Protein 1CQX (pdb70)

Radius of gyration: 33.57 Å; Cα contacts (8 Å, |Δi|>4): 1436; chains: 2; bounding box: 77×90×86 Å

Organism: Cupriavidus necator (strain ATCC 17699 / DSM 428 / KCTC 22496 / NCIMB 10442 / H16 / Stanier 337) (NCBI:txid381666)

Solvent-accessible surface area: 36346 Å² total; per-residue (Å²): 132,10,18,93,108,6,42,64,35,0,70,77,19,1,62,50,10,4,112,42,5,39,71,10,31,121,18,9,76,112,87,0,21,145,55,31,76,91,8,68,45,39,57,76,37,45,183,88,109,106,30,80,38,52,107,37,44,20,72,60,28,92,35,22,15,125,11,11,83,60,85,111,15,13,76,19,41,7,92,53,73,0,12,54,34,5,1,35,26,24,82,14,24,28,18,13,20,34,0,32,19,39,11,29,0,9,128,95,40,13,42,157,46,15,68,105,97,28,11,22,3,24,2,12,2,37,11,28,39,7,8,31,15,5,3,42,5,11,105,43,38,21,133,12,42,93,52,110,19,18,27,101,47,80,35,49,0,15,2,100,106,51,108,100,79,62,134,54,28,8,0,1,30,1,55,4,55,107,69,21,95,4,13,89,8,66,6,0,24,9,1,0,2,1,24,102,5,108,92,52,67,40,28,0,11,43,60,34,14,0,8,63,78,46,85,27,167,25,6,46,3,14,1,62,78,80,42,35,75,135,111,107,83,25,72,3,10,25,24,4,20,74,129,7,74,88,47,59,113,8,77,0,5,2,13,12,2,19,2,50,4,66,70,108,26,160,35,17,0,0,1,1,0,14,2,1,6,57,60,7,0,37,7,0,0,101,12,0,37,87,90,93,82,14,95,1,4,1,0,0,11,6,121,17,23,78,77,74,57,0,20,57,60,2,83,114,7,31,179,120,37,145,53,12,73,34,30,1,0,1,42,97,47,54,131,111,11,79,92,69,130,20,15,52,56,66,27,100,7,49,2,144,72,0,65,143,23,0,74,33,115,88,5,20,1,8,0,2,0,19,65,81,13,4,50,91,1,21,58,27,0,65,123,44,54,25,130,15,46,69,15,30,71,21,70,0,16,19,38,26,142,30,14,71,24,17,92,98,6,43,65,49,0,77,75,16,1,62,52,10,2,112,48,6,43,60,10,30,109,22,8,71,123,90,0,30,151,60,32,67,90,6,63,46,39,56,78,43,45,186,102,105,102,27,98,33,52,111,38,42,20,77,60,28,104,35,24,14,111,8,14,77,60,96,118,8,20,77,25,34,6,110,51,68,0,15,54,36,5,1,38,30,21,91,16,38,32,18,13,20,30,0,30,19,40,8,30,0,10,106,101,41,12,39,156,46,15,74,112,83,27,6,21,2,25,2,8,2,40,12,29,38,7,12,34,15,8,3,33,4,12,98,38,44,43,126,2,39,139,50,115,19,18,26,102,50,81,32,51,0,17,2,118,73,50,94,100,88,57,135,53,22,8,0,2,28,2,54,4,52,104,62,25,94,4,11,90,11,66,7,0,21,10,1,0,2,1,25,94,5,108,91,48,68,36,32,0,13,39,60,33,15,2,6,59,75,41,91,23,171,24,6,36,4,11,1,72,72,84,30,29,82,146,111,117,79,25,70,2,9,26,22,5,21,77,124,8,80,89,49,57,116,7,77,0,5,2,14,12,3,38,6,48,4,81,74,118,28,144,36,18,0,0,0,0,1,18,4,2,9,67,72,3,1,26,6,0,4,101,12,0,24,81,92,87,106,18,91,0,3,1,0,3,10,6,107,13,22,78,78,81,55,2,24,56,98,2,88,104,10,31,178,90,90,182,33,4,76,33,37,3,0,1,43,100,53,56,133,110,13,72,102,69,140,13,18,52,58,66,28,102,7,43,1,120,86,5,51,186,39,0,71,28,115,92,4,17,1,6,0,0,0,19,72,93,12,3,52,81,3,18,54,14,0,48,130,46,57,24,129,23,38,62,13,43,70,28,64,1,15,35,46,23,150,42,17

Nearest PDB structures (foldseek):
  1cqx-assembly1_A  TM=1.002E+00  e=5.261E-88  Cupriavidus necator
  3ozu-assembly1_A  TM=9.959E-01  e=7.079E-82  Cupriavidus necator H16
  4g1b-assembly2_B  TM=7.424E-01  e=6.116E-35  Saccharomyces cerevisiae YJM789
  4eh1-assembly1_A  TM=7.480E-01  e=8.726E-23  Vibrio cholerae O1 biovar El Tor str. N16961
  3tm9-assembly1_A-2  TM=8.522E-01  e=3.496E-12  Vitreoscilla stercoraria

Structure (mmCIF, N/CA/C/O backbone):
data_1CQX
#
_entry.id   1CQX
#
_cell.length_a   52.200
_cell.length_b   85.800
_cell.length_c   103.900
_cell.angle_alpha   90.00
_cell.angle_beta   81.80
_cell.angle_gamma   90.00
#
_symmetry.space_group_name_H-M   'P 1 21 1'
#
loop_
_entity.id
_entity.type
_entity.pdbx_description
1 polymer FLAVOHEMOPROTEIN
2 non-polymer 'SODIUM ION'
3 non-polymer 'PROTOPORPHYRIN IX CONTAINING FE'
4 non-polymer 'FLAVIN-ADENINE DINUCLEOTIDE'
5 non-polymer 1-[GLYCEROLYLPHOSPHONYL]-2-[8-(2-HEXYL-CYCLOPROPYL)-OCTANAL-1-YL]-3-[HEXADECANAL-1-YL]-GLYCEROL
6 water water
#
loop_
_atom_site.group_PDB
_atom_site.id
_atom_site.type_symbol
_atom_site.label_atom_id
_atom_site.label_alt_id
_atom_site.label_comp_id
_atom_site.label_asym_id
_atom_site.label_entity_id
_atom_site.label_seq_id
_atom_site.pdbx_PDB_ins_code
_atom_site.Cartn_x
_atom_site.Cartn_y
_atom_site.Cartn_z
_atom_site.occupancy
_atom_site.B_iso_or_equiv
_atom_site.auth_seq_id
_atom_site.auth_comp_id
_atom_site.auth_asym_id
_atom_site.auth_atom_id
_atom_site.pdbx_PDB_model_num
ATOM 1 N N . MET A 1 1 ? 36.006 18.113 85.745 1.00 26.79 1 MET A N 1
ATOM 2 C CA . MET A 1 1 ? 37.003 19.098 86.259 1.00 29.47 1 MET A CA 1
ATOM 3 C C . MET A 1 1 ? 38.277 18.339 86.650 1.00 27.17 1 MET A C 1
ATOM 4 O O . MET A 1 1 ? 38.213 17.296 87.296 1.00 24.98 1 MET A O 1
ATOM 9 N N . LEU A 1 2 ? 39.427 18.865 86.239 1.00 24.63 2 LEU A N 1
ATOM 10 C CA . LEU A 1 2 ? 40.718 18.233 86.502 1.00 24.39 2 LEU A CA 1
ATOM 11 C C . LEU A 1 2 ? 41.291 18.325 87.906 1.00 23.63 2 LEU A C 1
ATOM 12 O O . LEU A 1 2 ? 41.365 19.403 88.495 1.00 24.99 2 LEU A O 1
ATOM 17 N N . THR A 1 3 ? 41.713 17.179 88.429 1.00 22.57 3 THR A N 1
ATOM 18 C CA . THR A 1 3 ? 42.322 17.112 89.751 1.00 20.60 3 THR A CA 1
ATOM 19 C C . THR A 1 3 ? 43.761 17.562 89.546 1.00 21.75 3 THR A C 1
ATOM 20 O O . THR A 1 3 ? 44.243 17.594 88.412 1.00 20.30 3 THR A O 1
ATOM 24 N N . GLN A 1 4 ? 44.455 17.893 90.631 1.00 21.52 4 GLN A N 1
ATOM 25 C CA . GLN A 1 4 ? 45.833 18.343 90.512 1.00 22.61 4 GLN A CA 1
ATOM 26 C C . GLN A 1 4 ? 46.732 17.276 89.892 1.00 22.16 4 GLN A C 1
ATOM 27 O O . GLN A 1 4 ? 47.609 17.585 89.086 1.00 21.50 4 GLN A O 1
ATOM 33 N N . LYS A 1 5 ? 46.520 16.019 90.270 1.00 21.63 5 LYS A N 1
ATOM 34 C CA . LYS A 1 5 ? 47.322 14.936 89.712 1.00 22.59 5 LYS A CA 1
ATOM 35 C C . LYS A 1 5 ? 47.165 14.872 88.202 1.00 21.88 5 LYS A C 1
ATOM 36 O O . LYS A 1 5 ? 48.137 14.659 87.472 1.00 20.77 5 LYS A O 1
ATOM 42 N N . THR A 1 6 ? 45.934 15.048 87.735 1.00 19.35 6 THR A N 1
ATOM 43 C CA . THR A 1 6 ? 45.673 15.014 86.308 1.00 18.20 6 THR A CA 1
ATOM 44 C C . THR A 1 6 ? 46.407 16.171 85.632 1.00 18.49 6 THR A C 1
ATOM 45 O O . THR A 1 6 ? 47.037 15.989 84.586 1.00 17.93 6 THR A O 1
ATOM 49 N N . LYS A 1 7 ? 46.339 17.356 86.233 1.00 17.91 7 LYS A N 1
ATOM 50 C CA . LYS A 1 7 ? 47.025 18.514 85.669 1.00 18.87 7 LYS A CA 1
ATOM 51 C C . LYS A 1 7 ? 48.532 18.281 85.602 1.00 20.16 7 LYS A C 1
ATOM 52 O O . LYS A 1 7 ? 49.178 18.711 84.643 1.00 19.40 7 LYS A O 1
ATOM 58 N N . ASP A 1 8 ? 49.088 17.605 86.613 1.00 19.57 8 ASP A N 1
ATOM 59 C CA . ASP A 1 8 ? 50.524 17.324 86.646 1.00 19.72 8 ASP A CA 1
ATOM 60 C C . ASP A 1 8 ? 50.955 16.397 85.516 1.00 19.07 8 ASP A C 1
ATOM 61 O O . ASP A 1 8 ? 52.058 16.534 84.980 1.00 18.38 8 ASP A O 1
ATOM 66 N N . ILE A 1 9 ? 50.093 15.447 85.162 1.00 18.45 9 ILE A N 1
ATOM 67 C CA . ILE A 1 9 ? 50.393 14.521 84.076 1.00 18.05 9 ILE A CA 1
ATOM 68 C C . ILE A 1 9 ? 50.406 15.286 82.753 1.00 18.60 9 ILE A C 1
ATOM 69 O O . ILE A 1 9 ? 51.284 15.083 81.915 1.00 18.76 9 ILE A O 1
ATOM 74 N N . VAL A 1 10 ? 49.427 16.168 82.568 1.00 19.15 10 VAL A N 1
ATOM 75 C CA . VAL A 1 10 ? 49.356 16.969 81.353 1.00 18.69 10 VAL A CA 1
ATOM 76 C C . VAL A 1 10 ? 50.634 17.806 81.206 1.00 19.65 10 VAL A C 1
ATOM 77 O O . VAL A 1 10 ? 51.271 17.806 80.149 1.00 18.40 10 VAL A O 1
ATOM 81 N N . LYS A 1 11 ? 51.019 18.502 82.270 1.00 19.53 11 LYS A N 1
ATOM 82 C CA . LYS A 1 11 ? 52.224 19.321 82.232 1.00 21.60 11 LYS A CA 1
ATOM 83 C C . LYS A 1 11 ? 53.506 18.525 81.982 1.00 22.56 11 LYS A C 1
ATOM 84 O O . LYS A 1 11 ? 54.381 18.961 81.225 1.00 22.02 11 LYS A O 1
ATOM 90 N N . ALA A 1 12 ? 53.612 17.352 82.600 1.00 21.61 12 ALA A N 1
ATOM 91 C CA . ALA A 1 12 ? 54.795 16.512 82.439 1.00 21.15 12 ALA A CA 1
ATOM 92 C C . ALA A 1 12 ? 54.909 15.875 81.056 1.00 21.76 12 ALA A C 1
ATOM 93 O O . ALA A 1 12 ? 56.017 15.625 80.581 1.00 22.98 12 ALA A O 1
ATOM 95 N N . THR A 1 13 ? 53.776 15.623 80.404 1.00 19.79 13 THR A N 1
ATOM 96 C CA . THR A 1 13 ? 53.783 14.991 79.086 1.00 19.03 13 THR A CA 1
ATOM 97 C C . THR A 1 13 ? 53.568 15.913 77.876 1.00 18.24 13 THR A C 1
ATOM 98 O O . THR A 1 13 ? 53.687 15.470 76.736 1.00 18.29 13 THR A O 1
ATOM 102 N N . ALA A 1 14 ? 53.257 17.183 78.118 1.00 18.25 14 ALA A N 1
ATOM 103 C CA . ALA A 1 14 ? 53.048 18.138 77.031 1.00 18.39 14 ALA A CA 1
ATOM 104 C C . ALA A 1 14 ? 54.228 18.169 76.038 1.00 18.11 14 ALA A C 1
ATOM 105 O O . ALA A 1 14 ? 54.011 18.240 74.829 1.00 17.31 14 ALA A O 1
ATOM 107 N N . PRO A 1 15 ? 55.488 18.135 76.531 1.00 18.86 15 PRO A N 1
ATOM 108 C CA . PRO A 1 15 ? 56.645 18.156 75.625 1.00 18.85 15 PRO A CA 1
ATOM 109 C C . PRO A 1 15 ? 56.649 16.989 74.636 1.00 18.27 15 PRO A C 1
ATOM 110 O O . PRO A 1 15 ? 57.131 17.119 73.512 1.00 17.86 15 PRO A O 1
ATOM 114 N N . VAL A 1 16 ? 56.122 15.844 75.065 1.00 18.17 16 VAL A N 1
ATOM 115 C CA . VAL A 1 16 ? 56.071 14.665 74.208 1.00 17.10 16 VAL A CA 1
ATOM 116 C C . VAL A 1 16 ? 54.950 14.777 73.173 1.00 16.15 16 VAL A C 1
ATOM 117 O O . VAL A 1 16 ? 55.135 14.389 72.021 1.00 16.19 16 VAL A O 1
ATOM 121 N N . LEU A 1 17 ? 53.791 15.298 73.565 1.00 16.87 17 LEU A N 1
ATOM 122 C CA . LEU A 1 17 ? 52.720 15.459 72.586 1.00 18.02 17 LEU A CA 1
ATOM 123 C C . LEU A 1 17 ? 53.150 16.505 71.572 1.00 18.07 17 LEU A C 1
ATOM 124 O O . LEU A 1 17 ? 52.921 16.343 70.373 1.00 19.03 17 LEU A O 1
ATOM 129 N N . ALA A 1 18 ? 53.788 17.571 72.050 1.00 18.21 18 ALA A N 1
ATOM 130 C CA . ALA A 1 18 ? 54.272 18.630 71.166 1.00 17.36 18 ALA A CA 1
ATOM 131 C C . ALA A 1 18 ? 55.235 18.030 70.141 1.00 17.61 18 ALA A C 1
ATOM 132 O O . ALA A 1 18 ? 55.156 18.325 68.950 1.00 18.18 18 ALA A O 1
ATOM 134 N N . GLU A 1 19 ? 56.136 17.178 70.619 1.00 19.03 19 GLU A N 1
ATOM 135 C CA . GLU A 1 19 ? 57.128 16.508 69.780 1.00 18.54 19 GLU A CA 1
ATOM 136 C C . GLU A 1 19 ? 56.465 15.767 68.623 1.00 18.06 19 GLU A C 1
ATOM 137 O O . GLU A 1 19 ? 56.950 15.822 67.495 1.00 19.86 19 GLU A O 1
ATOM 143 N N . HIS A 1 20 ? 55.368 15.064 68.906 1.00 18.42 20 HIS A N 1
ATOM 144 C CA . HIS A 1 20 ? 54.662 14.304 67.875 1.00 18.86 20 HIS A CA 1
ATOM 145 C C . HIS A 1 20 ? 53.415 15.007 67.326 1.00 18.65 20 HIS A C 1
ATOM 146 O O . HIS A 1 20 ? 52.584 14.372 66.681 1.00 19.07 20 HIS A O 1
ATOM 153 N N . GLY A 1 21 ? 53.299 16.308 67.569 1.00 19.42 21 GLY A N 1
ATOM 154 C CA . GLY A 1 21 ? 52.135 17.057 67.114 1.00 19.73 21 GLY A CA 1
ATOM 155 C C . GLY A 1 21 ? 51.704 16.828 65.678 1.00 20.48 21 GLY A C 1
ATOM 156 O O . GLY A 1 21 ? 50.556 16.482 65.408 1.00 20.42 21 GLY A O 1
ATOM 157 N N . TYR A 1 22 ? 52.625 17.018 64.745 1.00 21.07 22 TYR A N 1
ATOM 158 C CA . TYR A 1 22 ? 52.303 16.839 63.341 1.00 21.80 22 TYR A CA 1
ATOM 159 C C . TYR A 1 22 ? 51.904 15.415 62.958 1.00 20.48 22 TYR A C 1
ATOM 160 O O . TYR A 1 22 ? 50.958 15.227 62.191 1.00 20.06 22 TYR A O 1
ATOM 169 N N . ASP A 1 23 ? 52.611 14.415 63.478 1.00 20.88 23 ASP A N 1
ATOM 170 C CA . ASP A 1 23 ? 52.271 13.032 63.152 1.00 21.73 23 ASP A CA 1
ATOM 171 C C . ASP A 1 23 ? 50.915 12.675 63.740 1.00 21.09 23 ASP A C 1
ATOM 172 O O . ASP A 1 23 ? 50.147 11.918 63.144 1.00 20.13 23 ASP A O 1
ATOM 177 N N . ILE A 1 24 ? 50.622 13.231 64.909 1.00 20.20 24 ILE A N 1
ATOM 178 C CA . ILE A 1 24 ? 49.342 12.977 65.551 1.00 19.06 24 ILE A CA 1
ATOM 179 C C . ILE A 1 24 ? 48.189 13.533 64.701 1.00 18.19 24 ILE A C 1
ATOM 180 O O . ILE A 1 24 ? 47.265 12.801 64.361 1.00 17.08 24 ILE A O 1
ATOM 185 N N . ILE A 1 25 ? 48.251 14.813 64.335 1.00 18.09 25 ILE A N 1
ATOM 186 C CA . ILE A 1 25 ? 47.181 15.415 63.540 1.00 19.17 25 ILE A CA 1
ATOM 187 C C . ILE A 1 25 ? 47.044 14.800 62.151 1.00 19.53 25 ILE A C 1
ATOM 188 O O . ILE A 1 25 ? 45.941 14.710 61.601 1.00 19.15 25 ILE A O 1
ATOM 193 N N . LYS A 1 26 ? 48.161 14.361 61.590 1.00 19.36 26 LYS A N 1
ATOM 194 C CA . LYS A 1 26 ? 48.159 13.737 60.281 1.00 21.00 26 LYS A CA 1
ATOM 195 C C . LYS A 1 26 ? 47.349 12.443 60.371 1.00 20.01 26 LYS A C 1
ATOM 196 O O . LYS A 1 26 ? 46.488 12.177 59.533 1.00 19.08 26 LYS A O 1
ATOM 202 N N . CYS A 1 27 ? 47.617 11.646 61.404 1.00 19.05 27 CYS A N 1
ATOM 203 C CA . CYS A 1 27 ? 46.904 10.385 61.591 1.00 19.93 27 CYS A CA 1
ATOM 204 C C . CYS A 1 27 ? 45.435 10.640 61.971 1.00 18.58 27 CYS A C 1
ATOM 205 O O . CYS A 1 27 ? 44.534 9.905 61.555 1.00 18.07 27 CYS A O 1
ATOM 208 N N . PHE A 1 28 ? 45.219 11.686 62.769 1.00 17.47 28 PHE A N 1
ATOM 209 C CA . PHE A 1 28 ? 43.893 12.115 63.208 1.00 16.68 28 PHE A CA 1
ATOM 210 C C . PHE A 1 28 ? 42.996 12.399 61.997 1.00 17.72 28 PHE A C 1
ATOM 211 O O . PHE A 1 28 ? 41.881 11.887 61.904 1.00 18.96 28 PHE A O 1
ATOM 219 N N . TYR A 1 29 ? 43.488 13.218 61.072 1.00 18.22 29 TYR A N 1
ATOM 220 C CA . TYR A 1 29 ? 42.739 13.569 59.867 1.00 18.37 29 TYR A CA 1
ATOM 221 C C . TYR A 1 29 ? 42.376 12.332 59.061 1.00 19.78 29 TYR A C 1
ATOM 222 O O . TYR A 1 29 ? 41.239 12.172 58.628 1.00 18.42 29 TYR A O 1
ATOM 231 N N . GLN A 1 30 ? 43.358 11.463 58.861 1.00 21.55 30 GLN A N 1
ATOM 232 C CA . GLN A 1 30 ? 43.169 10.238 58.103 1.00 24.63 30 GLN A CA 1
ATOM 233 C C . GLN A 1 30 ? 42.047 9.375 58.667 1.00 24.32 30 GLN A C 1
ATOM 234 O O . GLN A 1 30 ? 41.158 8.941 57.934 1.00 24.30 30 GLN A O 1
ATOM 240 N N . ARG A 1 31 ? 42.095 9.133 59.971 1.00 24.22 31 ARG A N 1
ATOM 241 C CA . ARG A 1 31 ? 41.080 8.324 60.640 1.00 26.21 31 ARG A CA 1
ATOM 242 C C . ARG A 1 31 ? 39.702 8.977 60.609 1.00 24.37 31 ARG A C 1
ATOM 243 O O . ARG A 1 31 ? 38.723 8.368 60.180 1.00 23.96 31 ARG A O 1
ATOM 251 N N . MET A 1 32 ? 39.633 10.223 61.063 1.00 22.54 32 MET A N 1
ATOM 252 C CA . MET A 1 32 ? 38.366 10.942 61.122 1.00 21.78 32 MET A CA 1
ATOM 253 C C . MET A 1 32 ? 37.633 11.097 59.788 1.00 21.27 32 MET A C 1
ATOM 254 O O . MET A 1 32 ? 36.408 10.976 59.731 1.00 19.86 32 MET A O 1
ATOM 259 N N . PHE A 1 33 ? 38.373 11.361 58.717 1.00 20.82 33 PHE A N 1
ATOM 260 C CA . PHE A 1 33 ? 37.766 11.549 57.399 1.00 23.01 33 PHE A CA 1
ATOM 261 C C . PHE A 1 33 ? 37.280 10.258 56.731 1.00 24.27 33 PHE A C 1
ATOM 262 O O . PHE A 1 33 ? 36.412 10.302 55.856 1.00 25.06 33 PHE A O 1
ATOM 270 N N . GLU A 1 34 ? 37.831 9.115 57.140 1.00 25.96 34 GLU A N 1
ATOM 271 C CA . GLU A 1 34 ? 37.384 7.827 56.599 1.00 26.92 34 GLU A CA 1
ATOM 272 C C . GLU A 1 34 ? 36.091 7.451 57.315 1.00 25.75 34 GLU A C 1
ATOM 273 O O . GLU A 1 34 ? 35.212 6.812 56.740 1.00 26.50 34 GLU A O 1
ATOM 279 N N . ALA A 1 35 ? 35.984 7.852 58.577 1.00 22.69 35 ALA A N 1
ATOM 280 C CA . ALA A 1 35 ? 34.802 7.558 59.369 1.00 21.87 35 ALA A CA 1
ATOM 281 C C . ALA A 1 35 ? 33.702 8.592 59.137 1.00 21.94 35 ALA A C 1
ATOM 282 O O . ALA A 1 35 ? 32.520 8.249 59.094 1.00 22.08 35 ALA A O 1
ATOM 284 N N . HIS A 1 36 ? 34.102 9.852 58.981 1.00 20.92 36 HIS A N 1
ATOM 285 C CA . HIS A 1 36 ? 33.168 10.958 58.789 1.00 20.07 36 HIS A CA 1
ATOM 286 C C . HIS A 1 36 ? 33.628 11.894 57.686 1.00 20.63 36 HIS A C 1
ATOM 287 O O . HIS A 1 36 ? 34.078 13.015 57.951 1.00 19.97 36 HIS A O 1
ATOM 294 N N . PRO A 1 37 ? 33.504 11.450 56.427 1.00 21.61 37 PRO A N 1
ATOM 295 C CA . PRO A 1 37 ? 33.913 12.246 55.272 1.00 20.57 37 PRO A CA 1
ATOM 296 C C . PRO A 1 37 ? 33.220 13.607 55.167 1.00 19.95 37 PRO A C 1
ATOM 297 O O . PRO A 1 37 ? 33.762 14.535 54.567 1.00 20.88 37 PRO A O 1
ATOM 301 N N . GLU A 1 38 ? 32.035 13.728 55.760 1.00 19.18 38 GLU A N 1
ATOM 302 C CA . GLU A 1 38 ? 31.294 14.987 55.723 1.00 19.93 38 GLU A CA 1
ATOM 303 C C . GLU A 1 38 ? 32.094 16.133 56.343 1.00 19.16 38 GLU A C 1
ATOM 304 O O . GLU A 1 38 ? 31.916 17.288 55.971 1.00 19.45 38 GLU A O 1
ATOM 310 N N . LEU A 1 39 ? 32.975 15.809 57.285 1.00 17.84 39 LEU A N 1
ATOM 311 C CA . LEU A 1 39 ? 33.772 16.830 57.952 1.00 18.02 39 LEU A CA 1
ATOM 312 C C . LEU A 1 39 ? 34.817 17.504 57.072 1.00 18.98 39 LEU A C 1
ATOM 313 O O . LEU A 1 39 ? 35.428 18.492 57.484 1.00 16.77 39 LEU A O 1
ATOM 318 N N . LYS A 1 40 ? 35.034 16.972 55.869 1.00 20.17 40 LYS A N 1
ATOM 319 C CA . LYS A 1 40 ? 35.999 17.573 54.942 1.00 20.75 40 LYS A CA 1
ATOM 320 C C . LYS A 1 40 ? 35.456 18.903 54.424 1.00 20.78 40 LYS A C 1
ATOM 321 O O . LYS A 1 40 ? 36.195 19.690 53.834 1.00 20.97 40 LYS A O 1
ATOM 327 N N . ASN A 1 41 ? 34.165 19.142 54.649 1.00 20.52 41 ASN A N 1
ATOM 328 C CA . ASN A 1 41 ? 33.508 20.375 54.223 1.00 20.96 41 ASN A CA 1
ATOM 329 C C . ASN A 1 41 ? 33.693 21.494 55.240 1.00 21.68 41 ASN A C 1
ATOM 330 O O . ASN A 1 41 ? 33.272 22.625 54.998 1.00 22.85 41 ASN A O 1
ATOM 335 N N . VAL A 1 42 ? 34.312 21.181 56.376 1.00 19.94 42 VAL A N 1
ATOM 336 C CA . VAL A 1 42 ? 34.533 22.177 57.423 1.00 20.79 42 VAL A CA 1
ATOM 337 C C . VAL A 1 42 ? 36.022 22.407 57.665 1.00 19.90 42 VAL A C 1
ATOM 338 O O . VAL A 1 42 ? 36.429 23.500 58.045 1.00 20.40 42 VAL A O 1
ATOM 342 N N . PHE A 1 43 ? 36.828 21.370 57.453 1.00 18.60 43 PHE A N 1
ATOM 343 C CA . PHE A 1 43 ? 38.276 21.457 57.638 1.00 18.44 43 PHE A CA 1
ATOM 344 C C . PHE A 1 43 ? 38.948 21.894 56.352 1.00 19.14 43 PHE A C 1
ATOM 345 O O . PHE A 1 43 ? 38.418 21.671 55.267 1.00 20.08 43 PHE A O 1
ATOM 353 N N . ASN A 1 44 ? 40.115 22.520 56.473 1.00 18.93 44 ASN A N 1
ATOM 354 C CA . ASN A 1 44 ? 40.841 22.967 55.296 1.00 20.69 44 ASN A CA 1
ATOM 355 C C . ASN A 1 44 ? 41.576 21.774 54.690 1.00 22.14 44 ASN A C 1
ATOM 356 O O . ASN A 1 44 ? 42.434 21.167 55.330 1.00 20.85 44 ASN A O 1
ATOM 361 N N . MET A 1 45 ? 41.222 21.450 53.452 1.00 23.12 45 MET A N 1
ATOM 362 C CA . MET A 1 45 ? 41.808 20.328 52.739 1.00 27.16 45 MET A CA 1
ATOM 363 C C . MET A 1 45 ? 43.126 20.644 52.044 1.00 29.12 45 MET A C 1
ATOM 364 O O . MET A 1 45 ? 43.727 19.767 51.423 1.00 30.62 45 MET A O 1
ATOM 369 N N . ALA A 1 46 ? 43.575 21.889 52.129 1.00 29.18 46 ALA A N 1
ATOM 370 C CA . ALA A 1 46 ? 44.833 22.255 51.507 1.00 31.95 46 ALA A CA 1
ATOM 371 C C . ALA A 1 46 ? 45.969 21.799 52.422 1.00 35.16 46 ALA A C 1
ATOM 372 O O . ALA A 1 46 ? 45.935 22.015 53.634 1.00 35.21 46 ALA A O 1
ATOM 374 N N . HIS A 1 47 ? 46.967 21.141 51.842 1.00 39.02 47 HIS A N 1
ATOM 375 C CA . HIS A 1 47 ? 48.104 20.677 52.621 1.00 42.26 47 HIS A CA 1
ATOM 376 C C . HIS A 1 47 ? 49.003 21.867 52.924 1.00 43.00 47 HIS A C 1
ATOM 377 O O . HIS A 1 47 ? 49.103 22.797 52.129 1.00 43.02 47 HIS A O 1
ATOM 384 N N . GLN A 1 48 ? 49.631 21.842 54.093 1.00 44.06 48 GLN A N 1
ATOM 385 C CA . GLN A 1 48 ? 50.538 22.904 54.519 1.00 44.97 48 GLN A CA 1
ATOM 386 C C . GLN A 1 48 ? 51.906 22.283 54.756 1.00 43.70 48 GLN A C 1
ATOM 387 O O . GLN A 1 48 ? 52.007 21.075 54.975 1.00 43.07 48 GLN A O 1
ATOM 393 N N . GLU A 1 49 ? 52.954 23.101 54.725 1.00 42.97 49 GLU A N 1
ATOM 394 C CA . GLU A 1 49 ? 54.302 22.588 54.928 1.00 42.77 49 GLU A CA 1
ATOM 395 C C . GLU A 1 49 ? 54.419 22.003 56.340 1.00 40.18 49 GLU A C 1
ATOM 396 O O . GLU A 1 49 ? 53.997 22.619 57.322 1.00 39.08 49 GLU A O 1
ATOM 402 N N . GLN A 1 50 ? 54.978 20.802 56.420 1.00 37.41 50 GLN A N 1
ATOM 403 C CA . GLN A 1 50 ? 55.150 20.093 57.677 1.00 36.72 50 GLN A CA 1
ATOM 404 C C . GLN A 1 50 ? 55.798 20.915 58.783 1.00 35.14 50 GLN A C 1
ATOM 405 O O . GLN A 1 50 ? 55.336 20.902 59.922 1.00 33.14 50 GLN A O 1
ATOM 411 N N . GLY A 1 51 ? 56.873 21.617 58.440 1.00 34.11 51 GLY A N 1
ATOM 412 C CA . GLY A 1 51 ? 57.589 22.426 59.412 1.00 32.65 51 GLY A CA 1
ATOM 413 C C . GLY A 1 51 ? 56.747 23.468 60.115 1.00 32.68 51 GLY A C 1
ATOM 414 O O . GLY A 1 51 ? 56.861 23.650 61.327 1.00 32.12 51 GLY A O 1
ATOM 415 N N . GLN A 1 52 ? 55.900 24.162 59.367 1.00 33.23 52 GLN A N 1
ATOM 416 C CA . GLN A 1 52 ? 55.057 25.183 59.967 1.00 35.05 52 GLN A CA 1
ATOM 417 C C . GLN A 1 52 ? 53.952 24.614 60.849 1.00 33.00 52 GLN A C 1
ATOM 418 O O . GLN A 1 52 ? 53.675 25.159 61.917 1.00 32.64 52 GLN A O 1
ATOM 424 N N . GLN A 1 53 ? 53.309 23.537 60.407 1.00 30.97 53 GLN A N 1
ATOM 425 C CA . GLN A 1 53 ? 52.260 22.934 61.218 1.00 31.07 53 GLN A CA 1
ATOM 426 C C . GLN A 1 53 ? 52.838 22.468 62.546 1.00 28.31 53 GLN A C 1
ATOM 427 O O . GLN A 1 53 ? 52.283 22.742 63.607 1.00 26.23 53 GLN A O 1
ATOM 433 N N . GLN A 1 54 ? 53.958 21.758 62.472 1.00 27.61 54 GLN A N 1
ATOM 434 C CA . GLN A 1 54 ? 54.640 21.251 63.657 1.00 27.77 54 GLN A CA 1
ATOM 435 C C . GLN A 1 54 ? 54.850 22.388 64.653 1.00 26.87 54 GLN A C 1
ATOM 436 O O . GLN A 1 54 ? 54.548 22.247 65.836 1.00 26.05 54 GLN A O 1
ATOM 442 N N . GLN A 1 55 ? 55.355 23.519 64.166 1.00 26.29 55 GLN A N 1
ATOM 443 C CA . GLN A 1 55 ? 55.591 24.687 65.005 1.00 26.28 55 GLN A CA 1
ATOM 444 C C . GLN A 1 55 ? 54.312 25.164 65.672 1.00 24.89 55 GLN A C 1
ATOM 445 O O . GLN A 1 55 ? 54.273 25.376 66.885 1.00 24.29 55 GLN A O 1
ATOM 451 N N . ALA A 1 56 ? 53.278 25.360 64.855 1.00 22.30 56 ALA A N 1
ATOM 452 C CA . ALA A 1 56 ? 51.981 25.835 65.317 1.00 20.89 56 ALA A CA 1
ATOM 453 C C . ALA A 1 56 ? 51.357 24.905 66.344 1.00 20.25 56 ALA A C 1
ATOM 454 O O . ALA A 1 56 ? 50.874 25.351 67.385 1.00 21.05 56 ALA A O 1
ATOM 456 N N . LEU A 1 57 ? 51.364 23.610 66.040 1.00 19.47 57 LEU A N 1
ATOM 457 C CA . LEU A 1 57 ? 50.804 22.601 66.934 1.00 19.45 57 LEU A CA 1
ATOM 458 C C . LEU A 1 57 ? 51.560 22.551 68.257 1.00 19.01 57 LEU A C 1
ATOM 459 O O . LEU A 1 57 ? 50.947 22.481 69.327 1.00 18.80 57 LEU A O 1
ATOM 464 N N . ALA A 1 58 ? 52.886 22.598 68.183 1.00 17.99 58 ALA A N 1
ATOM 465 C CA . ALA A 1 58 ? 53.711 22.558 69.387 1.00 19.33 58 ALA A CA 1
ATOM 466 C C . ALA A 1 58 ? 53.396 23.749 70.276 1.00 19.70 58 ALA A C 1
ATOM 467 O O . ALA A 1 58 ? 53.304 23.622 71.495 1.00 19.69 58 ALA A O 1
ATOM 469 N N . ARG A 1 59 ? 53.216 24.907 69.654 1.00 20.48 59 ARG A N 1
ATOM 470 C CA . ARG A 1 59 ? 52.906 26.128 70.382 1.00 21.70 59 ARG A CA 1
ATOM 471 C C . ARG A 1 59 ? 51.546 26.010 71.094 1.00 20.36 59 ARG A C 1
ATOM 472 O O . ARG A 1 59 ? 51.385 26.470 72.224 1.00 20.00 59 ARG A O 1
ATOM 480 N N . ALA A 1 60 ? 50.576 25.383 70.433 1.00 18.87 60 ALA A N 1
ATOM 481 C CA . ALA A 1 60 ? 49.249 25.203 71.012 1.00 17.79 60 ALA A CA 1
ATOM 482 C C . ALA A 1 60 ? 49.310 24.329 72.272 1.00 17.66 60 ALA A C 1
ATOM 483 O O . ALA A 1 60 ? 48.691 24.649 73.288 1.00 18.29 60 ALA A O 1
ATOM 485 N N . VAL A 1 61 ? 50.051 23.225 72.199 1.00 17.24 61 VAL A N 1
ATOM 486 C CA . VAL A 1 61 ? 50.198 22.315 73.333 1.00 16.56 61 VAL A CA 1
ATOM 487 C C . VAL A 1 61 ? 50.858 23.020 74.519 1.00 17.72 61 VAL A C 1
ATOM 488 O O . VAL A 1 61 ? 50.390 22.916 75.652 1.00 15.71 61 VAL A O 1
ATOM 492 N N . TYR A 1 62 ? 51.944 23.743 74.262 1.00 17.59 62 TYR A N 1
ATOM 493 C CA . TYR A 1 62 ? 52.636 24.448 75.330 1.00 18.77 62 TYR A CA 1
ATOM 494 C C . TYR A 1 62 ? 51.781 25.543 75.949 1.00 18.50 62 TYR A C 1
ATOM 495 O O . TYR A 1 62 ? 51.866 25.798 77.146 1.00 18.82 62 TYR A O 1
ATOM 504 N N . ALA A 1 63 ? 50.951 26.185 75.133 1.00 17.41 63 ALA A N 1
ATOM 505 C CA . ALA A 1 63 ? 50.074 27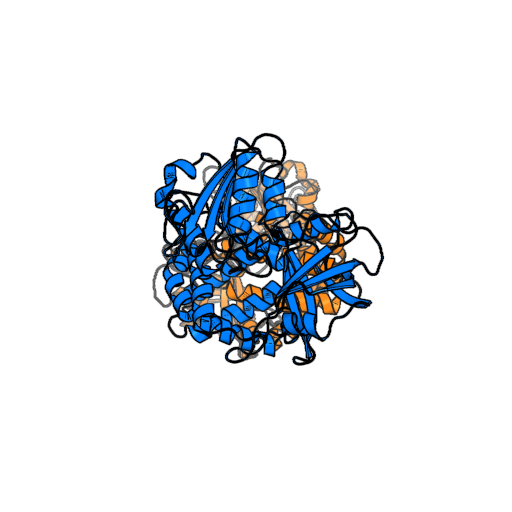.241 75.621 1.00 17.03 63 ALA A CA 1
ATOM 506 C C . ALA A 1 63 ? 49.091 26.661 76.644 1.00 17.61 63 ALA A C 1
ATOM 507 O O . ALA A 1 63 ? 48.791 27.287 77.660 1.00 19.54 63 ALA A O 1
ATOM 509 N N . TYR A 1 64 ? 48.591 25.461 76.371 1.00 16.92 64 TYR A N 1
ATOM 510 C CA . TYR A 1 64 ? 47.652 24.817 77.274 1.00 16.24 64 TYR A CA 1
ATOM 511 C C . TYR A 1 64 ? 48.346 24.471 78.589 1.00 17.32 64 TYR A C 1
ATOM 512 O O . TYR A 1 64 ? 47.863 24.817 79.665 1.00 16.32 64 TYR A O 1
ATOM 521 N N . ALA A 1 65 ? 49.485 23.796 78.502 1.00 18.56 65 ALA A N 1
ATOM 522 C CA . ALA A 1 65 ? 50.232 23.421 79.696 1.00 19.45 65 ALA A CA 1
ATOM 523 C C . ALA A 1 65 ? 50.611 24.642 80.545 1.00 20.59 65 ALA A C 1
ATOM 524 O O . ALA A 1 65 ? 50.559 24.583 81.769 1.00 20.92 65 ALA A O 1
ATOM 526 N N . GLU A 1 66 ? 50.974 25.745 79.893 1.00 21.00 66 GLU A N 1
ATOM 527 C CA . GLU A 1 66 ? 51.365 26.972 80.587 1.00 23.24 66 GLU A CA 1
ATOM 528 C C . GLU A 1 66 ? 50.243 27.670 81.344 1.00 23.19 66 GLU A C 1
ATOM 529 O O . GLU A 1 66 ? 50.490 28.316 82.356 1.00 23.36 66 GLU A O 1
ATOM 535 N N . ASN A 1 67 ? 49.015 27.544 80.853 1.00 22.03 67 ASN A N 1
ATOM 536 C CA . ASN A 1 67 ? 47.873 28.215 81.462 1.00 21.81 67 ASN A CA 1
ATOM 537 C C . ASN A 1 67 ? 46.876 27.295 82.154 1.00 21.49 67 ASN A C 1
ATOM 538 O O . ASN A 1 67 ? 45.804 27.742 82.561 1.00 20.01 67 ASN A O 1
ATOM 543 N N . ILE A 1 68 ? 47.221 26.026 82.307 1.00 21.40 68 ILE A N 1
ATOM 544 C CA . ILE A 1 68 ? 46.283 25.096 82.916 1.00 22.24 68 ILE A CA 1
ATOM 545 C C . ILE A 1 68 ? 45.973 25.409 84.381 1.00 24.73 68 ILE A C 1
ATOM 546 O O . ILE A 1 68 ? 44.902 25.068 84.881 1.00 26.09 68 ILE A O 1
ATOM 551 N N . GLU A 1 69 ? 46.898 26.084 85.057 1.00 26.69 69 GLU A N 1
ATOM 552 C CA . GLU A 1 69 ? 46.721 26.443 86.467 1.00 28.85 69 GLU A CA 1
ATOM 553 C C . GLU A 1 69 ? 46.089 27.822 86.629 1.00 29.80 69 GLU A C 1
ATOM 554 O O . GLU A 1 69 ? 45.706 28.204 87.729 1.00 31.90 69 GLU A O 1
ATOM 560 N N . ASP A 1 70 ? 45.974 28.565 85.534 1.00 29.71 70 ASP A N 1
ATOM 561 C CA . ASP A 1 70 ? 45.414 29.912 85.579 1.00 29.17 70 ASP A CA 1
ATOM 562 C C . ASP A 1 70 ? 44.165 30.041 84.709 1.00 30.01 70 ASP A C 1
ATOM 563 O O . ASP A 1 70 ? 44.235 30.446 83.546 1.00 28.42 70 ASP A O 1
ATOM 568 N N . PRO A 1 71 ? 42.993 29.740 85.288 1.00 31.24 71 PRO A N 1
ATOM 569 C CA . PRO A 1 71 ? 41.700 29.795 84.601 1.00 32.64 71 PRO A CA 1
ATOM 570 C C . PRO A 1 71 ? 41.413 31.119 83.903 1.00 32.27 71 PRO A C 1
ATOM 571 O O . PRO A 1 71 ? 40.810 31.151 82.831 1.00 31.76 71 PRO A O 1
ATOM 575 N N . ASN A 1 72 ? 41.862 32.208 84.509 1.00 32.11 72 ASN A N 1
ATOM 576 C CA . ASN A 1 72 ? 41.639 33.520 83.934 1.00 31.50 72 ASN A CA 1
ATOM 577 C C . ASN A 1 72 ? 42.367 33.648 82.593 1.00 28.87 72 ASN A C 1
ATOM 578 O O . ASN A 1 72 ? 41.806 34.158 81.620 1.00 26.73 72 ASN A O 1
ATOM 583 N N . SER A 1 73 ? 43.617 33.191 82.550 1.00 24.46 73 SER A N 1
ATOM 584 C CA . SER A 1 73 ? 44.404 33.258 81.323 1.00 24.58 73 SER A CA 1
ATOM 585 C C . SER A 1 73 ? 43.983 32.189 80.311 1.00 22.89 73 SER A C 1
ATOM 586 O O . SER A 1 73 ? 44.035 32.418 79.104 1.00 21.11 73 SER A O 1
ATOM 589 N N . LEU A 1 74 ? 43.565 31.026 80.806 1.00 22.58 74 LEU A N 1
ATOM 590 C CA . LEU A 1 74 ? 43.128 29.946 79.925 1.00 22.13 74 LEU A CA 1
ATOM 591 C C . LEU A 1 74 ? 41.871 30.378 79.168 1.00 22.29 74 LEU A C 1
ATOM 592 O O . LEU A 1 74 ? 41.757 30.145 77.962 1.00 19.61 74 LEU A O 1
ATOM 597 N N . MET A 1 75 ? 40.937 31.009 79.881 1.00 21.53 75 MET A N 1
ATOM 598 C CA . MET A 1 75 ? 39.698 31.476 79.271 1.00 24.44 75 MET A CA 1
ATOM 599 C C . MET A 1 75 ? 40.026 32.521 78.217 1.00 23.02 75 MET A C 1
ATOM 600 O O . MET A 1 75 ? 39.388 32.583 77.165 1.00 23.78 75 MET A O 1
ATOM 605 N N . ALA A 1 76 ? 41.028 33.341 78.500 1.00 20.85 76 ALA A N 1
ATOM 606 C CA . ALA A 1 76 ? 41.438 34.369 77.562 1.00 21.69 76 ALA A CA 1
ATOM 607 C C . ALA A 1 76 ? 41.871 33.726 76.247 1.00 22.57 76 ALA A C 1
ATOM 608 O O . ALA A 1 76 ? 41.390 34.113 75.182 1.00 24.17 76 ALA A O 1
ATOM 610 N N . VAL A 1 77 ? 42.760 32.736 76.314 1.00 21.82 77 VAL A N 1
ATOM 611 C CA . VAL A 1 77 ? 43.237 32.081 75.102 1.00 23.28 77 VAL A CA 1
ATOM 612 C C . VAL A 1 77 ? 42.143 31.272 74.409 1.00 24.18 77 VAL A C 1
ATOM 613 O O . VAL A 1 77 ? 42.160 31.112 73.187 1.00 25.79 77 VAL A O 1
ATOM 617 N N . LEU A 1 78 ? 41.183 30.774 75.182 1.00 23.57 78 LEU A N 1
ATOM 618 C CA . LEU A 1 78 ? 40.099 29.983 74.615 1.00 24.21 78 LEU A CA 1
ATOM 619 C C . LEU A 1 78 ? 39.058 30.803 73.876 1.00 27.18 78 LEU A C 1
ATOM 620 O O . LEU A 1 78 ? 38.385 30.289 72.973 1.00 26.19 78 LEU A O 1
ATOM 625 N N . LYS A 1 79 ? 38.918 32.077 74.236 1.00 28.42 79 LYS A N 1
ATOM 626 C CA . LYS A 1 79 ? 37.894 32.885 73.584 1.00 30.38 79 LYS A CA 1
ATOM 627 C C . LYS A 1 79 ? 38.224 33.190 72.120 1.00 27.97 79 LYS A C 1
ATOM 628 O O . LYS A 1 79 ? 37.327 33.409 71.304 1.00 26.56 79 LYS A O 1
ATOM 634 N N . ASN A 1 80 ? 39.505 33.148 71.772 1.00 27.35 80 ASN A N 1
ATOM 635 C CA . ASN A 1 80 ? 39.906 33.392 70.391 1.00 26.66 80 ASN A CA 1
ATOM 636 C C . ASN A 1 80 ? 39.471 32.163 69.574 1.00 24.56 80 ASN A C 1
ATOM 637 O O . ASN A 1 80 ? 39.014 32.277 68.429 1.00 21.82 80 ASN A O 1
ATOM 642 N N . ILE A 1 81 ? 39.630 30.987 70.181 1.00 20.17 81 ILE A N 1
ATOM 643 C CA . ILE A 1 81 ? 39.259 29.729 69.543 1.00 18.55 81 ILE A CA 1
ATOM 644 C C . ILE A 1 81 ? 37.738 29.618 69.391 1.00 16.14 81 ILE A C 1
ATOM 645 O O . ILE A 1 81 ? 37.248 29.181 68.346 1.00 15.22 81 ILE A O 1
ATOM 650 N N . ALA A 1 82 ? 37.001 30.000 70.435 1.00 13.04 82 ALA A N 1
ATOM 651 C CA . ALA A 1 82 ? 35.541 29.946 70.412 1.00 14.07 82 ALA A CA 1
ATOM 652 C C . ALA A 1 82 ? 34.998 30.769 69.243 1.00 14.18 82 ALA A C 1
ATOM 653 O O . ALA A 1 82 ? 34.090 30.333 68.536 1.00 12.20 82 ALA A O 1
ATOM 655 N N . ASN A 1 83 ? 35.552 31.964 69.052 1.00 14.33 83 ASN A N 1
ATOM 656 C CA . ASN A 1 83 ? 35.136 32.833 67.950 1.00 14.74 83 ASN A CA 1
ATOM 657 C C . ASN A 1 83 ? 35.410 32.191 66.588 1.00 14.43 83 ASN A C 1
ATOM 658 O O . ASN A 1 83 ? 34.577 32.265 65.688 1.00 14.36 83 ASN A O 1
ATOM 663 N N . LYS A 1 84 ? 36.570 31.558 66.442 1.00 13.22 84 LYS A N 1
ATOM 664 C CA . LYS A 1 84 ? 36.912 30.901 65.186 1.00 14.46 84 LYS A CA 1
ATOM 665 C C . LYS A 1 84 ? 35.919 29.763 64.927 1.00 13.08 84 LYS A C 1
ATOM 666 O O . LYS A 1 84 ? 35.479 29.557 63.798 1.00 13.59 84 LYS A O 1
ATOM 672 N N . HIS A 1 85 ? 35.567 29.028 65.976 1.00 12.04 85 HIS A N 1
ATOM 673 C CA . HIS A 1 85 ? 34.603 27.934 65.855 1.00 12.05 85 HIS A CA 1
ATOM 674 C C . HIS A 1 85 ? 33.220 28.431 65.441 1.00 11.65 85 HIS A C 1
ATOM 675 O O . HIS A 1 85 ? 32.560 27.803 64.621 1.00 12.59 85 HIS A O 1
ATOM 682 N N . ALA A 1 86 ? 32.771 29.522 66.056 1.00 12.08 86 ALA A N 1
ATOM 683 C CA . ALA A 1 86 ? 31.453 30.087 65.761 1.00 13.00 86 ALA A CA 1
ATOM 684 C C . ALA A 1 86 ? 31.358 30.460 64.291 1.00 14.79 86 ALA A C 1
ATOM 685 O O . ALA A 1 86 ? 30.336 30.232 63.637 1.00 14.70 86 ALA A O 1
ATOM 687 N N . SER A 1 87 ? 32.443 31.039 63.786 1.00 15.40 87 SER A N 1
ATOM 688 C CA . SER A 1 87 ? 32.535 31.467 62.397 1.00 15.17 87 SER A CA 1
ATOM 689 C C . SER A 1 87 ? 32.455 30.252 61.477 1.00 15.56 87 SER A C 1
ATOM 690 O O . SER A 1 87 ? 31.792 30.298 60.441 1.00 16.51 87 SER A O 1
ATOM 693 N N . LEU A 1 88 ? 33.127 29.166 61.863 1.00 13.86 88 LEU A N 1
ATOM 694 C CA . LEU A 1 88 ? 33.132 27.934 61.077 1.00 14.04 88 LEU A CA 1
ATOM 695 C C . LEU A 1 88 ? 31.832 27.151 61.213 1.00 14.75 88 LEU A C 1
ATOM 696 O O . LEU A 1 88 ? 31.532 26.295 60.386 1.00 16.92 88 LEU A O 1
ATOM 701 N N . GLY A 1 89 ? 31.063 27.444 62.255 1.00 14.51 89 GLY A N 1
ATOM 702 C CA . GLY A 1 89 ? 29.809 26.739 62.459 1.00 14.89 89 GLY A CA 1
ATOM 703 C C . GLY A 1 89 ? 29.963 25.422 63.210 1.00 14.70 89 GLY A C 1
ATOM 704 O O . GLY A 1 89 ? 29.163 24.505 63.030 1.00 15.47 89 GLY A O 1
ATOM 705 N N . VAL A 1 90 ? 30.985 25.324 64.057 1.00 13.99 90 VAL A N 1
ATOM 706 C CA . VAL A 1 90 ? 31.225 24.104 64.832 1.00 14.43 90 VAL A CA 1
ATOM 707 C C . VAL A 1 90 ? 30.040 23.842 65.756 1.00 14.51 90 VAL A C 1
ATOM 708 O O . VAL A 1 90 ? 29.570 24.748 66.443 1.00 15.46 90 VAL A O 1
ATOM 712 N N . LYS A 1 91 ? 29.566 22.599 65.764 1.00 15.15 91 LYS A N 1
ATOM 713 C CA . LYS A 1 91 ? 28.421 22.192 66.578 1.00 16.89 91 LYS A CA 1
ATOM 714 C C . LYS A 1 91 ? 28.793 21.286 67.745 1.00 15.82 91 LYS A C 1
ATOM 715 O O . LYS A 1 91 ? 29.754 20.517 67.666 1.00 15.39 91 LYS A O 1
ATOM 721 N N . PRO A 1 92 ? 28.026 21.363 68.848 1.00 14.63 92 PRO A N 1
ATOM 722 C CA . PRO A 1 92 ? 28.241 20.560 70.057 1.00 14.98 92 PRO A CA 1
ATOM 723 C C . PRO A 1 92 ? 28.348 19.055 69.785 1.00 14.64 92 PRO A C 1
ATOM 724 O O . PRO A 1 92 ? 29.154 18.362 70.406 1.00 14.64 92 PRO A O 1
ATOM 728 N N . GLU A 1 93 ? 27.522 18.554 68.867 1.00 14.46 93 GLU A N 1
ATOM 729 C CA . GLU A 1 93 ? 27.521 17.130 68.530 1.00 15.87 93 GLU A CA 1
ATOM 730 C C . GLU A 1 93 ? 28.783 16.655 67.805 1.00 14.26 93 GLU A C 1
ATOM 731 O O . GLU A 1 93 ? 29.003 15.454 67.668 1.00 15.21 93 GLU A O 1
ATOM 737 N N . GLN A 1 94 ? 29.610 17.584 67.336 1.00 12.44 94 GLN A N 1
ATOM 738 C CA . GLN A 1 94 ? 30.834 17.197 66.644 1.00 12.24 94 GLN A CA 1
ATOM 739 C C . GLN A 1 94 ? 31.998 16.947 67.612 1.00 12.41 94 GLN A C 1
ATOM 740 O O . GLN A 1 94 ? 32.972 16.295 67.241 1.00 12.84 94 GLN A O 1
ATOM 746 N N . TYR A 1 95 ? 31.900 17.450 68.843 1.00 11.64 95 TYR A N 1
ATOM 747 C CA . TYR A 1 95 ? 32.985 17.257 69.805 1.00 11.24 95 TYR A CA 1
ATOM 748 C C . TYR A 1 95 ? 33.318 15.808 70.153 1.00 11.51 95 TYR A C 1
ATOM 749 O O . TYR A 1 95 ? 34.495 15.467 70.311 1.00 11.64 95 TYR A O 1
ATOM 758 N N . PRO A 1 96 ? 32.296 14.947 70.334 1.00 11.86 96 PRO A N 1
ATOM 759 C CA . PRO A 1 96 ? 32.574 13.538 70.653 1.00 13.06 96 PRO A CA 1
ATOM 760 C C . PRO A 1 96 ? 33.336 12.845 69.508 1.00 12.78 96 PRO A C 1
ATOM 761 O O . PRO A 1 96 ? 34.251 12.065 69.747 1.00 12.26 96 PRO A O 1
ATOM 765 N N . ILE A 1 97 ? 32.955 13.152 68.269 1.00 13.08 97 ILE A N 1
ATOM 766 C CA . ILE A 1 97 ? 33.592 12.573 67.084 1.00 14.04 97 ILE A CA 1
ATOM 767 C C . ILE A 1 97 ? 35.076 12.940 67.024 1.00 15.00 97 ILE A C 1
ATOM 768 O O . ILE A 1 97 ? 35.941 12.074 66.840 1.00 14.85 97 ILE A O 1
ATOM 773 N N . VAL A 1 98 ? 35.369 14.224 67.187 1.00 14.06 98 VAL A N 1
ATOM 774 C CA . VAL A 1 98 ? 36.749 14.689 67.159 1.00 15.44 98 VAL A CA 1
ATOM 775 C C . VAL A 1 98 ? 37.538 14.065 68.311 1.00 15.32 98 VAL A C 1
ATOM 776 O O . VAL A 1 98 ? 38.681 13.640 68.134 1.00 14.94 98 VAL A O 1
ATOM 780 N N . GLY A 1 99 ? 36.911 13.991 69.483 1.00 15.16 99 GLY A N 1
ATOM 781 C CA . GLY A 1 99 ? 37.569 13.415 70.642 1.00 14.59 99 GLY A CA 1
ATOM 782 C C . GLY A 1 99 ? 37.974 11.970 70.417 1.00 15.46 99 GLY A C 1
ATOM 783 O O . GLY A 1 99 ? 39.101 11.584 70.730 1.00 15.76 99 GLY A O 1
ATOM 784 N N . GLU A 1 100 ? 37.070 11.159 69.878 1.00 15.39 100 GLU A N 1
ATOM 785 C CA . GLU A 1 100 ? 37.406 9.757 69.646 1.00 17.05 100 GLU A CA 1
ATOM 786 C C . GLU A 1 100 ? 38.626 9.583 68.758 1.00 16.76 100 GLU A C 1
ATOM 787 O O . GLU A 1 100 ? 39.581 8.908 69.133 1.00 15.21 100 GLU A O 1
ATOM 793 N N . HIS A 1 101 ? 38.585 10.187 67.577 1.00 15.49 101 HIS A N 1
ATOM 794 C CA . HIS A 1 101 ? 39.677 10.059 66.628 1.00 15.22 101 HIS A CA 1
ATOM 795 C C . HIS A 1 101 ? 40.979 10.696 67.076 1.00 14.29 101 HIS A C 1
ATOM 796 O O . HIS A 1 101 ? 42.051 10.193 66.754 1.00 14.64 101 HIS A O 1
ATOM 803 N N . LEU A 1 102 ? 40.899 11.778 67.844 1.00 14.21 102 LEU A N 1
ATOM 804 C CA . LEU A 1 102 ? 42.108 12.426 68.328 1.00 15.36 102 LEU A CA 1
ATOM 805 C C . LEU A 1 102 ? 42.815 11.545 69.364 1.00 16.58 102 LEU A C 1
ATOM 806 O O . LEU A 1 102 ? 44.038 11.405 69.326 1.00 16.27 102 LEU A O 1
ATOM 811 N N . LEU A 1 103 ? 42.052 10.951 70.282 1.00 14.94 103 LEU A N 1
ATOM 812 C CA . LEU A 1 103 ? 42.641 10.087 71.304 1.00 15.67 103 LEU A CA 1
ATOM 813 C C . LEU A 1 103 ? 43.232 8.810 70.695 1.00 15.76 103 LEU A C 1
ATOM 814 O O . LEU A 1 103 ? 44.249 8.315 71.166 1.00 17.09 103 LEU A O 1
ATOM 819 N N . ALA A 1 104 ? 42.596 8.287 69.650 1.00 16.49 104 ALA A N 1
ATOM 820 C CA . ALA A 1 104 ? 43.082 7.079 68.985 1.00 16.63 104 ALA A CA 1
ATOM 821 C C . ALA A 1 104 ? 44.408 7.384 68.297 1.00 18.12 104 ALA A C 1
ATOM 822 O O . ALA A 1 104 ? 45.316 6.556 68.286 1.00 19.16 104 ALA A O 1
ATOM 824 N N . ALA A 1 105 ? 44.512 8.578 67.719 1.00 17.79 105 ALA A N 1
ATOM 825 C CA . ALA A 1 105 ? 45.731 8.985 67.029 1.00 18.21 105 ALA A CA 1
ATOM 826 C C . ALA A 1 105 ? 46.899 9.157 68.007 1.00 18.64 105 ALA A C 1
ATOM 827 O O . ALA A 1 105 ? 48.022 8.764 67.707 1.00 19.40 105 ALA A O 1
ATOM 829 N N . ILE A 1 106 ? 46.633 9.749 69.169 1.00 18.59 106 ILE A N 1
ATOM 830 C CA . ILE A 1 106 ? 47.666 9.954 70.183 1.00 20.16 106 ILE A CA 1
ATOM 831 C C . ILE A 1 106 ? 48.219 8.604 70.637 1.00 22.73 106 ILE A C 1
ATOM 832 O O . ILE A 1 106 ? 49.436 8.411 70.728 1.00 21.77 106 ILE A O 1
ATOM 837 N N . LYS A 1 107 ? 47.311 7.672 70.911 1.00 24.72 107 LYS A N 1
ATOM 838 C CA . LYS A 1 107 ? 47.689 6.340 71.360 1.00 27.93 107 LYS A CA 1
ATOM 839 C C . LYS A 1 107 ? 48.541 5.634 70.301 1.00 28.36 107 LYS A C 1
ATOM 840 O O . LYS A 1 107 ? 49.559 5.023 70.617 1.00 28.17 107 LYS A O 1
ATOM 846 N N . GLU A 1 108 ? 48.125 5.736 69.043 1.00 28.19 108 GLU A N 1
ATOM 847 C CA . GLU A 1 108 ? 48.843 5.103 67.945 1.00 29.24 108 GLU A CA 1
ATOM 848 C C . GLU A 1 108 ? 50.230 5.695 67.693 1.00 28.14 108 GLU A C 1
ATOM 849 O O . GLU A 1 108 ? 51.209 4.962 67.559 1.00 28.27 108 GLU A O 1
ATOM 855 N N . VAL A 1 109 ? 50.320 7.018 67.633 1.00 25.86 109 VAL A N 1
ATOM 856 C CA . VAL A 1 109 ? 51.599 7.671 67.377 1.00 25.71 109 VAL A CA 1
ATOM 857 C C . VAL A 1 109 ? 52.599 7.580 68.536 1.00 26.97 109 VAL A C 1
ATOM 858 O O . VAL A 1 109 ? 53.792 7.338 68.315 1.00 26.26 109 VAL A O 1
ATOM 862 N N . LEU A 1 110 ? 52.121 7.764 69.765 1.00 26.11 110 LEU A N 1
ATOM 863 C CA . LEU A 1 110 ? 52.990 7.700 70.937 1.00 26.31 110 LEU A CA 1
ATOM 864 C C . LEU A 1 110 ? 53.489 6.295 71.249 1.00 27.53 110 LEU A C 1
ATOM 865 O O . LEU A 1 110 ? 54.522 6.132 71.900 1.00 27.60 110 LEU A O 1
ATOM 870 N N . GLY A 1 111 ? 52.754 5.288 70.790 1.00 29.15 111 GLY A N 1
ATOM 871 C CA . GLY A 1 111 ? 53.144 3.908 71.021 1.00 32.72 111 GLY A CA 1
ATOM 872 C C . GLY A 1 111 ? 53.398 3.562 72.476 1.00 35.52 111 GLY A C 1
ATOM 873 O O . GLY A 1 111 ? 52.497 3.670 73.312 1.00 35.63 111 GLY A O 1
ATOM 874 N N . ASN A 1 112 ? 54.629 3.147 72.776 1.00 37.16 112 ASN A N 1
ATOM 875 C CA . ASN A 1 112 ? 55.014 2.781 74.136 1.00 38.44 112 ASN A CA 1
ATOM 876 C C . ASN A 1 112 ? 54.759 3.905 75.132 1.00 36.32 112 ASN A C 1
ATOM 877 O O . ASN A 1 112 ? 54.262 3.671 76.232 1.00 36.82 112 ASN A O 1
ATOM 882 N N . ALA A 1 113 ? 55.110 5.125 74.744 1.00 33.22 113 ALA A N 1
ATOM 883 C CA . ALA A 1 113 ? 54.947 6.278 75.612 1.00 30.81 113 ALA A CA 1
ATOM 884 C C . ALA A 1 113 ? 53.505 6.547 76.040 1.00 29.13 113 ALA A C 1
ATOM 885 O O . ALA A 1 113 ? 53.272 7.236 77.029 1.00 29.40 113 ALA A O 1
ATOM 887 N N . ALA A 1 114 ? 52.544 5.999 75.304 1.00 27.65 114 ALA A N 1
ATOM 888 C CA . ALA A 1 114 ? 51.134 6.218 75.612 1.00 26.85 114 ALA A CA 1
ATOM 889 C C . ALA A 1 114 ? 50.588 5.271 76.672 1.00 26.81 114 ALA A C 1
ATOM 890 O O . ALA A 1 114 ? 49.848 4.339 76.359 1.00 28.68 114 ALA A O 1
ATOM 892 N N . THR A 1 115 ? 50.946 5.514 77.927 1.00 24.85 115 THR A N 1
ATOM 893 C CA . THR A 1 115 ? 50.469 4.684 79.030 1.00 24.26 115 THR A CA 1
ATOM 894 C C . THR A 1 115 ? 48.982 4.944 79.279 1.00 25.23 115 THR A C 1
ATOM 895 O O . THR A 1 115 ? 48.403 5.881 78.722 1.00 23.91 115 THR A O 1
ATOM 899 N N . ASP A 1 116 ? 48.374 4.115 80.123 1.00 25.02 116 ASP A N 1
ATOM 900 C CA . ASP A 1 116 ? 46.960 4.259 80.457 1.00 26.31 116 ASP A CA 1
ATOM 901 C C . ASP A 1 116 ? 46.690 5.567 81.192 1.00 24.74 116 ASP A C 1
ATOM 902 O O . ASP A 1 116 ? 45.687 6.232 80.938 1.00 24.34 116 ASP A O 1
ATOM 907 N N . ASP A 1 117 ? 47.586 5.946 82.095 1.00 23.98 117 ASP A N 1
ATOM 908 C CA . ASP A 1 117 ? 47.390 7.175 82.843 1.00 23.95 117 ASP A CA 1
ATOM 909 C C . ASP A 1 117 ? 47.542 8.411 81.968 1.00 22.37 117 ASP A C 1
ATOM 910 O O . ASP A 1 117 ? 46.895 9.427 82.214 1.00 20.72 117 ASP A O 1
ATOM 915 N N . ILE A 1 118 ? 48.393 8.329 80.950 1.00 20.00 118 ILE A N 1
ATOM 916 C CA . ILE A 1 118 ? 48.603 9.462 80.052 1.00 18.30 118 ILE A CA 1
ATOM 917 C C . ILE A 1 118 ? 47.398 9.675 79.127 1.00 17.10 118 ILE A C 1
ATOM 918 O O . ILE A 1 118 ? 46.941 10.804 78.939 1.00 18.14 118 ILE A O 1
ATOM 923 N N . ILE A 1 119 ? 46.877 8.595 78.558 1.00 16.26 119 ILE A N 1
ATOM 924 C CA . ILE A 1 119 ? 45.718 8.696 77.678 1.00 17.11 119 ILE A CA 1
ATOM 925 C C . ILE A 1 119 ? 44.494 9.209 78.443 1.00 18.06 119 ILE A C 1
ATOM 926 O O . ILE A 1 119 ? 43.747 10.059 77.949 1.00 17.54 119 ILE A O 1
ATOM 931 N N . SER A 1 120 ? 44.288 8.689 79.648 1.00 17.42 120 SER A N 1
ATOM 932 C CA . SER A 1 120 ? 43.152 9.119 80.451 1.00 17.25 120 SER A CA 1
ATOM 933 C C . SER A 1 120 ? 43.276 10.591 80.848 1.00 15.69 120 SER A C 1
ATOM 934 O O . SER A 1 120 ? 42.287 11.320 80.857 1.00 15.30 120 SER A O 1
ATOM 937 N N . ALA A 1 121 ? 44.489 11.032 81.161 1.00 14.10 121 ALA A N 1
ATOM 938 C CA . ALA A 1 121 ? 44.703 12.419 81.548 1.00 14.32 121 ALA A CA 1
ATOM 939 C C . ALA A 1 121 ? 44.340 13.355 80.396 1.00 13.73 121 ALA A C 1
ATOM 940 O O . ALA A 1 121 ? 43.644 14.352 80.596 1.00 14.01 121 ALA A O 1
ATOM 942 N N . TRP A 1 122 ? 44.811 13.039 79.193 1.00 13.01 122 TRP A N 1
ATOM 943 C CA . TRP A 1 122 ? 44.497 13.881 78.046 1.00 13.25 122 TRP A CA 1
ATOM 944 C C . TRP A 1 122 ? 43.042 13.734 77.596 1.00 12.07 122 TRP A C 1
ATOM 945 O O . TRP A 1 122 ? 42.483 14.641 76.978 1.00 12.52 122 TRP A O 1
ATOM 956 N N . ALA A 1 123 ? 42.428 12.598 77.917 1.00 12.19 123 ALA A N 1
ATOM 957 C CA . ALA A 1 123 ? 41.021 12.374 77.594 1.00 11.90 123 ALA A CA 1
ATOM 958 C C . ALA A 1 123 ? 40.192 13.324 78.470 1.00 11.40 123 ALA A C 1
ATOM 959 O O . ALA A 1 123 ? 39.181 13.870 78.024 1.00 10.87 123 ALA A O 1
ATOM 961 N N . GLN A 1 124 ? 40.619 13.521 79.716 1.00 11.67 124 GLN A N 1
ATOM 962 C CA . GLN A 1 124 ? 39.924 14.437 80.617 1.00 13.39 124 GLN A CA 1
ATOM 963 C C . GLN A 1 124 ? 40.144 15.879 80.156 1.00 13.31 124 GLN A C 1
ATOM 964 O O . GLN A 1 124 ? 39.222 16.694 80.190 1.00 12.47 124 GLN A O 1
ATOM 970 N N . ALA A 1 125 ? 41.373 16.185 79.744 1.00 12.14 125 ALA A N 1
ATOM 971 C CA . ALA A 1 125 ? 41.713 17.520 79.255 1.00 12.72 125 ALA A CA 1
ATOM 972 C C . ALA A 1 125 ? 40.771 17.852 78.111 1.00 11.49 125 ALA A C 1
ATOM 973 O O . ALA A 1 125 ? 40.127 18.900 78.115 1.00 11.90 125 ALA A O 1
ATOM 975 N N . TYR A 1 126 ? 40.683 16.947 77.139 1.00 12.12 126 TYR A N 1
ATOM 976 C CA . TYR A 1 126 ? 39.810 17.147 75.992 1.00 11.87 126 TYR A CA 1
ATOM 977 C C . TYR A 1 126 ? 38.373 17.391 76.447 1.00 12.03 126 TYR A C 1
ATOM 978 O O . TYR A 1 126 ? 37.720 18.323 75.988 1.00 12.18 126 TYR A O 1
ATOM 987 N N . GLY A 1 127 ? 37.876 16.539 77.338 1.00 12.85 127 GLY A N 1
ATOM 988 C CA . GLY A 1 127 ? 36.512 16.687 77.815 1.00 11.82 127 GLY A CA 1
ATOM 989 C C . GLY A 1 127 ? 36.238 18.016 78.493 1.00 12.37 127 GLY A C 1
ATOM 990 O O . GLY A 1 127 ? 35.166 18.601 78.314 1.00 13.58 127 GLY A O 1
ATOM 991 N N . ASN A 1 128 ? 37.202 18.498 79.274 1.00 10.72 128 ASN A N 1
ATOM 992 C CA . ASN A 1 128 ? 37.053 19.762 79.982 1.00 11.44 128 ASN A CA 1
ATOM 993 C C . ASN A 1 128 ? 37.057 20.941 79.009 1.00 12.12 128 ASN A C 1
ATOM 994 O O . ASN A 1 128 ? 36.219 21.848 79.101 1.00 11.89 128 ASN A O 1
ATOM 999 N N . LEU A 1 129 ? 38.011 20.930 78.082 1.00 12.73 129 LEU A N 1
ATOM 1000 C CA . LEU A 1 129 ? 38.105 21.990 77.083 1.00 13.09 129 LEU A CA 1
ATOM 1001 C C . LEU A 1 129 ? 36.859 22.005 76.188 1.00 12.64 129 LEU A C 1
ATOM 1002 O O . LEU A 1 129 ? 36.381 23.074 75.807 1.00 12.71 129 LEU A O 1
ATOM 1007 N N . ALA A 1 130 ? 36.334 20.823 75.862 1.00 12.15 130 ALA A N 1
ATOM 1008 C CA . ALA A 1 130 ? 35.130 20.718 75.032 1.00 12.37 130 ALA A CA 1
ATOM 1009 C C . ALA A 1 130 ? 33.949 21.357 75.762 1.00 13.49 130 ALA A C 1
ATOM 1010 O O . ALA A 1 130 ? 33.183 22.128 75.180 1.00 12.65 130 ALA A O 1
ATOM 1012 N N . ASP A 1 131 ? 33.812 21.029 77.040 1.00 11.87 131 ASP A N 1
ATOM 1013 C CA . ASP A 1 131 ? 32.743 21.562 77.860 1.00 12.33 131 ASP A CA 1
ATOM 1014 C C . ASP A 1 131 ? 32.826 23.089 77.850 1.00 13.64 131 ASP A C 1
ATOM 1015 O O . ASP A 1 131 ? 31.849 23.763 77.537 1.00 13.77 131 ASP A O 1
ATOM 1020 N N . VAL A 1 132 ? 33.995 23.644 78.155 1.00 12.93 132 VAL A N 1
ATOM 1021 C CA . VAL A 1 132 ? 34.137 25.098 78.177 1.00 13.72 132 VAL A CA 1
ATOM 1022 C C . VAL A 1 132 ? 33.875 25.761 76.822 1.00 13.11 132 VAL A C 1
ATOM 1023 O O . VAL A 1 132 ? 33.130 26.740 76.745 1.00 12.33 132 VAL A O 1
ATOM 1027 N N . LEU A 1 133 ? 34.492 25.242 75.762 1.00 13.60 133 LEU A N 1
ATOM 1028 C CA . LEU A 1 133 ? 34.307 25.804 74.418 1.00 13.34 133 LEU A CA 1
ATOM 1029 C C . LEU A 1 133 ? 32.855 25.786 73.952 1.00 14.36 133 LEU A C 1
ATOM 1030 O O . LEU A 1 133 ? 32.350 26.788 73.436 1.00 14.07 133 LEU A O 1
ATOM 1035 N N . MET A 1 134 ? 32.178 24.655 74.130 1.00 13.97 134 MET A N 1
ATOM 1036 C CA . MET A 1 134 ? 30.778 24.558 73.728 1.00 13.88 134 MET A CA 1
ATOM 1037 C C . MET A 1 134 ? 29.921 25.656 74.354 1.00 14.45 134 MET A C 1
ATOM 1038 O O . MET A 1 134 ? 29.061 26.233 73.688 1.00 14.08 134 MET A O 1
ATOM 1043 N N . GLY A 1 135 ? 30.160 25.943 75.629 1.00 14.20 135 GLY A N 1
ATOM 1044 C CA . GLY A 1 135 ? 29.404 26.979 76.309 1.00 14.88 135 GLY A CA 1
ATOM 1045 C C . GLY A 1 135 ? 29.695 28.354 75.740 1.00 14.71 135 GLY A C 1
ATOM 1046 O O . GLY A 1 135 ? 28.776 29.137 75.482 1.00 14.08 135 GLY A O 1
ATOM 1047 N N . MET A 1 136 ? 30.975 28.656 75.552 1.00 15.53 136 MET A N 1
ATOM 1048 C CA . MET A 1 136 ? 31.380 29.947 75.002 1.00 15.90 136 MET A CA 1
ATOM 1049 C C . MET A 1 136 ? 30.791 30.121 73.608 1.00 14.85 136 MET A C 1
ATOM 1050 O O . MET A 1 136 ? 30.289 31.187 73.264 1.00 15.95 136 MET A O 1
ATOM 1055 N N . GLU A 1 137 ? 30.854 29.062 72.812 1.00 13.91 137 GLU A N 1
ATOM 1056 C CA . GLU A 1 137 ? 30.317 29.098 71.464 1.00 14.29 137 GLU A CA 1
ATOM 1057 C C . GLU A 1 137 ? 28.805 29.259 71.487 1.00 16.88 137 GLU A C 1
ATOM 1058 O O . GLU A 1 137 ? 28.239 29.960 70.651 1.00 16.30 137 GLU A O 1
ATOM 1064 N N . SER A 1 138 ? 28.152 28.624 72.456 1.00 17.16 138 SER A N 1
ATOM 1065 C CA . SER A 1 138 ? 26.702 28.718 72.577 1.00 18.76 138 SER A CA 1
ATOM 1066 C C . SER A 1 138 ? 26.318 30.189 72.811 1.00 19.25 138 SER A C 1
ATOM 1067 O O . SER A 1 138 ? 25.382 30.707 72.196 1.00 18.81 138 SER A O 1
ATOM 1070 N N . GLU A 1 139 ? 27.045 30.855 73.701 1.00 19.17 139 GLU A N 1
ATOM 1071 C CA . GLU A 1 139 ? 26.800 32.268 73.982 1.00 23.04 139 GLU A CA 1
ATOM 1072 C C . GLU A 1 139 ? 26.944 33.141 72.737 1.00 21.37 139 GLU A C 1
ATOM 1073 O O . GLU A 1 139 ? 26.111 34.008 72.485 1.00 20.21 139 GLU A O 1
ATOM 1079 N N . LEU A 1 140 ? 28.013 32.918 71.975 1.00 18.72 140 LEU A N 1
ATOM 1080 C CA . LEU A 1 140 ? 28.266 33.679 70.757 1.00 18.44 140 LEU A CA 1
ATOM 1081 C C . LEU A 1 140 ? 27.122 33.518 69.764 1.00 17.78 140 LEU A C 1
ATOM 1082 O O . LEU A 1 140 ? 26.626 34.497 69.213 1.00 18.34 140 LEU A O 1
ATOM 1087 N N . TYR A 1 141 ? 26.712 32.273 69.543 1.00 16.62 141 TYR A N 1
ATOM 1088 C CA . TYR A 1 141 ? 25.618 31.958 68.630 1.00 17.66 141 TYR A CA 1
ATOM 1089 C C . TYR A 1 141 ? 24.342 32.680 69.048 1.00 20.09 141 TYR A C 1
ATOM 1090 O O . TYR A 1 141 ? 23.634 33.255 68.219 1.00 19.81 141 TYR A O 1
ATOM 1099 N N . GLU A 1 142 ? 24.061 32.636 70.346 1.00 21.55 142 GLU A N 1
ATOM 1100 C CA . GLU A 1 142 ? 22.883 33.271 70.919 1.00 23.20 142 GLU A CA 1
ATOM 1101 C C . GLU A 1 142 ? 22.885 34.787 70.763 1.00 23.80 142 GLU A C 1
ATOM 1102 O O . GLU A 1 142 ? 21.869 35.375 70.386 1.00 25.07 142 GLU A O 1
ATOM 1108 N N . ARG A 1 143 ? 24.028 35.409 71.042 1.00 24.52 143 ARG A N 1
ATOM 1109 C CA . ARG A 1 143 ? 24.161 36.856 70.934 1.00 27.11 143 ARG A CA 1
ATOM 1110 C C . ARG A 1 143 ? 23.902 37.316 69.499 1.00 27.20 143 ARG A C 1
ATOM 1111 O O . ARG A 1 143 ? 23.158 38.271 69.271 1.00 27.25 143 ARG A O 1
ATOM 1119 N N . SER A 1 144 ? 24.520 36.630 68.540 1.00 26.25 144 SER A N 1
ATOM 1120 C CA . SER A 1 144 ? 24.368 36.969 67.129 1.00 27.11 144 SER A CA 1
ATOM 1121 C C . SER A 1 144 ? 22.920 36.894 66.670 1.00 28.40 144 SER A C 1
ATOM 1122 O O . SER A 1 144 ? 22.409 37.822 66.042 1.00 28.33 144 SER A O 1
ATOM 1125 N N . ALA A 1 145 ? 22.279 35.772 66.975 1.00 28.00 145 ALA A N 1
ATOM 1126 C CA . ALA A 1 145 ? 20.898 35.535 66.597 1.00 28.65 145 ALA A CA 1
ATOM 1127 C C . ALA A 1 145 ? 19.974 36.653 67.055 1.00 30.37 145 ALA A C 1
ATOM 1128 O O . ALA A 1 145 ? 19.074 37.053 66.324 1.00 31.14 145 ALA A O 1
ATOM 1130 N N . GLU A 1 146 ? 20.194 37.164 68.258 1.00 32.90 146 GLU A N 1
ATOM 1131 C CA . GLU A 1 146 ? 19.324 38.208 68.763 1.00 36.45 146 GLU A CA 1
ATOM 1132 C C . GLU A 1 146 ? 19.747 39.630 68.415 1.00 37.47 146 GLU A C 1
ATOM 1133 O O . GLU A 1 146 ? 19.168 40.594 68.919 1.00 37.38 146 GLU A O 1
ATOM 1139 N N . GLN A 1 147 ? 20.750 39.764 67.551 1.00 36.21 147 GLN A N 1
ATOM 1140 C CA . GLN A 1 147 ? 21.189 41.084 67.119 1.00 35.08 147 GLN A CA 1
ATOM 1141 C C . GLN A 1 147 ? 20.347 41.530 65.939 1.00 33.66 147 GLN A C 1
ATOM 1142 O O . GLN A 1 147 ? 19.845 40.703 65.176 1.00 32.20 147 GLN A O 1
ATOM 1148 N N . PRO A 1 148 ? 20.160 42.849 65.788 1.00 33.65 148 PRO A N 1
ATOM 1149 C CA . PRO A 1 148 ? 19.376 43.392 64.681 1.00 32.72 148 PRO A CA 1
ATOM 1150 C C . PRO A 1 148 ? 20.156 43.089 63.400 1.00 31.58 148 PRO A C 1
ATOM 1151 O O . PRO A 1 148 ? 21.252 43.618 63.196 1.00 31.47 148 PRO A O 1
ATOM 1155 N N . GLY A 1 149 ? 19.603 42.229 62.553 1.00 30.20 149 GLY A N 1
ATOM 1156 C CA . GLY A 1 149 ? 20.273 41.877 61.312 1.00 29.23 149 GLY A CA 1
ATOM 1157 C C . GLY A 1 149 ? 21.219 40.698 61.458 1.00 29.29 149 GLY A C 1
ATOM 1158 O O . GLY A 1 149 ? 21.925 40.344 60.515 1.00 28.17 149 GLY A O 1
ATOM 1159 N N . GLY A 1 150 ? 21.226 40.092 62.645 1.00 28.43 150 GLY A N 1
ATOM 1160 C CA . GLY A 1 150 ? 22.089 38.950 62.896 1.00 27.72 150 GLY A CA 1
ATOM 1161 C C . GLY A 1 150 ? 21.459 37.640 62.465 1.00 28.56 150 GLY A C 1
ATOM 1162 O O . GLY A 1 150 ? 20.302 37.608 62.040 1.00 28.47 150 GLY A O 1
ATOM 1163 N N . TRP A 1 151 ? 22.223 36.555 62.571 1.00 28.04 151 TRP A N 1
ATOM 1164 C CA . TRP A 1 151 ? 21.739 35.234 62.186 1.00 26.62 151 TRP A CA 1
ATOM 1165 C C . TRP A 1 151 ? 22.694 34.140 62.672 1.00 27.81 151 TRP A C 1
ATOM 1166 O O . TRP A 1 151 ? 23.814 34.419 63.114 1.00 26.67 151 TRP A O 1
ATOM 1177 N N . LYS A 1 152 ? 22.224 32.899 62.615 1.00 30.15 152 LYS A N 1
ATOM 1178 C CA . LYS A 1 152 ? 23.030 31.740 62.995 1.00 32.03 152 LYS A CA 1
ATOM 1179 C C . LYS A 1 152 ? 23.221 30.938 61.710 1.00 30.36 152 LYS A C 1
ATOM 1180 O O . LYS A 1 152 ? 22.362 30.956 60.825 1.00 30.03 152 LYS A O 1
ATOM 1186 N N . GLY A 1 153 ? 24.340 30.233 61.603 1.00 29.16 153 GLY A N 1
ATOM 1187 C CA . GLY A 1 153 ? 24.582 29.444 60.408 1.00 26.73 153 GLY A CA 1
ATOM 1188 C C . GLY A 1 153 ? 24.917 30.322 59.223 1.00 26.12 153 GLY A C 1
ATOM 1189 O O . GLY A 1 153 ? 25.360 31.457 59.397 1.00 25.54 153 GLY A O 1
ATOM 1190 N N . TRP A 1 154 ? 24.689 29.809 58.018 1.00 25.37 154 TRP A N 1
ATOM 1191 C CA . TRP A 1 154 ? 24.998 30.563 56.810 1.00 25.62 154 TRP A CA 1
ATOM 1192 C C . TRP A 1 154 ? 23.826 31.379 56.292 1.00 25.94 154 TRP A C 1
ATOM 1193 O O . TRP A 1 154 ? 22.669 30.986 56.426 1.00 26.26 154 TRP A O 1
ATOM 1204 N N . ARG A 1 155 ? 24.150 32.525 55.702 1.00 24.75 155 ARG A N 1
ATOM 1205 C CA . ARG A 1 155 ? 23.163 33.418 55.114 1.00 23.92 155 ARG A CA 1
ATOM 1206 C C . ARG A 1 155 ? 23.714 33.741 53.725 1.00 25.38 155 ARG A C 1
ATOM 1207 O O . ARG A 1 155 ? 24.889 34.098 53.583 1.00 24.59 155 ARG A O 1
ATOM 1215 N N . THR A 1 156 ? 22.869 33.602 52.705 1.00 24.09 156 THR A N 1
ATOM 1216 C CA . THR A 1 156 ? 23.284 33.848 51.330 1.00 23.58 156 THR A CA 1
ATOM 1217 C C . THR A 1 156 ? 23.415 35.319 50.975 1.00 23.02 156 THR A C 1
ATOM 1218 O O . THR A 1 156 ? 22.530 36.122 51.256 1.00 21.58 156 THR A O 1
ATOM 1222 N N . PHE A 1 157 ? 24.547 35.653 50.365 1.00 21.62 157 PHE A N 1
ATOM 1223 C CA . PHE A 1 157 ? 24.834 37.009 49.931 1.00 21.77 157 PHE A CA 1
ATOM 1224 C C . PHE A 1 157 ? 25.101 36.984 48.435 1.00 23.13 157 PHE A C 1
ATOM 1225 O O . PHE A 1 157 ? 25.464 35.944 47.873 1.00 22.98 157 PHE A O 1
ATOM 1233 N N . VAL A 1 158 ? 24.918 38.140 47.804 1.00 23.48 158 VAL A N 1
ATOM 1234 C CA . VAL A 1 158 ? 25.131 38.298 46.375 1.00 23.67 158 VAL A CA 1
ATOM 1235 C C . VAL A 1 158 ? 26.262 39.286 46.157 1.00 23.11 158 VAL A C 1
ATOM 1236 O O . VAL A 1 158 ? 26.344 40.298 46.856 1.00 23.00 158 VAL A O 1
ATOM 1240 N N . ILE A 1 159 ? 27.134 38.985 45.198 1.00 22.77 159 ILE A N 1
ATOM 1241 C CA . ILE A 1 159 ? 28.250 39.864 44.866 1.00 23.31 159 ILE A CA 1
ATOM 1242 C C . ILE A 1 159 ? 27.643 41.012 44.057 1.00 23.94 159 ILE A C 1
ATOM 1243 O O . ILE A 1 159 ? 27.136 40.788 42.954 1.00 23.48 159 ILE A O 1
ATOM 1248 N N . ARG A 1 160 ? 27.675 42.226 44.605 1.00 25.40 160 ARG A N 1
ATOM 1249 C CA . ARG A 1 160 ? 27.145 43.408 43.918 1.00 25.69 160 ARG A CA 1
ATOM 1250 C C . ARG A 1 160 ? 28.210 44.038 43.034 1.00 25.78 160 ARG A C 1
ATOM 1251 O O . ARG A 1 160 ? 27.943 44.404 41.887 1.00 27.24 160 ARG A O 1
ATOM 1259 N N . GLU A 1 161 ? 29.414 44.176 43.578 1.00 23.98 161 GLU A N 1
ATOM 1260 C CA . GLU A 1 161 ? 30.517 44.764 42.841 1.00 22.73 161 GLU A CA 1
ATOM 1261 C C . GLU A 1 161 ? 31.791 43.983 43.118 1.00 20.89 161 GLU A C 1
ATOM 1262 O O . GLU A 1 161 ? 31.976 43.418 44.199 1.00 18.78 161 GLU A O 1
ATOM 1268 N N . LYS A 1 162 ? 32.666 43.957 42.122 1.00 19.29 162 LYS A N 1
ATOM 1269 C CA . LYS A 1 162 ? 33.946 43.275 42.215 1.00 20.82 162 LYS A CA 1
ATOM 1270 C C . LYS A 1 162 ? 34.947 44.289 41.673 1.00 21.66 162 LYS A C 1
ATOM 1271 O O . LYS A 1 162 ? 34.957 44.593 40.480 1.00 22.97 162 LYS A O 1
ATOM 1277 N N . ARG A 1 163 ? 35.782 44.812 42.563 1.00 22.02 163 ARG A N 1
ATOM 1278 C CA . ARG A 1 163 ? 36.749 45.845 42.213 1.00 22.56 163 ARG A CA 1
ATOM 1279 C C . ARG A 1 163 ? 38.220 45.465 42.387 1.00 23.09 163 ARG A C 1
ATOM 1280 O O . ARG A 1 163 ? 38.693 45.300 43.516 1.00 20.47 163 ARG A O 1
ATOM 1288 N N . PRO A 1 164 ? 38.963 45.310 41.271 1.00 23.79 164 PRO A N 1
ATOM 1289 C CA . PRO A 1 164 ? 40.390 44.960 41.355 1.00 23.86 164 PRO A CA 1
ATOM 1290 C C . PRO A 1 164 ? 41.135 46.134 42.013 1.00 24.54 164 PRO A C 1
ATOM 1291 O O . PRO A 1 164 ? 40.906 47.290 41.659 1.00 24.83 164 PRO A O 1
ATOM 1295 N N . GLU A 1 165 ? 42.012 45.841 42.971 1.00 25.44 165 GLU A N 1
ATOM 1296 C CA . GLU A 1 165 ? 42.754 46.880 43.690 1.00 26.30 165 GLU A CA 1
ATOM 1297 C C . GLU A 1 165 ? 44.181 46.987 43.185 1.00 25.88 165 GLU A C 1
ATOM 1298 O O . GLU A 1 165 ? 44.764 48.071 43.142 1.00 26.50 165 GLU A O 1
ATOM 1304 N N . SER A 1 166 ? 44.746 45.839 42.836 1.00 25.34 166 SER A N 1
ATOM 1305 C CA . SER A 1 166 ? 46.109 45.760 42.341 1.00 26.17 166 SER A CA 1
ATOM 1306 C C . SER A 1 166 ? 46.172 44.495 41.511 1.00 27.44 166 SER A C 1
ATOM 1307 O O . SER A 1 166 ? 45.141 43.914 41.184 1.00 27.89 166 SER A O 1
ATOM 1310 N N . ASP A 1 167 ? 47.378 44.050 41.182 1.00 29.29 167 ASP A N 1
ATOM 1311 C CA . ASP A 1 167 ? 47.523 42.845 40.382 1.00 30.37 167 ASP A CA 1
ATOM 1312 C C . ASP A 1 167 ? 47.208 41.577 41.177 1.00 28.20 167 ASP A C 1
ATOM 1313 O O . ASP A 1 167 ? 47.033 40.505 40.600 1.00 30.21 167 ASP A O 1
ATOM 1318 N N . VAL A 1 168 ? 47.106 41.693 42.498 1.00 26.12 168 VAL A N 1
ATOM 1319 C CA . VAL A 1 168 ? 46.813 40.517 43.316 1.00 23.74 168 VAL A CA 1
ATOM 1320 C C . VAL A 1 168 ? 45.655 40.673 44.294 1.00 21.46 168 VAL A C 1
ATOM 1321 O O . VAL A 1 168 ? 45.176 39.688 44.848 1.00 22.07 168 VAL A O 1
ATOM 1325 N N . ILE A 1 169 ? 45.199 41.900 44.505 1.00 19.24 169 ILE A N 1
ATOM 1326 C CA . ILE A 1 169 ? 44.097 42.119 45.429 1.00 18.79 169 ILE A CA 1
ATOM 1327 C C . ILE A 1 169 ? 42.829 42.620 44.730 1.00 18.48 169 ILE A C 1
ATOM 1328 O O . ILE A 1 169 ? 42.889 43.504 43.873 1.00 18.04 169 ILE A O 1
ATOM 1333 N N . THR A 1 170 ? 41.691 42.029 45.097 1.00 17.28 170 THR A N 1
ATOM 1334 C CA . THR A 1 170 ? 40.378 42.398 44.558 1.00 17.39 170 THR A CA 1
ATOM 1335 C C . THR A 1 170 ? 39.367 42.509 45.701 1.00 17.56 170 THR A C 1
ATOM 1336 O O . THR A 1 170 ? 39.369 41.689 46.626 1.00 16.44 170 THR A O 1
ATOM 1340 N N . SER A 1 171 ? 38.507 43.522 45.636 1.00 18.14 171 SER A N 1
ATOM 1341 C CA . SER A 1 171 ? 37.485 43.719 46.657 1.00 18.68 171 SER A CA 1
ATOM 1342 C C . SER A 1 171 ? 36.131 43.223 46.191 1.00 19.22 171 SER A C 1
ATOM 1343 O O . SER A 1 171 ? 35.787 43.340 45.015 1.00 19.13 171 SER A O 1
ATOM 1346 N N . PHE A 1 172 ? 35.370 42.662 47.123 1.00 17.25 172 PHE A N 1
ATOM 1347 C CA . PHE A 1 172 ? 34.043 42.155 46.838 1.00 17.15 172 PHE A CA 1
ATOM 1348 C C . PHE A 1 172 ? 33.021 42.848 47.748 1.00 18.67 172 PHE A C 1
ATOM 1349 O O . PHE A 1 172 ? 33.153 42.840 48.978 1.00 18.05 172 PHE A O 1
ATOM 1357 N N . ILE A 1 173 ? 32.016 43.469 47.137 1.00 18.74 173 ILE A N 1
ATOM 1358 C CA . ILE A 1 173 ? 30.954 44.129 47.891 1.00 21.63 173 ILE A CA 1
ATOM 1359 C C . ILE A 1 173 ? 29.814 43.113 47.917 1.00 22.47 173 ILE A C 1
ATOM 1360 O O . ILE A 1 173 ? 29.356 42.651 46.872 1.00 22.85 173 ILE A O 1
ATOM 1365 N N . LEU A 1 174 ? 29.371 42.764 49.117 1.00 22.60 174 LEU A N 1
ATOM 1366 C CA . LEU A 1 174 ? 28.331 41.758 49.290 1.00 22.38 174 LEU A CA 1
ATOM 1367 C C . LEU A 1 174 ? 27.050 42.311 49.910 1.00 22.87 174 LEU A C 1
ATOM 1368 O O . LEU A 1 174 ? 27.095 43.160 50.805 1.00 21.22 174 LEU A O 1
ATOM 1373 N N . GLU A 1 175 ? 25.915 41.818 49.423 1.00 22.12 175 GLU A N 1
ATOM 1374 C CA . GLU A 1 175 ? 24.609 42.197 49.954 1.00 23.91 175 GLU A CA 1
ATOM 1375 C C . GLU A 1 175 ? 23.784 40.937 50.145 1.00 22.91 175 GLU A C 1
ATOM 1376 O O . GLU A 1 175 ? 23.870 40.003 49.350 1.00 24.17 175 GLU A O 1
ATOM 1382 N N . PRO A 1 176 ? 22.983 40.884 51.214 1.00 23.19 176 PRO A N 1
ATOM 1383 C CA . PRO A 1 176 ? 22.163 39.699 51.455 1.00 24.40 176 PRO A CA 1
ATOM 1384 C C . PRO A 1 176 ? 21.147 39.483 50.329 1.00 25.61 176 PRO A C 1
ATOM 1385 O O . PRO A 1 176 ? 20.579 40.436 49.798 1.00 26.70 176 PRO A O 1
ATOM 1389 N N . ALA A 1 177 ? 20.942 38.225 49.958 1.00 27.24 177 ALA A N 1
ATOM 1390 C CA . ALA A 1 177 ? 20.006 37.878 48.896 1.00 27.91 177 ALA A CA 1
ATOM 1391 C C . ALA A 1 177 ? 18.563 38.195 49.288 1.00 29.43 177 ALA A C 1
ATOM 1392 O O . ALA A 1 177 ? 17.698 38.332 48.424 1.00 31.26 177 ALA A O 1
ATOM 1394 N N . ASP A 1 178 ? 18.308 38.322 50.587 1.00 30.66 178 ASP A N 1
ATOM 1395 C CA . ASP A 1 178 ? 16.965 38.616 51.075 1.00 31.53 178 ASP A CA 1
ATOM 1396 C C . ASP A 1 178 ? 16.745 40.114 51.290 1.00 31.60 178 ASP A C 1
ATOM 1397 O O . ASP A 1 178 ? 15.685 40.529 51.755 1.00 33.43 178 ASP A O 1
ATOM 1402 N N . GLY A 1 179 ? 17.753 40.915 50.952 1.00 30.31 179 GLY A N 1
ATOM 1403 C CA . GLY A 1 179 ? 17.646 42.361 51.085 1.00 29.58 179 GLY A CA 1
ATOM 1404 C C . GLY A 1 179 ? 17.338 42.944 52.455 1.00 28.68 179 GLY A C 1
ATOM 1405 O O . GLY A 1 179 ? 16.914 44.096 52.559 1.00 29.24 179 GLY A O 1
ATOM 1406 N N . GLY A 1 180 ? 17.551 42.169 53.512 1.00 28.34 180 GLY A N 1
ATOM 1407 C CA . GLY A 1 180 ? 17.279 42.680 54.844 1.00 26.64 180 GLY A CA 1
ATOM 1408 C C . GLY A 1 180 ? 18.499 43.312 55.486 1.00 26.75 180 GLY A C 1
ATOM 1409 O O . GLY A 1 180 ? 19.570 43.367 54.879 1.00 26.09 180 GLY A O 1
ATOM 1410 N N . PRO A 1 181 ? 18.371 43.817 56.719 1.00 27.77 181 PRO A N 1
ATOM 1411 C CA . PRO A 1 181 ? 19.505 44.440 57.408 1.00 27.56 181 PRO A CA 1
ATOM 1412 C C . PRO A 1 181 ? 20.613 43.427 57.722 1.00 26.65 181 PRO A C 1
ATOM 1413 O O . PRO A 1 181 ? 20.359 42.225 57.827 1.00 25.20 181 PRO A O 1
ATOM 1417 N N . VAL A 1 182 ? 21.840 43.921 57.859 1.00 25.69 182 VAL A N 1
ATOM 1418 C CA . VAL A 1 182 ? 22.971 43.067 58.205 1.00 25.19 182 VAL A CA 1
ATOM 1419 C C . VAL A 1 182 ? 23.535 43.562 59.535 1.00 24.80 182 VAL A C 1
ATOM 1420 O O . VAL A 1 182 ? 23.674 44.770 59.749 1.00 26.05 182 VAL A O 1
ATOM 1424 N N . VAL A 1 183 ? 23.849 42.627 60.428 1.00 23.65 183 VAL A N 1
ATOM 1425 C CA . VAL A 1 183 ? 24.370 42.963 61.746 1.00 22.28 183 VAL A CA 1
ATOM 1426 C C . VAL A 1 183 ? 25.699 43.711 61.686 1.00 22.90 183 VAL A C 1
ATOM 1427 O O . VAL A 1 183 ? 26.521 43.486 60.796 1.00 21.71 183 VAL A O 1
ATOM 1431 N N . ASN A 1 184 ? 25.884 44.619 62.638 1.00 21.68 184 ASN A N 1
ATOM 1432 C CA . ASN A 1 184 ? 27.099 45.413 62.728 1.00 23.08 184 ASN A CA 1
ATOM 1433 C C . ASN A 1 184 ? 28.292 44.561 63.135 1.00 22.69 184 ASN A C 1
ATOM 1434 O O . ASN A 1 184 ? 28.143 43.417 63.569 1.00 23.20 184 ASN A O 1
ATOM 1439 N N . PHE A 1 185 ? 29.478 45.135 62.987 1.00 20.78 185 PHE A N 1
ATOM 1440 C CA . PHE A 1 185 ? 30.707 44.452 63.344 1.00 20.53 185 PHE A CA 1
ATOM 1441 C C . PHE A 1 185 ? 31.674 45.521 63.844 1.00 21.21 185 PHE A C 1
ATOM 1442 O O . PHE A 1 185 ? 31.414 46.714 63.687 1.00 22.09 185 PHE A O 1
ATOM 1450 N N . GLU A 1 186 ? 32.770 45.092 64.465 1.00 21.90 186 GLU A N 1
ATOM 1451 C CA . GLU A 1 186 ? 33.790 46.009 64.970 1.00 22.52 186 GLU A CA 1
ATOM 1452 C C . GLU A 1 186 ? 35.036 45.783 64.118 1.00 20.43 186 GLU A C 1
ATOM 1453 O O . GLU A 1 186 ? 35.384 44.642 63.815 1.00 19.85 186 GLU A O 1
ATOM 1459 N N . PRO A 1 187 ? 35.728 46.859 63.724 1.00 19.24 187 PRO A N 1
ATOM 1460 C CA . PRO A 1 187 ? 36.931 46.677 62.909 1.00 18.61 187 PRO A CA 1
ATOM 1461 C C . PRO A 1 187 ? 37.887 45.680 63.571 1.00 18.79 187 PRO A C 1
ATOM 1462 O O . PRO A 1 187 ? 38.209 45.801 64.759 1.00 17.31 187 PRO A O 1
ATOM 1466 N N . GLY A 1 188 ? 38.328 44.689 62.801 1.00 17.05 188 GLY A N 1
ATOM 1467 C CA . GLY A 1 188 ? 39.222 43.676 63.324 1.00 14.47 188 GLY A CA 1
ATOM 1468 C C . GLY A 1 188 ? 38.529 42.333 63.224 1.00 14.89 188 GLY A C 1
ATOM 1469 O O . GLY A 1 188 ? 39.172 41.281 63.131 1.00 15.14 188 GLY A O 1
ATOM 1470 N N . GLN A 1 189 ? 37.199 42.368 63.239 1.00 14.14 189 GLN A N 1
ATOM 1471 C CA . GLN A 1 189 ? 36.413 41.150 63.133 1.00 15.30 189 GLN A CA 1
ATOM 1472 C C . GLN A 1 189 ? 36.359 40.645 61.699 1.00 14.79 189 GLN A C 1
ATOM 1473 O O . GLN A 1 189 ? 36.661 41.378 60.749 1.00 14.42 189 GLN A O 1
ATOM 1479 N N . TYR A 1 190 ? 35.965 39.389 61.544 1.00 12.91 190 TYR A N 1
ATOM 1480 C CA . TYR A 1 190 ? 35.921 38.763 60.234 1.00 13.66 190 TYR A CA 1
ATOM 1481 C C . TYR A 1 190 ? 34.656 37.966 59.997 1.00 15.02 190 TYR A C 1
ATOM 1482 O O . TYR A 1 190 ? 33.825 37.789 60.891 1.00 16.61 190 TYR A O 1
ATOM 1491 N N . THR A 1 191 ? 34.513 37.501 58.765 1.00 14.11 191 THR A N 1
ATOM 1492 C CA . THR A 1 191 ? 33.393 36.664 58.386 1.00 13.88 191 THR A CA 1
ATOM 1493 C C . THR A 1 191 ? 34.060 35.450 57.761 1.00 14.65 191 THR A C 1
ATOM 1494 O O . THR A 1 191 ? 35.268 35.459 57.536 1.00 14.61 191 THR A O 1
ATOM 1498 N N . SER A 1 192 ? 33.293 34.393 57.534 1.00 15.19 192 SER A N 1
ATOM 1499 C CA . SER A 1 192 ? 33.816 33.208 56.873 1.00 16.51 192 SER A CA 1
ATOM 1500 C C . SER A 1 192 ? 32.984 33.008 55.624 1.00 18.20 192 SER A C 1
ATOM 1501 O O . SER A 1 192 ? 31.760 33.153 55.655 1.00 18.77 192 SER A O 1
ATOM 1504 N N . VAL A 1 193 ? 33.657 32.689 54.526 1.00 18.34 193 VAL A N 1
ATOM 1505 C CA . VAL A 1 193 ? 32.992 32.440 53.265 1.00 18.64 193 VAL A CA 1
ATOM 1506 C C . VAL A 1 193 ? 33.006 30.934 53.056 1.00 18.26 193 VAL A C 1
ATOM 1507 O O . VAL A 1 193 ? 34.054 30.301 53.142 1.00 17.30 193 VAL A O 1
ATOM 1511 N N . ALA A 1 194 ? 31.825 30.372 52.822 1.00 18.14 194 ALA A N 1
ATOM 1512 C CA . ALA A 1 194 ? 31.663 28.947 52.571 1.00 19.25 194 ALA A CA 1
ATOM 1513 C C . ALA A 1 194 ? 31.336 28.830 51.077 1.00 20.31 194 ALA A C 1
ATOM 1514 O O . ALA A 1 194 ? 30.347 29.390 50.606 1.00 20.12 194 ALA A O 1
ATOM 1516 N N . ILE A 1 195 ? 32.167 28.104 50.337 1.00 21.01 195 ILE A N 1
ATOM 1517 C CA . ILE A 1 195 ? 31.965 27.969 48.902 1.00 21.51 195 ILE A CA 1
ATOM 1518 C C . ILE A 1 195 ? 32.429 26.607 48.391 1.00 21.57 195 ILE A C 1
ATOM 1519 O O . ILE A 1 195 ? 33.400 26.047 48.894 1.00 20.39 195 ILE A O 1
ATOM 1524 N N . ASP A 1 196 ? 31.725 26.068 47.400 1.00 23.34 196 ASP A N 1
ATOM 1525 C CA . ASP A 1 196 ? 32.111 24.780 46.836 1.00 25.63 196 ASP A CA 1
ATOM 1526 C C . ASP A 1 196 ? 33.318 24.940 45.923 1.00 25.91 196 ASP A C 1
ATOM 1527 O O . ASP A 1 196 ? 33.404 25.883 45.134 1.00 26.14 196 ASP A O 1
ATOM 1532 N N . VAL A 1 197 ? 34.268 24.026 46.058 1.00 25.61 197 VAL A N 1
ATOM 1533 C CA . VAL A 1 197 ? 35.474 24.064 45.256 1.00 27.44 197 VAL A CA 1
ATOM 1534 C C . VAL A 1 197 ? 35.423 22.903 44.277 1.00 28.45 197 VAL A C 1
ATOM 1535 O O . VAL A 1 197 ? 35.611 21.746 44.657 1.00 28.53 197 VAL A O 1
ATOM 1539 N N . PRO A 1 198 ? 35.168 23.202 42.996 1.00 29.08 198 PRO A N 1
ATOM 1540 C CA . PRO A 1 198 ? 35.079 22.204 41.929 1.00 29.78 198 PRO A CA 1
ATOM 1541 C C . PRO A 1 198 ? 36.234 21.201 41.902 1.00 30.40 198 PRO A C 1
ATOM 1542 O O . PRO A 1 198 ? 36.014 19.992 41.808 1.00 30.90 198 PRO A O 1
ATOM 1546 N N . ALA A 1 199 ? 37.460 21.705 41.988 1.00 29.98 199 ALA A N 1
ATOM 1547 C CA . ALA A 1 199 ? 38.635 20.848 41.971 1.00 30.77 199 ALA A CA 1
ATOM 1548 C C . ALA A 1 199 ? 38.603 19.790 43.072 1.00 32.39 199 ALA A C 1
ATOM 1549 O O . ALA A 1 199 ? 39.148 18.696 42.907 1.00 33.51 199 ALA A O 1
ATOM 1551 N N . LEU A 1 200 ? 37.971 20.116 44.196 1.00 31.57 200 LEU A N 1
ATOM 1552 C CA . LEU A 1 200 ? 37.895 19.186 45.318 1.00 31.02 200 LEU A CA 1
ATOM 1553 C C . LEU A 1 200 ? 36.554 18.470 45.403 1.00 31.20 200 LEU A C 1
ATOM 1554 O O . LEU A 1 200 ? 36.465 17.380 45.968 1.00 33.01 200 LEU A O 1
ATOM 1559 N N . GLY A 1 201 ? 35.510 19.082 44.848 1.00 30.29 201 GLY A N 1
ATOM 1560 C CA . GLY A 1 201 ? 34.190 18.480 44.912 1.00 28.21 201 GLY A CA 1
ATOM 1561 C C . GLY A 1 201 ? 33.687 18.576 46.343 1.00 27.76 201 GLY A C 1
ATOM 1562 O O . GLY A 1 201 ? 32.817 17.821 46.769 1.00 27.96 201 GLY A O 1
ATOM 1563 N N . LEU A 1 202 ? 34.247 19.530 47.082 1.00 25.90 202 LEU A N 1
ATOM 1564 C CA . LEU A 1 202 ? 33.902 19.755 48.483 1.00 24.07 202 LEU A CA 1
ATOM 1565 C C . LEU A 1 202 ? 33.717 21.236 48.755 1.00 22.36 202 LEU A C 1
ATOM 1566 O O . LEU A 1 202 ? 34.164 22.084 47.984 1.00 22.27 202 LEU A O 1
ATOM 1571 N N . GLN A 1 203 ? 33.064 21.538 49.868 1.00 20.50 203 GLN A N 1
ATOM 1572 C CA . GLN A 1 203 ? 32.888 22.912 50.296 1.00 19.48 203 GLN A CA 1
ATOM 1573 C C . GLN A 1 203 ? 34.131 23.242 51.119 1.00 19.22 203 GLN A C 1
ATOM 1574 O O . GLN A 1 203 ? 34.677 22.375 51.810 1.00 20.77 203 GLN A O 1
ATOM 1580 N N . GLN A 1 204 ? 34.599 24.481 51.015 1.00 18.43 204 GLN A N 1
ATOM 1581 C CA . GLN A 1 204 ? 35.747 24.945 51.789 1.00 17.25 204 GLN A CA 1
ATOM 1582 C C . GLN A 1 204 ? 35.344 26.265 52.432 1.00 17.68 204 GLN A C 1
ATOM 1583 O O . GLN A 1 204 ? 34.517 27.004 51.896 1.00 16.88 204 GLN A O 1
ATOM 1589 N N . ILE A 1 205 ? 35.928 26.543 53.590 1.00 17.05 205 ILE A N 1
ATOM 1590 C CA . ILE A 1 205 ? 35.617 27.752 54.346 1.00 16.56 205 ILE A CA 1
ATOM 1591 C C . ILE A 1 205 ? 36.892 28.540 54.647 1.00 16.13 205 ILE A C 1
ATOM 1592 O O . ILE A 1 205 ? 37.901 27.967 55.054 1.00 16.18 205 ILE A O 1
ATOM 1597 N N . ARG A 1 206 ? 36.843 29.849 54.430 1.00 14.54 206 ARG A N 1
ATOM 1598 C CA . ARG A 1 206 ? 37.994 30.716 54.691 1.00 14.33 206 ARG A CA 1
ATOM 1599 C C . ARG A 1 206 ? 37.515 32.023 55.332 1.00 14.94 206 ARG A C 1
ATOM 1600 O O . ARG A 1 206 ? 36.433 32.518 55.010 1.00 15.35 206 ARG A O 1
ATOM 1608 N N . GLN A 1 207 ? 38.313 32.580 56.240 1.00 14.01 207 GLN A N 1
ATOM 1609 C CA . GLN A 1 207 ? 37.951 33.826 56.905 1.00 13.02 207 GLN A CA 1
ATOM 1610 C C . GLN A 1 207 ? 38.518 35.043 56.184 1.00 13.58 207 GLN A C 1
ATOM 1611 O O . GLN A 1 207 ? 39.615 34.991 55.627 1.00 13.72 207 GLN A O 1
ATOM 1617 N N . TYR A 1 208 ? 37.749 36.129 56.187 1.00 12.18 208 TYR A N 1
ATOM 1618 C CA . TYR A 1 208 ? 38.186 37.388 55.592 1.00 11.69 208 TYR A CA 1
ATOM 1619 C C . TYR A 1 208 ? 37.744 38.534 56.491 1.00 13.50 208 TYR A C 1
ATOM 1620 O O . TYR A 1 208 ? 36.589 38.582 56.928 1.00 12.30 208 TYR A O 1
ATOM 1629 N N . SER A 1 209 ? 38.675 39.442 56.782 1.00 12.80 209 SER A N 1
ATOM 1630 C CA . SER A 1 209 ? 38.383 40.585 57.631 1.00 14.14 209 SER A CA 1
ATOM 1631 C C . SER A 1 209 ? 37.312 41.435 56.967 1.00 15.16 209 SER A C 1
ATOM 1632 O O . SER A 1 209 ? 37.256 41.530 55.747 1.00 14.80 209 SER A O 1
ATOM 1635 N N . LEU A 1 210 ? 36.449 42.035 57.774 1.00 15.63 210 LEU A N 1
ATOM 1636 C CA . LEU A 1 210 ? 35.405 42.889 57.235 1.00 17.57 210 LEU A CA 1
ATOM 1637 C C . LEU A 1 210 ? 36.000 44.281 57.104 1.00 18.25 210 LEU A C 1
ATOM 1638 O O . LEU A 1 210 ? 36.509 44.845 58.076 1.00 18.03 210 LEU A O 1
ATOM 1643 N N . SER A 1 211 ? 35.947 44.822 55.891 1.00 18.66 211 SER A N 1
ATOM 1644 C CA . SER A 1 211 ? 36.516 46.137 55.611 1.00 20.87 211 SER A CA 1
ATOM 1645 C C . SER A 1 211 ? 35.595 47.301 55.957 1.00 20.80 211 SER A C 1
ATOM 1646 O O . SER A 1 211 ? 34.389 47.125 56.124 1.00 21.18 211 SER A O 1
ATOM 1649 N N . ASP A 1 212 ? 36.185 48.489 56.074 1.00 22.09 212 ASP A N 1
ATOM 1650 C CA . ASP A 1 212 ? 35.449 49.717 56.368 1.00 22.85 212 ASP A CA 1
ATOM 1651 C C . ASP A 1 212 ? 34.697 49.672 57.701 1.00 23.56 212 ASP A C 1
ATOM 1652 O O . ASP A 1 212 ? 35.111 48.997 58.642 1.00 23.53 212 ASP A O 1
ATOM 1657 N N . MET A 1 213 ? 33.595 50.413 57.765 1.00 25.27 213 MET A N 1
ATOM 1658 C CA . MET A 1 213 ? 32.754 50.480 58.955 1.00 26.35 213 MET A CA 1
ATOM 1659 C C . MET A 1 213 ? 31.396 49.889 58.597 1.00 26.26 213 MET A C 1
ATOM 1660 O O . MET A 1 213 ? 31.013 49.867 57.426 1.00 25.80 213 MET A O 1
ATOM 1665 N N . PRO A 1 214 ? 30.657 49.380 59.595 1.00 25.45 214 PRO A N 1
ATOM 1666 C CA . PRO A 1 214 ? 29.341 48.806 59.304 1.00 26.00 214 PRO A CA 1
ATOM 1667 C C . PRO A 1 214 ? 28.381 49.884 58.788 1.00 27.59 214 PRO A C 1
ATOM 1668 O O . PRO A 1 214 ? 28.443 51.039 59.216 1.00 27.39 214 PRO A O 1
ATOM 1672 N N . ASN A 1 215 ? 27.516 49.503 57.850 1.00 28.62 215 ASN A N 1
ATOM 1673 C CA . ASN A 1 215 ? 26.558 50.432 57.261 1.00 28.54 215 ASN A CA 1
ATOM 1674 C C . ASN A 1 215 ? 25.134 49.883 57.282 1.00 28.80 215 ASN A C 1
ATOM 1675 O O . ASN A 1 215 ? 24.229 50.473 56.697 1.00 31.04 215 ASN A O 1
ATOM 1680 N N . GLY A 1 216 ? 24.941 48.745 57.941 1.00 28.40 216 GLY A N 1
ATOM 1681 C CA . GLY A 1 216 ? 23.614 48.171 58.049 1.00 25.63 216 GLY A CA 1
ATOM 1682 C C . GLY A 1 216 ? 23.082 47.429 56.844 1.00 26.17 216 GLY A C 1
ATOM 1683 O O . GLY A 1 216 ? 22.058 46.760 56.948 1.00 25.96 216 GLY A O 1
ATOM 1684 N N . ARG A 1 217 ? 23.748 47.520 55.699 1.00 27.54 217 ARG A N 1
ATOM 1685 C CA . ARG A 1 217 ? 23.229 46.808 54.540 1.00 29.40 217 ARG A CA 1
ATOM 1686 C C . ARG A 1 217 ? 24.215 46.064 53.638 1.00 28.05 217 ARG A C 1
ATOM 1687 O O . ARG A 1 217 ? 23.796 45.224 52.842 1.00 27.73 217 ARG A O 1
ATOM 1695 N N . THR A 1 218 ? 25.512 46.349 53.742 1.00 26.11 218 THR A N 1
ATOM 1696 C CA . THR A 1 218 ? 26.484 45.633 52.906 1.00 24.90 218 THR A CA 1
ATOM 1697 C C . THR A 1 218 ? 27.826 45.417 53.604 1.00 22.96 218 THR A C 1
ATOM 1698 O O . THR A 1 218 ? 28.170 46.124 54.555 1.00 22.65 218 THR A O 1
ATOM 1702 N N . TYR A 1 219 ? 28.574 44.430 53.115 1.00 20.70 219 TYR A N 1
ATOM 1703 C CA . TYR A 1 219 ? 29.902 44.128 53.640 1.00 19.24 219 TYR A CA 1
ATOM 1704 C C . TYR A 1 219 ? 30.911 44.147 52.486 1.00 19.49 219 TYR A C 1
ATOM 1705 O O . TYR A 1 219 ? 30.557 43.913 51.326 1.00 19.30 219 TYR A O 1
ATOM 1714 N N . ARG A 1 220 ? 32.169 44.422 52.809 1.00 16.91 220 ARG A N 1
ATOM 1715 C CA . ARG A 1 220 ? 33.213 44.413 51.801 1.00 16.33 220 ARG A CA 1
ATOM 1716 C C . ARG A 1 220 ? 34.373 43.604 52.341 1.00 14.58 220 ARG A C 1
ATOM 1717 O O . ARG A 1 220 ? 34.755 43.753 53.502 1.00 13.46 220 ARG A O 1
ATOM 1725 N N . ILE A 1 221 ? 34.898 42.714 51.506 1.00 14.45 221 ILE A N 1
ATOM 1726 C CA . ILE A 1 221 ? 36.064 41.918 51.875 1.00 15.52 221 ILE A CA 1
ATOM 1727 C C . ILE A 1 221 ? 37.114 42.127 50.783 1.00 16.50 221 ILE A C 1
ATOM 1728 O O . ILE A 1 221 ? 36.781 42.296 49.610 1.00 16.85 221 ILE A O 1
ATOM 1733 N N . SER A 1 222 ? 38.382 42.146 51.173 1.00 16.10 222 SER A N 1
ATOM 1734 C CA . SER A 1 222 ? 39.464 42.346 50.224 1.00 16.83 222 SER A CA 1
ATOM 1735 C C . SER A 1 222 ? 40.276 41.053 50.192 1.00 16.47 222 SER A C 1
ATOM 1736 O O . SER A 1 222 ? 40.854 40.637 51.197 1.00 14.68 222 SER A O 1
ATOM 1739 N N . VAL A 1 223 ? 40.307 40.424 49.023 1.00 16.47 223 VAL A N 1
ATOM 1740 C CA . VAL A 1 223 ? 40.974 39.141 48.837 1.00 17.07 223 VAL A CA 1
ATOM 1741 C C . VAL A 1 223 ? 42.253 39.166 48.002 1.00 19.09 223 VAL A C 1
ATOM 1742 O O . VAL A 1 223 ? 42.250 39.623 46.859 1.00 19.48 223 VAL A O 1
ATOM 1746 N N . LYS A 1 224 ? 43.340 38.658 48.577 1.00 19.02 224 LYS A N 1
ATOM 1747 C CA . LYS A 1 224 ? 44.618 38.591 47.879 1.00 20.25 224 LYS A CA 1
ATOM 1748 C C . LYS A 1 224 ? 44.748 37.224 47.207 1.00 20.88 224 LYS A C 1
ATOM 1749 O O . LYS A 1 224 ? 44.579 36.193 47.851 1.00 19.47 224 LYS A O 1
ATOM 1755 N N . ARG A 1 225 ? 45.032 37.218 45.909 1.00 21.80 225 ARG A N 1
ATOM 1756 C CA . ARG A 1 225 ? 45.198 35.968 45.176 1.00 25.09 225 ARG A CA 1
ATOM 1757 C C . ARG A 1 225 ? 46.422 35.252 45.764 1.00 27.79 225 ARG A C 1
ATOM 1758 O O . ARG A 1 225 ? 47.507 35.826 45.826 1.00 27.07 225 ARG A O 1
ATOM 1766 N N . GLU A 1 226 ? 46.236 34.009 46.203 1.00 32.72 226 GLU A N 1
ATOM 1767 C CA . GLU A 1 226 ? 47.310 33.210 46.810 1.00 37.51 226 GLU A CA 1
ATOM 1768 C C . GLU A 1 226 ? 47.927 32.093 45.969 1.00 40.82 226 GLU A C 1
ATOM 1769 O O . GLU A 1 226 ? 47.300 31.555 45.053 1.00 39.28 226 GLU A O 1
ATOM 1775 N N . GLY A 1 227 ? 49.163 31.738 46.316 1.00 44.53 227 GLY A N 1
ATOM 1776 C CA . GLY A 1 227 ? 49.865 30.668 45.631 1.00 48.10 227 GLY A CA 1
ATOM 1777 C C . GLY A 1 227 ? 50.324 30.949 44.217 1.00 50.36 227 GLY A C 1
ATOM 1778 O O . GLY A 1 227 ? 50.158 32.053 43.694 1.00 50.53 227 GLY A O 1
ATOM 1779 N N . GLY A 1 228 ? 50.900 29.924 43.597 1.00 52.76 228 GLY A N 1
ATOM 1780 C CA . GLY A 1 228 ? 51.394 30.055 42.241 1.00 55.99 228 GLY A CA 1
ATOM 1781 C C . GLY A 1 228 ? 52.857 29.657 42.140 1.00 58.80 228 GLY A C 1
ATOM 1782 O O . GLY A 1 228 ? 53.654 29.961 43.032 1.00 58.76 228 GLY A O 1
ATOM 1783 N N . GLY A 1 229 ? 53.212 28.962 41.062 1.00 60.91 229 GLY A N 1
ATOM 1784 C CA . GLY A 1 229 ? 54.590 28.541 40.858 1.00 62.23 229 GLY A CA 1
ATOM 1785 C C . GLY A 1 229 ? 55.122 27.508 41.835 1.00 62.86 229 GLY A C 1
ATOM 1786 O O . GLY A 1 229 ? 54.641 26.369 41.865 1.00 62.81 229 GLY A O 1
ATOM 1787 N N . PRO A 1 230 ? 56.125 27.880 42.655 1.00 63.15 230 PRO A N 1
ATOM 1788 C CA . PRO A 1 230 ? 56.718 26.967 43.637 1.00 62.80 230 PRO A CA 1
ATOM 1789 C C . PRO A 1 230 ? 55.643 26.461 44.587 1.00 62.69 230 PRO A C 1
ATOM 1790 O O . PRO A 1 230 ? 55.695 25.330 45.077 1.00 64.17 230 PRO A O 1
ATOM 1794 N N . GLN A 1 231 ? 54.661 27.319 44.832 1.00 60.97 231 GLN A N 1
ATOM 1795 C CA . GLN A 1 231 ? 53.555 26.998 45.717 1.00 58.17 231 GLN A CA 1
ATOM 1796 C C . GLN A 1 231 ? 52.289 26.734 44.909 1.00 54.91 231 GLN A C 1
ATOM 1797 O O . GLN A 1 231 ? 51.960 27.480 43.982 1.00 54.45 231 GLN A O 1
ATOM 1803 N N . PRO A 1 232 ? 51.569 25.650 45.242 1.00 51.44 232 PRO A N 1
ATOM 1804 C CA . PRO A 1 232 ? 50.333 25.288 44.547 1.00 48.31 232 PRO A CA 1
ATOM 1805 C C . PRO A 1 232 ? 49.349 26.403 44.862 1.00 44.11 232 PRO A C 1
ATOM 1806 O O . PRO A 1 232 ? 49.142 26.730 46.030 1.00 45.42 232 PRO A O 1
ATOM 1810 N N . PRO A 1 233 ? 48.719 26.991 43.844 1.00 39.85 233 PRO A N 1
ATOM 1811 C CA . PRO A 1 233 ? 47.767 28.072 44.086 1.00 36.60 233 PRO A CA 1
ATOM 1812 C C . PRO A 1 233 ? 46.685 27.729 45.108 1.00 33.60 233 PRO A C 1
ATOM 1813 O O . PRO A 1 233 ? 46.217 26.594 45.172 1.00 32.31 233 PRO A O 1
ATOM 1817 N N . GLY A 1 234 ? 46.316 28.721 45.913 1.00 31.19 234 GLY A N 1
ATOM 1818 C CA . GLY A 1 234 ? 45.295 28.524 46.925 1.00 27.68 234 GLY A CA 1
ATOM 1819 C C . GLY A 1 234 ? 43.949 28.265 46.280 1.00 25.66 234 GLY A C 1
ATOM 1820 O O . GLY A 1 234 ? 43.647 28.818 45.227 1.00 25.20 234 GLY A O 1
ATOM 1821 N N . TYR A 1 235 ? 43.136 27.431 46.915 1.00 23.44 235 TYR A N 1
ATOM 1822 C CA . TYR A 1 235 ? 41.827 27.095 46.382 1.00 23.51 235 TYR A CA 1
ATOM 1823 C C . TYR A 1 235 ? 40.821 28.236 46.314 1.00 22.59 235 TYR A C 1
ATOM 1824 O O . TYR A 1 235 ? 40.384 28.624 45.232 1.00 23.68 235 TYR A O 1
ATOM 1833 N N . VAL A 1 236 ? 40.455 28.770 47.473 1.00 20.66 236 VAL A N 1
ATOM 1834 C CA . VAL A 1 236 ? 39.430 29.808 47.543 1.00 19.00 236 VAL A CA 1
ATOM 1835 C C . VAL A 1 236 ? 39.759 31.204 47.031 1.00 18.86 236 VAL A C 1
ATOM 1836 O O . VAL A 1 236 ? 38.911 31.851 46.410 1.00 19.36 236 VAL A O 1
ATOM 1840 N N . SER A 1 237 ? 40.969 31.686 47.287 1.00 17.90 237 SER A N 1
ATOM 1841 C CA . SER A 1 237 ? 41.329 33.023 46.821 1.00 17.95 237 SER A CA 1
ATOM 1842 C C . SER A 1 237 ? 41.306 33.105 45.285 1.00 18.15 237 SER A C 1
ATOM 1843 O O . SER A 1 237 ? 40.782 34.063 44.724 1.00 16.96 237 SER A O 1
ATOM 1846 N N . ASN A 1 238 ? 41.855 32.098 44.607 1.00 19.77 238 ASN A N 1
ATOM 1847 C CA . ASN A 1 238 ? 41.877 32.082 43.143 1.00 20.77 238 ASN A CA 1
ATOM 1848 C C . ASN A 1 238 ? 40.485 31.834 42.584 1.00 20.75 238 ASN A C 1
ATOM 1849 O O . ASN A 1 238 ? 40.118 32.364 41.536 1.00 20.57 238 ASN A O 1
ATOM 1854 N N . LEU A 1 239 ? 39.707 31.029 43.296 1.00 18.95 239 LEU A N 1
ATOM 1855 C CA . LEU A 1 239 ? 38.348 30.731 42.876 1.00 19.34 239 LEU A CA 1
ATOM 1856 C C . LEU A 1 239 ? 37.524 32.020 42.890 1.00 18.87 239 LEU A C 1
ATOM 1857 O O . LEU A 1 239 ? 36.764 32.281 41.962 1.00 19.26 239 LEU A O 1
ATOM 1862 N N . LEU A 1 240 ? 37.672 32.816 43.949 1.00 17.64 240 LEU A N 1
ATOM 1863 C CA . LEU A 1 240 ? 36.948 34.078 44.065 1.00 16.85 240 LEU A CA 1
ATOM 1864 C C . LEU A 1 240 ? 37.375 35.059 42.979 1.00 17.31 240 LEU A C 1
ATOM 1865 O O . LEU A 1 240 ? 36.534 35.738 42.392 1.00 18.86 240 LEU A O 1
ATOM 1870 N N . HIS A 1 241 ? 38.676 35.137 42.714 1.00 17.47 241 HIS A N 1
ATOM 1871 C CA . HIS A 1 241 ? 39.176 36.028 41.675 1.00 18.63 241 HIS A CA 1
ATOM 1872 C C . HIS A 1 241 ? 38.710 35.640 40.275 1.00 19.93 241 HIS A C 1
ATOM 1873 O O . HIS A 1 241 ? 38.207 36.481 39.529 1.00 19.71 241 HIS A O 1
ATOM 1880 N N . ASP A 1 242 ? 38.860 34.364 39.929 1.00 20.82 242 ASP A N 1
ATOM 1881 C CA . ASP A 1 242 ? 38.525 33.901 38.586 1.00 21.81 242 ASP A CA 1
ATOM 1882 C C . ASP A 1 242 ? 37.144 33.351 38.282 1.00 23.03 242 ASP A C 1
ATOM 1883 O O . ASP A 1 242 ? 36.719 33.401 37.129 1.00 24.13 242 ASP A O 1
ATOM 1888 N N . HIS A 1 243 ? 36.434 32.831 39.278 1.00 23.38 243 HIS A N 1
ATOM 1889 C CA . HIS A 1 243 ? 35.120 32.260 39.000 1.00 24.05 243 HIS A CA 1
ATOM 1890 C C . HIS A 1 243 ? 33.906 32.755 39.788 1.00 24.86 243 HIS A C 1
ATOM 1891 O O . HIS A 1 243 ? 32.803 32.231 39.613 1.00 26.40 243 HIS A O 1
ATOM 1898 N N . VAL A 1 244 ? 34.103 33.742 40.659 1.00 23.74 244 VAL A N 1
ATOM 1899 C CA . VAL A 1 244 ? 32.985 34.318 41.411 1.00 22.81 244 VAL A CA 1
ATOM 1900 C C . VAL A 1 244 ? 32.851 35.746 40.912 1.00 23.14 244 VAL A C 1
ATOM 1901 O O . VAL A 1 244 ? 33.720 36.588 41.155 1.00 24.49 244 VAL A O 1
ATOM 1905 N N . ASN A 1 245 ? 31.756 36.005 40.207 1.00 22.75 245 ASN A N 1
ATOM 1906 C CA . ASN A 1 245 ? 31.512 37.308 39.606 1.00 24.19 245 ASN A CA 1
ATOM 1907 C C . ASN A 1 245 ? 30.229 37.978 40.070 1.00 24.56 245 ASN A C 1
ATOM 1908 O O . ASN A 1 245 ? 29.406 37.363 40.746 1.00 24.36 245 ASN A O 1
ATOM 1913 N N . VAL A 1 246 ? 30.066 39.244 39.695 1.00 24.58 246 VAL A N 1
ATOM 1914 C CA . VAL A 1 246 ? 28.876 40.002 40.067 1.00 24.71 246 VAL A CA 1
ATOM 1915 C C . VAL A 1 246 ? 27.648 39.164 39.731 1.00 23.66 246 VAL A C 1
ATOM 1916 O O . VAL A 1 246 ? 27.536 38.618 38.635 1.00 24.78 246 VAL A O 1
ATOM 1920 N N . GLY A 1 247 ? 26.732 39.055 40.684 1.00 23.88 247 GLY A N 1
ATOM 1921 C CA . GLY A 1 247 ? 25.539 38.265 40.453 1.00 24.62 247 GLY A CA 1
ATOM 1922 C C . GLY A 1 247 ? 25.582 36.899 41.122 1.00 25.36 247 GLY A C 1
ATOM 1923 O O . GLY A 1 247 ? 24.535 36.360 41.490 1.00 25.92 247 GLY A O 1
ATOM 1924 N N . ASP A 1 248 ? 26.774 36.325 41.277 1.00 24.56 248 ASP A N 1
ATOM 1925 C CA . ASP A 1 248 ? 26.884 35.025 41.927 1.00 24.35 248 ASP A CA 1
ATOM 1926 C C . ASP A 1 248 ? 26.573 35.150 43.413 1.00 24.42 248 ASP A C 1
ATOM 1927 O O . ASP A 1 248 ? 26.542 36.250 43.965 1.00 24.12 248 ASP A O 1
ATOM 1932 N N . GLN A 1 249 ? 26.345 34.016 44.062 1.00 25.69 249 GLN A N 1
ATOM 1933 C CA . GLN A 1 249 ? 26.022 34.019 45.485 1.00 28.16 249 GLN A CA 1
ATOM 1934 C C . GLN A 1 249 ? 26.982 33.174 46.314 1.00 27.43 249 GLN A C 1
ATOM 1935 O O . GLN A 1 249 ? 27.490 32.154 45.847 1.00 29.32 249 GLN A O 1
ATOM 1941 N N . VAL A 1 250 ? 27.236 33.611 47.542 1.00 25.54 250 VAL A N 1
ATOM 1942 C CA . VAL A 1 250 ? 28.111 32.883 48.452 1.00 24.28 250 VAL A CA 1
ATOM 1943 C C . VAL A 1 250 ? 27.445 32.885 49.820 1.00 23.49 250 VAL A C 1
ATOM 1944 O O . VAL A 1 250 ? 26.520 33.654 50.065 1.00 24.70 250 VAL A O 1
ATOM 1948 N N . LYS A 1 251 ? 27.903 32.014 50.707 1.00 22.64 251 LYS A N 1
ATOM 1949 C CA . LYS A 1 251 ? 27.340 31.956 52.043 1.00 21.74 251 LYS A CA 1
ATOM 1950 C C . LYS A 1 251 ? 28.328 32.588 53.015 1.00 19.45 251 LYS A C 1
ATOM 1951 O O . LYS A 1 251 ? 29.535 32.355 52.918 1.00 19.48 251 LYS A O 1
ATOM 1957 N N . LEU A 1 252 ? 27.816 33.407 53.929 1.00 17.77 252 LEU A N 1
ATOM 1958 C CA . LEU A 1 252 ? 28.658 34.074 54.917 1.00 17.19 252 LEU A CA 1
ATOM 1959 C C . LEU A 1 252 ? 28.218 33.800 56.336 1.00 17.62 252 LEU A C 1
ATOM 1960 O O . LEU A 1 252 ? 27.037 33.602 56.609 1.00 17.69 252 LEU A O 1
ATOM 1965 N N . ALA A 1 253 ? 29.183 33.802 57.246 1.00 17.15 253 ALA A N 1
ATOM 1966 C CA . ALA A 1 253 ? 28.894 33.599 58.655 1.00 17.56 253 ALA A CA 1
ATOM 1967 C C . ALA A 1 253 ? 28.732 34.996 59.240 1.00 16.60 253 ALA A C 1
ATOM 1968 O O . ALA A 1 253 ? 29.249 35.970 58.685 1.00 16.59 253 ALA A O 1
ATOM 1970 N N . ALA A 1 254 ? 28.004 35.108 60.344 1.00 15.04 254 ALA A N 1
ATOM 1971 C CA . ALA A 1 254 ? 27.834 36.407 60.974 1.00 15.24 254 ALA A CA 1
ATOM 1972 C C . ALA A 1 254 ? 29.221 36.800 61.488 1.00 15.98 254 ALA A C 1
ATOM 1973 O O . ALA A 1 254 ? 30.090 35.944 61.663 1.00 16.56 254 ALA A O 1
ATOM 1975 N N . PRO A 1 255 ? 29.452 38.098 61.726 1.00 15.70 255 PRO A N 1
ATOM 1976 C CA . PRO A 1 255 ? 30.752 38.566 62.217 1.00 15.79 255 PRO A CA 1
ATOM 1977 C C . PRO A 1 255 ? 31.182 37.955 63.557 1.00 17.58 255 PRO A C 1
ATOM 1978 O O . PRO A 1 255 ? 30.364 37.800 64.465 1.00 16.55 255 PRO A O 1
ATOM 1982 N N . TYR A 1 256 ? 32.465 37.609 63.670 1.00 16.82 256 TYR A N 1
ATOM 1983 C CA . TYR A 1 256 ? 33.027 37.070 64.909 1.00 16.08 256 TYR A CA 1
ATOM 1984 C C . TYR A 1 256 ? 34.471 37.536 65.054 1.00 17.70 256 TYR A C 1
ATOM 1985 O O . TYR A 1 256 ? 35.008 38.210 64.167 1.00 16.77 256 TYR A O 1
ATOM 1994 N N . GLY A 1 257 ? 35.094 37.182 66.175 1.00 15.97 257 GLY A N 1
ATOM 1995 C CA . GLY A 1 257 ? 36.473 37.570 66.407 1.00 16.87 257 GLY A CA 1
ATOM 1996 C C . GLY A 1 257 ? 36.611 38.432 67.643 1.00 17.68 257 GLY A C 1
ATOM 1997 O O . GLY A 1 257 ? 35.833 39.357 67.847 1.00 17.75 257 GLY A O 1
ATOM 1998 N N . SER A 1 258 ? 37.605 38.139 68.471 1.00 18.38 258 SER A N 1
ATOM 1999 C CA . SER A 1 258 ? 37.808 38.906 69.693 1.00 20.52 258 SER A CA 1
ATOM 2000 C C . SER A 1 258 ? 38.780 40.058 69.486 1.00 20.90 258 SER A C 1
ATOM 2001 O O . SER A 1 258 ? 38.946 40.901 70.363 1.00 22.99 258 SER A O 1
ATOM 2004 N N . PHE A 1 259 ? 39.407 40.095 68.317 1.00 19.75 259 PHE A N 1
ATOM 2005 C CA . PHE A 1 259 ? 40.367 41.139 67.994 1.00 19.48 259 PHE A CA 1
ATOM 2006 C C . PHE A 1 259 ? 39.670 42.426 67.551 1.00 21.50 259 PHE A C 1
ATOM 2007 O O . PHE A 1 259 ? 39.278 42.563 66.394 1.00 23.10 259 PHE A O 1
ATOM 2015 N N . HIS A 1 260 ? 39.510 43.361 68.482 1.00 21.32 260 HIS A N 1
ATOM 2016 C CA . HIS A 1 260 ? 38.881 44.645 68.191 1.00 23.66 260 HIS A CA 1
ATOM 2017 C C . HIS A 1 260 ? 38.878 45.524 69.435 1.00 26.20 260 HIS A C 1
ATOM 2018 O O . HIS A 1 260 ? 38.745 45.034 70.559 1.00 26.72 260 HIS A O 1
ATOM 2025 N N . ILE A 1 261 ? 39.044 46.825 69.227 1.00 28.74 261 ILE A N 1
ATOM 2026 C CA . ILE A 1 261 ? 39.057 47.772 70.334 1.00 31.90 261 ILE A CA 1
ATOM 2027 C C . ILE A 1 261 ? 37.708 47.735 71.043 1.00 34.66 261 ILE A C 1
ATOM 2028 O O . ILE A 1 261 ? 36.667 47.549 70.407 1.00 33.57 261 ILE A O 1
ATOM 2033 N N . ASP A 1 262 ? 37.733 47.894 72.361 1.00 37.48 262 ASP A N 1
ATOM 2034 C CA . ASP A 1 262 ? 36.504 47.939 73.144 1.00 40.31 262 ASP A CA 1
ATOM 2035 C C . ASP A 1 262 ? 36.200 49.424 73.282 1.00 40.61 262 ASP A C 1
ATOM 2036 O O . ASP A 1 262 ? 36.776 50.110 74.122 1.00 40.98 262 ASP A O 1
ATOM 2041 N N . VAL A 1 263 ? 35.302 49.915 72.435 1.00 41.79 263 VAL A N 1
ATOM 2042 C CA . VAL A 1 263 ? 34.949 51.330 72.413 1.00 43.79 263 VAL A CA 1
ATOM 2043 C C . VAL A 1 263 ? 34.255 51.828 73.682 1.00 44.96 263 VAL A C 1
ATOM 2044 O O . VAL A 1 263 ? 34.016 53.027 73.832 1.00 45.78 263 VAL A O 1
ATOM 2048 N N . ASP A 1 264 ? 33.930 50.913 74.592 1.00 45.67 264 ASP A N 1
ATOM 2049 C CA . ASP A 1 264 ? 33.268 51.285 75.842 1.00 45.78 264 ASP A CA 1
ATOM 2050 C C . ASP A 1 264 ? 34.288 51.680 76.909 1.00 44.08 264 ASP A C 1
ATOM 2051 O O . ASP A 1 264 ? 34.069 52.620 77.674 1.00 44.62 264 ASP A O 1
ATOM 2056 N N . ALA A 1 265 ? 35.404 50.959 76.951 1.00 41.39 265 ALA A N 1
ATOM 2057 C CA . ALA A 1 265 ? 36.452 51.215 77.929 1.00 39.29 265 ALA A CA 1
ATOM 2058 C C . ALA A 1 265 ? 37.125 52.564 77.738 1.00 38.38 265 ALA A C 1
ATOM 2059 O O . ALA A 1 265 ? 37.003 53.188 76.690 1.00 38.00 265 ALA A O 1
ATOM 2061 N N . LYS A 1 266 ? 37.844 53.006 78.763 1.00 38.84 266 LYS A N 1
ATOM 2062 C CA . LYS A 1 266 ? 38.546 54.280 78.697 1.00 38.76 266 LYS A CA 1
ATOM 2063 C C . LYS A 1 266 ? 40.040 54.098 78.946 1.00 36.46 266 LYS A C 1
ATOM 2064 O O . LYS A 1 266 ? 40.801 55.065 78.966 1.00 37.48 266 LYS A O 1
ATOM 2070 N N . THR A 1 267 ? 40.455 52.842 79.092 1.00 33.91 267 THR A N 1
ATOM 2071 C CA . THR A 1 267 ? 41.857 52.501 79.323 1.00 30.96 267 THR A CA 1
ATOM 2072 C C . THR A 1 267 ? 42.741 52.687 78.086 1.00 29.12 267 THR A C 1
ATOM 2073 O O . THR A 1 267 ? 42.245 52.790 76.964 1.00 28.48 267 THR A O 1
ATOM 2077 N N . PRO A 1 268 ? 44.069 52.743 78.284 1.00 27.68 268 PRO A N 1
ATOM 2078 C CA . PRO A 1 268 ? 45.042 52.921 77.203 1.00 26.89 268 PRO A CA 1
ATOM 2079 C C . PRO A 1 268 ? 45.053 51.798 76.162 1.00 26.36 268 PRO A C 1
ATOM 2080 O O . PRO A 1 268 ? 44.803 50.637 76.481 1.00 25.61 268 PRO A O 1
ATOM 2084 N N . ILE A 1 269 ? 45.355 52.171 74.920 1.00 25.60 269 ILE A N 1
ATOM 2085 C CA . ILE A 1 269 ? 45.422 51.242 73.796 1.00 25.28 269 ILE A CA 1
ATOM 2086 C C . ILE A 1 269 ? 46.822 51.274 73.192 1.00 24.07 269 ILE A C 1
ATOM 2087 O O . ILE A 1 269 ? 47.357 52.345 72.909 1.00 24.88 269 ILE A O 1
ATOM 2092 N N . VAL A 1 270 ? 47.417 50.106 72.995 1.00 22.55 270 VAL A N 1
ATOM 2093 C CA . VAL A 1 270 ? 48.736 50.039 72.383 1.00 21.56 270 VAL A CA 1
ATOM 2094 C C . VAL A 1 270 ? 48.613 49.172 71.138 1.00 21.65 270 VAL A C 1
ATOM 2095 O O . VAL A 1 270 ? 48.293 47.984 71.213 1.00 22.50 270 VAL A O 1
ATOM 2099 N N . LEU A 1 271 ? 48.847 49.793 69.988 1.00 21.24 271 LEU A N 1
ATOM 2100 C CA . LEU A 1 271 ? 48.763 49.114 68.709 1.00 22.33 271 LEU A CA 1
ATOM 2101 C C . LEU A 1 271 ? 50.142 48.835 68.150 1.00 22.09 271 LEU A C 1
ATOM 2102 O O . LEU A 1 271 ? 50.947 49.743 67.960 1.00 22.88 271 LEU A O 1
ATOM 2107 N N . ILE A 1 272 ? 50.414 47.561 67.899 1.00 21.01 272 ILE A N 1
ATOM 2108 C CA . ILE A 1 272 ? 51.697 47.144 67.360 1.00 22.16 272 ILE A CA 1
ATOM 2109 C C . ILE A 1 272 ? 51.441 46.471 66.023 1.00 23.02 272 ILE A C 1
ATOM 2110 O O . ILE A 1 272 ? 50.902 45.366 65.961 1.00 22.04 272 ILE A O 1
ATOM 2115 N N . SER A 1 273 ? 51.831 47.154 64.953 1.00 24.25 273 SER A N 1
ATOM 2116 C CA . SER A 1 273 ? 51.616 46.662 63.601 1.00 27.59 273 SER A CA 1
ATOM 2117 C C . SER A 1 273 ? 52.940 46.335 62.922 1.00 28.41 273 SER A C 1
ATOM 2118 O O . SER A 1 273 ? 53.840 47.169 62.887 1.00 30.05 273 SER A O 1
ATOM 2121 N N . GLY A 1 274 ? 53.051 45.124 62.375 1.00 28.16 274 GLY A N 1
ATOM 2122 C CA . GLY A 1 274 ? 54.288 44.712 61.731 1.00 30.08 274 GLY A CA 1
ATOM 2123 C C . GLY A 1 274 ? 54.262 44.484 60.230 1.00 32.97 274 GLY A C 1
ATOM 2124 O O . GLY A 1 274 ? 54.839 43.512 59.737 1.00 33.36 274 GLY A O 1
ATOM 2125 N N . GLY A 1 275 ? 53.607 45.372 59.493 1.00 34.73 275 GLY A N 1
ATOM 2126 C CA . GLY A 1 275 ? 53.560 45.219 58.050 1.00 38.43 275 GLY A CA 1
ATOM 2127 C C . GLY A 1 275 ? 52.224 45.561 57.418 1.00 39.47 275 GLY A C 1
ATOM 2128 O O . GLY A 1 275 ? 52.153 45.851 56.224 1.00 39.31 275 GLY A O 1
ATOM 2129 N N . VAL A 1 276 ? 51.163 45.524 58.218 1.00 40.72 276 VAL A N 1
ATOM 2130 C CA . VAL A 1 276 ? 49.820 45.831 57.736 1.00 43.01 276 VAL A CA 1
ATOM 2131 C C . VAL A 1 276 ? 49.696 47.286 57.273 1.00 44.71 276 VAL A C 1
ATOM 2132 O O . VAL A 1 276 ? 50.024 48.221 58.009 1.00 45.47 276 VAL A O 1
ATOM 2136 N N . GLY A 1 277 ? 49.236 47.462 56.038 1.00 45.53 277 GLY A N 1
ATOM 2137 C CA . GLY A 1 277 ? 49.063 48.793 55.492 1.00 46.73 277 GLY A CA 1
ATOM 2138 C C . GLY A 1 277 ? 47.728 49.397 55.894 1.00 48.22 277 GLY A C 1
ATOM 2139 O O . GLY A 1 277 ? 47.175 49.056 56.936 1.00 47.05 277 GLY A O 1
ATOM 2140 N N . LEU A 1 278 ? 47.197 50.277 55.053 1.00 49.50 278 LEU A N 1
ATOM 2141 C CA . LEU A 1 278 ? 45.933 50.962 55.322 1.00 51.45 278 LEU A CA 1
ATOM 2142 C C . LEU A 1 278 ? 44.689 50.076 55.241 1.00 52.37 278 LEU A C 1
ATOM 2143 O O . LEU A 1 278 ? 43.578 50.590 55.129 1.00 51.52 278 LEU A O 1
ATOM 2148 N N . THR A 1 279 ? 44.851 48.760 55.320 1.00 53.96 279 THR A N 1
ATOM 2149 C CA . THR A 1 279 ? 43.689 47.887 55.182 1.00 53.98 279 THR A CA 1
ATOM 2150 C C . THR A 1 279 ? 43.534 46.673 56.105 1.00 52.79 279 THR A C 1
ATOM 2151 O O . THR A 1 279 ? 44.370 45.765 56.094 1.00 53.54 279 THR A O 1
ATOM 2155 N N . PRO A 1 280 ? 42.510 46.689 56.974 1.00 51.32 280 PRO A N 1
ATOM 2156 C CA . PRO A 1 280 ? 41.512 47.744 57.194 1.00 49.86 280 PRO A CA 1
ATOM 2157 C C . PRO A 1 280 ? 41.989 48.555 58.405 1.00 48.10 280 PRO A C 1
ATOM 2158 O O . PRO A 1 280 ? 41.174 48.992 59.221 1.00 46.69 280 PRO A O 1
ATOM 2162 N N . MET A 1 281 ? 43.303 48.745 58.525 1.00 46.78 281 MET A N 1
ATOM 2163 C CA . MET A 1 281 ? 43.882 49.453 59.671 1.00 45.35 281 MET A CA 1
ATOM 2164 C C . MET A 1 281 ? 43.394 50.871 59.946 1.00 44.25 281 MET A C 1
ATOM 2165 O O . MET A 1 281 ? 43.376 51.304 61.101 1.00 44.16 281 MET A O 1
ATOM 2170 N N . VAL A 1 282 ? 43.005 51.599 58.905 1.00 42.32 282 VAL A N 1
ATOM 2171 C CA . VAL A 1 282 ? 42.528 52.959 59.120 1.00 41.62 282 VAL A CA 1
ATOM 2172 C C . VAL A 1 282 ? 41.177 52.916 59.842 1.00 40.22 282 VAL A C 1
ATOM 2173 O O . VAL A 1 282 ? 40.829 53.833 60.587 1.00 40.59 282 VAL A O 1
ATOM 2177 N N . SER A 1 283 ? 40.423 51.842 59.620 1.00 38.53 283 SER A N 1
ATOM 2178 C CA . SER A 1 283 ? 39.126 51.678 60.269 1.00 37.43 283 SER A CA 1
ATOM 2179 C C . SER A 1 283 ? 39.322 51.485 61.768 1.00 35.53 283 SER A C 1
ATOM 2180 O O . SER A 1 283 ? 38.598 52.062 62.576 1.00 35.86 283 SER A O 1
ATOM 2183 N N . MET A 1 284 ? 40.304 50.668 62.135 1.00 34.90 284 MET A N 1
ATOM 2184 C CA . MET A 1 284 ? 40.584 50.411 63.542 1.00 34.20 284 MET A CA 1
ATOM 2185 C C . MET A 1 284 ? 41.264 51.626 64.173 1.00 33.39 284 MET A C 1
ATOM 2186 O O . MET A 1 284 ? 41.093 51.899 65.362 1.00 32.19 284 MET A O 1
ATOM 2191 N N . LEU A 1 285 ? 42.018 52.362 63.362 1.00 34.08 285 LEU A N 1
ATOM 2192 C CA . LEU A 1 285 ? 42.708 53.558 63.831 1.00 35.42 285 LEU A CA 1
ATOM 2193 C C . LEU A 1 285 ? 41.626 54.568 64.235 1.00 34.71 285 LEU A C 1
ATOM 2194 O O . LEU A 1 285 ? 41.713 55.197 65.286 1.00 33.02 285 LEU A O 1
ATOM 2199 N N . LYS A 1 286 ? 40.610 54.704 63.381 1.00 35.35 286 LYS A N 1
ATOM 2200 C CA . LYS A 1 286 ? 39.481 55.608 63.614 1.00 36.69 286 LYS A CA 1
ATOM 2201 C C . LYS A 1 286 ? 38.842 55.363 64.976 1.00 35.69 286 LYS A C 1
ATOM 2202 O O . LYS A 1 286 ? 38.617 56.294 65.749 1.00 34.66 286 LYS A O 1
ATOM 2208 N N . VAL A 1 287 ? 38.523 54.096 65.236 1.00 34.96 287 VAL A N 1
ATOM 2209 C CA . VAL A 1 287 ? 37.894 53.675 66.483 1.00 34.26 287 VAL A CA 1
ATOM 2210 C C . VAL A 1 287 ? 38.763 54.062 67.671 1.00 34.54 287 VAL A C 1
ATOM 2211 O O . VAL A 1 287 ? 38.271 54.598 68.658 1.00 34.05 287 VAL A O 1
ATOM 2215 N N . ALA A 1 288 ? 40.058 53.789 67.565 1.00 34.99 288 ALA A N 1
ATOM 2216 C CA . ALA A 1 288 ? 40.995 54.096 68.639 1.00 36.77 288 ALA A CA 1
ATOM 2217 C C . ALA A 1 288 ? 41.037 55.589 68.956 1.00 37.96 288 ALA A C 1
ATOM 2218 O O . ALA A 1 288 ? 41.082 55.987 70.123 1.00 37.58 288 ALA A O 1
ATOM 2220 N N . LEU A 1 289 ? 41.016 56.411 67.914 1.00 39.83 289 LEU A N 1
ATOM 2221 C CA . LEU A 1 289 ? 41.066 57.854 68.093 1.00 42.02 289 LEU A CA 1
ATOM 2222 C C . LEU A 1 289 ? 39.699 58.487 68.358 1.00 44.25 289 LEU A C 1
ATOM 2223 O O . LEU A 1 289 ? 39.570 59.711 68.351 1.00 44.60 289 LEU A O 1
ATOM 2228 N N . GLN A 1 290 ? 38.680 57.668 68.596 1.00 46.89 290 GLN A N 1
ATOM 2229 C CA . GLN A 1 290 ? 37.351 58.211 68.868 1.00 50.51 290 GLN A CA 1
ATOM 2230 C C . GLN A 1 290 ? 37.269 58.934 70.208 1.00 52.69 290 GLN A C 1
ATOM 2231 O O . GLN A 1 290 ? 38.243 59.022 70.960 1.00 53.12 290 GLN A O 1
ATOM 2237 N N . ALA A 1 291 ? 36.083 59.447 70.493 1.00 55.35 291 ALA A N 1
ATOM 2238 C CA . ALA A 1 291 ? 35.814 60.205 71.715 1.00 58.18 291 ALA A CA 1
ATOM 2239 C C . ALA A 1 291 ? 35.852 59.360 72.993 1.00 59.96 291 ALA A C 1
ATOM 2240 O O . ALA A 1 291 ? 35.486 58.182 72.962 1.00 61.64 291 ALA A O 1
ATOM 2242 N N . PRO A 1 292 ? 36.365 59.943 74.107 1.00 60.93 292 PRO A N 1
ATOM 2243 C CA . PRO A 1 292 ? 36.928 61.299 74.170 1.00 60.51 292 PRO A CA 1
ATOM 2244 C C . PRO A 1 292 ? 38.459 61.109 74.120 1.00 58.95 292 PRO A C 1
ATOM 2245 O O . PRO A 1 292 ? 39.001 60.735 73.066 1.00 58.84 292 PRO A O 1
ATOM 2249 N N . PRO A 1 293 ? 39.200 61.564 75.165 1.00 56.63 293 PRO A N 1
ATOM 2250 C CA . PRO A 1 293 ? 40.590 61.219 74.902 1.00 54.67 293 PRO A CA 1
ATOM 2251 C C . PRO A 1 293 ? 40.885 59.837 75.547 1.00 52.53 293 PRO A C 1
ATOM 2252 O O . PRO A 1 293 ? 40.385 59.508 76.629 1.00 52.90 293 PRO A O 1
ATOM 2256 N N . ARG A 1 294 ? 41.662 59.023 74.848 1.00 49.58 294 ARG A N 1
ATOM 2257 C CA . ARG A 1 294 ? 42.112 57.727 75.356 1.00 44.54 294 ARG A CA 1
ATOM 2258 C C . ARG A 1 294 ? 43.586 57.768 75.020 1.00 42.26 294 ARG A C 1
ATOM 2259 O O . ARG A 1 294 ? 43.988 58.366 74.020 1.00 40.12 294 ARG A O 1
ATOM 2267 N N . GLN A 1 295 ? 44.399 57.165 75.871 1.00 40.18 295 GLN A N 1
ATOM 2268 C CA . GLN A 1 295 ? 45.823 57.172 75.632 1.00 39.49 295 GLN A CA 1
ATOM 2269 C C . GLN A 1 295 ? 46.103 56.090 74.601 1.00 37.15 295 GLN A C 1
ATOM 2270 O O . GLN A 1 295 ? 45.880 54.909 74.848 1.00 36.60 295 GLN A O 1
ATOM 2276 N N . VAL A 1 296 ? 46.567 56.516 73.431 1.00 34.31 296 VAL A N 1
ATOM 2277 C CA . VAL A 1 296 ? 46.866 55.602 72.336 1.00 30.79 296 VAL A CA 1
ATOM 2278 C C . VAL A 1 296 ? 48.329 55.696 71.913 1.00 29.67 296 VAL A C 1
ATOM 2279 O O . VAL A 1 296 ? 48.882 56.786 71.788 1.00 30.01 296 VAL A O 1
ATOM 2283 N N . VAL A 1 297 ? 48.947 54.542 71.699 1.00 27.51 297 VAL A N 1
ATOM 2284 C CA . VAL A 1 297 ? 50.331 54.475 71.254 1.00 26.78 297 VAL A CA 1
ATOM 2285 C C . VAL A 1 297 ? 50.346 53.565 70.034 1.00 26.90 297 VAL A C 1
ATOM 2286 O O . VAL A 1 297 ? 49.778 52.471 70.066 1.00 26.68 297 VAL A O 1
ATOM 2290 N N . PHE A 1 298 ? 50.981 54.021 68.958 1.00 25.88 298 PHE A N 1
ATOM 2291 C CA . PHE A 1 298 ? 51.058 53.226 67.739 1.00 25.16 298 PHE A CA 1
ATOM 2292 C C . PHE A 1 298 ? 52.515 52.891 67.409 1.00 25.79 298 PHE A C 1
ATOM 2293 O O . PHE A 1 298 ? 53.355 53.781 67.285 1.00 26.90 298 PHE A O 1
ATOM 2301 N N . VAL A 1 299 ? 52.807 51.601 67.272 1.00 24.81 299 VAL A N 1
ATOM 2302 C CA . VAL A 1 299 ? 54.154 51.155 66.934 1.00 25.23 299 VAL A CA 1
ATOM 2303 C C . VAL A 1 299 ? 54.126 50.558 65.531 1.00 26.92 299 VAL A C 1
ATOM 2304 O O . VAL A 1 299 ? 53.626 49.448 65.322 1.00 25.96 299 VAL A O 1
ATOM 2308 N N . HIS A 1 300 ? 54.659 51.309 64.573 1.00 27.30 300 HIS A N 1
ATOM 2309 C CA . HIS A 1 300 ? 54.697 50.891 63.177 1.00 27.90 300 HIS A CA 1
ATOM 2310 C C . HIS A 1 300 ? 56.014 50.225 62.813 1.00 28.61 300 HIS A C 1
ATOM 2311 O O . HIS A 1 300 ? 57.074 50.852 62.859 1.00 29.23 300 HIS A O 1
ATOM 2318 N N . GLY A 1 301 ? 55.935 48.947 62.461 1.00 27.97 301 GLY A N 1
ATOM 2319 C CA . GLY A 1 301 ? 57.116 48.206 62.068 1.00 29.79 301 GLY A CA 1
ATOM 2320 C C . GLY A 1 301 ? 57.123 48.045 60.557 1.00 31.93 301 GLY A C 1
ATOM 2321 O O . GLY A 1 301 ? 56.349 47.259 60.006 1.00 32.21 301 GLY A O 1
ATOM 2322 N N . ALA A 1 302 ? 57.991 48.801 59.891 1.00 33.22 302 ALA A N 1
ATOM 2323 C CA . ALA A 1 302 ? 58.116 48.767 58.438 1.00 34.32 302 ALA A CA 1
ATOM 2324 C C . ALA A 1 302 ? 59.533 48.368 58.037 1.00 37.12 302 ALA A C 1
ATOM 2325 O O . ALA A 1 302 ? 60.402 48.188 58.894 1.00 36.58 302 ALA A O 1
ATOM 2327 N N . ARG A 1 303 ? 59.765 48.232 56.733 1.00 40.19 303 ARG A N 1
ATOM 2328 C CA . ARG A 1 303 ? 61.088 47.860 56.236 1.00 42.37 303 ARG A CA 1
ATOM 2329 C C . ARG A 1 303 ? 61.900 49.128 55.976 1.00 42.22 303 ARG A C 1
ATOM 2330 O O . ARG A 1 303 ? 63.026 49.257 56.461 1.00 41.19 303 ARG A O 1
ATOM 2338 N N . ASN A 1 304 ? 61.318 50.070 55.232 1.00 43.38 304 ASN A N 1
ATOM 2339 C CA . ASN A 1 304 ? 61.976 51.344 54.916 1.00 43.61 304 ASN A CA 1
ATOM 2340 C C . ASN A 1 304 ? 61.056 52.332 54.179 1.00 44.34 304 ASN A C 1
ATOM 2341 O O . ASN A 1 304 ? 59.830 52.223 54.253 1.00 43.85 304 ASN A O 1
ATOM 2346 N N . SER A 1 305 ? 61.656 53.290 53.470 1.00 45.18 305 SER A N 1
ATOM 2347 C CA . SER A 1 305 ? 60.906 54.312 52.725 1.00 46.41 305 SER A CA 1
ATOM 2348 C C . SER A 1 305 ? 60.201 53.905 51.432 1.00 46.31 305 SER A C 1
ATOM 2349 O O . SER A 1 305 ? 59.266 54.588 51.013 1.00 45.65 305 SER A O 1
ATOM 2352 N N . ALA A 1 306 ? 60.650 52.826 50.790 1.00 46.35 306 ALA A N 1
ATOM 2353 C CA . ALA A 1 306 ? 60.035 52.361 49.541 1.00 46.38 306 ALA A CA 1
ATOM 2354 C C . ALA A 1 306 ? 58.532 52.627 49.592 1.00 46.85 306 ALA A C 1
ATOM 2355 O O . ALA A 1 306 ? 58.017 53.496 48.887 1.00 47.02 306 ALA A O 1
ATOM 2357 N N . VAL A 1 307 ? 57.832 51.865 50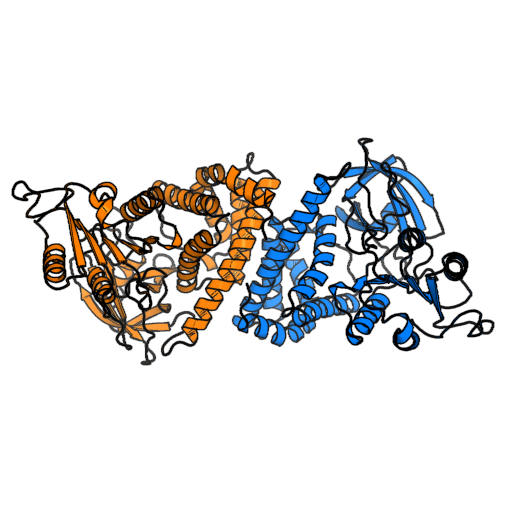.425 1.00 47.32 307 VAL A N 1
ATOM 2358 C CA . VAL A 1 307 ? 56.400 52.044 50.622 1.00 46.35 307 VAL A CA 1
ATOM 2359 C C . VAL A 1 307 ? 56.313 52.747 51.977 1.00 45.74 307 VAL A C 1
ATOM 2360 O O . VAL A 1 307 ? 56.841 52.250 52.972 1.00 46.23 307 VAL A O 1
ATOM 2364 N N . HIS A 1 308 ? 55.653 53.900 52.011 1.00 44.76 308 HIS A N 1
ATOM 2365 C CA . HIS A 1 308 ? 55.537 54.677 53.240 1.00 45.17 308 HIS A CA 1
ATOM 2366 C C . HIS A 1 308 ? 54.185 55.371 53.384 1.00 44.97 308 HIS A C 1
ATOM 2367 O O . HIS A 1 308 ? 54.098 56.445 53.982 1.00 44.68 308 HIS A O 1
ATOM 2374 N N . ALA A 1 309 ? 53.134 54.758 52.845 1.00 45.00 309 ALA A N 1
ATOM 2375 C CA . ALA A 1 309 ? 51.787 55.327 52.918 1.00 44.95 309 ALA A CA 1
ATOM 2376 C C . ALA A 1 309 ? 51.238 55.302 54.341 1.00 44.73 309 ALA A C 1
ATOM 2377 O O . ALA A 1 309 ? 50.668 56.286 54.817 1.00 43.96 309 ALA A O 1
ATOM 2379 N N . MET A 1 310 ? 51.408 54.169 55.011 1.00 44.39 310 MET A N 1
ATOM 2380 C CA . MET A 1 310 ? 50.943 54.003 56.380 1.00 45.42 310 MET A CA 1
ATOM 2381 C C . MET A 1 310 ? 51.722 54.954 57.293 1.00 45.53 310 MET A C 1
ATOM 2382 O O . MET A 1 310 ? 51.148 55.613 58.161 1.00 44.93 310 MET A O 1
ATOM 2387 N N . ARG A 1 311 ? 53.034 55.024 57.081 1.00 45.53 311 ARG A N 1
ATOM 2388 C CA . ARG A 1 311 ? 53.912 55.881 57.874 1.00 47.00 311 ARG A CA 1
ATOM 2389 C C . ARG A 1 311 ? 53.473 57.350 57.857 1.00 46.94 311 ARG A C 1
ATOM 2390 O O . ARG A 1 311 ? 53.544 58.037 58.878 1.00 46.05 311 ARG A O 1
ATOM 2398 N N . ASP A 1 312 ? 53.009 57.824 56.704 1.00 47.84 312 ASP A N 1
ATOM 2399 C CA . ASP A 1 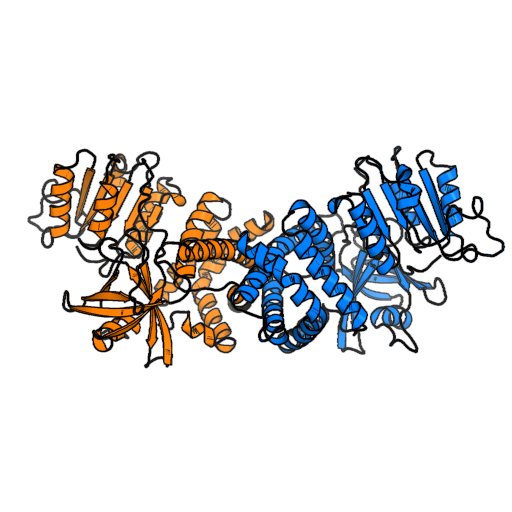312 ? 52.578 59.213 56.566 1.00 48.85 312 ASP A CA 1
ATOM 2400 C C . ASP A 1 312 ? 51.177 59.464 57.130 1.00 48.47 312 ASP A C 1
ATOM 2401 O O . ASP A 1 312 ? 50.942 60.480 57.785 1.00 47.95 312 ASP A O 1
ATOM 2406 N N . ARG A 1 313 ? 50.246 58.549 56.866 1.00 48.36 313 ARG A N 1
ATOM 2407 C CA . ARG A 1 313 ? 48.883 58.674 57.387 1.00 47.99 313 ARG A CA 1
ATOM 2408 C C . ARG A 1 313 ? 48.960 58.761 58.909 1.00 47.01 313 ARG A C 1
ATOM 2409 O O . ARG A 1 313 ? 48.190 59.482 59.538 1.00 46.77 313 ARG A O 1
ATOM 2417 N N . LEU A 1 314 ? 49.892 58.012 59.494 1.00 45.74 314 LEU A N 1
ATOM 2418 C CA . LEU A 1 314 ? 50.067 58.013 60.941 1.00 44.13 314 LEU A CA 1
ATOM 2419 C C . LEU A 1 314 ? 50.569 59.361 61.446 1.00 45.03 314 LEU A C 1
ATOM 2420 O O . LEU A 1 314 ? 49.993 59.927 62.373 1.00 45.06 314 LEU A O 1
ATOM 2425 N N . ARG A 1 315 ? 51.632 59.877 60.838 1.00 46.06 315 ARG A N 1
ATOM 2426 C CA . ARG A 1 315 ? 52.174 61.170 61.242 1.00 47.83 315 ARG A CA 1
ATOM 2427 C C . ARG A 1 315 ? 51.140 62.265 61.038 1.00 48.49 315 ARG A C 1
ATOM 2428 O O . ARG A 1 315 ? 51.221 63.337 61.637 1.00 46.97 315 ARG A O 1
ATOM 2436 N N . GLU A 1 316 ? 50.160 61.973 60.193 1.00 50.73 316 GLU A N 1
ATOM 2437 C CA . GLU A 1 316 ? 49.081 62.902 59.903 1.00 52.08 316 GLU A CA 1
ATOM 2438 C C . GLU A 1 316 ? 48.148 62.864 61.116 1.00 51.38 316 GLU A C 1
ATOM 2439 O O . GLU A 1 316 ? 47.783 63.903 61.665 1.00 50.69 316 GLU A O 1
ATOM 2445 N N . ALA A 1 317 ? 47.788 61.653 61.537 1.00 51.02 317 ALA A N 1
ATOM 2446 C CA . ALA A 1 317 ? 46.909 61.457 62.684 1.00 51.70 317 ALA A CA 1
ATOM 2447 C C . ALA A 1 317 ? 47.577 61.919 63.979 1.00 52.35 317 ALA A C 1
ATOM 2448 O O . ALA A 1 317 ? 46.927 62.512 64.842 1.00 52.96 317 ALA A O 1
ATOM 2450 N N . ALA A 1 318 ? 48.870 61.633 64.111 1.00 53.11 318 ALA A N 1
ATOM 2451 C CA . ALA A 1 318 ? 49.631 62.014 65.300 1.00 53.79 318 ALA A CA 1
ATOM 2452 C C . ALA A 1 318 ? 49.708 63.531 65.426 1.00 55.00 318 ALA A C 1
ATOM 2453 O O . ALA A 1 318 ? 49.796 64.073 66.530 1.00 54.65 318 ALA A O 1
ATOM 2455 N N . LYS A 1 319 ? 49.673 64.208 64.283 1.00 57.00 319 LYS A N 1
ATOM 2456 C CA . LYS A 1 319 ? 49.745 65.661 64.241 1.00 58.14 319 LYS A CA 1
ATOM 2457 C C . LYS A 1 319 ? 48.494 66.246 64.888 1.00 57.96 319 LYS A C 1
ATOM 2458 O O . LYS A 1 319 ? 48.574 67.177 65.688 1.00 58.33 319 LYS A O 1
ATOM 2464 N N . THR A 1 320 ? 47.343 65.676 64.544 1.00 57.39 320 THR A N 1
ATOM 2465 C CA . THR A 1 320 ? 46.054 66.153 65.033 1.00 58.15 320 THR A CA 1
ATOM 2466 C C . THR A 1 320 ? 45.654 65.692 66.438 1.00 58.66 320 THR A C 1
ATOM 2467 O O . THR A 1 320 ? 45.433 66.516 67.326 1.00 59.06 320 THR A O 1
ATOM 2471 N N . TYR A 1 321 ? 45.537 64.382 66.635 1.00 58.66 321 TYR A N 1
ATOM 2472 C CA . TYR A 1 321 ? 45.151 63.846 67.937 1.00 58.56 321 TYR A CA 1
ATOM 2473 C C . TYR A 1 321 ? 46.302 64.064 68.919 1.00 57.79 321 TYR A C 1
ATOM 2474 O O . TYR A 1 321 ? 47.437 63.674 68.651 1.00 57.43 321 TYR A O 1
ATOM 2483 N N . GLU A 1 322 ? 46.000 64.684 70.055 1.00 57.79 322 GLU A N 1
ATOM 2484 C CA . GLU A 1 322 ? 47.004 64.988 71.070 1.00 57.86 322 GLU A CA 1
ATOM 2485 C C . GLU A 1 322 ? 47.497 63.786 71.869 1.00 56.53 322 GLU A C 1
ATOM 2486 O O . GLU A 1 322 ? 48.696 63.633 72.091 1.00 55.58 322 GLU A O 1
ATOM 2492 N N . ASN A 1 323 ? 46.572 62.941 72.308 1.00 56.23 323 ASN A N 1
ATOM 2493 C CA . ASN A 1 323 ? 46.923 61.755 73.087 1.00 56.21 323 ASN A CA 1
ATOM 2494 C C . ASN A 1 323 ? 47.410 60.586 72.239 1.00 53.28 323 ASN A C 1
ATOM 2495 O O . ASN A 1 323 ? 47.081 59.432 72.512 1.00 51.94 323 ASN A O 1
ATOM 2500 N N . LEU A 1 324 ? 48.206 60.885 71.220 1.00 50.27 324 LEU A N 1
ATOM 2501 C CA . LEU A 1 324 ? 48.716 59.845 70.345 1.00 48.37 324 LEU A CA 1
ATOM 2502 C C . LEU A 1 324 ? 50.223 59.881 70.166 1.00 47.67 324 LEU A C 1
ATOM 2503 O O . LEU A 1 324 ? 50.778 60.882 69.725 1.00 48.57 324 LEU A O 1
ATOM 2508 N N . ASP A 1 325 ? 50.876 58.780 70.525 1.00 46.66 325 ASP A N 1
ATOM 2509 C CA . ASP A 1 325 ? 52.319 58.652 70.361 1.00 45.93 325 ASP A CA 1
ATOM 2510 C C . ASP A 1 325 ? 52.585 57.658 69.239 1.00 43.81 325 ASP A C 1
ATOM 2511 O O . ASP A 1 325 ? 51.900 56.642 69.116 1.00 43.61 325 ASP A O 1
ATOM 2516 N N . LEU A 1 326 ? 53.588 57.957 68.426 1.00 41.05 326 LEU A N 1
ATOM 2517 C CA . LEU A 1 326 ? 53.932 57.113 67.297 1.00 38.10 326 LEU A CA 1
ATOM 2518 C C . LEU A 1 326 ? 55.410 56.770 67.278 1.00 37.22 326 LEU A C 1
ATOM 2519 O O . LEU A 1 326 ? 56.255 57.629 67.521 1.00 37.34 326 LEU A O 1
ATOM 2524 N N . PHE A 1 327 ? 55.715 55.508 67.002 1.00 35.48 327 PHE A N 1
ATOM 2525 C CA . PHE A 1 327 ? 57.097 55.065 66.896 1.00 35.37 327 PHE A CA 1
ATOM 2526 C C . PHE A 1 327 ? 57.205 54.265 65.604 1.00 34.40 327 PHE A C 1
ATOM 2527 O O . PHE A 1 327 ? 56.301 53.502 65.263 1.00 35.16 327 PHE A O 1
ATOM 2535 N N . VAL A 1 328 ? 58.307 54.444 64.885 1.00 32.95 328 VAL A N 1
ATOM 2536 C CA . VAL A 1 328 ? 58.510 53.744 63.624 1.00 32.29 328 VAL A CA 1
ATOM 2537 C C . VAL A 1 328 ? 59.818 52.951 63.615 1.00 33.64 328 VAL A C 1
ATOM 2538 O O . VAL A 1 328 ? 60.871 53.467 63.993 1.00 34.42 328 VAL A O 1
ATOM 2542 N N . PHE A 1 329 ? 59.735 51.694 63.191 1.00 33.09 329 PHE A N 1
ATOM 2543 C CA . PHE A 1 329 ? 60.905 50.828 63.101 1.00 33.80 329 PHE A CA 1
ATOM 2544 C C . PHE A 1 329 ? 61.122 50.416 61.650 1.00 35.52 329 PHE A C 1
ATOM 2545 O O . PHE A 1 329 ? 60.167 50.124 60.931 1.00 35.58 329 PHE A O 1
ATOM 2553 N N . TYR A 1 330 ? 62.381 50.396 61.230 1.00 37.01 330 TYR A N 1
ATOM 2554 C CA . TYR A 1 330 ? 62.767 49.999 59.877 1.00 39.78 330 TYR A CA 1
ATOM 2555 C C . TYR A 1 330 ? 63.765 48.849 60.031 1.00 41.45 330 TYR A C 1
ATOM 2556 O O . TYR A 1 330 ? 64.885 49.061 60.494 1.00 41.41 330 TYR A O 1
ATOM 2565 N N . ASP A 1 331 ? 63.373 47.636 59.647 1.00 43.84 331 ASP A N 1
ATOM 2566 C CA . ASP A 1 331 ? 64.258 46.485 59.798 1.00 47.74 331 ASP A CA 1
ATOM 2567 C C . ASP A 1 331 ? 65.415 46.494 58.800 1.00 49.39 331 ASP A C 1
ATOM 2568 O O . ASP A 1 331 ? 66.426 45.825 59.008 1.00 49.36 331 ASP A O 1
ATOM 2573 N N . GLN A 1 332 ? 65.261 47.252 57.717 1.00 50.68 332 GLN A N 1
ATOM 2574 C CA . GLN A 1 332 ? 66.305 47.369 56.699 1.00 52.16 332 GLN A CA 1
ATOM 2575 C C . GLN A 1 332 ? 66.177 48.708 55.977 1.00 52.54 332 GLN A C 1
ATOM 2576 O O . GLN A 1 332 ? 65.892 48.771 54.780 1.00 51.72 332 GLN A O 1
ATOM 2582 N N . PRO A 1 333 ? 66.402 49.806 56.717 1.00 53.49 333 PRO A N 1
ATOM 2583 C CA . PRO A 1 333 ? 66.319 51.171 56.198 1.00 54.59 333 PRO A CA 1
ATOM 2584 C C . PRO A 1 333 ? 67.189 51.392 54.966 1.00 55.52 333 PRO A C 1
ATOM 2585 O O . PRO A 1 333 ? 68.103 50.615 54.688 1.00 55.74 333 PRO A O 1
ATOM 2589 N N . LEU A 1 334 ? 66.890 52.452 54.223 1.00 55.87 334 LEU A N 1
ATOM 2590 C CA . LEU A 1 334 ? 67.637 52.778 53.016 1.00 54.91 334 LEU A CA 1
ATOM 2591 C C . LEU A 1 334 ? 68.816 53.697 53.299 1.00 55.17 334 LEU A C 1
ATOM 2592 O O . LEU A 1 334 ? 68.922 54.284 54.381 1.00 54.79 334 LEU A O 1
ATOM 2597 N N . PRO A 1 335 ? 69.739 53.812 52.332 1.00 56.11 335 PRO A N 1
ATOM 2598 C CA . PRO A 1 335 ? 70.906 54.676 52.490 1.00 56.19 335 PRO A CA 1
ATOM 2599 C C . PRO A 1 335 ? 70.443 56.112 52.715 1.00 56.72 335 PRO A C 1
ATOM 2600 O O . PRO A 1 335 ? 71.078 56.878 53.440 1.00 56.63 335 PRO A O 1
ATOM 2604 N N . GLU A 1 336 ? 69.327 56.468 52.083 1.00 57.73 336 GLU A N 1
ATOM 2605 C CA . GLU A 1 336 ? 68.779 57.811 52.213 1.00 58.64 336 GLU A CA 1
ATOM 2606 C C . GLU A 1 336 ? 67.927 57.985 53.465 1.00 59.31 336 GLU A C 1
ATOM 2607 O O . GLU A 1 336 ? 67.574 59.108 53.821 1.00 60.22 336 GLU A O 1
ATOM 2613 N N . ASP A 1 337 ? 67.581 56.880 54.121 1.00 58.76 337 ASP A N 1
ATOM 2614 C CA . ASP A 1 337 ? 66.793 56.956 55.350 1.00 57.56 337 ASP A CA 1
ATOM 2615 C C . ASP A 1 337 ? 67.737 57.209 56.515 1.00 57.83 337 ASP A C 1
ATOM 2616 O O . ASP A 1 337 ? 68.756 56.530 56.657 1.00 57.81 337 ASP A O 1
ATOM 2621 N N . VAL A 1 338 ? 67.405 58.193 57.342 1.00 58.13 338 VAL A N 1
ATOM 2622 C CA . VAL A 1 338 ? 68.233 58.507 58.498 1.00 59.29 338 VAL A CA 1
ATOM 2623 C C . VAL A 1 338 ? 67.402 58.501 59.777 1.00 58.95 338 VAL A C 1
ATOM 2624 O O . VAL A 1 338 ? 66.320 59.095 59.844 1.00 58.04 338 VAL A O 1
ATOM 2628 N N . GLN A 1 339 ? 67.927 57.822 60.789 1.00 58.78 339 GLN A N 1
ATOM 2629 C CA . GLN A 1 339 ? 67.264 57.702 62.077 1.00 58.80 339 GLN A CA 1
ATOM 2630 C C . GLN A 1 339 ? 66.837 59.082 62.569 1.00 58.41 339 GLN A C 1
ATOM 2631 O O . GLN A 1 339 ? 67.361 60.099 62.115 1.00 59.39 339 GLN A O 1
ATOM 2637 N N . GLY A 1 340 ? 65.872 59.116 63.478 1.00 57.61 340 GLY A N 1
ATOM 2638 C CA . GLY A 1 340 ? 65.405 60.383 64.004 1.00 57.04 340 GLY A CA 1
ATOM 2639 C C . GLY A 1 340 ? 64.510 61.194 63.079 1.00 57.04 340 GLY A C 1
ATOM 2640 O O . GLY A 1 340 ? 63.834 62.116 63.538 1.00 56.76 340 GLY A O 1
ATOM 2641 N N . ARG A 1 341 ? 64.487 60.867 61.788 1.00 56.47 341 ARG A N 1
ATOM 2642 C CA . ARG A 1 341 ? 63.650 61.621 60.855 1.00 56.44 341 ARG A CA 1
ATOM 2643 C C . ARG A 1 341 ? 62.698 60.763 60.016 1.00 55.69 341 ARG A C 1
ATOM 2644 O O . ARG A 1 341 ? 61.493 61.020 59.976 1.00 55.11 341 ARG A O 1
ATOM 2652 N N . ASP A 1 342 ? 63.241 59.751 59.345 1.00 54.71 342 ASP A N 1
ATOM 2653 C CA . ASP A 1 342 ? 62.440 58.854 58.511 1.00 53.75 342 ASP A CA 1
ATOM 2654 C C . ASP A 1 342 ? 61.854 57.747 59.372 1.00 53.00 342 ASP A C 1
ATOM 2655 O O . ASP A 1 342 ? 60.869 57.104 59.000 1.00 52.91 342 ASP A O 1
ATOM 2660 N N . TYR A 1 343 ? 62.471 57.533 60.529 1.00 51.68 343 TYR A N 1
ATOM 2661 C CA . TYR A 1 343 ? 62.037 56.505 61.463 1.00 49.88 343 TYR A CA 1
ATOM 2662 C C . TYR A 1 343 ? 62.683 56.749 62.817 1.00 48.26 343 TYR A C 1
ATOM 2663 O O . TYR A 1 343 ? 63.496 57.655 62.960 1.00 48.48 343 TYR A O 1
ATOM 2672 N N . ASP A 1 344 ? 62.321 55.947 63.810 1.00 46.43 344 ASP A N 1
ATOM 2673 C CA . ASP A 1 344 ? 62.874 56.119 65.145 1.00 44.49 344 ASP A CA 1
ATOM 2674 C C . ASP A 1 344 ? 63.919 55.064 65.499 1.00 43.86 344 ASP A C 1
ATOM 2675 O O . ASP A 1 344 ? 64.967 55.390 66.055 1.00 44.41 344 ASP A O 1
ATOM 2680 N N . TYR A 1 345 ? 63.643 53.802 65.181 1.00 42.84 345 TYR A N 1
ATOM 2681 C CA . TYR A 1 345 ? 64.587 52.736 65.492 1.00 41.70 345 TYR A CA 1
ATOM 2682 C C . TYR A 1 345 ? 64.686 51.716 64.366 1.00 40.81 345 TYR A C 1
ATOM 2683 O O . TYR A 1 345 ? 63.713 51.454 63.659 1.00 40.62 345 TYR A O 1
ATOM 2692 N N . PRO A 1 346 ? 65.887 51.160 64.152 1.00 40.50 346 PRO A N 1
ATOM 2693 C CA . PRO A 1 346 ? 66.179 50.149 63.131 1.00 40.35 346 PRO A CA 1
ATOM 2694 C C . PRO A 1 346 ? 65.781 48.745 63.616 1.00 40.39 346 PRO A C 1
ATOM 2695 O O . PRO A 1 346 ? 65.606 48.513 64.818 1.00 40.85 346 PRO A O 1
ATOM 2699 N N . GLY A 1 347 ? 65.639 47.814 62.674 1.00 40.52 347 GLY A N 1
ATOM 2700 C CA . GLY A 1 347 ? 65.276 46.445 63.003 1.00 39.35 347 GLY A CA 1
ATOM 2701 C C . GLY A 1 347 ? 63.786 46.208 63.181 1.00 38.38 347 GLY A C 1
ATOM 2702 O O . GLY A 1 347 ? 62.959 47.067 62.862 1.00 37.95 347 GLY A O 1
ATOM 2703 N N . LEU A 1 348 ? 63.447 45.021 63.678 1.00 37.88 348 LEU A N 1
ATOM 2704 C CA . LEU A 1 348 ? 62.055 44.662 63.928 1.00 35.81 348 LEU A CA 1
ATOM 2705 C C . LEU A 1 348 ? 61.598 45.321 65.222 1.00 34.02 348 LEU A C 1
ATOM 2706 O O . LEU A 1 348 ? 62.420 45.693 66.063 1.00 33.70 348 LEU A O 1
ATOM 2711 N N . VAL A 1 349 ? 60.286 45.472 65.371 1.00 31.95 349 VAL A N 1
ATOM 2712 C CA . VAL A 1 349 ? 59.725 46.074 66.568 1.00 28.91 349 VAL A CA 1
ATOM 2713 C C . VAL A 1 349 ? 60.313 45.385 67.788 1.00 30.42 349 VAL A C 1
ATOM 2714 O O . VAL A 1 349 ? 60.258 44.160 67.910 1.00 30.92 349 VAL A O 1
ATOM 2718 N N . ASP A 1 350 ? 60.908 46.182 68.669 1.00 30.74 350 ASP A N 1
ATOM 2719 C CA . ASP A 1 350 ? 61.506 45.679 69.899 1.00 30.57 350 ASP A CA 1
ATOM 2720 C C . ASP A 1 350 ? 60.909 46.510 71.033 1.00 30.08 350 ASP A C 1
ATOM 2721 O O . ASP A 1 350 ? 61.346 47.635 71.276 1.00 29.93 350 ASP A O 1
ATOM 2726 N N . VAL A 1 351 ? 59.898 45.960 71.708 1.00 29.52 351 VAL A N 1
ATOM 2727 C CA . VAL A 1 351 ? 59.226 46.669 72.795 1.00 30.49 351 VAL A CA 1
ATOM 2728 C C . VAL A 1 351 ? 60.160 47.046 73.936 1.00 31.56 351 VAL A C 1
ATOM 2729 O O . VAL A 1 351 ? 59.855 47.939 74.720 1.00 30.59 351 VAL A O 1
ATOM 2733 N N . LYS A 1 352 ? 61.293 46.360 74.023 1.00 33.38 352 LYS A N 1
ATOM 2734 C CA . LYS A 1 352 ? 62.275 46.627 75.067 1.00 36.42 352 LYS A CA 1
ATOM 2735 C C . LYS A 1 352 ? 62.969 47.979 74.943 1.00 36.62 352 LYS A C 1
ATOM 2736 O O . LYS A 1 352 ? 63.558 48.459 75.908 1.00 37.09 352 LYS A O 1
ATOM 2742 N N . GLN A 1 353 ? 62.904 48.595 73.768 1.00 37.69 353 GLN A N 1
ATOM 2743 C CA . GLN A 1 353 ? 63.554 49.884 73.572 1.00 38.36 353 GLN A CA 1
ATOM 2744 C C . GLN A 1 353 ? 62.589 51.054 73.790 1.00 37.67 353 GLN A C 1
ATOM 2745 O O . GLN A 1 353 ? 63.006 52.209 73.803 1.00 39.43 353 GLN A O 1
ATOM 2751 N N . ILE A 1 354 ? 61.304 50.750 73.961 1.00 35.30 354 ILE A N 1
ATOM 2752 C CA . ILE A 1 354 ? 60.287 51.777 74.194 1.00 32.86 354 ILE A CA 1
ATOM 2753 C C . ILE A 1 354 ? 59.401 51.402 75.383 1.00 31.88 354 ILE A C 1
ATOM 2754 O O . ILE A 1 354 ? 58.231 51.783 75.438 1.00 29.22 354 ILE A O 1
ATOM 2759 N N . GLU A 1 355 ? 59.970 50.666 76.334 1.00 32.50 355 GLU A N 1
ATOM 2760 C CA . GLU A 1 355 ? 59.246 50.223 77.523 1.00 33.93 355 GLU A CA 1
ATOM 2761 C C . GLU A 1 355 ? 58.517 51.331 78.271 1.00 34.38 355 GLU A C 1
ATOM 2762 O O . GLU A 1 355 ? 57.354 51.173 78.655 1.00 33.11 355 GLU A O 1
ATOM 2768 N N . LYS A 1 356 ? 59.195 52.450 78.481 1.00 34.12 356 LYS A N 1
ATOM 2769 C CA . LYS A 1 356 ? 58.588 53.572 79.178 1.00 35.91 356 LYS A CA 1
ATOM 2770 C C . LYS A 1 356 ? 57.286 54.007 78.511 1.00 35.77 356 LYS A C 1
ATOM 2771 O O . LYS A 1 356 ? 56.338 54.412 79.187 1.00 35.18 356 LYS A O 1
ATOM 2777 N N . SER A 1 357 ? 57.244 53.899 77.186 1.00 35.77 357 SER A N 1
ATOM 2778 C CA . SER A 1 357 ? 56.088 54.318 76.403 1.00 36.06 357 SER A CA 1
ATOM 2779 C C . SER A 1 357 ? 54.932 53.331 76.299 1.00 34.91 357 SER A C 1
ATOM 2780 O O . SER A 1 357 ? 53.785 53.740 76.123 1.00 34.59 357 SER A O 1
ATOM 2783 N N . ILE A 1 358 ? 55.220 52.038 76.402 1.00 33.86 358 ILE A N 1
ATOM 2784 C CA . ILE A 1 358 ? 54.169 51.031 76.289 1.00 34.11 358 ILE A CA 1
ATOM 2785 C C . ILE A 1 358 ? 53.727 50.414 77.614 1.00 33.64 358 ILE A C 1
ATOM 2786 O O . ILE A 1 358 ? 52.644 49.841 77.698 1.00 32.07 358 ILE A O 1
ATOM 2791 N N . LEU A 1 359 ? 54.565 50.518 78.640 1.00 33.29 359 LEU A N 1
ATOM 2792 C CA . LEU A 1 359 ? 54.213 49.978 79.947 1.00 32.94 359 LEU A CA 1
ATOM 2793 C C . LEU A 1 359 ? 53.250 50.911 80.665 1.00 33.11 359 LEU A C 1
ATOM 2794 O O . LEU A 1 359 ? 53.587 51.509 81.689 1.00 33.68 359 LEU A O 1
ATOM 2799 N N . LEU A 1 360 ? 52.053 51.044 80.106 1.00 31.54 360 LEU A N 1
ATOM 2800 C CA . LEU A 1 360 ? 51.015 51.883 80.689 1.00 31.87 360 LEU A CA 1
ATOM 2801 C C . LEU A 1 360 ? 50.082 51.018 81.527 1.00 31.47 360 LEU A C 1
ATOM 2802 O O . LEU A 1 360 ? 49.760 49.890 81.153 1.00 32.83 360 LEU A O 1
ATOM 2807 N N . PRO A 1 361 ? 49.664 51.520 82.695 1.00 31.25 361 PRO A N 1
ATOM 2808 C CA . PRO A 1 361 ? 48.763 50.773 83.575 1.00 29.41 361 PRO A CA 1
ATOM 2809 C C . PRO A 1 361 ? 47.402 50.490 82.943 1.00 28.85 361 PRO A C 1
ATOM 2810 O O . PRO A 1 361 ? 46.763 51.385 82.382 1.00 28.14 361 PRO A O 1
ATOM 2814 N N . ASP A 1 362 ? 46.965 49.238 83.030 1.00 28.81 362 ASP A N 1
ATOM 2815 C CA . ASP A 1 362 ? 45.664 48.842 82.507 1.00 28.99 362 ASP A CA 1
ATOM 2816 C C . ASP A 1 362 ? 45.492 48.940 81.002 1.00 27.16 362 ASP A C 1
ATOM 2817 O O . ASP A 1 362 ? 44.370 49.077 80.517 1.00 25.67 362 ASP A O 1
ATOM 2822 N N . ALA A 1 363 ? 46.592 48.853 80.265 1.00 25.14 363 ALA A N 1
ATOM 2823 C CA . ALA A 1 363 ? 46.529 48.953 78.814 1.00 25.69 363 ALA A CA 1
ATOM 2824 C C . ALA A 1 363 ? 46.181 47.630 78.125 1.00 24.67 363 ALA A C 1
ATOM 2825 O O . ALA A 1 363 ? 46.367 46.552 78.692 1.00 24.37 363 ALA A O 1
ATOM 2827 N N . ASP A 1 364 ? 45.649 47.737 76.908 1.00 22.29 364 ASP A N 1
ATOM 2828 C CA . ASP A 1 364 ? 45.320 46.576 76.085 1.00 20.27 364 ASP A CA 1
ATOM 2829 C C . ASP A 1 364 ? 46.229 46.662 74.870 1.00 20.36 364 ASP A C 1
ATOM 2830 O O . ASP A 1 364 ? 46.445 47.744 74.321 1.00 20.34 364 ASP A O 1
ATOM 2835 N N . TYR A 1 365 ? 46.767 45.524 74.457 1.00 19.35 365 TYR A N 1
ATOM 2836 C CA . TYR A 1 365 ? 47.669 45.500 73.322 1.00 19.58 365 TYR A CA 1
ATOM 2837 C C . TYR A 1 365 ? 47.069 44.763 72.136 1.00 20.44 365 TYR A C 1
ATOM 2838 O O . TYR A 1 365 ? 46.577 43.639 72.267 1.00 19.20 365 TYR A O 1
ATOM 2847 N N . TYR A 1 366 ? 47.099 45.417 70.979 1.00 19.44 366 TYR A N 1
ATOM 2848 C CA . TYR A 1 366 ? 46.584 44.824 69.751 1.00 19.08 366 TYR A CA 1
ATOM 2849 C C . TYR A 1 366 ? 47.754 44.683 68.780 1.00 20.06 366 TYR A C 1
ATOM 2850 O O . TYR A 1 366 ? 48.416 45.665 68.433 1.00 19.57 366 TYR A O 1
ATOM 2859 N N . ILE A 1 367 ? 48.005 43.450 68.359 1.00 18.92 367 ILE A N 1
ATOM 2860 C CA . ILE A 1 367 ? 49.120 43.152 67.473 1.00 20.31 367 ILE A CA 1
ATOM 2861 C C . ILE A 1 367 ? 48.625 42.544 66.170 1.00 20.71 367 ILE A C 1
ATOM 2862 O O . ILE A 1 367 ? 47.774 41.656 66.184 1.00 19.56 367 ILE A O 1
ATOM 2867 N N . CYS A 1 368 ? 49.151 43.030 65.050 1.00 19.47 368 CYS A N 1
ATOM 2868 C CA . CYS A 1 368 ? 48.790 42.486 63.747 1.00 20.95 368 CYS A CA 1
ATOM 2869 C C . CYS A 1 368 ? 50.033 42.472 62.867 1.00 20.25 368 CYS A C 1
ATOM 2870 O O . CYS A 1 368 ? 51.007 43.169 63.149 1.00 21.80 368 CYS A O 1
ATOM 2873 N N . GLY A 1 369 ? 50.004 41.660 61.816 1.00 20.33 369 GLY A N 1
ATOM 2874 C CA . GLY A 1 369 ? 51.149 41.552 60.928 1.00 18.89 369 GLY A CA 1
ATOM 2875 C C . GLY A 1 369 ? 51.362 40.085 60.641 1.00 18.32 369 GLY A C 1
ATOM 2876 O O . GLY A 1 369 ? 50.461 39.296 60.888 1.00 20.63 369 GLY A O 1
ATOM 2877 N N . PRO A 1 370 ? 52.532 39.669 60.136 1.00 19.32 370 PRO A N 1
ATOM 2878 C CA . PRO A 1 370 ? 52.731 38.243 59.859 1.00 19.90 370 PRO A CA 1
ATOM 2879 C C . PRO A 1 370 ? 52.539 37.421 61.130 1.00 21.73 370 PRO A C 1
ATOM 2880 O O . PRO A 1 370 ? 52.719 37.939 62.234 1.00 21.87 370 PRO A O 1
ATOM 2884 N N . ILE A 1 371 ? 52.182 36.148 60.971 1.00 22.11 371 ILE A N 1
ATOM 2885 C CA . ILE A 1 371 ? 51.978 35.258 62.113 1.00 23.09 371 ILE A CA 1
ATOM 2886 C C . ILE A 1 371 ? 53.203 35.150 63.031 1.00 23.12 371 ILE A C 1
ATOM 2887 O O . ILE A 1 371 ? 53.065 35.194 64.254 1.00 22.37 371 ILE A O 1
ATOM 2892 N N . PRO A 1 372 ? 54.411 34.972 62.456 1.00 23.75 372 PRO A N 1
ATOM 2893 C CA . PRO A 1 372 ? 55.648 34.870 63.243 1.00 23.32 372 PRO A CA 1
ATOM 2894 C C . PRO A 1 372 ? 55.872 36.142 64.067 1.00 22.83 372 PRO A C 1
ATOM 2895 O O . PRO A 1 372 ? 56.318 36.083 65.216 1.00 21.67 372 PRO A O 1
ATOM 2899 N N . PHE A 1 373 ? 55.567 37.285 63.452 1.00 21.42 373 PHE A N 1
ATOM 2900 C CA . PHE A 1 373 ? 55.704 38.593 64.092 1.00 20.59 373 PHE A CA 1
ATOM 2901 C C . PHE A 1 373 ? 54.770 38.686 65.295 1.00 20.74 373 PHE A C 1
ATOM 2902 O O . PHE A 1 373 ? 55.188 39.088 66.378 1.00 19.42 373 PHE A O 1
ATOM 2910 N N . MET A 1 374 ? 53.504 38.321 65.099 1.00 20.82 374 MET A N 1
ATOM 2911 C CA . MET A 1 374 ? 52.516 38.382 66.173 1.00 21.25 374 MET A CA 1
ATOM 2912 C C . MET A 1 374 ? 52.877 37.501 67.365 1.00 20.18 374 MET A C 1
ATOM 2913 O O . MET A 1 374 ? 52.670 37.892 68.510 1.00 19.19 374 MET A O 1
ATOM 2918 N N . ARG A 1 375 ? 53.414 36.315 67.091 1.00 20.61 375 ARG A N 1
ATOM 2919 C CA . ARG A 1 375 ? 53.820 35.396 68.155 1.00 21.48 375 ARG A CA 1
ATOM 2920 C C . ARG A 1 375 ? 54.984 35.999 68.939 1.00 21.48 375 ARG A C 1
ATOM 2921 O O . ARG A 1 375 ? 55.027 35.945 70.166 1.00 20.47 375 ARG A O 1
ATOM 2929 N N . MET A 1 376 ? 55.927 36.577 68.207 1.00 23.20 376 MET A N 1
ATOM 2930 C CA . MET A 1 376 ? 57.102 37.202 68.798 1.00 25.30 376 MET A CA 1
ATOM 2931 C C . MET A 1 376 ? 56.735 38.318 69.771 1.00 23.62 376 MET A C 1
ATOM 2932 O O . MET A 1 376 ? 57.229 38.351 70.896 1.00 24.02 376 MET A O 1
ATOM 2937 N N . GLN A 1 377 ? 55.873 39.232 69.331 1.00 21.70 377 GLN A N 1
ATOM 2938 C CA . GLN A 1 377 ? 55.450 40.348 70.168 1.00 20.85 377 GLN A CA 1
ATOM 2939 C C . GLN A 1 377 ? 54.606 39.855 71.336 1.00 20.27 377 GLN A C 1
ATOM 2940 O O . GLN A 1 377 ? 54.713 40.369 72.448 1.00 18.87 377 GLN A O 1
ATOM 2946 N N . HIS A 1 378 ? 53.759 38.861 71.083 1.00 20.08 378 HIS A N 1
ATOM 2947 C CA . HIS A 1 378 ? 52.941 38.303 72.156 1.00 21.27 378 HIS A CA 1
ATOM 2948 C C . HIS A 1 378 ? 53.859 37.824 73.278 1.00 21.76 378 HIS A C 1
ATOM 2949 O O . HIS A 1 378 ? 53.656 38.166 74.446 1.00 21.36 378 HIS A O 1
ATOM 2956 N N . ASP A 1 379 ? 54.869 37.036 72.918 1.00 22.15 379 ASP A N 1
ATOM 2957 C CA . ASP A 1 379 ? 55.808 36.515 73.903 1.00 24.03 379 ASP A CA 1
ATOM 2958 C C . ASP A 1 379 ? 56.632 37.613 74.581 1.00 24.04 379 ASP A C 1
ATOM 2959 O O . ASP A 1 379 ? 56.912 37.526 75.776 1.00 25.87 379 ASP A O 1
ATOM 2964 N N . ALA A 1 380 ? 57.016 38.641 73.826 1.00 23.60 380 ALA A N 1
ATOM 2965 C CA . ALA A 1 380 ? 57.791 39.745 74.390 1.00 23.35 380 ALA A CA 1
ATOM 2966 C C . ALA A 1 380 ? 56.979 40.439 75.483 1.00 23.51 380 ALA A C 1
ATOM 2967 O O . ALA A 1 380 ? 57.508 40.762 76.545 1.00 24.15 380 ALA A O 1
ATOM 2969 N N . LEU A 1 381 ? 55.691 40.659 75.227 1.00 23.68 381 LEU A N 1
ATOM 2970 C CA . LEU A 1 381 ? 54.829 41.323 76.202 1.00 23.57 381 LEU A CA 1
ATOM 2971 C C . LEU A 1 381 ? 54.617 40.483 77.462 1.00 24.05 381 LEU A C 1
ATOM 2972 O O . LEU A 1 381 ? 54.546 41.023 78.568 1.00 24.04 381 LEU A O 1
ATOM 2977 N N . LYS A 1 382 ? 54.514 39.167 77.295 1.00 25.00 382 LYS A N 1
ATOM 2978 C CA . LYS A 1 382 ? 54.329 38.279 78.441 1.00 27.23 382 LYS A CA 1
ATOM 2979 C C . LYS A 1 382 ? 55.548 38.408 79.360 1.00 28.06 382 LYS A C 1
ATOM 2980 O O . LYS A 1 382 ? 55.401 38.457 80.582 1.00 26.82 382 LYS A O 1
ATOM 2986 N N . ASN A 1 383 ? 56.742 38.482 78.769 1.00 29.07 383 ASN A N 1
ATOM 2987 C CA . ASN A 1 383 ? 57.972 38.632 79.544 1.00 30.43 383 ASN A CA 1
ATOM 2988 C C . ASN A 1 383 ? 58.002 39.936 80.329 1.00 30.82 383 ASN A C 1
ATOM 2989 O O . ASN A 1 383 ? 58.732 40.050 81.307 1.00 31.13 383 ASN A O 1
ATOM 2994 N N . LEU A 1 384 ? 57.227 40.922 79.883 1.00 29.96 384 LEU A N 1
ATOM 2995 C CA . LEU A 1 384 ? 57.161 42.206 80.565 1.00 29.43 384 LEU A CA 1
ATOM 2996 C C . LEU A 1 384 ? 56.051 42.191 81.608 1.00 29.81 384 LEU A C 1
ATOM 2997 O O . LEU A 1 384 ? 55.665 43.235 82.135 1.00 30.87 384 LEU A O 1
ATOM 3002 N N . GLY A 1 385 ? 55.535 40.997 81.890 1.00 28.97 385 GLY A N 1
ATOM 3003 C CA . GLY A 1 385 ? 54.490 40.853 82.884 1.00 28.86 385 GLY A CA 1
ATOM 3004 C C . GLY A 1 385 ? 53.075 41.191 82.456 1.00 28.90 385 GLY A C 1
ATOM 3005 O O . GLY A 1 385 ? 52.206 41.366 83.313 1.00 29.39 385 GLY A O 1
ATOM 3006 N N . ILE A 1 386 ? 52.826 41.296 81.152 1.00 27.42 386 ILE A N 1
ATOM 3007 C CA . ILE A 1 386 ? 51.480 41.609 80.673 1.00 24.73 386 ILE A CA 1
ATOM 3008 C C . ILE A 1 386 ? 50.644 40.330 80.687 1.00 24.27 386 ILE A C 1
ATOM 3009 O O . ILE A 1 386 ? 51.127 39.262 80.317 1.00 24.11 386 ILE A O 1
ATOM 3014 N N . HIS A 1 387 ? 49.390 40.441 81.111 1.00 25.29 387 HIS A N 1
ATOM 3015 C CA . HIS A 1 387 ? 48.510 39.278 81.171 1.00 27.82 387 HIS A CA 1
ATOM 3016 C C . HIS A 1 387 ? 47.909 38.893 79.821 1.00 27.00 387 HIS A C 1
ATOM 3017 O O . HIS A 1 387 ? 47.651 39.734 78.955 1.00 25.83 387 HIS A O 1
ATOM 3024 N N . GLU A 1 388 ? 47.695 37.596 79.669 1.00 26.49 388 GLU A N 1
ATOM 3025 C CA . GLU A 1 388 ? 47.148 37.021 78.453 1.00 25.76 388 GLU A CA 1
ATOM 3026 C C . GLU A 1 388 ? 45.890 37.772 78.031 1.00 25.05 388 GLU A C 1
ATOM 3027 O O . GLU A 1 388 ? 45.745 38.159 76.873 1.00 24.24 388 GLU A O 1
ATOM 3033 N N . ALA A 1 389 ? 44.994 37.992 78.987 1.00 23.24 389 ALA A N 1
ATOM 3034 C CA . ALA A 1 389 ? 43.730 38.671 78.725 1.00 22.35 389 ALA A CA 1
ATOM 3035 C C . ALA A 1 389 ? 43.889 40.070 78.147 1.00 21.44 389 ALA A C 1
ATOM 3036 O O . ALA A 1 389 ? 42.960 40.612 77.559 1.00 21.25 389 ALA A O 1
ATOM 3038 N N . ARG A 1 390 ? 45.071 40.649 78.308 1.00 21.71 390 ARG A N 1
ATOM 3039 C CA . ARG A 1 390 ? 45.328 41.993 77.813 1.00 22.39 390 ARG A CA 1
ATOM 3040 C C . ARG A 1 390 ? 46.039 42.040 76.469 1.00 21.57 390 ARG A C 1
ATOM 3041 O O . ARG A 1 390 ? 46.283 43.118 75.935 1.00 21.23 390 ARG A O 1
ATOM 3049 N N . ILE A 1 391 ? 46.372 40.873 75.927 1.00 21.39 391 ILE A N 1
ATOM 3050 C CA . ILE A 1 391 ? 47.052 40.791 74.634 1.00 19.80 391 ILE A CA 1
ATOM 3051 C C . ILE A 1 391 ? 46.049 40.282 73.596 1.00 21.93 391 ILE A C 1
ATOM 3052 O O . ILE A 1 391 ? 45.363 39.279 73.816 1.00 21.90 391 ILE A O 1
ATOM 3057 N N . HIS A 1 392 ? 45.959 40.988 72.472 1.00 20.33 392 HIS A N 1
ATOM 3058 C CA . HIS A 1 392 ? 45.010 40.644 71.420 1.00 20.59 392 HIS A CA 1
ATOM 3059 C C . HIS A 1 392 ? 45.695 40.668 70.065 1.00 21.54 392 HIS A C 1
ATOM 3060 O O . HIS A 1 392 ? 46.312 41.663 69.701 1.00 21.34 392 HIS A O 1
ATOM 3067 N N . TYR A 1 393 ? 45.596 39.574 69.320 1.00 22.43 393 TYR A N 1
ATOM 3068 C CA . TYR A 1 393 ? 46.177 39.554 67.990 1.00 24.34 393 TYR A CA 1
ATOM 3069 C C . TYR A 1 393 ? 45.365 38.652 67.068 1.00 23.79 393 TYR A C 1
ATOM 3070 O O . TYR A 1 393 ? 44.664 37.747 67.528 1.00 22.43 393 TYR A O 1
ATOM 3079 N N . GLU A 1 394 ? 45.443 38.923 65.768 1.00 22.12 394 GLU A N 1
ATOM 3080 C CA . GLU A 1 394 ? 44.689 38.154 64.788 1.00 21.08 394 GLU A CA 1
ATOM 3081 C C . GLU A 1 394 ? 45.147 38.517 63.382 1.00 20.36 394 GLU A C 1
ATOM 3082 O O . GLU A 1 394 ? 45.717 39.590 63.175 1.00 19.22 394 GLU A O 1
ATOM 3088 N N . VAL A 1 395 ? 44.922 37.611 62.431 1.00 19.15 395 VAL A N 1
ATOM 3089 C CA . VAL A 1 395 ? 45.265 37.868 61.031 1.00 18.51 395 VAL A CA 1
ATOM 3090 C C . VAL A 1 395 ? 44.307 38.998 60.673 1.00 18.79 395 VAL A C 1
ATOM 3091 O O . VAL A 1 395 ? 43.103 38.872 60.869 1.00 18.14 395 VAL A O 1
ATOM 3095 N N . PHE A 1 396 ? 44.836 40.104 60.161 1.00 19.84 396 PHE A N 1
ATOM 3096 C CA . PHE A 1 396 ? 44.005 41.268 59.859 1.00 18.99 396 PHE A CA 1
ATOM 3097 C C . PHE A 1 396 ? 44.226 41.808 58.445 1.00 21.03 396 PHE A C 1
ATOM 3098 O O . PHE A 1 396 ? 45.218 42.502 58.201 1.00 20.61 396 PHE A O 1
ATOM 3106 N N . GLY A 1 397 ? 43.331 41.498 57.512 1.00 20.00 397 GLY A N 1
ATOM 3107 C CA . GLY A 1 397 ? 43.508 42.031 56.173 1.00 22.20 397 GLY A CA 1
ATOM 3108 C C . GLY A 1 397 ? 44.189 41.132 55.155 1.00 23.00 397 GLY A C 1
ATOM 3109 O O . GLY A 1 397 ? 44.737 40.088 55.511 1.00 21.35 397 GLY A O 1
ATOM 3110 N N . PRO A 1 398 ? 44.206 41.555 53.876 1.00 25.28 398 PRO A N 1
ATOM 3111 C CA . PRO A 1 398 ? 44.762 40.914 52.680 1.00 26.97 398 PRO A CA 1
ATOM 3112 C C . PRO A 1 398 ? 46.270 40.898 52.442 1.00 29.50 398 PRO A C 1
ATOM 3113 O O . PRO A 1 398 ? 46.741 40.157 51.581 1.00 30.14 398 PRO A O 1
ATOM 3117 N N . ASP A 1 399 ? 47.032 41.705 53.174 1.00 31.90 399 ASP A N 1
ATOM 3118 C CA . ASP A 1 399 ? 48.472 41.725 52.957 1.00 33.60 399 ASP A CA 1
ATOM 3119 C C . ASP A 1 399 ? 49.248 42.146 54.196 1.00 33.99 399 ASP A C 1
ATOM 3120 O O . ASP A 1 399 ? 49.337 43.330 54.529 1.00 33.12 399 ASP A O 1
ATOM 3125 N N . LEU A 1 400 ? 49.817 41.145 54.863 1.00 36.01 400 LEU A N 1
ATOM 3126 C CA . LEU A 1 400 ? 50.579 41.322 56.096 1.00 37.67 400 LEU A CA 1
ATOM 3127 C C . LEU A 1 400 ? 52.024 41.757 55.837 1.00 39.59 400 LEU A C 1
ATOM 3128 O O . LEU A 1 400 ? 52.833 41.852 56.763 1.00 40.14 400 LEU A O 1
ATOM 3133 N N . PHE A 1 401 ? 52.330 42.021 54.570 1.00 40.92 401 PHE A N 1
ATOM 3134 C CA . PHE A 1 401 ? 53.662 42.447 54.144 1.00 41.38 401 PHE A CA 1
ATOM 3135 C C . PHE A 1 401 ? 53.493 43.701 53.290 1.00 41.43 401 PHE A C 1
ATOM 3136 O O . PHE A 1 401 ? 54.283 43.961 52.384 1.00 40.89 401 PHE A O 1
ATOM 3144 N N . ALA A 1 402 ? 52.451 44.467 53.596 1.00 42.95 402 ALA A N 1
ATOM 3145 C CA . ALA A 1 402 ? 52.110 45.691 52.875 1.00 44.15 402 ALA A CA 1
ATOM 3146 C C . ALA A 1 402 ? 53.182 46.776 52.844 1.00 45.66 402 ALA A C 1
ATOM 3147 O O . ALA A 1 402 ? 53.415 47.402 51.808 1.00 45.59 402 ALA A O 1
ATOM 3149 N N . GLU A 1 403 ? 53.826 47.008 53.982 1.00 46.72 403 GLU A N 1
ATOM 3150 C CA . GLU A 1 403 ? 54.843 48.050 54.071 1.00 47.58 403 GLU A CA 1
ATOM 3151 C C . GLU A 1 403 ? 55.991 47.735 55.033 1.00 47.62 403 GLU A C 1
ATOM 3152 O O . GLU A 1 403 ? 55.858 46.792 55.841 1.00 47.55 403 GLU A O 1
ATOM 3159 N N . MET B 1 1 ? 28.449 25.519 82.393 1.00 34.97 1 MET B N 1
ATOM 3160 C CA . MET B 1 1 ? 28.746 25.710 80.952 1.00 32.04 1 MET B CA 1
ATOM 3161 C C . MET B 1 1 ? 27.496 25.887 80.105 1.00 29.25 1 MET B C 1
ATOM 3162 O O . MET B 1 1 ? 27.549 26.534 79.061 1.00 26.89 1 MET B O 1
ATOM 3167 N N . LEU B 1 2 ? 26.381 25.297 80.532 1.00 25.64 2 LEU B N 1
ATOM 3168 C CA . LEU B 1 2 ? 25.128 25.431 79.793 1.00 24.28 2 LEU B CA 1
ATOM 3169 C C . LEU B 1 2 ? 24.488 26.799 80.007 1.00 23.47 2 LEU B C 1
ATOM 3170 O O . LEU B 1 2 ? 24.333 27.247 81.141 1.00 22.84 2 LEU B O 1
ATOM 3175 N N . THR B 1 3 ? 24.128 27.466 78.914 1.00 21.81 3 THR B N 1
ATOM 3176 C CA . THR B 1 3 ? 23.477 28.771 79.004 1.00 20.79 3 THR B CA 1
ATOM 3177 C C . THR B 1 3 ? 22.034 28.521 79.451 1.00 21.19 3 THR B C 1
ATOM 3178 O O . THR B 1 3 ? 21.557 27.382 79.431 1.00 20.13 3 THR B O 1
ATOM 3182 N N . GLN B 1 4 ? 21.336 29.578 79.848 1.00 20.48 4 GLN B N 1
ATOM 3183 C CA . GLN B 1 4 ? 19.962 29.417 80.291 1.00 20.60 4 GLN B CA 1
ATOM 3184 C C . GLN B 1 4 ? 19.077 28.911 79.156 1.00 20.41 4 GLN B C 1
ATOM 3185 O O . GLN B 1 4 ? 18.214 28.059 79.370 1.00 19.81 4 GLN B O 1
ATOM 3191 N N . LYS B 1 5 ? 19.293 29.434 77.951 1.00 21.36 5 LYS B N 1
ATOM 3192 C CA . LYS B 1 5 ? 18.511 29.014 76.790 1.00 23.37 5 LYS B CA 1
ATOM 3193 C C . LYS B 1 5 ? 18.651 27.516 76.574 1.00 22.29 5 LYS B C 1
ATOM 3194 O O . LYS B 1 5 ? 17.666 26.821 76.318 1.00 22.18 5 LYS B O 1
ATOM 3200 N N . THR B 1 6 ? 19.881 27.023 76.684 1.00 20.64 6 THR B N 1
ATOM 3201 C CA . THR B 1 6 ? 20.132 25.603 76.511 1.00 18.80 6 THR B CA 1
ATOM 3202 C C . THR B 1 6 ? 19.420 24.821 77.610 1.00 17.54 6 THR B C 1
ATOM 3203 O O . THR B 1 6 ? 18.779 23.814 77.335 1.00 15.22 6 THR B O 1
ATOM 3207 N N . LYS B 1 7 ? 19.525 25.287 78.854 1.00 17.84 7 LYS B N 1
ATOM 3208 C CA . LYS B 1 7 ? 18.864 24.597 79.953 1.00 18.51 7 LYS B CA 1
ATOM 3209 C C . LYS B 1 7 ? 17.353 24.548 79.745 1.00 18.12 7 LYS B C 1
ATOM 3210 O O . LYS B 1 7 ? 16.721 23.546 80.075 1.00 17.75 7 LYS B O 1
ATOM 3216 N N . ASP B 1 8 ? 16.781 25.605 79.164 1.00 19.03 8 ASP B N 1
ATOM 3217 C CA . ASP B 1 8 ? 15.335 25.643 78.917 1.00 20.30 8 ASP B CA 1
ATOM 3218 C C . ASP B 1 8 ? 14.884 24.633 77.861 1.00 18.68 8 ASP B C 1
ATOM 3219 O O . ASP B 1 8 ? 13.789 24.077 77.952 1.00 18.45 8 ASP B O 1
ATOM 3224 N N . ILE B 1 9 ? 15.725 24.404 76.857 1.00 17.37 9 ILE B N 1
ATOM 3225 C CA . ILE B 1 9 ? 15.413 23.441 75.810 1.00 17.00 9 ILE B CA 1
ATOM 3226 C C . ILE B 1 9 ? 15.432 22.043 76.426 1.00 17.28 9 ILE B C 1
ATOM 3227 O O . ILE B 1 9 ? 14.572 21.214 76.127 1.00 17.63 9 ILE B O 1
ATOM 3232 N N . VAL B 1 10 ? 16.419 21.790 77.288 1.00 17.93 10 VAL B N 1
ATOM 3233 C CA . VAL B 1 10 ? 16.549 20.502 77.964 1.00 17.01 10 VAL B CA 1
ATOM 3234 C C . VAL B 1 10 ? 15.296 20.211 78.796 1.00 18.77 10 VAL B C 1
ATOM 3235 O O . VAL B 1 10 ? 14.718 19.125 78.705 1.00 18.95 10 VAL B O 1
ATOM 3239 N N . LYS B 1 11 ? 14.867 21.186 79.591 1.00 19.86 11 LYS B N 1
ATOM 3240 C CA . LYS B 1 11 ? 13.678 21.013 80.417 1.00 21.11 11 LYS B CA 1
ATOM 3241 C C . LYS B 1 11 ? 12.400 20.861 79.593 1.00 21.53 11 LYS B C 1
ATOM 3242 O O . LYS B 1 11 ? 11.528 20.069 79.939 1.00 22.28 11 LYS B O 1
ATOM 3248 N N . ALA B 1 12 ? 12.301 21.609 78.500 1.00 20.47 12 ALA B N 1
ATOM 3249 C CA . ALA B 1 12 ? 11.121 21.558 77.641 1.00 19.07 12 ALA B CA 1
ATOM 3250 C C . ALA B 1 12 ? 11.007 20.260 76.843 1.00 19.48 12 ALA B C 1
ATOM 3251 O O . ALA B 1 12 ? 9.903 19.774 76.602 1.00 20.14 12 ALA B O 1
ATOM 3253 N N . THR B 1 13 ? 12.146 19.696 76.443 1.00 18.49 13 THR B N 1
ATOM 3254 C CA . THR B 1 13 ? 12.162 18.473 75.642 1.00 16.59 13 THR B CA 1
ATOM 3255 C C . THR B 1 13 ? 12.364 17.165 76.416 1.00 16.24 13 THR B C 1
ATOM 3256 O O . THR B 1 13 ? 12.266 16.083 75.842 1.00 15.00 13 THR B O 1
ATOM 3260 N N . ALA B 1 14 ? 12.639 17.265 77.714 1.00 16.46 14 ALA B N 1
ATOM 3261 C CA . ALA B 1 14 ? 12.842 16.085 78.546 1.00 17.70 14 ALA B CA 1
ATOM 3262 C C . ALA B 1 14 ? 11.691 15.082 78.419 1.00 17.64 14 ALA B C 1
ATOM 3263 O O . ALA B 1 14 ? 11.924 13.876 78.322 1.00 18.20 14 ALA B O 1
ATOM 3265 N N . PRO B 1 15 ? 10.432 15.559 78.422 1.00 18.21 15 PRO B N 1
ATOM 3266 C CA . PRO B 1 15 ? 9.292 14.639 78.297 1.00 17.01 15 PRO B CA 1
ATOM 3267 C C . PRO B 1 15 ? 9.349 13.783 77.035 1.00 16.62 15 PRO B C 1
ATOM 3268 O O . PRO B 1 15 ? 8.935 12.623 77.044 1.00 16.78 15 PRO B O 1
ATOM 3272 N N . VAL B 1 16 ? 9.864 14.366 75.953 1.00 15.08 16 VAL B N 1
ATOM 3273 C CA . VAL B 1 16 ? 9.970 13.672 74.673 1.00 16.74 16 VAL B CA 1
ATOM 3274 C C . VAL B 1 16 ? 11.095 12.639 74.667 1.00 17.06 16 VAL B C 1
ATOM 3275 O O . VAL B 1 16 ? 10.952 11.565 74.082 1.00 16.97 16 VAL B O 1
ATOM 3279 N N . LEU B 1 17 ? 12.221 12.951 75.299 1.00 18.23 17 LEU B N 1
ATOM 3280 C CA . LEU B 1 17 ? 13.288 11.963 75.341 1.00 18.79 17 LEU B CA 1
ATOM 3281 C C . LEU B 1 17 ? 12.873 10.815 76.250 1.00 18.17 17 LEU B C 1
ATOM 3282 O O . LEU B 1 17 ? 13.152 9.657 75.945 1.00 18.03 17 LEU B O 1
ATOM 3287 N N . ALA B 1 18 ? 12.184 11.131 77.348 1.00 17.38 18 ALA B N 1
ATOM 3288 C CA . ALA B 1 18 ? 11.737 10.103 78.297 1.00 16.98 18 ALA B CA 1
ATOM 3289 C C . ALA B 1 18 ? 10.776 9.139 77.612 1.00 16.71 18 ALA B C 1
ATOM 3290 O O . ALA B 1 18 ? 10.870 7.918 77.764 1.00 17.66 18 ALA B O 1
ATOM 3292 N N . GLU B 1 19 ? 9.850 9.701 76.849 1.00 17.03 19 GLU B N 1
ATOM 3293 C CA . GLU B 1 19 ? 8.867 8.921 76.115 1.00 16.39 19 GLU B CA 1
ATOM 3294 C C . GLU B 1 19 ? 9.527 7.867 75.221 1.00 16.70 19 GLU B C 1
ATOM 3295 O O . GLU B 1 19 ? 9.075 6.719 75.150 1.00 16.36 19 GLU B O 1
ATOM 3301 N N . HIS B 1 20 ? 10.590 8.273 74.532 1.00 17.48 20 HIS B N 1
ATOM 3302 C CA . HIS B 1 20 ? 11.331 7.417 73.603 1.00 17.54 20 HIS B CA 1
ATOM 3303 C C . HIS B 1 20 ? 12.563 6.759 74.218 1.00 17.15 20 HIS B C 1
ATOM 3304 O O . HIS B 1 20 ? 13.368 6.167 73.499 1.00 17.25 20 HIS B O 1
ATOM 3311 N N . GLY B 1 21 ? 12.693 6.855 75.540 1.00 17.08 21 GLY B N 1
ATOM 3312 C CA . GLY B 1 21 ? 13.845 6.309 76.243 1.00 17.53 21 GLY B CA 1
ATOM 3313 C C . GLY B 1 21 ? 14.323 4.918 75.876 1.00 17.43 21 GLY B C 1
ATOM 3314 O O . GLY B 1 21 ? 15.489 4.719 75.540 1.00 15.67 21 GLY B O 1
ATOM 3315 N N . TYR B 1 22 ? 13.427 3.944 75.942 1.00 17.45 22 TYR B N 1
ATOM 3316 C CA . TYR B 1 22 ? 13.806 2.578 75.625 1.00 18.64 22 TYR B CA 1
ATOM 3317 C C . TYR B 1 22 ? 14.257 2.369 74.177 1.00 18.93 22 TYR B C 1
ATOM 3318 O O . TYR B 1 22 ? 15.231 1.657 73.930 1.00 17.26 22 TYR B O 1
ATOM 3327 N N . ASP B 1 23 ? 13.556 2.977 73.221 1.00 18.57 23 ASP B N 1
ATOM 3328 C CA . ASP B 1 23 ? 13.943 2.825 71.823 1.00 19.29 23 ASP B CA 1
ATOM 3329 C C . ASP B 1 23 ? 15.300 3.466 71.550 1.00 17.64 23 ASP B C 1
ATOM 3330 O O . ASP B 1 23 ? 16.102 2.935 70.783 1.00 17.47 23 ASP B O 1
ATOM 3335 N N . ILE B 1 24 ? 15.556 4.602 72.187 1.00 16.87 24 ILE B N 1
ATOM 3336 C CA . ILE B 1 24 ? 16.827 5.298 72.026 1.00 16.31 24 ILE B CA 1
ATOM 3337 C C . ILE B 1 24 ? 17.987 4.429 72.531 1.00 16.15 24 ILE B C 1
ATOM 3338 O O . ILE B 1 24 ? 18.991 4.265 71.833 1.00 14.78 24 ILE B O 1
ATOM 3343 N N . ILE B 1 25 ? 17.845 3.863 73.729 1.00 14.52 25 ILE B N 1
ATOM 3344 C CA . ILE B 1 25 ? 18.895 3.017 74.290 1.00 16.60 25 ILE B CA 1
ATOM 3345 C C . ILE B 1 25 ? 19.114 1.745 73.477 1.00 16.25 25 ILE B C 1
ATOM 3346 O O . ILE B 1 25 ? 20.250 1.297 73.315 1.00 15.71 25 ILE B O 1
ATOM 3351 N N . LYS B 1 26 ? 18.032 1.167 72.962 1.00 15.91 26 LYS B N 1
ATOM 3352 C CA . LYS B 1 26 ? 18.138 -0.052 72.160 1.00 17.67 26 LYS B CA 1
ATOM 3353 C C . LYS B 1 26 ? 18.981 0.228 70.909 1.00 16.91 26 LYS B C 1
ATOM 3354 O O . LYS B 1 26 ? 19.890 -0.532 70.570 1.00 16.15 26 LYS B O 1
ATOM 3360 N N . CYS B 1 27 ? 18.670 1.327 70.231 1.00 16.61 27 CYS B N 1
ATOM 3361 C CA . CYS B 1 27 ? 19.391 1.722 69.024 1.00 18.04 27 CYS B CA 1
ATOM 3362 C C . CYS B 1 27 ? 20.835 2.084 69.381 1.00 15.81 27 CYS B C 1
ATOM 3363 O O . CYS B 1 27 ? 21.758 1.815 68.617 1.00 15.02 27 CYS B O 1
ATOM 3366 N N . PHE B 1 28 ? 21.009 2.698 70.548 1.00 13.92 28 PHE B N 1
ATOM 3367 C CA . PHE B 1 28 ? 22.324 3.089 71.058 1.00 13.87 28 PHE B CA 1
ATOM 3368 C C . PHE B 1 28 ? 23.244 1.870 71.202 1.00 14.16 28 PHE B C 1
ATOM 3369 O O . PHE B 1 28 ? 24.370 1.865 70.703 1.00 13.36 28 PHE B O 1
ATOM 3377 N N . TYR B 1 29 ? 22.763 0.844 71.897 1.00 13.87 29 TYR B N 1
ATOM 3378 C CA . TYR B 1 29 ? 23.531 -0.379 72.095 1.00 15.14 29 TYR B CA 1
ATOM 3379 C C . TYR B 1 29 ? 23.963 -1.040 70.788 1.00 17.01 29 TYR B C 1
ATOM 3380 O O . TYR B 1 29 ? 25.129 -1.377 70.623 1.00 16.96 29 TYR B O 1
ATOM 3389 N N . GLN B 1 30 ? 23.019 -1.235 69.870 1.00 18.92 30 GLN B N 1
ATOM 3390 C CA . GLN B 1 30 ? 23.302 -1.855 68.568 1.00 21.12 30 GLN B CA 1
ATOM 3391 C C . GLN B 1 30 ? 24.417 -1.138 67.817 1.00 19.30 30 GLN B C 1
ATOM 3392 O O . GLN B 1 30 ? 25.347 -1.764 67.314 1.00 17.46 30 GLN B O 1
ATOM 3398 N N . ARG B 1 31 ? 24.296 0.182 67.728 1.00 17.83 31 ARG B N 1
ATOM 3399 C CA . ARG B 1 31 ? 25.283 1.011 67.046 1.00 17.65 31 ARG B CA 1
ATOM 3400 C C . ARG B 1 31 ? 26.660 0.930 67.693 1.00 16.71 31 ARG B C 1
ATOM 3401 O O . ARG B 1 31 ? 27.655 0.618 67.039 1.00 14.98 31 ARG B O 1
ATOM 3409 N N . MET B 1 32 ? 26.717 1.218 68.985 1.00 16.36 32 MET B N 1
ATOM 3410 C CA . MET B 1 32 ? 27.985 1.211 69.691 1.00 16.02 32 MET B CA 1
ATOM 3411 C C . MET B 1 32 ? 28.707 -0.138 69.659 1.00 16.31 32 MET B C 1
ATOM 3412 O O . MET B 1 32 ? 29.912 -0.194 69.404 1.00 16.39 32 MET B O 1
ATOM 3417 N N . PHE B 1 33 ? 27.978 -1.226 69.889 1.00 15.04 33 PHE B N 1
ATOM 3418 C CA . PHE B 1 33 ? 28.591 -2.553 69.902 1.00 16.47 33 PHE B CA 1
ATOM 3419 C C . PHE B 1 33 ? 29.106 -3.031 68.548 1.00 17.22 33 PHE B C 1
ATOM 3420 O O . PHE B 1 33 ? 29.991 -3.883 68.487 1.00 17.92 33 PHE B O 1
ATOM 3428 N N . GLU B 1 34 ? 28.562 -2.495 67.460 1.00 17.02 34 GLU B N 1
ATOM 3429 C CA . GLU B 1 34 ? 29.057 -2.879 66.149 1.00 17.35 34 GLU B CA 1
ATOM 3430 C C . GLU B 1 34 ? 30.389 -2.179 65.897 1.00 17.39 34 GLU B C 1
ATOM 3431 O O . GLU B 1 34 ? 31.295 -2.754 65.298 1.00 19.29 34 GLU B O 1
ATOM 3437 N N . ALA B 1 35 ? 30.515 -0.948 66.379 1.00 16.15 35 ALA B N 1
ATOM 3438 C CA . ALA B 1 35 ? 31.748 -0.190 66.203 1.00 16.35 35 ALA B CA 1
ATOM 3439 C C . ALA B 1 35 ? 32.789 -0.523 67.274 1.00 16.94 35 ALA B C 1
ATOM 3440 O O . ALA B 1 35 ? 33.976 -0.639 66.979 1.00 16.36 35 ALA B O 1
ATOM 3442 N N . HIS B 1 36 ? 32.337 -0.682 68.515 1.00 16.97 36 HIS B N 1
ATOM 3443 C CA . HIS B 1 36 ? 33.229 -0.964 69.638 1.00 15.83 36 HIS B CA 1
ATOM 3444 C C . HIS B 1 36 ? 32.765 -2.153 70.457 1.00 16.49 36 HIS B C 1
ATOM 3445 O O . HIS B 1 36 ? 32.254 -2.004 71.568 1.00 15.41 36 HIS B O 1
ATOM 3452 N N . PRO B 1 37 ? 32.953 -3.362 69.914 1.00 17.18 37 PRO B N 1
ATOM 3453 C CA . PRO B 1 37 ? 32.563 -4.615 70.562 1.00 17.37 37 PRO B CA 1
ATOM 3454 C C . PRO B 1 37 ? 33.257 -4.874 71.897 1.00 17.97 37 PRO B C 1
ATOM 3455 O O . PRO B 1 37 ? 32.760 -5.642 72.722 1.00 17.74 37 PRO B O 1
ATOM 3459 N N . GLU B 1 38 ? 34.407 -4.242 72.113 1.00 17.65 38 GLU B N 1
ATOM 3460 C CA . GLU B 1 38 ? 35.128 -4.455 73.359 1.00 17.52 38 GLU B CA 1
ATOM 3461 C C . GLU B 1 38 ? 34.324 -3.945 74.555 1.00 18.32 38 GLU B C 1
ATOM 3462 O O . GLU B 1 38 ? 34.546 -4.372 75.688 1.00 16.81 38 GLU B O 1
ATOM 3468 N N . LEU B 1 39 ? 33.370 -3.051 74.299 1.00 16.94 39 LEU B N 1
ATOM 3469 C CA . LEU B 1 39 ? 32.559 -2.509 75.381 1.00 17.75 39 LEU B CA 1
ATOM 3470 C C . LEU B 1 39 ? 31.521 -3.492 75.911 1.00 17.65 39 LEU B C 1
ATOM 3471 O O . LEU B 1 39 ? 30.906 -3.246 76.951 1.00 17.88 39 LEU B O 1
ATOM 3476 N N . LYS B 1 40 ? 31.325 -4.606 75.207 1.00 17.22 40 LYS B N 1
ATOM 3477 C CA . LYS B 1 40 ? 30.377 -5.622 75.672 1.00 17.67 40 LYS B CA 1
ATOM 3478 C C . LYS B 1 40 ? 30.893 -6.298 76.944 1.00 18.02 40 LYS B C 1
ATOM 3479 O O . LYS B 1 40 ? 30.158 -7.006 77.632 1.00 17.82 40 LYS B O 1
ATOM 3485 N N . ASN B 1 41 ? 32.167 -6.066 77.250 1.00 17.04 41 ASN B N 1
ATOM 3486 C CA . ASN B 1 41 ? 32.790 -6.615 78.445 1.00 17.06 41 ASN B CA 1
ATOM 3487 C C . ASN B 1 41 ? 32.546 -5.717 79.660 1.00 17.22 41 ASN B C 1
ATOM 3488 O O . ASN B 1 41 ? 32.917 -6.074 80.778 1.00 15.41 41 ASN B O 1
ATOM 3493 N N . VAL B 1 42 ? 31.922 -4.561 79.428 1.00 17.75 42 VAL B N 1
ATOM 3494 C CA . VAL B 1 42 ? 31.640 -3.586 80.484 1.00 18.48 42 VAL B CA 1
ATOM 3495 C C . VAL B 1 42 ? 30.143 -3.436 80.763 1.00 18.38 42 VAL B C 1
ATOM 3496 O O . VAL B 1 42 ? 29.728 -3.279 81.911 1.00 17.37 42 VAL B O 1
ATOM 3500 N N . PHE B 1 43 ? 29.339 -3.482 79.707 1.00 17.23 43 PHE B N 1
ATOM 3501 C CA . PHE B 1 43 ? 27.896 -3.351 79.842 1.00 18.82 43 PHE B CA 1
ATOM 3502 C C . PHE B 1 43 ? 27.260 -4.699 80.131 1.00 19.52 43 PHE B C 1
ATOM 3503 O O . PHE B 1 43 ? 27.859 -5.746 79.872 1.00 19.55 43 PHE B O 1
ATOM 3511 N N . ASN B 1 44 ? 26.046 -4.673 80.672 1.00 18.18 44 ASN B N 1
ATOM 3512 C CA . ASN B 1 44 ? 25.332 -5.899 80.990 1.00 19.49 44 ASN B CA 1
ATOM 3513 C C . ASN B 1 44 ? 24.684 -6.411 79.699 1.00 21.72 44 ASN B C 1
ATOM 3514 O O . ASN B 1 44 ? 23.853 -5.724 79.105 1.00 22.65 44 ASN B O 1
ATOM 3519 N N . MET B 1 45 ? 25.068 -7.606 79.264 1.00 22.07 45 MET B N 1
ATOM 3520 C CA . MET B 1 45 ? 24.530 -8.185 78.038 1.00 27.20 45 MET B CA 1
ATOM 3521 C C . MET B 1 45 ? 23.212 -8.918 78.234 1.00 30.13 45 MET B C 1
ATOM 3522 O O . MET B 1 45 ? 22.609 -9.389 77.269 1.00 29.80 45 MET B O 1
ATOM 3527 N N . ALA B 1 46 ? 22.773 -9.027 79.481 1.00 32.30 46 ALA B N 1
ATOM 3528 C CA . ALA B 1 46 ? 21.519 -9.705 79.762 1.00 36.69 46 ALA B CA 1
ATOM 3529 C C . ALA B 1 46 ? 20.350 -8.848 79.298 1.00 40.71 46 ALA B C 1
ATOM 3530 O O . ALA B 1 46 ? 20.402 -7.617 79.325 1.00 40.35 46 ALA B O 1
ATOM 3532 N N . HIS B 1 47 ? 19.299 -9.517 78.851 1.00 46.34 47 HIS B N 1
ATOM 3533 C CA . HIS B 1 47 ? 18.099 -8.843 78.391 1.00 50.73 47 HIS B CA 1
ATOM 3534 C C . HIS B 1 47 ? 17.267 -8.512 79.617 1.00 50.34 47 HIS B C 1
ATOM 3535 O O . HIS B 1 47 ? 17.302 -9.238 80.609 1.00 50.97 47 HIS B O 1
ATOM 3542 N N . GLN B 1 48 ? 16.552 -7.396 79.562 1.00 49.95 48 GLN B N 1
ATOM 3543 C CA . GLN B 1 48 ? 15.689 -6.996 80.664 1.00 49.84 48 GLN B CA 1
ATOM 3544 C C . GLN B 1 48 ? 14.322 -6.729 80.051 1.00 48.33 48 GLN B C 1
ATOM 3545 O O . GLN B 1 48 ? 14.210 -6.524 78.842 1.00 48.31 48 GLN B O 1
ATOM 3551 N N . GLU B 1 49 ? 13.289 -6.737 80.883 1.00 46.23 49 GLU B N 1
ATOM 3552 C CA . GLU B 1 49 ? 11.928 -6.506 80.419 1.00 44.37 49 GLU B CA 1
ATOM 3553 C C . GLU B 1 49 ? 11.809 -5.052 79.948 1.00 41.96 49 GLU B C 1
ATOM 3554 O O . GLU B 1 49 ? 12.105 -4.117 80.694 1.00 41.12 49 GLU B O 1
ATOM 3560 N N . GLN B 1 50 ? 11.400 -4.874 78.694 1.00 39.03 50 GLN B N 1
ATOM 3561 C CA . GLN B 1 50 ? 11.236 -3.548 78.104 1.00 38.36 50 GLN B CA 1
ATOM 3562 C C . GLN B 1 50 ? 10.434 -2.563 78.961 1.00 37.19 50 GLN B C 1
ATOM 3563 O O . GLN B 1 50 ? 10.735 -1.367 78.992 1.00 35.31 50 GLN B O 1
ATOM 3569 N N . GLY B 1 51 ? 9.415 -3.066 79.652 1.00 36.29 51 GLY B N 1
ATOM 3570 C CA . GLY B 1 51 ? 8.592 -2.215 80.492 1.00 33.68 51 GLY B CA 1
ATOM 3571 C C . GLY B 1 51 ? 9.360 -1.595 81.642 1.00 32.33 51 GLY B C 1
ATOM 3572 O O . GLY B 1 51 ? 9.232 -0.400 81.909 1.00 31.44 51 GLY B O 1
ATOM 3573 N N . GLN B 1 52 ? 10.166 -2.403 82.321 1.00 31.50 52 GLN B N 1
ATOM 3574 C CA . GLN B 1 52 ? 10.945 -1.919 83.450 1.00 32.53 52 GLN B CA 1
ATOM 3575 C C . GLN B 1 52 ? 12.075 -0.999 82.994 1.00 30.25 52 GLN B C 1
ATOM 3576 O O . GLN B 1 52 ? 12.435 -0.049 83.693 1.00 29.09 52 GLN B O 1
ATOM 3582 N N . GLN B 1 53 ? 12.638 -1.276 81.823 1.00 27.26 53 GLN B N 1
ATOM 3583 C CA . GLN B 1 53 ? 13.723 -0.445 81.336 1.00 25.24 53 GLN B CA 1
ATOM 3584 C C . GLN B 1 53 ? 13.186 0.929 80.947 1.00 22.77 53 GLN B C 1
ATOM 3585 O O . GLN B 1 53 ? 13.802 1.950 81.248 1.00 22.31 53 GLN B O 1
ATOM 3591 N N . GLN B 1 54 ? 12.028 0.951 80.294 1.00 20.04 54 GLN B N 1
ATOM 3592 C CA . GLN B 1 54 ? 11.397 2.203 79.887 1.00 19.98 54 GLN B CA 1
ATOM 3593 C C . GLN B 1 54 ? 11.179 3.089 81.109 1.00 20.45 54 GLN B C 1
ATOM 3594 O O . GLN B 1 54 ? 11.483 4.282 81.081 1.00 19.57 54 GLN B O 1
ATOM 3600 N N . GLN B 1 55 ? 10.656 2.499 82.181 1.00 20.73 55 GLN B N 1
ATOM 3601 C CA . GLN B 1 55 ? 10.399 3.237 83.418 1.00 22.05 55 GLN B CA 1
ATOM 3602 C C . GLN B 1 55 ? 11.665 3.794 84.045 1.00 20.14 55 GLN B C 1
ATOM 3603 O O . GLN B 1 55 ? 11.693 4.939 84.483 1.00 19.74 55 GLN B O 1
ATOM 3609 N N . ALA B 1 56 ? 12.705 2.971 84.106 1.00 18.33 56 ALA B N 1
ATOM 3610 C CA . ALA B 1 56 ? 13.969 3.384 84.692 1.00 17.59 56 ALA B CA 1
ATOM 3611 C C . ALA B 1 56 ? 14.568 4.560 83.922 1.00 17.35 56 ALA B C 1
ATOM 3612 O O . ALA B 1 56 ? 14.995 5.551 84.518 1.00 16.77 56 ALA B O 1
ATOM 3614 N N . LEU B 1 57 ? 14.591 4.440 82.597 1.00 16.64 57 LEU B N 1
ATOM 3615 C CA . LEU B 1 57 ? 15.143 5.485 81.738 1.00 17.17 57 LEU B CA 1
ATOM 3616 C C . LEU B 1 57 ? 14.354 6.787 81.831 1.00 16.06 57 LEU B C 1
ATOM 3617 O O . LEU B 1 57 ? 14.941 7.866 81.872 1.00 15.29 57 LEU B O 1
ATOM 3622 N N . ALA B 1 58 ? 13.029 6.692 81.873 1.00 16.10 58 ALA B N 1
ATOM 3623 C CA . ALA B 1 58 ? 12.203 7.892 81.978 1.00 16.13 58 ALA B CA 1
ATOM 3624 C C . ALA B 1 58 ? 12.535 8.632 83.274 1.00 15.61 58 ALA B C 1
ATOM 3625 O O . ALA B 1 58 ? 12.690 9.851 83.270 1.00 15.21 58 ALA B O 1
ATOM 3627 N N . ARG B 1 59 ? 12.646 7.896 84.379 1.00 15.74 59 ARG B N 1
ATOM 3628 C CA . ARG B 1 59 ? 12.970 8.506 85.672 1.00 17.05 59 ARG B CA 1
ATOM 3629 C C . ARG B 1 59 ? 14.311 9.224 85.643 1.00 15.86 59 ARG B C 1
ATOM 3630 O O . ARG B 1 59 ? 14.475 10.274 86.263 1.00 14.78 59 ARG B O 1
ATOM 3638 N N . ALA B 1 60 ? 15.272 8.649 84.930 1.00 15.56 60 ALA B N 1
ATOM 3639 C CA . ALA B 1 60 ? 16.596 9.248 84.834 1.00 15.75 60 ALA B CA 1
ATOM 3640 C C . ALA B 1 60 ? 16.540 10.591 84.114 1.00 14.92 60 ALA B C 1
ATOM 3641 O O . ALA B 1 60 ? 17.114 11.572 84.579 1.00 16.74 60 ALA B O 1
ATOM 3643 N N . VAL B 1 61 ? 15.850 10.636 82.979 1.00 15.20 61 VAL B N 1
ATOM 3644 C CA . VAL B 1 61 ? 15.726 11.875 82.214 1.00 16.53 61 VAL B CA 1
ATOM 3645 C C . VAL B 1 61 ? 15.035 12.945 83.055 1.00 16.69 61 VAL B C 1
ATOM 3646 O O . VAL B 1 61 ? 15.491 14.088 83.124 1.00 16.68 61 VAL B O 1
ATOM 3650 N N . TYR B 1 62 ? 13.933 12.577 83.697 1.00 16.22 62 TYR B N 1
ATOM 3651 C CA . TYR B 1 62 ? 13.217 13.530 84.530 1.00 16.82 62 TYR B CA 1
ATOM 3652 C C . TYR B 1 62 ? 14.037 13.971 85.727 1.00 16.96 62 TYR B C 1
ATOM 3653 O O . TYR B 1 62 ? 13.968 15.126 86.133 1.00 19.02 62 TYR B O 1
ATOM 3662 N N . ALA B 1 63 ? 14.822 13.062 86.293 1.00 16.28 63 ALA B N 1
ATOM 3663 C CA . ALA B 1 63 ? 15.640 13.420 87.442 1.00 16.70 63 ALA B CA 1
ATOM 3664 C C . ALA B 1 63 ? 16.603 14.532 87.052 1.00 17.97 63 ALA B C 1
ATOM 3665 O O . ALA B 1 63 ? 16.863 15.445 87.837 1.00 19.05 63 ALA B O 1
ATOM 3667 N N . TYR B 1 64 ? 17.132 14.453 85.834 1.00 17.17 64 TYR B N 1
ATOM 3668 C CA . TYR B 1 64 ? 18.071 15.457 85.353 1.00 15.72 64 TYR B CA 1
ATOM 3669 C C . TYR B 1 64 ? 17.366 16.791 85.128 1.00 15.27 64 TYR B C 1
ATOM 3670 O O . TYR B 1 64 ? 17.781 17.812 85.668 1.00 14.30 64 TYR B O 1
ATOM 3679 N N . ALA B 1 65 ? 16.291 16.779 84.346 1.00 15.90 65 ALA B N 1
ATOM 3680 C CA . ALA B 1 65 ? 15.550 18.002 84.050 1.00 16.98 65 ALA B CA 1
ATOM 3681 C C . ALA B 1 65 ? 15.060 18.686 85.319 1.00 17.80 65 ALA B C 1
ATOM 3682 O O . ALA B 1 65 ? 15.078 19.911 85.427 1.00 16.87 65 ALA B O 1
ATOM 3684 N N . GLU B 1 66 ? 14.632 17.876 86.278 1.00 18.21 66 GLU B N 1
ATOM 3685 C CA . GLU B 1 66 ? 14.121 18.364 87.544 1.00 21.61 66 GLU B CA 1
ATOM 3686 C C . GLU B 1 66 ? 15.186 19.044 88.403 1.00 21.55 66 GLU B C 1
ATOM 3687 O O . GLU B 1 66 ? 14.872 19.938 89.196 1.00 21.56 66 GLU B O 1
ATOM 3693 N N . ASN B 1 67 ? 16.442 18.639 88.234 1.00 19.03 67 ASN B N 1
ATOM 3694 C CA . ASN B 1 67 ? 17.534 19.181 89.041 1.00 19.04 67 ASN B CA 1
ATOM 3695 C C . ASN B 1 67 ? 18.603 19.985 88.313 1.00 19.33 67 ASN B C 1
ATOM 3696 O O . ASN B 1 67 ? 19.607 20.368 88.913 1.00 20.68 67 ASN B O 1
ATOM 3701 N N . ILE B 1 68 ? 18.384 20.257 87.034 1.00 19.62 68 ILE B N 1
ATOM 3702 C CA . ILE B 1 68 ? 19.368 20.977 86.237 1.00 21.83 68 ILE B CA 1
ATOM 3703 C C . ILE B 1 68 ? 19.657 22.393 86.740 1.00 24.24 68 ILE B C 1
ATOM 3704 O O . ILE B 1 68 ? 20.703 22.963 86.426 1.00 25.70 68 ILE B O 1
ATOM 3709 N N . GLU B 1 69 ? 18.741 22.950 87.530 1.00 24.83 69 GLU B N 1
ATOM 3710 C CA . GLU B 1 69 ? 18.901 24.306 88.067 1.00 26.82 69 GLU B CA 1
ATOM 3711 C C . GLU B 1 69 ? 19.313 24.308 89.538 1.00 26.67 69 GLU B C 1
ATOM 3712 O O . GLU B 1 69 ? 19.549 25.367 90.114 1.00 28.10 69 GLU B O 1
ATOM 3718 N N . ASP B 1 70 ? 19.408 23.122 90.135 1.00 25.50 70 ASP B N 1
ATOM 3719 C CA . ASP B 1 70 ? 19.752 22.975 91.549 1.00 24.91 70 ASP B CA 1
ATOM 3720 C C . ASP B 1 70 ? 21.102 22.265 91.679 1.00 26.15 70 ASP B C 1
ATOM 3721 O O . ASP B 1 70 ? 21.164 21.034 91.731 1.00 24.74 70 ASP B O 1
ATOM 3726 N N . PRO B 1 71 ? 22.195 23.034 91.772 1.00 26.24 71 PRO B N 1
ATOM 3727 C CA . PRO B 1 71 ? 23.544 22.481 91.890 1.00 25.92 71 PRO B CA 1
ATOM 3728 C C . PRO B 1 71 ? 23.738 21.410 92.963 1.00 26.58 71 PRO B C 1
ATOM 3729 O O . PRO B 1 71 ? 24.330 20.357 92.701 1.00 25.54 71 PRO B O 1
ATOM 3733 N N . ASN B 1 72 ? 23.242 21.669 94.167 1.00 25.75 72 ASN B N 1
ATOM 3734 C CA . ASN B 1 72 ? 23.400 20.704 95.248 1.00 26.94 72 ASN B CA 1
ATOM 3735 C C . ASN B 1 72 ? 22.603 19.417 95.031 1.00 24.40 72 ASN B C 1
ATOM 3736 O O . ASN B 1 72 ? 23.018 18.342 95.474 1.00 23.53 72 ASN B O 1
ATOM 3741 N N . SER B 1 73 ? 21.462 19.523 94.354 1.00 21.26 73 SER B N 1
ATOM 3742 C CA . SER B 1 73 ? 20.645 18.347 94.077 1.00 19.98 73 SER B CA 1
ATOM 3743 C C . SER B 1 73 ? 21.247 17.552 92.921 1.00 19.68 73 SER B C 1
ATOM 3744 O O . SER B 1 73 ? 21.280 16.323 92.956 1.00 18.64 73 SER B O 1
ATOM 3747 N N . LEU B 1 74 ? 21.735 18.259 91.905 1.00 19.18 74 LEU B N 1
ATOM 3748 C CA . LEU B 1 74 ? 22.335 17.606 90.744 1.00 18.71 74 LEU B CA 1
ATOM 3749 C C . LEU B 1 74 ? 23.603 16.861 91.141 1.00 17.93 74 LEU B C 1
ATOM 3750 O O . LEU B 1 74 ? 23.840 15.741 90.680 1.00 16.77 74 LEU B O 1
ATOM 3755 N N . MET B 1 75 ? 24.415 17.479 91.995 1.00 17.60 75 MET B N 1
ATOM 3756 C CA . MET B 1 75 ? 25.650 16.849 92.449 1.00 20.19 75 MET B CA 1
ATOM 3757 C C . MET B 1 75 ? 25.357 15.598 93.259 1.00 19.45 75 MET B C 1
ATOM 3758 O O . MET B 1 75 ? 26.085 14.611 93.165 1.00 18.20 75 MET B O 1
ATOM 3763 N N . ALA B 1 76 ? 24.289 15.648 94.049 1.00 17.27 76 ALA B N 1
ATOM 3764 C CA . ALA B 1 76 ? 23.890 14.519 94.873 1.00 16.77 76 ALA B CA 1
ATOM 3765 C C . ALA B 1 76 ? 23.595 13.303 93.998 1.00 16.86 76 ALA B C 1
ATOM 3766 O O . ALA B 1 76 ? 24.061 12.203 94.290 1.00 18.13 76 ALA B O 1
ATOM 3768 N N . VAL B 1 77 ? 22.831 13.495 92.924 1.00 16.71 77 VAL B N 1
ATOM 3769 C CA . VAL B 1 77 ? 22.499 12.384 92.043 1.00 17.25 77 VAL B CA 1
ATOM 3770 C C . VAL B 1 77 ? 23.719 11.930 91.234 1.00 16.23 77 VAL B C 1
ATOM 3771 O O . VAL B 1 77 ? 23.890 10.744 90.991 1.00 16.29 77 VAL B O 1
ATOM 3775 N N . LEU B 1 78 ? 24.581 12.859 90.836 1.00 16.10 78 LEU B N 1
ATOM 3776 C CA . LEU B 1 78 ? 25.761 12.475 90.072 1.00 16.47 78 LEU B CA 1
ATOM 3777 C C . LEU B 1 78 ? 26.786 11.686 90.891 1.00 18.14 78 LEU B C 1
ATOM 3778 O O . LEU B 1 78 ? 27.541 10.886 90.333 1.00 17.34 78 LEU B O 1
ATOM 3783 N N . LYS B 1 79 ? 26.823 11.897 92.206 1.00 18.46 79 LYS B N 1
ATOM 3784 C CA . LYS B 1 79 ? 27.775 11.158 93.042 1.00 20.84 79 LYS B CA 1
ATOM 3785 C C . LYS B 1 79 ? 27.437 9.671 93.034 1.00 19.17 79 LYS B C 1
ATOM 3786 O O . LYS B 1 79 ? 28.328 8.821 93.064 1.00 17.64 79 LYS B O 1
ATOM 3792 N N . ASN B 1 80 ? 26.145 9.362 92.987 1.00 18.97 80 ASN B N 1
ATOM 3793 C CA . ASN B 1 80 ? 25.693 7.978 92.944 1.00 19.38 80 ASN B CA 1
ATOM 3794 C C . ASN B 1 80 ? 26.234 7.342 91.656 1.00 17.85 80 ASN B C 1
ATOM 3795 O O . ASN B 1 80 ? 26.792 6.244 91.676 1.00 17.76 80 ASN B O 1
ATOM 3800 N N . ILE B 1 81 ? 26.074 8.046 90.539 1.00 13.79 81 ILE B N 1
ATOM 3801 C CA . ILE B 1 81 ? 26.551 7.551 89.251 1.00 13.68 81 ILE B CA 1
ATOM 3802 C C . ILE B 1 81 ? 28.076 7.415 89.210 1.00 12.14 81 ILE B C 1
ATOM 3803 O O . ILE B 1 81 ? 28.593 6.422 88.698 1.00 12.09 81 ILE B O 1
ATOM 3808 N N . ALA B 1 82 ? 28.794 8.404 89.737 1.00 10.90 82 ALA B N 1
ATOM 3809 C CA . ALA B 1 82 ? 30.254 8.358 89.740 1.00 10.52 82 ALA B CA 1
ATOM 3810 C C . ALA B 1 82 ? 30.753 7.111 90.466 1.00 12.67 82 ALA B C 1
ATOM 3811 O O . ALA B 1 82 ? 31.714 6.464 90.027 1.00 11.02 82 ALA B O 1
ATOM 3813 N N . ASN B 1 83 ? 30.103 6.773 91.578 1.00 12.08 83 ASN B N 1
ATOM 3814 C CA . ASN B 1 83 ? 30.484 5.595 92.354 1.00 12.23 83 ASN B CA 1
ATOM 3815 C C . ASN B 1 83 ? 30.249 4.307 91.583 1.00 12.37 83 ASN B C 1
ATOM 3816 O O . ASN B 1 83 ? 31.073 3.394 91.629 1.00 11.53 83 ASN B O 1
ATOM 3821 N N . LYS B 1 84 ? 29.135 4.240 90.862 1.00 11.24 84 LYS B N 1
ATOM 3822 C CA . LYS B 1 84 ? 28.828 3.049 90.078 1.00 13.16 84 LYS B CA 1
ATOM 3823 C C . LYS B 1 84 ? 29.859 2.910 88.943 1.00 12.75 84 LYS B C 1
ATOM 3824 O O . LYS B 1 84 ? 30.317 1.807 88.621 1.00 11.92 84 LYS B O 1
ATOM 3830 N N . HIS B 1 85 ? 30.217 4.037 88.334 1.00 10.64 85 HIS B N 1
ATOM 3831 C CA . HIS B 1 85 ? 31.224 4.047 87.271 1.00 11.01 85 HIS B CA 1
ATOM 3832 C C . HIS B 1 85 ? 32.581 3.588 87.769 1.00 10.99 85 HIS B C 1
ATOM 3833 O O . HIS B 1 85 ? 33.239 2.766 87.126 1.00 12.59 85 HIS B O 1
ATOM 3840 N N . ALA B 1 86 ? 33.011 4.149 88.898 1.00 10.31 86 ALA B N 1
ATOM 3841 C CA . ALA B 1 86 ? 34.304 3.807 89.471 1.00 10.94 86 ALA B CA 1
ATOM 3842 C C . ALA B 1 86 ? 34.359 2.314 89.749 1.00 11.94 86 ALA B C 1
ATOM 3843 O O . ALA B 1 86 ? 35.388 1.678 89.561 1.00 12.82 86 ALA B O 1
ATOM 3845 N N . SER B 1 87 ? 33.235 1.761 90.189 1.00 11.80 87 SER B N 1
ATOM 3846 C CA . SER B 1 87 ? 33.158 0.340 90.492 1.00 11.54 87 SER B CA 1
ATOM 3847 C C . SER B 1 87 ? 33.305 -0.490 89.210 1.00 12.88 87 SER B C 1
ATOM 3848 O O . SER B 1 87 ? 33.937 -1.548 89.221 1.00 13.89 87 SER B O 1
ATOM 3851 N N . LEU B 1 88 ? 32.732 0.001 88.110 1.00 12.90 88 LEU B N 1
ATOM 3852 C CA . LEU B 1 88 ? 32.798 -0.681 86.814 1.00 12.79 88 LEU B CA 1
ATOM 3853 C C . LEU B 1 88 ? 34.122 -0.450 86.089 1.00 13.91 88 LEU B C 1
ATOM 3854 O O . LEU B 1 88 ? 34.462 -1.176 85.152 1.00 14.57 88 LEU B O 1
ATOM 3859 N N . GLY B 1 89 ? 34.853 0.575 86.511 1.00 12.21 89 GLY B N 1
ATOM 3860 C CA . GLY B 1 89 ? 36.132 0.871 85.889 1.00 12.09 89 GLY B CA 1
ATOM 3861 C C . GLY B 1 89 ? 36.034 1.765 84.664 1.00 12.71 89 GLY B C 1
ATOM 3862 O O . GLY B 1 89 ? 36.922 1.752 83.808 1.00 13.67 89 GLY B O 1
ATOM 3863 N N . VAL B 1 90 ? 34.955 2.536 84.574 1.00 10.83 90 VAL B N 1
ATOM 3864 C CA . VAL B 1 90 ? 34.749 3.445 83.454 1.00 11.59 90 VAL B CA 1
ATOM 3865 C C . VAL B 1 90 ? 35.937 4.391 83.296 1.00 11.52 90 VAL B C 1
ATOM 3866 O O . VAL B 1 90 ? 36.433 4.958 84.271 1.00 11.95 90 VAL B O 1
ATOM 3870 N N . LYS B 1 91 ? 36.384 4.562 82.055 1.00 11.53 91 LYS B N 1
ATOM 3871 C CA . LYS B 1 91 ? 37.535 5.415 81.769 1.00 13.52 91 LYS B CA 1
ATOM 3872 C C . LYS B 1 91 ? 37.183 6.676 80.995 1.00 13.09 91 LYS B C 1
ATOM 3873 O O . LYS B 1 91 ? 36.228 6.696 80.225 1.00 13.01 91 LYS B O 1
ATOM 3879 N N . PRO B 1 92 ? 37.966 7.748 81.187 1.00 13.16 92 PRO B N 1
ATOM 3880 C CA . PRO B 1 92 ? 37.751 9.028 80.509 1.00 13.65 92 PRO B CA 1
ATOM 3881 C C . PRO B 1 92 ? 37.640 8.912 78.991 1.00 13.27 92 PRO B C 1
ATOM 3882 O O . PRO B 1 92 ? 36.787 9.554 78.377 1.00 13.64 92 PRO B O 1
ATOM 3886 N N . GLU B 1 93 ? 38.496 8.088 78.391 1.00 12.94 93 GLU B N 1
ATOM 3887 C CA . GLU B 1 93 ? 38.504 7.922 76.941 1.00 14.45 93 GLU B CA 1
ATOM 3888 C C . GLU B 1 93 ? 37.274 7.221 76.366 1.00 13.62 93 GLU B C 1
ATOM 3889 O O . GLU B 1 93 ? 37.118 7.157 75.146 1.00 14.98 93 GLU B O 1
ATOM 3895 N N . GLN B 1 94 ? 36.408 6.686 77.224 1.00 10.88 94 GLN B N 1
ATOM 3896 C CA . GLN B 1 94 ? 35.208 6.019 76.732 1.00 10.94 94 GLN B CA 1
ATOM 3897 C C . GLN B 1 94 ? 34.043 6.995 76.570 1.00 10.90 94 GLN B C 1
ATOM 3898 O O . GLN B 1 94 ? 33.105 6.713 75.837 1.00 10.84 94 GLN B O 1
ATOM 3904 N N . TYR B 1 95 ? 34.101 8.142 77.246 1.00 10.86 95 TYR B N 1
ATOM 3905 C CA . TYR B 1 95 ? 33.015 9.111 77.134 1.00 11.22 95 TYR B CA 1
ATOM 3906 C C . TYR B 1 95 ? 32.719 9.599 75.712 1.00 11.90 95 TYR B C 1
ATOM 3907 O O . TYR B 1 95 ? 31.557 9.717 75.334 1.00 10.91 95 TYR B O 1
ATOM 3916 N N . PRO B 1 96 ? 33.754 9.920 74.914 1.00 11.65 96 PRO B N 1
ATOM 3917 C CA . PRO B 1 96 ? 33.517 10.382 73.540 1.00 12.01 96 PRO B CA 1
ATOM 3918 C C . PRO B 1 96 ? 32.794 9.324 72.676 1.00 13.23 96 PRO B C 1
ATOM 3919 O O . PRO B 1 96 ? 31.917 9.652 71.868 1.00 12.88 96 PRO B O 1
ATOM 3923 N N . ILE B 1 97 ? 33.174 8.058 72.853 1.00 12.73 97 ILE B N 1
ATOM 3924 C CA . ILE B 1 97 ? 32.576 6.947 72.105 1.00 13.92 97 ILE B CA 1
ATOM 3925 C C . ILE B 1 97 ? 31.089 6.801 72.424 1.00 13.49 97 ILE B C 1
ATOM 3926 O O . ILE B 1 97 ? 30.261 6.658 71.520 1.00 13.30 97 ILE B O 1
ATOM 3931 N N . VAL B 1 98 ? 30.759 6.828 73.712 1.00 12.76 98 VAL B N 1
ATOM 3932 C CA . VAL B 1 98 ? 29.374 6.727 74.142 1.00 13.01 98 VAL B CA 1
ATOM 3933 C C . VAL B 1 98 ? 28.599 7.932 73.610 1.00 14.02 98 VAL B C 1
ATOM 3934 O O . VAL B 1 98 ? 27.477 7.798 73.114 1.00 14.40 98 VAL B O 1
ATOM 3938 N N . GLY B 1 99 ? 29.216 9.107 73.698 1.00 12.69 99 GLY B N 1
ATOM 3939 C CA . GLY B 1 99 ? 28.571 10.311 73.213 1.00 13.68 99 GLY B CA 1
ATOM 3940 C C . GLY B 1 99 ? 28.153 10.259 71.749 1.00 13.96 99 GLY B C 1
ATOM 3941 O O . GLY B 1 99 ? 27.020 10.613 71.419 1.00 13.40 99 GLY B O 1
ATOM 3942 N N . GLU B 1 100 ? 29.045 9.824 70.864 1.00 13.57 100 GLU B N 1
ATOM 3943 C CA . GLU B 1 100 ? 28.698 9.773 69.448 1.00 14.86 100 GLU B CA 1
ATOM 3944 C C . GLU B 1 100 ? 27.510 8.875 69.144 1.00 13.83 100 GLU B C 1
ATOM 3945 O O . GLU B 1 100 ? 26.588 9.264 68.427 1.00 14.07 100 GLU B O 1
ATOM 3951 N N . HIS B 1 101 ? 27.533 7.669 69.686 1.00 12.72 101 HIS B N 1
ATOM 3952 C CA . HIS B 1 101 ? 26.466 6.721 69.427 1.00 13.32 101 HIS B CA 1
ATOM 3953 C C . HIS B 1 101 ? 25.154 7.049 70.115 1.00 14.83 101 HIS B C 1
ATOM 3954 O O . HIS B 1 101 ? 24.078 6.710 69.609 1.00 13.94 101 HIS B O 1
ATOM 3961 N N . LEU B 1 102 ? 25.234 7.714 71.262 1.00 14.29 102 LEU B N 1
ATOM 3962 C CA . LEU B 1 102 ? 24.025 8.093 71.978 1.00 15.53 102 LEU B CA 1
ATOM 3963 C C . LEU B 1 102 ? 23.323 9.208 71.201 1.00 15.12 102 LEU B C 1
ATOM 3964 O O . LEU B 1 102 ? 22.104 9.179 71.011 1.00 16.12 102 LEU B O 1
ATOM 3969 N N . LEU B 1 103 ? 24.095 10.189 70.742 1.00 14.92 103 LEU B N 1
ATOM 3970 C CA . LEU B 1 103 ? 23.520 11.295 69.976 1.00 16.05 103 LEU B CA 1
ATOM 3971 C C . LEU B 1 103 ? 22.983 10.812 68.631 1.00 15.26 103 LEU B C 1
ATOM 3972 O O . LEU B 1 103 ? 21.941 11.276 68.179 1.00 16.74 103 LEU B O 1
ATOM 3977 N N . ALA B 1 104 ? 23.691 9.879 67.999 1.00 15.08 104 ALA B N 1
ATOM 3978 C CA . ALA B 1 104 ? 23.257 9.337 66.716 1.00 16.69 104 ALA B CA 1
ATOM 3979 C C . ALA B 1 104 ? 21.932 8.608 66.895 1.00 16.35 104 ALA B C 1
ATOM 3980 O O . ALA B 1 104 ? 21.049 8.698 66.041 1.00 16.96 104 ALA B O 1
ATOM 3982 N N . ALA B 1 105 ? 21.794 7.889 68.009 1.00 15.96 105 ALA B N 1
ATOM 3983 C CA . ALA B 1 105 ? 20.575 7.141 68.296 1.00 16.34 105 ALA B CA 1
ATOM 3984 C C . ALA B 1 105 ? 19.395 8.075 68.573 1.00 16.73 105 ALA B C 1
ATOM 3985 O O . ALA B 1 105 ? 18.283 7.833 68.092 1.00 18.41 105 ALA B O 1
ATOM 3987 N N . ILE B 1 106 ? 19.621 9.133 69.347 1.00 16.38 106 ILE B N 1
ATOM 3988 C CA . ILE B 1 106 ? 18.551 10.086 69.629 1.00 17.78 106 ILE B CA 1
ATOM 3989 C C . ILE B 1 106 ? 18.021 10.659 68.306 1.00 20.90 106 ILE B C 1
ATOM 3990 O O . ILE B 1 106 ? 16.810 10.723 68.086 1.00 20.65 106 ILE B O 1
ATOM 3995 N N . LYS B 1 107 ? 18.933 11.054 67.422 1.00 22.38 107 LYS B N 1
ATOM 3996 C CA . LYS B 1 107 ? 18.558 11.623 66.135 1.00 23.80 107 LYS B CA 1
ATOM 3997 C C . LYS B 1 107 ? 17.753 10.647 65.276 1.00 24.91 107 LYS B C 1
ATOM 3998 O O . LYS B 1 107 ? 16.740 11.028 64.691 1.00 26.37 107 LYS B O 1
ATOM 4004 N N . GLU B 1 108 ? 18.198 9.394 65.200 1.00 24.93 108 GLU B N 1
ATOM 4005 C CA . GLU B 1 108 ? 17.497 8.384 64.409 1.00 25.71 108 GLU B CA 1
ATOM 4006 C C . GLU B 1 108 ? 16.109 8.049 64.954 1.00 24.87 108 GLU B C 1
ATOM 4007 O O . GLU B 1 108 ? 15.156 7.916 64.187 1.00 24.78 108 GLU B O 1
ATOM 4013 N N . VAL B 1 109 ? 15.985 7.922 66.271 1.00 23.11 109 VAL B N 1
ATOM 4014 C CA . VAL B 1 109 ? 14.698 7.591 66.881 1.00 23.23 109 VAL B CA 1
ATOM 4015 C C . VAL B 1 109 ? 13.703 8.750 66.893 1.00 25.61 109 VAL B C 1
ATOM 4016 O O . VAL B 1 109 ? 12.531 8.559 66.579 1.00 26.35 109 VAL B O 1
ATOM 4020 N N . LEU B 1 110 ? 14.158 9.944 67.264 1.00 26.51 110 LEU B N 1
ATOM 4021 C CA . LEU B 1 110 ? 13.277 11.110 67.304 1.00 28.12 110 LEU B CA 1
ATOM 4022 C C . LEU B 1 110 ? 12.952 11.586 65.902 1.00 30.37 110 LEU B C 1
ATOM 4023 O O . LEU B 1 110 ? 11.915 12.205 65.675 1.00 30.69 110 LEU B O 1
ATOM 4028 N N . GLY B 1 111 ? 13.854 11.297 64.969 1.00 31.98 111 GLY B N 1
ATOM 4029 C CA . GLY B 1 111 ? 13.659 11.702 63.592 1.00 35.50 111 GLY B CA 1
ATOM 4030 C C . GLY B 1 111 ? 13.136 13.117 63.428 1.00 37.30 111 GLY B C 1
ATOM 4031 O O . GLY B 1 111 ? 13.854 14.090 63.659 1.00 37.74 111 GLY B O 1
ATOM 4032 N N . ASN B 1 112 ? 11.869 13.221 63.039 1.00 38.71 112 ASN B N 1
ATOM 4033 C CA . ASN B 1 112 ? 11.211 14.499 62.815 1.00 40.26 112 ASN B CA 1
ATOM 4034 C C . ASN B 1 112 ? 11.250 15.472 63.992 1.00 38.60 112 ASN B C 1
ATOM 4035 O O . ASN B 1 112 ? 11.460 16.668 63.798 1.00 38.64 112 ASN B O 1
ATOM 4040 N N . ALA B 1 113 ? 11.065 14.968 65.207 1.00 36.71 113 ALA B N 1
ATOM 4041 C CA . ALA B 1 113 ? 11.068 15.814 66.400 1.00 35.65 113 ALA B CA 1
ATOM 4042 C C . ALA B 1 113 ? 12.444 16.360 66.817 1.00 34.84 113 ALA B C 1
ATOM 4043 O O . ALA B 1 113 ? 12.526 17.350 67.544 1.00 35.00 113 ALA B O 1
ATOM 4045 N N . ALA B 1 114 ? 13.518 15.730 66.347 1.00 33.86 114 ALA B N 1
ATOM 4046 C CA . ALA B 1 114 ? 14.871 16.146 66.711 1.00 34.00 114 ALA B CA 1
ATOM 4047 C C . ALA B 1 114 ? 15.464 17.283 65.883 1.00 33.95 114 ALA B C 1
ATOM 4048 O O . ALA B 1 114 ? 16.248 17.048 64.961 1.00 33.99 114 ALA B O 1
ATOM 4050 N N . THR B 1 115 ? 15.106 18.515 66.230 1.00 32.93 115 THR B N 1
ATOM 4051 C CA . THR B 1 115 ? 15.610 19.685 65.522 1.00 31.23 115 THR B CA 1
ATOM 4052 C C . THR B 1 115 ? 17.074 19.902 65.874 1.00 31.37 115 THR B C 1
ATOM 4053 O O . THR B 1 115 ? 17.569 19.350 66.859 1.00 28.47 115 THR B O 1
ATOM 4057 N N . ASP B 1 116 ? 17.759 20.713 65.065 1.00 31.20 116 ASP B N 1
ATOM 4058 C CA . ASP B 1 116 ? 19.165 21.035 65.288 1.00 30.91 116 ASP B CA 1
ATOM 4059 C C . ASP B 1 116 ? 19.379 21.585 66.692 1.00 29.31 116 ASP B C 1
ATOM 4060 O O . ASP B 1 116 ? 20.336 21.223 67.374 1.00 28.01 116 ASP B O 1
ATOM 4065 N N . ASP B 1 117 ? 18.485 22.472 67.111 1.00 27.69 117 ASP B N 1
ATOM 4066 C CA . ASP B 1 117 ? 18.573 23.084 68.427 1.00 28.69 117 ASP B CA 1
ATOM 4067 C C . ASP B 1 117 ? 18.466 22.052 69.547 1.00 25.83 117 ASP B C 1
ATOM 4068 O O . ASP B 1 117 ? 19.159 22.148 70.561 1.00 23.88 117 ASP B O 1
ATOM 4073 N N . ILE B 1 118 ? 17.588 21.072 69.352 1.00 23.94 118 ILE B N 1
ATOM 4074 C CA . ILE B 1 118 ? 17.382 20.011 70.331 1.00 22.18 118 ILE B CA 1
ATOM 4075 C C . ILE B 1 118 ? 18.599 19.085 70.429 1.00 19.95 118 ILE B C 1
ATOM 4076 O O . ILE B 1 118 ? 19.054 18.768 71.524 1.00 19.95 118 ILE B O 1
ATOM 4081 N N . ILE B 1 119 ? 19.127 18.653 69.288 1.00 19.36 119 ILE B N 1
ATOM 4082 C CA . ILE B 1 119 ? 20.294 17.780 69.293 1.00 18.79 119 ILE B CA 1
ATOM 4083 C C . ILE B 1 119 ? 21.464 18.518 69.925 1.00 18.79 119 ILE B C 1
ATOM 4084 O O . ILE B 1 119 ? 22.195 17.959 70.746 1.00 18.47 119 ILE B O 1
ATOM 4089 N N . SER B 1 120 ? 21.635 19.782 69.554 1.00 16.10 120 SER B N 1
ATOM 4090 C CA . SER B 1 120 ? 22.729 20.565 70.098 1.00 17.42 120 SER B CA 1
ATOM 4091 C C . SER B 1 120 ? 22.599 20.791 71.598 1.00 16.49 120 SER B C 1
ATOM 4092 O O . SER B 1 120 ? 23.595 20.765 72.325 1.00 15.90 120 SER B O 1
ATOM 4095 N N . ALA B 1 121 ? 21.371 20.995 72.061 1.00 15.21 121 ALA B N 1
ATOM 4096 C CA . ALA B 1 121 ? 21.119 21.210 73.480 1.00 14.80 121 ALA B CA 1
ATOM 4097 C C . ALA B 1 121 ? 21.523 19.977 74.286 1.00 14.78 121 ALA B C 1
ATOM 4098 O O . ALA B 1 121 ? 22.207 20.084 75.306 1.00 14.54 121 ALA B O 1
ATOM 4100 N N . TRP B 1 122 ? 21.103 18.801 73.832 1.00 13.70 122 TRP B N 1
ATOM 4101 C CA . TRP B 1 122 ? 21.449 17.585 74.549 1.00 13.15 122 TRP B CA 1
ATOM 4102 C C . TRP B 1 122 ? 22.911 17.178 74.376 1.00 12.35 122 TRP B C 1
ATOM 4103 O O . TRP B 1 122 ? 23.476 16.521 75.251 1.00 12.62 122 TRP B O 1
ATOM 4114 N N . ALA B 1 123 ? 23.530 17.571 73.266 1.00 12.08 123 ALA B N 1
ATOM 4115 C CA . ALA B 1 123 ? 24.942 17.253 73.047 1.00 13.07 123 ALA B CA 1
ATOM 4116 C C . ALA B 1 123 ? 25.772 18.029 74.075 1.00 13.80 123 ALA B C 1
ATOM 4117 O O . ALA B 1 123 ? 26.777 17.532 74.579 1.00 14.38 123 ALA B O 1
ATOM 4119 N N . GLN B 1 124 ? 25.356 19.252 74.386 1.00 13.74 124 GLN B N 1
ATOM 4120 C CA . GLN B 1 124 ? 26.076 20.036 75.372 1.00 14.21 124 GLN B CA 1
ATOM 4121 C C . GLN B 1 124 ? 25.805 19.468 76.749 1.00 13.15 124 GLN B C 1
ATOM 4122 O O . GLN B 1 124 ? 26.691 19.450 77.603 1.00 12.57 124 GLN B O 1
ATOM 4128 N N . ALA B 1 125 ? 24.573 19.024 76.974 1.00 11.61 125 ALA B N 1
ATOM 4129 C CA . ALA B 1 125 ? 24.217 18.445 78.259 1.00 12.34 125 ALA B CA 1
ATOM 4130 C C . ALA B 1 125 ? 25.144 17.248 78.478 1.00 13.65 125 ALA B C 1
ATOM 4131 O O . ALA B 1 125 ? 25.731 17.095 79.553 1.00 15.01 125 ALA B O 1
ATOM 4133 N N . TYR B 1 126 ? 25.280 16.407 77.454 1.00 12.28 126 TYR B N 1
ATOM 4134 C CA . TYR B 1 126 ? 26.149 15.239 77.547 1.00 13.19 126 TYR B CA 1
ATOM 4135 C C . TYR B 1 126 ? 27.588 15.652 77.878 1.00 13.21 126 TYR B C 1
ATOM 4136 O O . TYR B 1 126 ? 28.222 15.086 78.773 1.00 12.35 126 TYR B O 1
ATOM 4145 N N . GLY B 1 127 ? 28.099 16.635 77.139 1.00 13.55 127 GLY B N 1
ATOM 4146 C CA . GLY B 1 127 ? 29.462 17.099 77.348 1.00 12.75 127 GLY B CA 1
ATOM 4147 C C . GLY B 1 127 ? 29.719 17.670 78.728 1.00 13.22 127 GLY B C 1
ATOM 4148 O O . GLY B 1 127 ? 30.817 17.521 79.275 1.00 13.70 127 GLY B O 1
ATOM 4149 N N . ASN B 1 128 ? 28.709 18.323 79.296 1.00 12.35 128 ASN B N 1
ATOM 4150 C CA . ASN B 1 128 ? 28.834 18.922 80.618 1.00 11.84 128 ASN B CA 1
ATOM 4151 C C . ASN B 1 128 ? 28.838 17.833 81.684 1.00 11.71 128 ASN B C 1
ATOM 4152 O O . ASN B 1 128 ? 29.685 17.831 82.578 1.00 10.95 128 ASN B O 1
ATOM 4157 N N . LEU B 1 129 ? 27.891 16.907 81.586 1.00 11.29 129 LEU B N 1
ATOM 4158 C CA . LEU B 1 129 ? 27.806 15.818 82.548 1.00 12.63 129 LEU B CA 1
ATOM 4159 C C . LEU B 1 129 ? 29.036 14.915 82.479 1.00 12.84 129 LEU B C 1
ATOM 4160 O O . LEU B 1 129 ? 29.503 14.416 83.500 1.00 12.91 129 LEU B O 1
ATOM 4165 N N . ALA B 1 130 ? 29.554 14.697 81.275 1.00 12.36 130 ALA B N 1
ATOM 4166 C CA . ALA B 1 130 ? 30.743 13.867 81.096 1.00 11.84 130 ALA B CA 1
ATOM 4167 C C . ALA B 1 130 ? 31.925 14.502 81.826 1.00 12.18 130 ALA B C 1
ATOM 4168 O O . ALA B 1 130 ? 32.697 13.820 82.495 1.00 12.51 130 ALA B O 1
ATOM 4170 N N . ASP B 1 131 ? 32.061 15.817 81.682 1.00 11.56 131 ASP B N 1
ATOM 4171 C CA . ASP B 1 131 ? 33.137 16.573 82.308 1.00 12.55 131 ASP B CA 1
ATOM 4172 C C . ASP B 1 131 ? 33.050 16.445 83.833 1.00 13.15 131 ASP B C 1
ATOM 4173 O O . ASP B 1 131 ? 34.035 16.097 84.489 1.00 12.19 131 ASP B O 1
ATOM 4178 N N . VAL B 1 132 ? 31.867 16.697 84.392 1.00 11.91 132 VAL B N 1
ATOM 4179 C CA . VAL B 1 132 ? 31.667 16.582 85.838 1.00 11.86 132 VAL B CA 1
ATOM 4180 C C . VAL B 1 132 ? 31.948 15.153 86.345 1.00 12.65 132 VAL B C 1
ATOM 4181 O O . VAL B 1 132 ? 32.671 14.966 87.322 1.00 12.02 132 VAL B O 1
ATOM 4185 N N . LEU B 1 133 ? 31.383 14.151 85.680 1.00 11.37 133 LEU B N 1
ATOM 4186 C CA . LEU B 1 133 ? 31.582 12.767 86.089 1.00 10.97 133 LEU B CA 1
ATOM 4187 C C . LEU B 1 133 ? 33.038 12.296 86.016 1.00 12.92 133 LEU B C 1
ATOM 4188 O O . LEU B 1 133 ? 33.512 11.602 86.919 1.00 11.85 133 LEU B O 1
ATOM 4193 N N . MET B 1 134 ? 33.745 12.659 84.948 1.00 11.92 134 MET B N 1
ATOM 4194 C CA . MET B 1 134 ? 35.139 12.260 84.814 1.00 12.78 134 MET B CA 1
ATOM 4195 C C . MET B 1 134 ? 35.970 12.752 85.984 1.00 13.28 134 MET B C 1
ATOM 4196 O O . MET B 1 134 ? 36.827 12.028 86.496 1.00 13.69 134 MET B O 1
ATOM 4201 N N . GLY B 1 135 ? 35.717 13.989 86.401 1.00 14.00 135 GLY B N 1
ATOM 4202 C CA . GLY B 1 135 ? 36.441 14.558 87.526 1.00 15.00 135 GLY B CA 1
ATOM 4203 C C . GLY B 1 135 ? 36.128 13.852 88.838 1.00 15.52 135 GLY B C 1
ATOM 4204 O O . GLY B 1 135 ? 37.032 13.541 89.619 1.00 15.14 135 GLY B O 1
ATOM 4205 N N . MET B 1 136 ? 34.842 13.607 89.085 1.00 15.49 136 MET B N 1
ATOM 4206 C CA . MET B 1 136 ? 34.401 12.923 90.299 1.00 14.79 136 MET B CA 1
ATOM 4207 C C . MET B 1 136 ? 34.967 11.510 90.351 1.00 13.97 136 MET B C 1
ATOM 4208 O O . MET B 1 136 ? 35.430 11.052 91.394 1.00 13.41 136 MET B O 1
ATOM 4213 N N . GLU B 1 137 ? 34.921 10.821 89.219 1.00 12.88 137 GLU B N 1
ATOM 4214 C CA . GLU B 1 137 ? 35.437 9.463 89.136 1.00 13.38 137 GLU B CA 1
ATOM 4215 C C . GLU B 1 137 ? 36.951 9.447 89.354 1.00 13.57 137 GLU B C 1
ATOM 4216 O O . GLU B 1 137 ? 37.491 8.537 89.979 1.00 12.81 137 GLU B O 1
ATOM 4222 N N . SER B 1 138 ? 37.624 10.473 88.848 1.00 13.72 138 SER B N 1
ATOM 4223 C CA . SER B 1 138 ? 39.068 10.597 88.985 1.00 14.88 138 SER B CA 1
ATOM 4224 C C . SER B 1 138 ? 39.439 10.707 90.473 1.00 15.79 138 SER B C 1
ATOM 4225 O O . SER B 1 138 ? 40.400 10.083 90.929 1.00 16.34 138 SER B O 1
ATOM 4228 N N . GLU B 1 139 ? 38.673 11.499 91.225 1.00 15.92 139 GLU B N 1
ATOM 4229 C CA . GLU B 1 139 ? 38.904 11.670 92.659 1.00 18.10 139 GLU B CA 1
ATOM 4230 C C . GLU B 1 139 ? 38.671 10.370 93.413 1.00 18.18 139 GLU B C 1
ATOM 4231 O O . GLU B 1 139 ? 39.393 10.063 94.363 1.00 18.35 139 GLU B O 1
ATOM 4237 N N . LEU B 1 140 ? 37.643 9.624 93.009 1.00 16.20 140 LEU B N 1
ATOM 4238 C CA . LEU B 1 140 ? 37.333 8.351 93.647 1.00 15.46 140 LEU B CA 1
ATOM 4239 C C . LEU B 1 140 ? 38.489 7.385 93.446 1.00 15.77 140 LEU B C 1
ATOM 4240 O O . LEU B 1 140 ? 38.938 6.740 94.396 1.00 16.52 140 LEU B O 1
ATOM 4245 N N . TYR B 1 141 ? 38.974 7.300 92.211 1.00 13.84 141 TYR B N 1
ATOM 4246 C CA . TYR B 1 141 ? 40.092 6.417 91.877 1.00 14.44 141 TYR B CA 1
ATOM 4247 C C . TYR B 1 141 ? 41.328 6.778 92.683 1.00 15.69 141 TYR B C 1
ATOM 4248 O O . TYR B 1 141 ? 41.973 5.912 93.271 1.00 16.41 141 TYR B O 1
ATOM 4257 N N . GLU B 1 142 ? 41.663 8.063 92.696 1.00 16.37 142 GLU B N 1
ATOM 4258 C CA . GLU B 1 142 ? 42.827 8.543 93.430 1.00 19.14 142 GLU B CA 1
ATOM 4259 C C . GLU B 1 142 ? 42.758 8.239 94.924 1.00 20.51 142 GLU B C 1
ATOM 4260 O O . GLU B 1 142 ? 43.725 7.752 95.509 1.00 20.18 142 GLU B O 1
ATOM 4266 N N . ARG B 1 143 ? 41.620 8.537 95.540 1.00 21.53 143 ARG B N 1
ATOM 4267 C CA . ARG B 1 143 ? 41.456 8.289 96.962 1.00 24.25 143 ARG B CA 1
ATOM 4268 C C . ARG B 1 143 ? 41.581 6.808 97.294 1.00 24.21 143 ARG B C 1
ATOM 4269 O O . ARG B 1 143 ? 42.264 6.444 98.244 1.00 24.37 143 ARG B O 1
ATOM 4277 N N . SER B 1 144 ? 40.915 5.956 96.521 1.00 22.99 144 SER B N 1
ATOM 4278 C CA . SER B 1 144 ? 40.982 4.520 96.765 1.00 23.46 144 SER B CA 1
ATOM 4279 C C . SER B 1 144 ? 42.417 4.023 96.714 1.00 24.21 144 SER B C 1
ATOM 4280 O O . SER B 1 144 ? 42.850 3.280 97.592 1.00 25.23 144 SER B O 1
ATOM 4283 N N . ALA B 1 145 ? 43.152 4.445 95.690 1.00 24.24 145 ALA B N 1
ATOM 4284 C CA . ALA B 1 145 ? 44.533 4.024 95.496 1.00 26.82 145 ALA B CA 1
ATOM 4285 C C . ALA B 1 145 ? 45.456 4.312 96.668 1.00 28.61 145 ALA B C 1
ATOM 4286 O O . ALA B 1 145 ? 46.356 3.525 96.950 1.00 30.72 145 ALA B O 1
ATOM 4288 N N . GLU B 1 146 ? 45.236 5.423 97.360 1.00 30.41 146 GLU B N 1
ATOM 4289 C CA . GLU B 1 146 ? 46.097 5.777 98.483 1.00 32.84 146 GLU B CA 1
ATOM 4290 C C . GLU B 1 146 ? 45.608 5.329 99.858 1.00 33.92 146 GLU B C 1
ATOM 4291 O O . GLU B 1 146 ? 46.247 5.623 100.867 1.00 34.88 146 GLU B O 1
ATOM 4297 N N . GLN B 1 147 ? 44.476 4.631 99.907 1.00 32.84 147 GLN B N 1
ATOM 4298 C CA . GLN B 1 147 ? 43.965 4.132 101.182 1.00 32.23 147 GLN B CA 1
ATOM 4299 C C . GLN B 1 147 ? 44.773 2.891 101.523 1.00 30.72 147 GLN B C 1
ATOM 4300 O O . GLN B 1 147 ? 45.182 2.148 100.629 1.00 29.17 147 GLN B O 1
ATOM 4306 N N . PRO B 1 148 ? 45.046 2.657 102.818 1.00 30.63 148 PRO B N 1
ATOM 4307 C CA . PRO B 1 148 ? 45.812 1.456 103.156 1.00 28.77 148 PRO B CA 1
ATOM 4308 C C . PRO B 1 148 ? 44.986 0.238 102.712 1.00 25.85 148 PRO B C 1
ATOM 4309 O O . PRO B 1 148 ? 43.817 0.094 103.088 1.00 25.47 148 PRO B O 1
ATOM 4313 N N . GLY B 1 149 ? 45.584 -0.614 101.889 1.00 21.68 149 GLY B N 1
ATOM 4314 C CA . GLY B 1 149 ? 44.882 -1.784 101.403 1.00 20.98 149 GLY B CA 1
ATOM 4315 C C . GLY B 1 149 ? 44.001 -1.481 100.199 1.00 21.92 149 GLY B C 1
ATOM 4316 O O . GLY B 1 149 ? 43.278 -2.359 99.722 1.00 19.98 149 GLY B O 1
ATOM 4317 N N . GLY B 1 150 ? 44.064 -0.240 99.711 1.00 22.35 150 GLY B N 1
ATOM 4318 C CA . GLY B 1 150 ? 43.263 0.157 98.558 1.00 22.10 150 GLY B CA 1
ATOM 4319 C C . GLY B 1 150 ? 43.951 -0.099 97.223 1.00 22.67 150 GLY B C 1
ATOM 4320 O O . GLY B 1 150 ? 45.135 -0.429 97.181 1.00 23.59 150 GLY B O 1
ATOM 4321 N N . TRP B 1 151 ? 43.221 0.057 96.123 1.00 20.80 151 TRP B N 1
ATOM 4322 C CA . TRP B 1 151 ? 43.802 -0.180 94.807 1.00 20.51 151 TRP B CA 1
ATOM 4323 C C . TRP B 1 151 ? 42.924 0.407 93.711 1.00 21.23 151 TRP B C 1
ATOM 4324 O O . TRP B 1 151 ? 41.787 0.809 93.961 1.00 21.31 151 TRP B O 1
ATOM 4335 N N . LYS B 1 152 ? 43.472 0.470 92.502 1.00 23.73 152 LYS B N 1
ATOM 4336 C CA . LYS B 1 152 ? 42.744 0.961 91.334 1.00 25.93 152 LYS B CA 1
ATOM 4337 C C . LYS B 1 152 ? 42.609 -0.249 90.421 1.00 24.92 152 LYS B C 1
ATOM 4338 O O . LYS B 1 152 ? 43.449 -1.153 90.450 1.00 26.66 152 LYS B O 1
ATOM 4344 N N . GLY B 1 153 ? 41.559 -0.276 89.613 1.00 22.60 153 GLY B N 1
ATOM 4345 C CA . GLY B 1 153 ? 41.369 -1.396 88.715 1.00 20.61 153 GLY B CA 1
ATOM 4346 C C . GLY B 1 153 ? 40.928 -2.644 89.447 1.00 20.35 153 GLY B C 1
ATOM 4347 O O . GLY B 1 153 ? 40.360 -2.564 90.538 1.00 19.08 153 GLY B O 1
ATOM 4348 N N . TRP B 1 154 ? 41.193 -3.801 88.850 1.00 19.72 154 TRP B N 1
ATOM 4349 C CA . TRP B 1 154 ? 40.804 -5.072 89.445 1.00 20.80 154 TRP B CA 1
ATOM 4350 C C . TRP B 1 154 ? 41.931 -5.655 90.280 1.00 20.66 154 TRP B C 1
ATOM 4351 O O . TRP B 1 154 ? 43.105 -5.487 89.955 1.00 22.92 154 TRP B O 1
ATOM 4362 N N . ARG B 1 155 ? 41.560 -6.321 91.367 1.00 19.69 155 ARG B N 1
ATOM 4363 C CA . ARG B 1 155 ? 42.517 -6.972 92.250 1.00 19.10 155 ARG B CA 1
ATOM 4364 C C . ARG B 1 155 ? 42.035 -8.408 92.371 1.00 20.03 155 ARG B C 1
ATOM 4365 O O . ARG B 1 155 ? 40.839 -8.651 92.556 1.00 18.41 155 ARG B O 1
ATOM 4373 N N . THR B 1 156 ? 42.957 -9.358 92.249 1.00 21.00 156 THR B N 1
ATOM 4374 C CA . THR B 1 156 ? 42.611 -10.774 92.323 1.00 22.63 156 THR B CA 1
ATOM 4375 C C . THR B 1 156 ? 42.401 -11.269 93.743 1.00 21.68 156 THR B C 1
ATOM 4376 O O . THR B 1 156 ? 43.226 -11.030 94.626 1.00 22.51 156 THR B O 1
ATOM 4380 N N . PHE B 1 157 ? 41.277 -11.954 93.943 1.00 21.34 157 PHE B N 1
ATOM 4381 C CA . PHE B 1 157 ? 40.910 -12.530 95.232 1.00 20.82 157 PHE B CA 1
ATOM 4382 C C . PHE B 1 157 ? 40.705 -14.029 95.070 1.00 23.09 157 PHE B C 1
ATOM 4383 O O . PHE B 1 157 ? 40.454 -14.516 93.964 1.00 23.93 157 PHE B O 1
ATOM 4391 N N . VAL B 1 158 ? 40.813 -14.747 96.185 1.00 23.60 158 VAL B N 1
ATOM 4392 C CA . VAL B 1 158 ? 40.632 -16.191 96.203 1.00 24.59 158 VAL B CA 1
ATOM 4393 C C . VAL B 1 158 ? 39.460 -16.541 97.125 1.00 24.90 158 VAL B C 1
ATOM 4394 O O . VAL B 1 158 ? 39.302 -15.945 98.192 1.00 25.10 158 VAL B O 1
ATOM 4398 N N . ILE B 1 159 ? 38.633 -17.490 96.697 1.00 25.11 159 ILE B N 1
ATOM 4399 C CA . ILE B 1 159 ? 37.489 -17.933 97.483 1.00 25.53 159 ILE B CA 1
ATOM 4400 C C . ILE B 1 159 ? 38.007 -18.810 98.629 1.00 26.90 159 ILE B C 1
ATOM 4401 O O . ILE B 1 159 ? 38.511 -19.907 98.388 1.00 26.61 159 ILE B O 1
ATOM 4406 N N . ARG B 1 160 ? 37.902 -18.327 99.864 1.00 27.42 160 ARG B N 1
ATOM 4407 C CA . ARG B 1 160 ? 38.357 -19.107 101.016 1.00 30.25 160 ARG B CA 1
ATOM 4408 C C . ARG B 1 160 ? 37.265 -20.033 101.530 1.00 31.25 160 ARG B C 1
ATOM 4409 O O . ARG B 1 160 ? 37.541 -21.141 101.985 1.00 32.23 160 ARG B O 1
ATOM 4417 N N . GLU B 1 161 ? 36.025 -19.563 101.477 1.00 30.90 161 GLU B N 1
ATOM 4418 C CA . GLU B 1 161 ? 34.891 -20.340 101.958 1.00 30.86 161 GLU B CA 1
ATOM 4419 C C . GLU B 1 161 ? 33.674 -20.125 101.060 1.00 29.22 161 GLU B C 1
ATOM 4420 O O . GLU B 1 161 ? 33.434 -19.017 100.590 1.00 28.34 161 GLU B O 1
ATOM 4426 N N . LYS B 1 162 ? 32.929 -21.199 100.813 1.00 26.98 162 LYS B N 1
ATOM 4427 C CA . LYS B 1 162 ? 31.718 -21.141 100.001 1.00 26.60 162 LYS B CA 1
ATOM 4428 C C . LYS B 1 162 ? 30.657 -21.908 100.786 1.00 28.57 162 LYS B C 1
ATOM 4429 O O . LYS B 1 162 ? 30.690 -23.137 100.867 1.00 29.09 162 LYS B O 1
ATOM 4435 N N . ARG B 1 163 ? 29.714 -21.167 101.356 1.00 28.98 163 ARG B N 1
ATOM 4436 C CA . ARG B 1 163 ? 28.663 -21.728 102.201 1.00 30.42 163 ARG B CA 1
ATOM 4437 C C . ARG B 1 163 ? 27.211 -21.387 101.850 1.00 28.66 163 ARG B C 1
ATOM 4438 O O . ARG B 1 163 ? 26.819 -20.220 101.875 1.00 28.63 163 ARG B O 1
ATOM 4446 N N . PRO B 1 164 ? 26.396 -22.403 101.497 1.00 26.22 164 PRO B N 1
ATOM 4447 C CA . PRO B 1 164 ? 24.987 -22.157 101.163 1.00 25.23 164 PRO B CA 1
ATOM 4448 C C . PRO B 1 164 ? 24.266 -21.670 102.422 1.00 24.27 164 PRO B C 1
ATOM 4449 O O . PRO B 1 164 ? 24.540 -22.158 103.521 1.00 24.26 164 PRO B O 1
ATOM 4453 N N . GLU B 1 165 ? 23.362 -20.708 102.275 1.00 23.07 165 GLU B N 1
ATOM 4454 C CA . GLU B 1 165 ? 22.625 -20.188 103.422 1.00 24.11 165 GLU B CA 1
ATOM 4455 C C . GLU B 1 165 ? 21.151 -20.542 103.325 1.00 22.63 165 GLU B C 1
ATOM 4456 O O . GLU B 1 165 ? 20.404 -20.425 104.295 1.00 23.26 165 GLU B O 1
ATOM 4462 N N . SER B 1 166 ? 20.742 -20.964 102.136 1.00 20.69 166 SER B N 1
ATOM 4463 C CA . SER B 1 166 ? 19.370 -21.374 101.879 1.00 20.71 166 SER B CA 1
ATOM 4464 C C . SER B 1 166 ? 19.412 -22.090 100.539 1.00 21.21 166 SER B C 1
ATOM 4465 O O . SER B 1 166 ? 20.492 -22.311 99.985 1.00 20.69 166 SER B O 1
ATOM 4468 N N . ASP B 1 167 ? 18.249 -22.454 100.010 1.00 22.72 167 ASP B N 1
ATOM 4469 C CA . ASP B 1 167 ? 18.193 -23.150 98.728 1.00 24.55 167 ASP B CA 1
ATOM 4470 C C . ASP B 1 167 ? 18.652 -22.286 97.539 1.00 25.37 167 ASP B C 1
ATOM 4471 O O . ASP B 1 167 ? 19.075 -22.818 96.510 1.00 25.10 167 ASP B O 1
ATOM 4476 N N . VAL B 1 168 ? 18.596 -20.962 97.687 1.00 23.33 168 VAL B N 1
ATOM 4477 C CA . VAL B 1 168 ? 19.004 -20.059 96.609 1.00 22.44 168 VAL B CA 1
ATOM 4478 C C . VAL B 1 168 ? 20.116 -19.055 96.937 1.00 21.89 168 VAL B C 1
ATOM 4479 O O . VAL B 1 168 ? 20.637 -18.402 96.034 1.00 22.09 168 VAL B O 1
ATOM 4483 N N . ILE B 1 169 ? 20.485 -18.927 98.207 1.00 20.36 169 ILE B N 1
ATOM 4484 C CA . ILE B 1 169 ? 21.536 -17.981 98.584 1.00 20.02 169 ILE B CA 1
ATOM 4485 C C . ILE B 1 169 ? 22.792 -18.674 99.101 1.00 20.47 169 ILE B C 1
ATOM 4486 O O . ILE B 1 169 ? 22.724 -19.537 99.973 1.00 20.29 169 ILE B O 1
ATOM 4491 N N . THR B 1 170 ? 23.937 -18.294 98.540 1.00 18.51 170 THR B N 1
ATOM 4492 C CA . THR B 1 170 ? 25.227 -18.849 98.945 1.00 18.75 170 THR B CA 1
ATOM 4493 C C . THR B 1 170 ? 26.174 -17.718 99.329 1.00 19.38 170 THR B C 1
ATOM 4494 O O . THR B 1 170 ? 26.238 -16.688 98.655 1.00 19.27 170 THR B O 1
ATOM 4498 N N . SER B 1 171 ? 26.917 -17.933 100.407 1.00 18.81 171 SER B N 1
ATOM 4499 C CA . SER B 1 171 ? 27.866 -16.956 100.919 1.00 20.67 171 SER B CA 1
ATOM 4500 C C . SER B 1 171 ? 29.308 -17.275 100.495 1.00 20.91 171 SER B C 1
ATOM 4501 O O . SER B 1 171 ? 29.717 -18.436 100.486 1.00 20.23 171 SER B O 1
ATOM 4504 N N . PHE B 1 172 ? 30.067 -16.242 100.133 1.00 20.05 172 PHE B N 1
ATOM 4505 C CA . PHE B 1 172 ? 31.464 -16.407 99.724 1.00 19.74 172 PHE B CA 1
ATOM 4506 C C . PHE B 1 172 ? 32.376 -15.503 100.555 1.00 20.18 172 PHE B C 1
ATOM 4507 O O . PHE B 1 172 ? 32.108 -14.309 100.696 1.00 21.72 172 PHE B O 1
ATOM 4515 N N . ILE B 1 173 ? 33.444 -16.062 101.114 1.00 19.70 173 ILE B N 1
ATOM 4516 C CA . ILE B 1 173 ? 34.406 -15.249 101.854 1.00 20.84 173 ILE B CA 1
ATOM 4517 C C . ILE B 1 173 ? 35.604 -15.116 100.915 1.00 22.13 173 ILE B C 1
ATOM 4518 O O . ILE B 1 173 ? 36.122 -16.122 100.419 1.00 21.85 173 ILE B O 1
ATOM 4523 N N . LEU B 1 174 ? 36.036 -13.883 100.657 1.00 21.51 174 LEU B N 1
ATOM 4524 C CA . LEU B 1 174 ? 37.153 -13.669 99.750 1.00 20.73 174 LEU B CA 1
ATOM 4525 C C . LEU B 1 174 ? 38.355 -13.008 100.394 1.00 21.83 174 LEU B C 1
ATOM 4526 O O . LEU B 1 174 ? 38.222 -12.069 101.177 1.00 20.66 174 LEU B O 1
ATOM 4531 N N . GLU B 1 175 ? 39.533 -13.522 100.058 1.00 22.34 175 GLU B N 1
ATOM 4532 C CA . GLU B 1 175 ? 40.788 -12.981 100.549 1.00 23.74 175 GLU B CA 1
ATOM 4533 C C . GLU B 1 175 ? 41.644 -12.695 99.326 1.00 22.73 175 GLU B C 1
ATOM 4534 O O . GLU B 1 175 ? 41.574 -13.411 98.323 1.00 21.84 175 GLU B O 1
ATOM 4540 N N . PRO B 1 176 ? 42.450 -11.629 99.384 1.00 22.19 176 PRO B N 1
ATOM 4541 C CA . PRO B 1 176 ? 43.326 -11.234 98.280 1.00 23.47 176 PRO B CA 1
ATOM 4542 C C . PRO B 1 176 ? 44.401 -12.276 97.987 1.00 24.42 176 PRO B C 1
ATOM 4543 O O . PRO B 1 176 ? 44.968 -12.864 98.900 1.00 24.97 176 PRO B O 1
ATOM 4547 N N . ALA B 1 177 ? 44.675 -12.511 96.712 1.00 26.03 177 ALA B N 1
ATOM 4548 C CA . ALA B 1 177 ? 45.687 -13.485 96.342 1.00 27.69 177 ALA B CA 1
ATOM 4549 C C . ALA B 1 177 ? 47.054 -13.042 96.849 1.00 29.18 177 ALA B C 1
ATOM 4550 O O . ALA B 1 177 ? 47.868 -13.874 97.245 1.00 31.66 177 ALA B O 1
ATOM 4552 N N . ASP B 1 178 ? 47.297 -11.734 96.866 1.00 29.79 178 ASP B N 1
ATOM 4553 C CA . ASP B 1 178 ? 48.590 -11.216 97.312 1.00 30.91 178 ASP B CA 1
ATOM 4554 C C . ASP B 1 178 ? 48.793 -11.247 98.826 1.00 31.79 178 ASP B C 1
ATOM 4555 O O . ASP B 1 178 ? 49.864 -10.892 99.318 1.00 33.50 178 ASP B O 1
ATOM 4560 N N . GLY B 1 179 ? 47.771 -11.681 99.560 1.00 30.61 179 GLY B N 1
ATOM 4561 C CA . GLY B 1 179 ? 47.870 -11.763 101.009 1.00 28.62 179 GLY B CA 1
ATOM 4562 C C . GLY B 1 179 ? 48.014 -10.445 101.751 1.00 28.04 179 GLY B C 1
ATOM 4563 O O . GLY B 1 179 ? 48.221 -10.436 102.965 1.00 29.60 179 GLY B O 1
ATOM 4564 N N . GLY B 1 180 ? 47.906 -9.328 101.046 1.00 26.19 180 GLY B N 1
ATOM 4565 C CA . GLY B 1 180 ? 48.031 -8.047 101.710 1.00 24.54 180 GLY B CA 1
ATOM 4566 C C . GLY B 1 180 ? 46.728 -7.599 102.346 1.00 24.08 180 GLY B C 1
ATOM 4567 O O . GLY B 1 180 ? 45.724 -8.308 102.269 1.00 24.66 180 GLY B O 1
ATOM 4568 N N . PRO B 1 181 ? 46.723 -6.445 103.028 1.00 22.96 181 PRO B N 1
ATOM 4569 C CA . PRO B 1 181 ? 45.518 -5.916 103.671 1.00 23.15 181 PRO B CA 1
ATOM 4570 C C . PRO B 1 181 ? 44.500 -5.451 102.630 1.00 22.79 181 PRO B C 1
ATOM 4571 O O . PRO B 1 181 ? 44.849 -5.222 101.468 1.00 22.26 181 PRO B O 1
ATOM 4575 N N . VAL B 1 182 ? 43.243 -5.324 103.052 1.00 20.46 182 VAL B N 1
ATOM 4576 C CA . VAL B 1 182 ? 42.192 -4.848 102.157 1.00 20.34 182 VAL B CA 1
ATOM 4577 C C . VAL B 1 182 ? 41.569 -3.603 102.779 1.00 19.10 182 VAL B C 1
ATOM 4578 O O . VAL B 1 182 ? 41.389 -3.529 103.995 1.00 20.84 182 VAL B O 1
ATOM 4582 N N . VAL B 1 183 ? 41.255 -2.626 101.935 1.00 18.04 183 VAL B N 1
ATOM 4583 C CA . VAL B 1 183 ? 40.686 -1.370 102.400 1.00 16.61 183 VAL B CA 1
ATOM 4584 C C . VAL B 1 183 ? 39.318 -1.544 103.049 1.00 16.32 183 VAL B C 1
ATOM 4585 O O . VAL B 1 183 ? 38.552 -2.446 102.699 1.00 15.46 183 VAL B O 1
ATOM 4589 N N . ASN B 1 184 ? 39.037 -0.684 104.021 1.00 18.08 184 ASN B N 1
ATOM 4590 C CA . ASN B 1 184 ? 37.765 -0.698 104.736 1.00 20.14 184 ASN B CA 1
ATOM 4591 C C . ASN B 1 184 ? 36.616 -0.208 103.860 1.00 19.80 184 ASN B C 1
ATOM 4592 O O . ASN B 1 184 ? 36.834 0.377 102.794 1.00 18.03 184 ASN B O 1
ATOM 4597 N N . PHE B 1 185 ? 35.394 -0.463 104.317 1.00 18.78 185 PHE B N 1
ATOM 4598 C CA . PHE B 1 185 ? 34.188 -0.046 103.613 1.00 17.62 185 PHE B CA 1
ATOM 4599 C C . PHE B 1 185 ? 33.144 0.354 104.651 1.00 18.69 185 PHE B C 1
ATOM 4600 O O . PHE B 1 185 ? 33.293 0.039 105.832 1.00 20.43 185 PHE B O 1
ATOM 4608 N N . GLU B 1 186 ? 32.096 1.046 104.207 1.00 19.07 186 GLU B N 1
ATOM 4609 C CA . GLU B 1 186 ? 31.007 1.489 105.081 1.00 18.96 186 GLU B CA 1
ATOM 4610 C C . GLU B 1 186 ? 29.812 0.594 104.757 1.00 17.82 186 GLU B C 1
ATOM 4611 O O . GLU B 1 186 ? 29.516 0.373 103.586 1.00 15.87 186 GLU B O 1
ATOM 4617 N N . PRO B 1 187 ? 29.105 0.070 105.774 1.00 18.12 187 PRO B N 1
ATOM 4618 C CA . PRO B 1 187 ? 27.946 -0.780 105.468 1.00 16.73 187 PRO B CA 1
ATOM 4619 C C . PRO B 1 187 ? 27.003 -0.074 104.488 1.00 15.42 187 PRO B C 1
ATOM 4620 O O . PRO B 1 187 ? 26.587 1.066 104.715 1.00 15.76 187 PRO B O 1
ATOM 4624 N N . GLY B 1 188 ? 26.665 -0.758 103.403 1.00 13.23 188 GLY B N 1
ATOM 4625 C CA . GLY B 1 188 ? 25.799 -0.168 102.397 1.00 13.82 188 GLY B CA 1
ATOM 4626 C C . GLY B 1 188 ? 26.546 -0.108 101.077 1.00 12.81 188 GLY B C 1
ATOM 4627 O O . GLY B 1 188 ? 25.940 -0.057 100.001 1.00 13.39 188 GLY B O 1
ATOM 4628 N N . GLN B 1 189 ? 27.873 -0.119 101.164 1.00 12.42 189 GLN B N 1
ATOM 4629 C CA . GLN B 1 189 ? 28.717 -0.082 99.983 1.00 12.48 189 GLN B CA 1
ATOM 4630 C C . GLN B 1 189 ? 28.830 -1.459 99.343 1.00 13.61 189 GLN B C 1
ATOM 4631 O O . GLN B 1 189 ? 28.499 -2.480 99.946 1.00 12.54 189 GLN B O 1
ATOM 4637 N N . TYR B 1 190 ? 29.314 -1.479 98.112 1.00 12.85 190 TYR B N 1
ATOM 4638 C CA . TYR B 1 190 ? 29.413 -2.717 97.365 1.00 12.65 190 TYR B CA 1
ATOM 4639 C C . TYR B 1 190 ? 30.716 -2.848 96.602 1.00 13.96 190 TYR B C 1
ATOM 4640 O O . TYR B 1 190 ? 31.487 -1.896 96.493 1.00 16.11 190 TYR B O 1
ATOM 4649 N N . THR B 1 191 ? 30.955 -4.046 96.084 1.00 14.17 191 THR B N 1
ATOM 4650 C CA . THR B 1 191 ? 32.127 -4.298 95.268 1.00 13.60 191 THR B CA 1
ATOM 4651 C C . THR B 1 191 ? 31.552 -4.815 93.955 1.00 14.60 191 THR B C 1
ATOM 4652 O O . THR B 1 191 ? 30.361 -5.108 93.875 1.00 15.20 191 THR B O 1
ATOM 4656 N N . SER B 1 192 ? 32.373 -4.874 92.917 1.00 14.80 192 SER B N 1
ATOM 4657 C CA . SER B 1 192 ? 31.932 -5.430 91.648 1.00 14.38 192 SER B CA 1
ATOM 4658 C C . SER B 1 192 ? 32.800 -6.652 91.403 1.00 15.32 192 SER B C 1
ATOM 4659 O O . SER B 1 192 ? 34.005 -6.635 91.672 1.00 15.53 192 SER B O 1
ATOM 4662 N N . VAL B 1 193 ? 32.177 -7.718 90.915 1.00 16.69 193 VAL B N 1
ATOM 4663 C CA . VAL B 1 193 ? 32.886 -8.947 90.585 1.00 17.12 193 VAL B CA 1
ATOM 4664 C C . VAL B 1 193 ? 32.955 -8.976 89.066 1.00 17.94 193 VAL B C 1
ATOM 4665 O O . VAL B 1 193 ? 31.931 -8.827 88.397 1.00 18.27 193 VAL B O 1
ATOM 4669 N N . ALA B 1 194 ? 34.161 -9.132 88.524 1.00 19.08 194 ALA B N 1
ATOM 4670 C CA . ALA B 1 194 ? 34.348 -9.204 87.072 1.00 19.41 194 ALA B CA 1
ATOM 4671 C C . ALA B 1 194 ? 34.738 -10.647 86.789 1.00 20.31 194 ALA B C 1
ATOM 4672 O O . ALA B 1 194 ? 35.695 -11.162 87.368 1.00 20.58 194 ALA B O 1
ATOM 4674 N N . ILE B 1 195 ? 34.008 -11.295 85.894 1.00 20.36 195 ILE B N 1
ATOM 4675 C CA . ILE B 1 195 ? 34.278 -12.687 85.605 1.00 21.50 195 ILE B CA 1
ATOM 4676 C C . ILE B 1 195 ? 33.900 -13.033 84.177 1.00 22.50 195 ILE B C 1
ATOM 4677 O O . ILE B 1 195 ? 32.984 -12.447 83.602 1.00 21.83 195 ILE B O 1
ATOM 4682 N N . ASP B 1 196 ? 34.620 -13.987 83.602 1.00 23.75 196 ASP B N 1
ATOM 4683 C CA . ASP B 1 196 ? 34.347 -14.423 82.239 1.00 26.41 196 ASP B CA 1
ATOM 4684 C C . ASP B 1 196 ? 33.162 -15.382 82.210 1.00 25.91 196 ASP B C 1
ATOM 4685 O O . ASP B 1 196 ? 33.091 -16.325 82.997 1.00 26.29 196 ASP B O 1
ATOM 4690 N N . VAL B 1 197 ? 32.224 -15.117 81.309 1.00 25.34 197 VAL B N 1
ATOM 4691 C CA . VAL B 1 197 ? 31.030 -15.936 81.163 1.00 26.96 197 VAL B CA 1
ATOM 4692 C C . VAL B 1 197 ? 31.142 -16.767 79.891 1.00 28.41 197 VAL B C 1
ATOM 4693 O O . VAL B 1 197 ? 30.959 -16.251 78.793 1.00 29.39 197 VAL B O 1
ATOM 4697 N N . PRO B 1 198 ? 31.433 -18.071 80.023 1.00 31.17 198 PRO B N 1
ATOM 4698 C CA . PRO B 1 198 ? 31.574 -18.976 78.877 1.00 32.34 198 PRO B CA 1
ATOM 4699 C C . PRO B 1 198 ? 30.416 -18.950 77.877 1.00 32.47 198 PRO B C 1
ATOM 4700 O O . PRO B 1 198 ? 30.634 -18.938 76.668 1.00 34.67 198 PRO B O 1
ATOM 4704 N N . ALA B 1 199 ? 29.185 -18.932 78.371 1.00 33.34 199 ALA B N 1
ATOM 4705 C CA . ALA B 1 199 ? 28.031 -18.918 77.478 1.00 34.48 199 ALA B CA 1
ATOM 4706 C C . ALA B 1 199 ? 28.025 -17.675 76.595 1.00 34.97 199 ALA B C 1
ATOM 4707 O O . ALA B 1 199 ? 27.457 -17.672 75.503 1.00 36.21 199 ALA B O 1
ATOM 4709 N N . LEU B 1 200 ? 28.670 -16.621 77.077 1.00 34.81 200 LEU B N 1
ATOM 4710 C CA . LEU B 1 200 ? 28.736 -15.350 76.370 1.00 33.34 200 LEU B CA 1
ATOM 4711 C C . LEU B 1 200 ? 30.062 -15.155 75.648 1.00 32.86 200 LEU B C 1
ATOM 4712 O O . LEU B 1 200 ? 30.121 -14.489 74.611 1.00 34.68 200 LEU B O 1
ATOM 4717 N N . GLY B 1 201 ? 31.122 -15.744 76.192 1.00 30.46 201 GLY B N 1
ATOM 4718 C CA . GLY B 1 201 ? 32.435 -15.591 75.595 1.00 28.21 201 GLY B CA 1
ATOM 4719 C C . GLY B 1 201 ? 32.932 -14.185 75.885 1.00 27.49 201 GLY B C 1
ATOM 4720 O O . GLY B 1 201 ? 33.856 -13.682 75.238 1.00 26.83 201 GLY B O 1
ATOM 4721 N N . LEU B 1 202 ? 32.304 -13.561 76.882 1.00 25.25 202 LEU B N 1
ATOM 4722 C CA . LEU B 1 202 ? 32.614 -12.189 77.301 1.00 22.59 202 LEU B CA 1
ATOM 4723 C C . LEU B 1 202 ? 32.734 -12.085 78.816 1.00 21.54 202 LEU B C 1
ATOM 4724 O O . LEU B 1 202 ? 32.258 -12.943 79.558 1.00 21.55 202 LEU B O 1
ATOM 4729 N N . GLN B 1 203 ? 33.361 -11.014 79.270 1.00 19.36 203 GLN B N 1
ATOM 4730 C CA . GLN B 1 203 ? 33.463 -10.768 80.694 1.00 18.36 203 GLN B CA 1
ATOM 4731 C C . GLN B 1 203 ? 32.179 -10.027 81.056 1.00 17.96 203 GLN B C 1
ATOM 4732 O O . GLN B 1 203 ? 31.641 -9.280 80.233 1.00 16.97 203 GLN B O 1
ATOM 4738 N N . GLN B 1 204 ? 31.664 -10.263 82.256 1.00 16.29 204 GLN B N 1
ATOM 4739 C CA . GLN B 1 204 ? 30.482 -9.552 82.735 1.00 16.21 204 GLN B CA 1
ATOM 4740 C C . GLN B 1 204 ? 30.814 -9.049 84.138 1.00 16.33 204 GLN B C 1
ATOM 4741 O O . GLN B 1 204 ? 31.640 -9.641 84.845 1.00 16.11 204 GLN B O 1
ATOM 4747 N N . ILE B 1 205 ? 30.184 -7.946 84.531 1.00 15.66 205 ILE B N 1
ATOM 4748 C CA . ILE B 1 205 ? 30.433 -7.348 85.834 1.00 15.40 205 ILE B CA 1
ATOM 4749 C C . ILE B 1 205 ? 29.120 -7.164 86.589 1.00 14.84 205 ILE B C 1
ATOM 4750 O O . ILE B 1 205 ? 28.118 -6.738 86.007 1.00 15.23 205 ILE B O 1
ATOM 4755 N N . ARG B 1 206 ? 29.126 -7.496 87.879 1.00 14.27 206 ARG B N 1
ATOM 4756 C CA . ARG B 1 206 ? 27.933 -7.361 88.723 1.00 13.50 206 ARG B CA 1
ATOM 4757 C C . ARG B 1 206 ? 28.350 -6.862 90.105 1.00 13.78 206 ARG B C 1
ATOM 4758 O O . ARG B 1 206 ? 29.436 -7.195 90.596 1.00 13.70 206 ARG B O 1
ATOM 4766 N N . GLN B 1 207 ? 27.484 -6.065 90.730 1.00 14.00 207 GLN B N 1
ATOM 4767 C CA . GLN B 1 207 ? 27.764 -5.529 92.056 1.00 13.37 207 GLN B CA 1
ATOM 4768 C C . GLN B 1 207 ? 27.137 -6.384 93.158 1.00 13.51 207 GLN B C 1
ATOM 4769 O O . GLN B 1 207 ? 26.045 -6.937 92.990 1.00 13.42 207 GLN B O 1
ATOM 4775 N N . TYR B 1 208 ? 27.843 -6.487 94.279 1.00 13.18 208 TYR B N 1
ATOM 4776 C CA . TYR B 1 208 ? 27.359 -7.229 95.437 1.00 13.07 208 TYR B CA 1
ATOM 4777 C C . TYR B 1 208 ? 27.705 -6.447 96.692 1.00 12.66 208 TYR B C 1
ATOM 4778 O O . TYR B 1 208 ? 28.831 -5.971 96.844 1.00 12.17 208 TYR B O 1
ATOM 4787 N N . SER B 1 209 ? 26.729 -6.285 97.582 1.00 12.56 209 SER B N 1
ATOM 4788 C CA . SER B 1 209 ? 26.960 -5.548 98.823 1.00 12.70 209 SER B CA 1
ATOM 4789 C C . SER B 1 209 ? 27.975 -6.297 99.683 1.00 14.11 209 SER B C 1
ATOM 4790 O O . SER B 1 209 ? 28.005 -7.528 99.692 1.00 14.75 209 SER B O 1
ATOM 4793 N N . LEU B 1 210 ? 28.810 -5.545 100.393 1.00 14.36 210 LEU B N 1
ATOM 4794 C CA . LEU B 1 210 ? 29.805 -6.135 101.275 1.00 14.44 210 LEU B CA 1
ATOM 4795 C C . LEU B 1 210 ? 29.116 -6.400 102.614 1.00 17.01 210 LEU B C 1
ATOM 4796 O O . LEU B 1 210 ? 28.574 -5.483 103.237 1.00 15.53 210 LEU B O 1
ATOM 4801 N N . SER B 1 211 ? 29.129 -7.663 103.036 1.00 18.69 211 SER B N 1
ATOM 4802 C CA . SER B 1 211 ? 28.490 -8.083 104.282 1.00 21.45 211 SER B CA 1
ATOM 4803 C C . SER B 1 211 ? 29.335 -7.849 105.530 1.00 22.82 211 SER B C 1
ATOM 4804 O O . SER B 1 211 ? 30.547 -7.667 105.450 1.00 23.11 211 SER B O 1
ATOM 4807 N N . ASP B 1 212 ? 28.665 -7.848 106.682 1.00 25.10 212 ASP B N 1
ATOM 4808 C CA . ASP B 1 212 ? 29.310 -7.673 107.981 1.00 25.58 212 ASP B CA 1
ATOM 4809 C C . ASP B 1 212 ? 30.028 -6.342 108.141 1.00 25.76 212 ASP B C 1
ATOM 4810 O O . ASP B 1 212 ? 29.585 -5.319 107.618 1.00 26.09 212 ASP B O 1
ATOM 4815 N N . MET B 1 213 ? 31.126 -6.362 108.889 1.00 26.63 213 MET B N 1
ATOM 4816 C CA . MET B 1 213 ? 31.921 -5.161 109.128 1.00 26.73 213 MET B CA 1
ATOM 4817 C C . MET B 1 213 ? 33.341 -5.386 108.606 1.00 25.14 213 MET B C 1
ATOM 4818 O O . MET B 1 213 ? 33.797 -6.524 108.494 1.00 24.87 213 MET B O 1
ATOM 4823 N N . PRO B 1 214 ? 34.046 -4.302 108.245 1.00 23.28 214 PRO B N 1
ATOM 4824 C CA . PRO B 1 214 ? 35.411 -4.455 107.743 1.00 24.18 214 PRO B CA 1
ATOM 4825 C C . PRO B 1 214 ? 36.329 -5.047 108.811 1.00 25.58 214 PRO B C 1
ATOM 4826 O O . PRO B 1 214 ? 36.210 -4.722 109.991 1.00 25.29 214 PRO B O 1
ATOM 4830 N N . ASN B 1 215 ? 37.225 -5.934 108.392 1.00 26.03 215 ASN B N 1
ATOM 4831 C CA . ASN B 1 215 ? 38.154 -6.555 109.324 1.00 27.13 215 ASN B CA 1
ATOM 4832 C C . ASN B 1 215 ? 39.594 -6.417 108.836 1.00 27.09 215 ASN B C 1
ATOM 4833 O O . ASN B 1 215 ? 40.517 -6.951 109.448 1.00 28.71 215 ASN B O 1
ATOM 4838 N N . GLY B 1 216 ? 39.773 -5.704 107.726 1.00 26.02 216 GLY B N 1
ATOM 4839 C CA . GLY B 1 216 ? 41.098 -5.481 107.171 1.00 23.30 216 GLY B CA 1
ATOM 4840 C C . GLY B 1 216 ? 41.779 -6.652 106.483 1.00 23.30 216 GLY B C 1
ATOM 4841 O O . GLY B 1 216 ? 42.934 -6.532 106.078 1.00 23.99 216 GLY B O 1
ATOM 4842 N N . ARG B 1 217 ? 41.075 -7.770 106.320 1.00 23.53 217 ARG B N 1
ATOM 4843 C CA . ARG B 1 217 ? 41.675 -8.947 105.696 1.00 23.63 217 ARG B CA 1
ATOM 4844 C C . ARG B 1 217 ? 40.826 -9.673 104.655 1.00 22.93 217 ARG B C 1
ATOM 4845 O O . ARG B 1 217 ? 41.363 -10.243 103.703 1.00 21.90 217 ARG B O 1
ATOM 4853 N N . THR B 1 218 ? 39.509 -9.673 104.839 1.00 21.54 218 THR B N 1
ATOM 4854 C CA . THR B 1 218 ? 38.622 -10.389 103.930 1.00 20.58 218 THR B CA 1
ATOM 4855 C C . THR B 1 218 ? 37.318 -9.651 103.704 1.00 17.64 218 THR B C 1
ATOM 4856 O O . THR B 1 218 ? 36.982 -8.739 104.451 1.00 18.74 218 THR B O 1
ATOM 4860 N N . TYR B 1 219 ? 36.590 -10.070 102.672 1.00 18.57 219 TYR B N 1
ATOM 4861 C CA . TYR B 1 219 ? 35.277 -9.511 102.349 1.00 17.80 219 TYR B CA 1
ATOM 4862 C C . TYR B 1 219 ? 34.332 -10.698 102.202 1.00 18.04 219 TYR B C 1
ATOM 4863 O O . TYR B 1 219 ? 34.757 -11.796 101.825 1.00 17.33 219 TYR B O 1
ATOM 4872 N N . ARG B 1 220 ? 33.057 -10.486 102.501 1.00 17.54 220 ARG B N 1
ATOM 4873 C CA . ARG B 1 220 ? 32.069 -11.543 102.355 1.00 17.64 220 ARG B CA 1
ATOM 4874 C C . ARG B 1 220 ? 30.880 -11.013 101.566 1.00 15.20 220 ARG B C 1
ATOM 4875 O O . ARG B 1 220 ? 30.427 -9.892 101.799 1.00 15.48 220 ARG B O 1
ATOM 4883 N N . ILE B 1 221 ? 30.399 -11.806 100.614 1.00 15.35 221 ILE B N 1
ATOM 4884 C CA . ILE B 1 221 ? 29.225 -11.422 99.838 1.00 15.80 221 ILE B CA 1
ATOM 4885 C C . ILE B 1 221 ? 28.230 -12.577 99.849 1.00 16.77 221 ILE B C 1
ATOM 4886 O O . ILE B 1 221 ? 28.617 -13.734 99.986 1.00 16.57 221 ILE B O 1
ATOM 4891 N N . SER B 1 222 ? 26.946 -12.253 99.737 1.00 16.82 222 SER B N 1
ATOM 4892 C CA . SER B 1 222 ? 25.899 -13.268 99.716 1.00 17.15 222 SER B CA 1
ATOM 4893 C C . SER B 1 222 ? 25.221 -13.122 98.373 1.00 17.36 222 SER B C 1
ATOM 4894 O O . SER B 1 222 ? 24.663 -12.069 98.065 1.00 17.75 222 SER B O 1
ATOM 4897 N N . VAL B 1 223 ? 25.273 -14.185 97.581 1.00 17.66 223 VAL B N 1
ATOM 4898 C CA . VAL B 1 223 ? 24.723 -14.192 96.238 1.00 16.94 223 VAL B CA 1
ATOM 4899 C C . VAL B 1 223 ? 23.490 -15.080 96.082 1.00 19.11 223 VAL B C 1
ATOM 4900 O O . VAL B 1 223 ? 23.524 -16.266 96.399 1.00 19.69 223 VAL B O 1
ATOM 4904 N N . LYS B 1 224 ? 22.400 -14.495 95.598 1.00 19.97 224 LYS B N 1
ATOM 4905 C CA . LYS B 1 224 ? 21.176 -15.252 95.365 1.00 21.30 224 LYS B CA 1
ATOM 4906 C C . LYS B 1 224 ? 21.160 -15.764 93.921 1.00 22.40 224 LYS B C 1
ATOM 4907 O O . LYS B 1 224 ? 21.480 -15.022 92.984 1.00 20.22 224 LYS B O 1
ATOM 4913 N N . ARG B 1 225 ? 20.798 -17.034 93.748 1.00 23.71 225 ARG B N 1
ATOM 4914 C CA . ARG B 1 225 ? 20.720 -17.647 92.424 1.00 26.42 225 ARG B CA 1
ATOM 4915 C C . ARG B 1 225 ? 19.554 -17.007 91.677 1.00 28.72 225 ARG B C 1
ATOM 4916 O O . ARG B 1 225 ? 18.409 -17.058 92.133 1.00 27.64 225 ARG B O 1
ATOM 4924 N N . GLU B 1 226 ? 19.854 -16.394 90.537 1.00 32.02 226 GLU B N 1
ATOM 4925 C CA . GLU B 1 226 ? 18.838 -15.727 89.744 1.00 38.04 226 GLU B CA 1
ATOM 4926 C C . GLU B 1 226 ? 18.406 -16.485 88.524 1.00 41.93 226 GLU B C 1
ATOM 4927 O O . GLU B 1 226 ? 19.111 -17.357 88.002 1.00 41.54 226 GLU B O 1
ATOM 4933 N N . GLY B 1 227 ? 17.233 -16.100 88.046 1.00 46.72 227 GLY B N 1
ATOM 4934 C CA . GLY B 1 227 ? 16.678 -16.760 86.885 1.00 51.63 227 GLY B CA 1
ATOM 4935 C C . GLY B 1 227 ? 16.363 -18.178 87.314 1.00 54.62 227 GLY B C 1
ATOM 4936 O O . GLY B 1 227 ? 16.433 -18.479 88.505 1.00 54.61 227 GLY B O 1
ATOM 4937 N N . GLY B 1 228 ? 16.043 -19.048 86.357 1.00 57.82 228 GLY B N 1
ATOM 4938 C CA . GLY B 1 228 ? 15.726 -20.433 86.661 1.00 61.85 228 GLY B CA 1
ATOM 4939 C C . GLY B 1 228 ? 14.259 -20.700 86.426 1.00 64.85 228 GLY B C 1
ATOM 4940 O O . GLY B 1 228 ? 13.550 -19.813 85.949 1.00 65.67 228 GLY B O 1
ATOM 4941 N N . GLY B 1 229 ? 13.769 -21.882 86.842 1.00 66.63 229 GLY B N 1
ATOM 4942 C CA . GLY B 1 229 ? 12.362 -22.276 86.606 1.00 68.19 229 GLY B CA 1
ATOM 4943 C C . GLY B 1 229 ? 12.221 -21.947 85.125 1.00 69.95 229 GLY B C 1
ATOM 4944 O O . GLY B 1 229 ? 13.120 -22.365 84.388 1.00 71.16 229 GLY B O 1
ATOM 4945 N N . PRO B 1 230 ? 11.093 -21.392 84.610 1.00 70.01 230 PRO B N 1
ATOM 4946 C CA . PRO B 1 230 ? 11.030 -21.034 83.175 1.00 69.04 230 PRO B CA 1
ATOM 4947 C C . PRO B 1 230 ? 11.286 -19.525 83.007 1.00 67.58 230 PRO B C 1
ATOM 4948 O O . PRO B 1 230 ? 10.354 -18.768 82.878 1.00 67.24 230 PRO B O 1
ATOM 4952 N N . GLN B 1 231 ? 12.547 -19.123 83.044 1.00 65.79 231 GLN B N 1
ATOM 4953 C CA . GLN B 1 231 ? 12.940 -17.713 82.964 1.00 62.89 231 GLN B CA 1
ATOM 4954 C C . GLN B 1 231 ? 14.453 -17.779 82.720 1.00 59.89 231 GLN B C 1
ATOM 4955 O O . GLN B 1 231 ? 15.180 -18.362 83.536 1.00 60.35 231 GLN B O 1
ATOM 4961 N N . PRO B 1 232 ? 14.951 -17.166 81.624 1.00 56.76 232 PRO B N 1
ATOM 4962 C CA . PRO B 1 232 ? 16.385 -17.193 81.315 1.00 53.56 232 PRO B CA 1
ATOM 4963 C C . PRO B 1 232 ? 17.268 -16.846 82.513 1.00 50.07 232 PRO B C 1
ATOM 4964 O O . PRO B 1 232 ? 17.440 -15.678 82.848 1.00 51.60 232 PRO B O 1
ATOM 4968 N N . PRO B 1 233 ? 17.864 -17.872 83.149 1.00 46.14 233 PRO B N 1
ATOM 4969 C CA . PRO B 1 233 ? 18.721 -17.693 84.323 1.00 42.28 233 PRO B CA 1
ATOM 4970 C C . PRO B 1 233 ? 19.799 -16.629 84.206 1.00 39.07 233 PRO B C 1
ATOM 4971 O O . PRO B 1 233 ? 20.291 -16.345 83.117 1.00 38.67 233 PRO B O 1
ATOM 4975 N N . GLY B 1 234 ? 20.130 -16.020 85.341 1.00 34.86 234 GLY B N 1
ATOM 4976 C CA . GLY B 1 234 ? 21.142 -14.980 85.349 1.00 30.81 234 GLY B CA 1
ATOM 4977 C C . GLY B 1 234 ? 22.496 -15.569 85.033 1.00 28.83 234 GLY B C 1
ATOM 4978 O O . GLY B 1 234 ? 22.795 -16.689 85.446 1.00 28.07 234 GLY B O 1
ATOM 4979 N N . TYR B 1 235 ? 23.317 -14.821 84.304 1.00 26.87 235 TYR B N 1
ATOM 4980 C CA . TYR B 1 235 ? 24.645 -15.287 83.939 1.00 26.17 235 TYR B CA 1
ATOM 4981 C C . TYR B 1 235 ? 25.600 -15.461 85.122 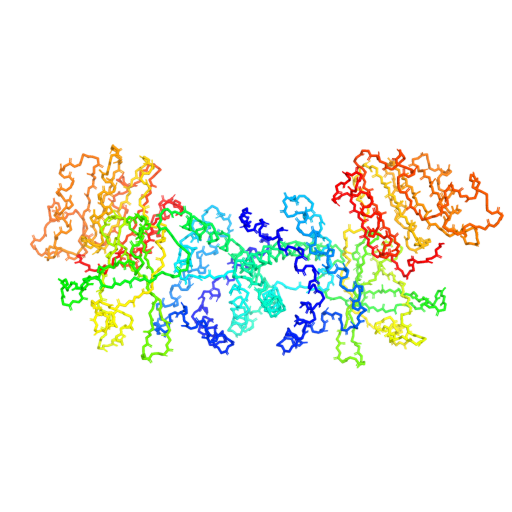1.00 24.76 235 TYR B C 1
ATOM 4982 O O . TYR B 1 235 ? 26.030 -16.574 85.432 1.00 24.44 235 TYR B O 1
ATOM 4991 N N . VAL B 1 236 ? 25.914 -14.359 85.793 1.00 22.06 236 VAL B N 1
ATOM 4992 C CA . VAL B 1 236 ? 26.857 -14.386 86.897 1.00 20.68 236 VAL B CA 1
ATOM 4993 C C . VAL B 1 236 ? 26.432 -15.080 88.192 1.00 20.39 236 VAL B C 1
ATOM 4994 O O . VAL B 1 236 ? 27.239 -15.794 88.790 1.00 20.58 236 VAL B O 1
ATOM 4998 N N . SER B 1 237 ? 25.190 -14.889 88.638 1.00 19.78 237 SER B N 1
ATOM 4999 C CA . SER B 1 237 ? 24.755 -15.533 89.888 1.00 20.10 237 SER B CA 1
ATOM 5000 C C . SER B 1 237 ? 24.836 -17.065 89.813 1.00 22.23 237 SER B C 1
ATOM 5001 O O . SER B 1 237 ? 25.308 -17.715 90.745 1.00 22.25 237 SER B O 1
ATOM 5004 N N . ASN B 1 238 ? 24.376 -17.643 88.706 1.00 23.41 238 ASN B N 1
ATOM 5005 C CA . ASN B 1 238 ? 24.431 -19.094 88.539 1.00 24.93 238 ASN B CA 1
ATOM 5006 C C . ASN B 1 238 ? 25.867 -19.557 88.357 1.00 24.84 238 ASN B C 1
ATOM 5007 O O . ASN B 1 238 ? 26.258 -20.612 88.854 1.00 25.60 238 ASN B O 1
ATOM 5012 N N . LEU B 1 239 ? 26.659 -18.758 87.651 1.00 24.76 239 LEU B N 1
ATOM 5013 C CA . LEU B 1 239 ? 28.054 -19.096 87.427 1.00 25.87 239 LEU B CA 1
ATOM 5014 C C . LEU B 1 239 ? 28.796 -19.187 88.771 1.00 26.43 239 LEU B C 1
ATOM 5015 O O . LEU B 1 239 ? 29.592 -20.100 88.986 1.00 27.62 239 LEU B O 1
ATOM 5020 N N . LEU B 1 240 ? 28.535 -18.248 89.678 1.00 26.10 240 LEU B N 1
ATOM 5021 C CA . LEU B 1 240 ? 29.183 -18.272 90.986 1.00 25.64 240 LEU B CA 1
ATOM 5022 C C . LEU B 1 240 ? 28.709 -19.469 91.799 1.00 27.01 240 LEU B C 1
ATOM 5023 O O . LEU B 1 240 ? 29.496 -20.090 92.512 1.00 28.26 240 LEU B O 1
ATOM 5028 N N . HIS B 1 241 ? 27.423 -19.786 91.691 1.00 27.72 241 HIS B N 1
ATOM 5029 C CA . HIS B 1 241 ? 26.858 -20.923 92.410 1.00 28.41 241 HIS B CA 1
ATOM 5030 C C . HIS B 1 241 ? 27.374 -22.283 91.950 1.00 29.27 241 HIS B C 1
ATOM 5031 O O . HIS B 1 241 ? 27.797 -23.094 92.771 1.00 29.11 241 HIS B O 1
ATOM 5038 N N . ASP B 1 242 ? 27.359 -22.517 90.641 1.00 30.17 242 ASP B N 1
ATOM 5039 C CA . ASP B 1 242 ? 27.756 -23.813 90.106 1.00 31.70 242 ASP B CA 1
ATOM 5040 C C . ASP B 1 242 ? 29.144 -24.007 89.523 1.00 33.30 242 ASP B C 1
ATOM 5041 O O . ASP B 1 242 ? 29.480 -25.127 89.149 1.00 34.45 242 ASP B O 1
ATOM 5046 N N . HIS B 1 243 ? 29.957 -22.959 89.433 1.00 34.49 243 HIS B N 1
ATOM 5047 C CA . HIS B 1 243 ? 31.277 -23.131 88.833 1.00 33.72 243 HIS B CA 1
ATOM 5048 C C . HIS B 1 243 ? 32.445 -22.470 89.539 1.00 32.94 243 HIS B C 1
ATOM 5049 O O . HIS B 1 243 ? 33.599 -22.708 89.183 1.00 33.82 243 HIS B O 1
ATOM 5056 N N . VAL B 1 244 ? 32.156 -21.632 90.527 1.00 31.75 244 VAL B N 1
ATOM 5057 C CA . VAL B 1 244 ? 33.211 -20.975 91.290 1.00 31.72 244 VAL B CA 1
ATOM 5058 C C . VAL B 1 244 ? 33.295 -21.687 92.634 1.00 32.92 244 VAL B C 1
ATOM 5059 O O . VAL B 1 244 ? 32.333 -21.687 93.401 1.00 33.60 244 VAL B O 1
ATOM 5063 N N . ASN B 1 245 ? 34.446 -22.299 92.902 1.00 34.47 245 ASN B N 1
ATOM 5064 C CA . ASN B 1 245 ? 34.676 -23.048 94.135 1.00 34.94 245 ASN B CA 1
ATOM 5065 C C . ASN B 1 245 ? 35.863 -22.553 94.945 1.00 33.20 245 ASN B C 1
ATOM 5066 O O . ASN B 1 245 ? 36.667 -21.753 94.469 1.00 32.47 245 ASN B O 1
ATOM 5071 N N . VAL B 1 246 ? 35.960 -23.040 96.179 1.00 32.93 246 VAL B N 1
ATOM 5072 C CA . VAL B 1 246 ? 37.053 -22.670 97.067 1.00 33.63 246 VAL B CA 1
ATOM 5073 C C . VAL B 1 246 ? 38.358 -22.894 96.314 1.00 34.30 246 VAL B C 1
ATOM 5074 O O . VAL B 1 246 ? 38.554 -23.937 95.691 1.00 35.84 246 VAL B O 1
ATOM 5078 N N . GLY B 1 247 ? 39.242 -21.906 96.361 1.00 34.19 247 GLY B N 1
ATOM 5079 C CA . GLY B 1 247 ? 40.503 -22.021 95.659 1.00 33.51 247 GLY B CA 1
ATOM 5080 C C . GLY B 1 247 ? 40.465 -21.267 94.342 1.00 33.59 247 GLY B C 1
ATOM 5081 O O . GLY B 1 247 ? 41.508 -20.863 93.824 1.00 34.72 247 GLY B O 1
ATOM 5082 N N . ASP B 1 248 ? 39.270 -21.073 93.786 1.00 32.12 248 ASP B N 1
ATOM 5083 C CA . ASP B 1 248 ? 39.164 -20.349 92.529 1.00 30.36 248 ASP B CA 1
ATOM 5084 C C . ASP B 1 248 ? 39.388 -18.856 92.734 1.00 29.18 248 ASP B C 1
ATOM 5085 O O . ASP B 1 248 ? 39.250 -18.342 93.844 1.00 28.32 248 ASP B O 1
ATOM 5090 N N . GLN B 1 249 ? 39.743 -18.169 91.654 1.00 27.82 249 GLN B N 1
ATOM 5091 C CA . GLN B 1 249 ? 40.023 -16.741 91.696 1.00 27.31 249 GLN B CA 1
ATOM 5092 C C . GLN B 1 249 ? 39.003 -15.882 90.972 1.00 25.60 249 GLN B C 1
ATOM 5093 O O . GLN B 1 249 ? 38.430 -16.293 89.960 1.00 27.36 249 GLN B O 1
ATOM 5099 N N . VAL B 1 250 ? 38.789 -14.679 91.495 1.00 23.41 250 VAL B N 1
ATOM 5100 C CA . VAL B 1 250 ? 37.868 -13.723 90.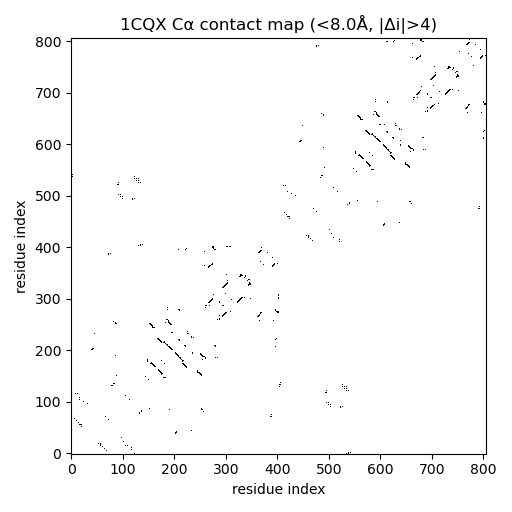892 1.00 22.94 250 VAL B CA 1
ATOM 5101 C C . VAL B 1 250 ? 38.446 -12.316 91.022 1.00 22.23 250 VAL B C 1
ATOM 5102 O O . VAL B 1 250 ? 39.233 -12.041 91.925 1.00 22.61 250 VAL B O 1
ATOM 5106 N N . LYS B 1 251 ? 38.056 -11.434 90.110 1.00 21.30 251 LYS B N 1
ATOM 5107 C CA . LYS B 1 251 ? 38.525 -10.057 90.131 1.00 20.37 251 LYS B CA 1
ATOM 5108 C C . LYS B 1 251 ? 37.509 -9.162 90.836 1.00 18.31 251 LYS B C 1
ATOM 5109 O O . LYS B 1 251 ? 36.309 -9.215 90.536 1.00 17.93 251 LYS B O 1
ATOM 5115 N N . LEU B 1 252 ? 37.999 -8.364 91.785 1.00 15.75 252 LEU B N 1
ATOM 5116 C CA . LEU B 1 252 ? 37.165 -7.443 92.557 1.00 15.43 252 LEU B CA 1
ATOM 5117 C C . LEU B 1 252 ? 37.576 -5.986 92.455 1.00 15.95 252 LEU B C 1
ATOM 5118 O O . LEU B 1 252 ? 38.758 -5.667 92.368 1.00 16.24 252 LEU B O 1
ATOM 5123 N N . ALA B 1 253 ? 36.586 -5.099 92.490 1.00 15.87 253 ALA B N 1
ATOM 5124 C CA . ALA B 1 253 ? 36.850 -3.668 92.457 1.00 14.47 253 ALA B CA 1
ATOM 5125 C C . ALA B 1 253 ? 36.867 -3.219 93.907 1.00 14.74 253 ALA B C 1
ATOM 5126 O O . ALA B 1 253 ? 36.275 -3.870 94.771 1.00 15.45 253 ALA B O 1
ATOM 5128 N N . ALA B 1 254 ? 37.553 -2.119 94.181 1.00 13.15 254 ALA B N 1
ATOM 5129 C CA . ALA B 1 254 ? 37.610 -1.584 95.530 1.00 14.38 254 ALA B CA 1
ATOM 5130 C C . ALA B 1 254 ? 36.182 -1.187 95.929 1.00 14.03 254 ALA B C 1
ATOM 5131 O O . ALA B 1 254 ? 35.318 -1.016 95.064 1.00 14.65 254 ALA B O 1
ATOM 5133 N N . PRO B 1 255 ? 35.914 -1.040 97.240 1.00 12.85 255 PRO B N 1
ATOM 5134 C CA . PRO B 1 255 ? 34.572 -0.668 97.697 1.00 13.15 255 PRO B CA 1
ATOM 5135 C C . PRO B 1 255 ? 34.149 0.724 97.230 1.00 13.96 255 PRO B C 1
ATOM 5136 O O . PRO B 1 255 ? 34.947 1.661 97.276 1.00 13.56 255 PRO B O 1
ATOM 5140 N N . TYR B 1 256 ? 32.904 0.845 96.768 1.00 12.88 256 TYR B N 1
ATOM 5141 C CA . TYR B 1 256 ? 32.343 2.128 96.344 1.00 13.29 256 TYR B CA 1
ATOM 5142 C C . TYR B 1 256 ? 30.855 2.158 96.671 1.00 13.41 256 TYR B C 1
ATOM 5143 O O . TYR B 1 256 ? 30.272 1.144 97.046 1.00 12.94 256 TYR B O 1
ATOM 5152 N N . GLY B 1 257 ? 30.249 3.330 96.518 1.00 14.14 257 GLY B N 1
ATOM 5153 C CA . GLY B 1 257 ? 28.836 3.487 96.791 1.00 12.54 257 GLY B CA 1
ATOM 5154 C C . GLY B 1 257 ? 28.595 4.641 97.737 1.00 13.60 257 GLY B C 1
ATOM 5155 O O . GLY B 1 257 ? 29.252 4.762 98.771 1.00 13.88 257 GLY B O 1
ATOM 5156 N N . SER B 1 258 ? 27.645 5.493 97.381 1.00 15.64 258 SER B N 1
ATOM 5157 C CA . SER B 1 258 ? 27.303 6.645 98.199 1.00 16.18 258 SER B CA 1
ATOM 5158 C C . SER B 1 258 ? 26.220 6.328 99.243 1.00 17.53 258 SER B C 1
ATOM 5159 O O . SER B 1 258 ? 25.838 7.195 100.030 1.00 19.60 258 SER B O 1
ATOM 5162 N N . PHE B 1 259 ? 25.730 5.092 99.252 1.00 14.88 259 PHE B N 1
ATOM 5163 C CA . PHE B 1 259 ? 24.700 4.695 100.205 1.00 14.54 259 PHE B CA 1
ATOM 5164 C C . PHE B 1 259 ? 25.315 4.154 101.502 1.00 16.17 259 PHE B C 1
ATOM 5165 O O . PHE B 1 259 ? 25.721 2.992 101.579 1.00 17.34 259 PHE B O 1
ATOM 5173 N N . HIS B 1 260 ? 25.398 5.015 102.511 1.00 15.47 260 HIS B N 1
ATOM 5174 C CA . HIS B 1 260 ? 25.926 4.648 103.821 1.00 16.44 260 HIS B CA 1
ATOM 5175 C C . HIS B 1 260 ? 25.821 5.835 104.764 1.00 17.12 260 HIS B C 1
ATOM 5176 O O . HIS B 1 260 ? 25.772 6.985 104.329 1.00 17.46 260 HIS B O 1
ATOM 5183 N N . ILE B 1 261 ? 25.771 5.564 106.056 1.00 17.92 261 ILE B N 1
ATOM 5184 C CA . ILE B 1 261 ? 25.658 6.634 107.028 1.00 19.70 261 ILE B CA 1
ATOM 5185 C C . ILE B 1 261 ? 26.960 7.410 107.081 1.00 21.82 261 ILE B C 1
ATOM 5186 O O . ILE B 1 261 ? 28.023 6.866 106.785 1.00 21.40 261 ILE B O 1
ATOM 5191 N N . ASP B 1 262 ? 26.867 8.694 107.411 1.00 22.70 262 ASP B N 1
ATOM 5192 C CA . ASP B 1 262 ? 28.054 9.532 107.537 1.00 26.07 262 ASP B CA 1
ATOM 5193 C C . ASP B 1 262 ? 28.375 9.498 109.030 1.00 27.11 262 ASP B C 1
ATOM 5194 O O . ASP B 1 262 ? 27.703 10.150 109.831 1.00 25.17 262 ASP B O 1
ATOM 5199 N N . VAL B 1 263 ? 29.401 8.742 109.402 1.00 28.07 263 VAL B N 1
ATOM 5200 C CA . VAL B 1 263 ? 29.769 8.601 110.804 1.00 30.90 263 VAL B CA 1
ATOM 5201 C C . VAL B 1 263 ? 30.117 9.892 111.548 1.00 31.40 263 VAL B C 1
ATOM 5202 O O . VAL B 1 263 ? 29.922 9.976 112.762 1.00 31.43 263 VAL B O 1
ATOM 5206 N N . ASP B 1 264 ? 30.605 10.901 110.834 1.00 32.30 264 ASP B N 1
ATOM 5207 C CA . ASP B 1 264 ? 30.964 12.162 111.480 1.00 34.26 264 ASP B CA 1
ATOM 5208 C C . ASP B 1 264 ? 29.805 13.151 111.645 1.00 33.90 264 ASP B C 1
ATOM 5209 O O . ASP B 1 264 ? 29.972 14.209 112.254 1.00 34.80 264 ASP B O 1
ATOM 5214 N N . ALA B 1 265 ? 28.635 12.817 111.109 1.00 31.23 265 ALA B N 1
ATOM 5215 C CA . ALA B 1 265 ? 27.475 13.700 111.218 1.00 29.61 265 ALA B CA 1
ATOM 5216 C C . ALA B 1 265 ? 26.790 13.530 112.577 1.00 29.78 265 ALA B C 1
ATOM 5217 O O . ALA B 1 265 ? 26.879 12.467 113.197 1.00 29.28 265 ALA B O 1
ATOM 5219 N N . LYS B 1 266 ? 26.100 14.576 113.031 1.00 28.41 266 LYS B N 1
ATOM 5220 C CA . LYS B 1 266 ? 25.419 14.552 114.324 1.00 27.79 266 LYS B CA 1
ATOM 5221 C C . LYS B 1 266 ? 23.907 14.610 114.145 1.00 25.40 266 LYS B C 1
ATOM 5222 O O . LYS B 1 266 ? 23.158 14.438 115.100 1.00 23.69 266 LYS B O 1
ATOM 5228 N N . THR B 1 267 ? 23.476 14.852 112.910 1.00 24.41 267 THR B N 1
ATOM 5229 C CA . THR B 1 267 ? 22.061 14.969 112.574 1.00 21.63 267 THR B CA 1
ATOM 5230 C C . THR B 1 267 ? 21.270 13.660 112.604 1.00 20.57 267 THR B C 1
ATOM 5231 O O . THR B 1 267 ? 21.839 12.569 112.570 1.00 21.01 267 THR B O 1
ATOM 5235 N N . PRO B 1 268 ? 19.933 13.758 112.654 1.00 19.95 268 PRO B N 1
ATOM 5236 C CA . PRO B 1 268 ? 19.050 12.588 112.698 1.00 19.94 268 PRO B CA 1
ATOM 5237 C C . PRO B 1 268 ? 19.176 11.617 111.531 1.00 19.80 268 PRO B C 1
ATOM 5238 O O . PRO B 1 268 ? 19.584 11.987 110.432 1.00 19.71 268 PRO B O 1
ATOM 5242 N N . ILE B 1 269 ? 18.802 10.372 111.794 1.00 19.23 269 ILE B N 1
ATOM 5243 C CA . ILE B 1 269 ? 18.841 9.316 110.799 1.00 17.30 269 ILE B CA 1
ATOM 5244 C C . ILE B 1 269 ? 17.489 8.619 110.758 1.00 16.54 269 ILE B C 1
ATOM 5245 O O . ILE B 1 269 ? 16.987 8.168 111.789 1.00 16.37 269 ILE B O 1
ATOM 5250 N N . VAL B 1 270 ? 16.891 8.544 109.576 1.00 15.44 270 VAL B N 1
ATOM 5251 C CA . VAL B 1 270 ? 15.622 7.844 109.421 1.00 15.60 270 VAL B CA 1
ATOM 5252 C C . VAL B 1 270 ? 15.883 6.671 108.472 1.00 15.63 270 VAL B C 1
ATOM 5253 O O . VAL B 1 270 ? 16.243 6.864 107.310 1.00 16.22 270 VAL B O 1
ATOM 5257 N N . LEU B 1 271 ? 15.729 5.458 108.992 1.00 15.25 271 LEU B N 1
ATOM 5258 C CA . LEU B 1 271 ? 15.934 4.246 108.215 1.00 16.52 271 LEU B CA 1
ATOM 5259 C C . LEU B 1 271 ? 14.572 3.670 107.829 1.00 16.58 271 LEU B C 1
ATOM 5260 O O . LEU B 1 271 ? 13.718 3.454 108.689 1.00 17.81 271 LEU B O 1
ATOM 5265 N N . ILE B 1 272 ? 14.369 3.445 106.535 1.00 14.95 272 ILE B N 1
ATOM 5266 C CA . ILE B 1 272 ? 13.116 2.892 106.026 1.00 16.27 272 ILE B CA 1
ATOM 5267 C C . ILE B 1 272 ? 13.444 1.611 105.266 1.00 18.13 272 ILE B C 1
ATOM 5268 O O . ILE B 1 272 ? 14.115 1.652 104.233 1.00 18.56 272 ILE B O 1
ATOM 5273 N N . SER B 1 273 ? 12.970 0.478 105.778 1.00 19.03 273 SER B N 1
ATOM 5274 C CA . SER B 1 273 ? 13.227 -0.829 105.167 1.00 21.78 273 SER B CA 1
ATOM 5275 C C . SER B 1 273 ? 11.930 -1.522 104.777 1.00 22.66 273 SER B C 1
ATOM 5276 O O . SER B 1 273 ? 11.025 -1.647 105.593 1.00 23.07 273 SER B O 1
ATOM 5279 N N . GLY B 1 274 ? 11.845 -1.987 103.536 1.00 25.62 274 GLY B N 1
ATOM 5280 C CA . GLY B 1 274 ? 10.630 -2.642 103.088 1.00 29.32 274 GLY B CA 1
ATOM 5281 C C . GLY B 1 274 ? 10.775 -4.089 102.669 1.00 32.76 274 GLY B C 1
ATOM 5282 O O . GLY B 1 274 ? 10.086 -4.543 101.761 1.00 34.63 274 GLY B O 1
ATOM 5283 N N . GLY B 1 275 ? 11.667 -4.822 103.320 1.00 36.42 275 GLY B N 1
ATOM 5284 C CA . GLY B 1 275 ? 11.838 -6.218 102.969 1.00 41.45 275 GLY B CA 1
ATOM 5285 C C . GLY B 1 275 ? 13.186 -6.790 103.357 1.00 44.60 275 GLY B C 1
ATOM 5286 O O . GLY B 1 275 ? 13.294 -7.990 103.605 1.00 45.41 275 GLY B O 1
ATOM 5287 N N . VAL B 1 276 ? 14.210 -5.936 103.402 1.00 47.60 276 VAL B N 1
ATOM 5288 C CA . VAL B 1 276 ? 15.575 -6.346 103.762 1.00 49.70 276 VAL B CA 1
ATOM 5289 C C . VAL B 1 276 ? 15.663 -6.856 105.209 1.00 51.00 276 VAL B C 1
ATOM 5290 O O . VAL B 1 276 ? 15.521 -6.090 106.167 1.00 51.29 276 VAL B O 1
ATOM 5294 N N . GLY B 1 277 ? 15.903 -8.158 105.346 1.00 51.62 277 GLY B N 1
ATOM 5295 C CA . GLY B 1 277 ? 16.000 -8.781 106.654 1.00 52.68 277 GLY B CA 1
ATOM 5296 C C . GLY B 1 277 ? 17.238 -8.412 107.446 1.00 53.78 277 GLY B C 1
ATOM 5297 O O . GLY B 1 277 ? 17.955 -7.468 107.091 1.00 52.24 277 GLY B O 1
ATOM 5298 N N . LEU B 1 278 ? 17.487 -9.166 108.519 1.00 55.75 278 LEU B N 1
ATOM 5299 C CA . LEU B 1 278 ? 18.632 -8.935 109.407 1.00 58.08 278 LEU B CA 1
ATOM 5300 C C . LEU B 1 278 ? 19.928 -8.540 108.706 1.00 59.24 278 LEU B C 1
ATOM 5301 O O . LEU B 1 278 ? 20.440 -7.437 108.912 1.00 59.20 278 LEU B O 1
ATOM 5306 N N . THR B 1 279 ? 20.477 -9.441 107.901 1.00 59.98 279 THR B N 1
ATOM 5307 C CA . THR B 1 279 ? 21.696 -9.133 107.166 1.00 60.80 279 THR B CA 1
ATOM 5308 C C . THR B 1 279 ? 21.242 -8.610 105.802 1.00 60.56 279 THR B C 1
ATOM 5309 O O . THR B 1 279 ? 20.387 -9.217 105.152 1.00 61.86 279 THR B O 1
ATOM 5313 N N . PRO B 1 280 ? 21.822 -7.487 105.342 1.00 59.13 280 PRO B N 1
ATOM 5314 C CA . PRO B 1 280 ? 22.855 -6.689 106.009 1.00 57.25 280 PRO B CA 1
ATOM 5315 C C . PRO B 1 280 ? 22.340 -5.463 106.782 1.00 55.37 280 PRO B C 1
ATOM 5316 O O . PRO B 1 280 ? 23.136 -4.682 107.309 1.00 55.04 280 PRO B O 1
ATOM 5320 N N . MET B 1 281 ? 21.021 -5.291 106.847 1.00 52.95 281 MET B N 1
ATOM 5321 C CA . MET B 1 281 ? 20.441 -4.135 107.531 1.00 51.10 281 MET B CA 1
ATOM 5322 C C . MET B 1 281 ? 20.812 -3.950 109.002 1.00 49.68 281 MET B C 1
ATOM 5323 O O . MET B 1 281 ? 20.583 -2.882 109.575 1.00 49.78 281 MET B O 1
ATOM 5328 N N . VAL B 1 282 ? 21.377 -4.984 109.615 1.00 47.00 282 VAL B N 1
ATOM 5329 C CA . VAL B 1 282 ? 21.769 -4.907 111.020 1.00 44.49 282 VAL B CA 1
ATOM 5330 C C . VAL B 1 282 ? 23.109 -4.175 111.175 1.00 42.21 282 VAL B C 1
ATOM 5331 O O . VAL B 1 282 ? 23.346 -3.492 112.172 1.00 40.18 282 VAL B O 1
ATOM 5335 N N . SER B 1 283 ? 23.974 -4.315 110.174 1.00 39.27 283 SER B N 1
ATOM 5336 C CA . SER B 1 283 ? 25.282 -3.677 110.193 1.00 36.82 283 SER B CA 1
ATOM 5337 C C . SER B 1 283 ? 25.134 -2.167 110.109 1.00 33.70 283 SER B C 1
ATOM 5338 O O . SER B 1 283 ? 25.928 -1.421 110.683 1.00 32.67 283 SER B O 1
ATOM 5341 N N . MET B 1 284 ? 24.106 -1.721 109.398 1.00 30.18 284 MET B N 1
ATOM 5342 C CA . MET B 1 284 ? 23.870 -0.296 109.226 1.00 27.57 284 MET B CA 1
ATOM 5343 C C . MET B 1 284 ? 23.223 0.295 110.475 1.00 26.51 284 MET B C 1
ATOM 5344 O O . MET B 1 284 ? 23.477 1.445 110.834 1.00 23.15 284 MET B O 1
ATOM 5349 N N . LEU B 1 285 ? 22.391 -0.505 111.134 1.00 26.72 285 LEU B N 1
ATOM 5350 C CA . LEU B 1 285 ? 21.707 -0.066 112.340 1.00 27.02 285 LEU B CA 1
ATOM 5351 C C . LEU B 1 285 ? 22.761 0.114 113.447 1.00 26.44 285 LEU B C 1
ATOM 5352 O O . LEU B 1 285 ? 22.668 1.036 114.262 1.00 25.92 285 LEU B O 1
ATOM 5357 N N . LYS B 1 286 ? 23.761 -0.770 113.459 1.00 26.20 286 LYS B N 1
ATOM 5358 C CA . LYS B 1 286 ? 24.849 -0.712 114.440 1.00 26.33 286 LYS B CA 1
ATOM 5359 C C . LYS B 1 286 ? 25.633 0.594 114.309 1.00 25.10 286 LYS B C 1
ATOM 5360 O O . LYS B 1 286 ? 26.001 1.211 115.308 1.00 23.74 286 LYS B O 1
ATOM 5366 N N . VAL B 1 287 ? 25.883 1.010 113.070 1.00 22.99 287 VAL B N 1
ATOM 5367 C CA . VAL B 1 287 ? 26.619 2.241 112.802 1.00 22.88 287 VAL B CA 1
ATOM 5368 C C . VAL B 1 287 ? 25.820 3.471 113.228 1.00 22.26 287 VAL B C 1
ATOM 5369 O O . VAL B 1 287 ? 26.386 4.443 113.732 1.00 22.61 287 VAL B O 1
ATOM 5373 N N . ALA B 1 288 ? 24.508 3.419 113.024 1.00 20.22 288 ALA B N 1
ATOM 5374 C CA . ALA B 1 288 ? 23.626 4.526 113.381 1.00 21.59 288 ALA B CA 1
ATOM 5375 C C . ALA B 1 288 ? 23.554 4.721 114.895 1.00 22.83 288 ALA B C 1
ATOM 5376 O O . ALA B 1 288 ? 23.414 5.845 115.380 1.00 23.68 288 ALA B O 1
ATOM 5378 N N . LEU B 1 289 ? 23.651 3.619 115.634 1.00 22.95 289 LEU B N 1
ATOM 5379 C CA . LEU B 1 289 ? 23.581 3.661 117.090 1.00 24.40 289 LEU B CA 1
ATOM 5380 C C . LEU B 1 289 ? 24.923 3.901 117.774 1.00 25.35 289 LEU B C 1
ATOM 5381 O O . LEU B 1 289 ? 25.025 3.819 118.995 1.00 25.65 289 LEU B O 1
ATOM 5386 N N . GLN B 1 290 ? 25.952 4.190 116.988 1.00 26.60 290 GLN B N 1
ATOM 5387 C CA . GLN B 1 290 ? 27.272 4.466 117.542 1.00 29.38 290 GLN B CA 1
ATOM 5388 C C . GLN B 1 290 ? 27.259 5.741 118.374 1.00 29.42 290 GLN B C 1
ATOM 5389 O O . GLN B 1 290 ? 26.507 6.673 118.081 1.00 29.85 290 GLN B O 1
ATOM 5395 N N . ALA B 1 291 ? 28.100 5.784 119.404 1.00 27.30 291 ALA B N 1
ATOM 5396 C CA . ALA B 1 291 ? 28.188 6.959 120.266 1.00 27.15 291 ALA B CA 1
ATOM 5397 C C . ALA B 1 291 ? 28.938 8.055 119.505 1.00 27.22 291 ALA B C 1
ATOM 5398 O O . ALA B 1 291 ? 29.796 7.752 118.677 1.00 26.98 291 ALA B O 1
ATOM 5400 N N . PRO B 1 292 ? 28.603 9.339 119.739 1.00 27.10 292 PRO B N 1
ATOM 5401 C CA . PRO B 1 292 ? 27.569 9.851 120.638 1.00 27.89 292 PRO B CA 1
ATOM 5402 C C . PRO B 1 292 ? 26.194 9.616 120.033 1.00 28.80 292 PRO B C 1
ATOM 5403 O O . PRO B 1 292 ? 26.048 9.564 118.812 1.00 28.75 292 PRO B O 1
ATOM 5407 N N . PRO B 1 293 ? 25.162 9.487 120.878 1.00 29.48 293 PRO B N 1
ATOM 5408 C CA . PRO B 1 293 ? 23.793 9.252 120.417 1.00 28.84 293 PRO B CA 1
ATOM 5409 C C . PRO B 1 293 ? 23.254 10.256 119.396 1.00 27.24 293 PRO B C 1
ATOM 5410 O O . PRO B 1 293 ? 23.403 11.464 119.556 1.00 27.63 293 PRO B O 1
ATOM 5414 N N . ARG B 1 294 ? 22.645 9.729 118.339 1.00 25.19 294 ARG B N 1
ATOM 5415 C CA . ARG B 1 294 ? 22.018 10.540 117.301 1.00 23.34 294 ARG B CA 1
ATOM 5416 C C . ARG B 1 294 ? 20.566 10.117 117.354 1.00 22.07 294 ARG B C 1
ATOM 5417 O O . ARG B 1 294 ? 20.262 9.013 117.799 1.00 20.45 294 ARG B O 1
ATOM 5425 N N . GLN B 1 295 ? 19.668 10.988 116.918 1.00 21.23 295 GLN B N 1
ATOM 5426 C CA . GLN B 1 295 ? 18.256 10.657 116.906 1.00 22.48 295 GLN B CA 1
ATOM 5427 C C . GLN B 1 295 ? 18.038 9.709 115.731 1.00 22.08 295 GLN B C 1
ATOM 5428 O O . GLN B 1 295 ? 18.364 10.040 114.590 1.00 22.16 295 GLN B O 1
ATOM 5434 N N . VAL B 1 296 ? 17.511 8.523 116.019 1.00 20.48 296 VAL B N 1
ATOM 5435 C CA . VAL B 1 296 ? 17.278 7.529 114.979 1.00 20.15 296 VAL B CA 1
ATOM 5436 C C . VAL B 1 296 ? 15.843 7.005 114.968 1.00 20.83 296 VAL B C 1
ATOM 5437 O O . VAL B 1 296 ? 15.270 6.705 116.018 1.00 21.48 296 VAL B O 1
ATOM 5441 N N . VAL B 1 297 ? 15.262 6.916 113.774 1.00 19.50 297 VAL B N 1
ATOM 5442 C CA . VAL B 1 297 ? 13.912 6.391 113.612 1.00 20.16 297 VAL B CA 1
ATOM 5443 C C . VAL B 1 297 ? 14.015 5.254 112.610 1.00 20.30 297 VAL B C 1
ATOM 5444 O O . VAL B 1 297 ? 14.579 5.427 111.529 1.00 19.47 297 VAL B O 1
ATOM 5448 N N . PHE B 1 298 ? 13.496 4.086 112.974 1.00 19.19 298 PHE B N 1
ATOM 5449 C CA . PHE B 1 298 ? 13.534 2.947 112.074 1.00 18.48 298 PHE B CA 1
ATOM 5450 C C . PHE B 1 298 ? 12.092 2.603 111.704 1.00 18.42 298 PHE B C 1
ATOM 5451 O O . PHE B 1 298 ? 11.260 2.348 112.579 1.00 19.84 298 PHE B O 1
ATOM 5459 N N . VAL B 1 299 ? 11.798 2.620 110.408 1.00 18.29 299 VAL B N 1
ATOM 5460 C CA . VAL B 1 299 ? 10.469 2.286 109.919 1.00 18.00 299 VAL B CA 1
ATOM 5461 C C . VAL B 1 299 ? 10.617 0.940 109.239 1.00 19.44 299 VAL B C 1
ATOM 5462 O O . VAL B 1 299 ? 11.281 0.821 108.206 1.00 18.88 299 VAL B O 1
ATOM 5466 N N . HIS B 1 300 ? 9.986 -0.066 109.835 1.00 18.80 300 HIS B N 1
ATOM 5467 C CA . HIS B 1 300 ? 10.050 -1.443 109.372 1.00 19.59 300 HIS B CA 1
ATOM 5468 C C . HIS B 1 300 ? 8.796 -1.894 108.622 1.00 20.74 300 HIS B C 1
ATOM 5469 O O . HIS B 1 300 ? 7.726 -2.044 109.207 1.00 22.50 300 HIS B O 1
ATOM 5476 N N . GLY B 1 301 ? 8.931 -2.085 107.316 1.00 19.69 301 GLY B N 1
ATOM 5477 C CA . GLY B 1 301 ? 7.804 -2.530 106.519 1.00 22.10 301 GLY B CA 1
ATOM 5478 C C . GLY B 1 301 ? 7.872 -4.034 106.332 1.00 24.35 301 GLY B C 1
ATOM 5479 O O . GLY B 1 301 ? 8.691 -4.539 105.561 1.00 24.88 301 GLY B O 1
ATOM 5480 N N . ALA B 1 302 ? 7.003 -4.754 107.034 1.00 25.43 302 ALA B N 1
ATOM 5481 C CA . ALA B 1 302 ? 6.974 -6.210 106.968 1.00 27.01 302 ALA B CA 1
ATOM 5482 C C . ALA B 1 302 ? 5.625 -6.726 106.486 1.00 29.99 302 ALA B C 1
ATOM 5483 O O . ALA B 1 302 ? 4.749 -5.941 106.131 1.00 29.77 302 ALA B O 1
ATOM 5485 N N . ARG B 1 303 ? 5.462 -8.046 106.468 1.00 32.68 303 ARG B N 1
ATOM 5486 C CA . ARG B 1 303 ? 4.206 -8.642 106.025 1.00 35.66 303 ARG B CA 1
ATOM 5487 C C . ARG B 1 303 ? 3.305 -8.950 107.208 1.00 35.83 303 ARG B C 1
ATOM 5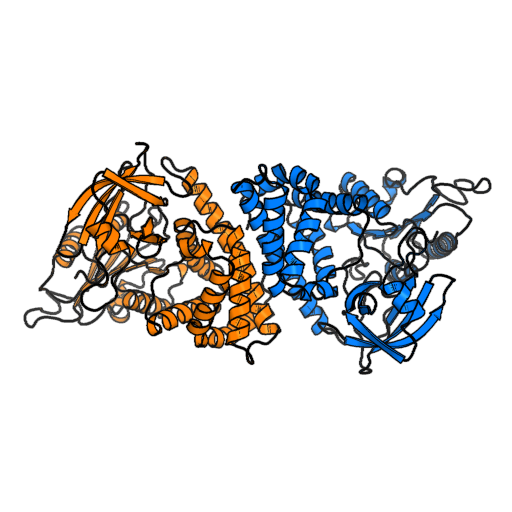488 O O . ARG B 1 303 ? 2.178 -8.464 107.284 1.00 36.61 303 ARG B O 1
ATOM 5496 N N . ASN B 1 304 ? 3.808 -9.760 108.132 1.00 36.54 304 ASN B N 1
ATOM 5497 C CA . ASN B 1 304 ? 3.056 -10.137 109.323 1.00 38.49 304 ASN B CA 1
ATOM 5498 C C . ASN B 1 304 ? 3.942 -10.892 110.308 1.00 40.05 304 ASN B C 1
ATOM 5499 O O . ASN B 1 304 ? 5.131 -11.098 110.054 1.00 38.94 304 ASN B O 1
ATOM 5504 N N . SER B 1 305 ? 3.349 -11.308 111.423 1.00 42.47 305 SER B N 1
ATOM 5505 C CA . SER B 1 305 ? 4.071 -12.014 112.481 1.00 44.46 305 SER B CA 1
ATOM 5506 C C . SER B 1 305 ? 4.668 -13.375 112.144 1.00 45.39 305 SER B C 1
ATOM 5507 O O . SER B 1 305 ? 5.539 -13.860 112.867 1.00 45.61 305 SER B O 1
ATOM 5510 N N . ALA B 1 306 ? 4.204 -13.990 111.060 1.00 45.57 306 ALA B N 1
ATOM 5511 C CA . ALA B 1 306 ? 4.715 -15.296 110.652 1.00 45.61 306 ALA B CA 1
ATOM 5512 C C . ALA B 1 306 ? 6.237 -15.288 110.715 1.00 45.85 306 ALA B C 1
ATOM 5513 O O . ALA B 1 306 ? 6.856 -16.211 111.247 1.00 46.95 306 ALA B O 1
ATOM 5515 N N . VAL B 1 307 ? 6.825 -14.230 110.163 1.00 45.29 307 VAL B N 1
ATOM 5516 C CA . VAL B 1 307 ? 8.274 -14.039 110.147 1.00 44.52 307 VAL B CA 1
ATOM 5517 C C . VAL B 1 307 ? 8.525 -12.775 110.963 1.00 44.54 307 VAL B C 1
ATOM 5518 O O . VAL B 1 307 ? 8.202 -11.676 110.511 1.00 44.49 307 VAL B O 1
ATOM 5522 N N . HIS B 1 308 ? 9.111 -12.922 112.150 1.00 44.08 308 HIS B N 1
ATOM 5523 C CA . HIS B 1 308 ? 9.329 -11.771 113.019 1.00 44.46 308 HIS B CA 1
ATOM 5524 C C . HIS B 1 308 ? 10.713 -11.601 113.637 1.00 44.49 308 HIS B C 1
ATOM 5525 O O . HIS B 1 308 ? 10.843 -10.981 114.695 1.00 44.43 308 HIS B O 1
ATOM 5532 N N . ALA B 1 309 ? 11.742 -12.126 112.979 1.00 44.35 309 ALA B N 1
ATOM 5533 C CA . ALA B 1 309 ? 13.113 -12.015 113.482 1.00 44.05 309 ALA B CA 1
ATOM 5534 C C . ALA B 1 309 ? 13.571 -10.555 113.551 1.00 44.01 309 ALA B C 1
ATOM 5535 O O . ALA B 1 309 ? 14.000 -10.069 114.602 1.00 43.64 309 ALA B O 1
ATOM 5537 N N . MET B 1 310 ? 13.483 -9.870 112.414 1.00 43.15 310 MET B N 1
ATOM 5538 C CA . MET B 1 310 ? 13.869 -8.465 112.289 1.00 43.10 310 MET B CA 1
ATOM 5539 C C . MET B 1 310 ? 13.080 -7.598 113.280 1.00 41.43 310 MET B C 1
ATOM 5540 O O . MET B 1 310 ? 13.641 -6.727 113.942 1.00 40.39 310 MET B O 1
ATOM 5545 N N . ARG B 1 311 ? 11.778 -7.848 113.377 1.00 39.82 311 ARG B N 1
ATOM 5546 C CA . ARG B 1 311 ? 10.919 -7.082 114.270 1.00 37.87 311 ARG B CA 1
ATOM 5547 C C . ARG B 1 311 ? 11.375 -7.168 115.719 1.00 36.81 311 ARG B C 1
ATOM 5548 O O . ARG B 1 311 ? 11.546 -6.147 116.386 1.00 35.36 311 ARG B O 1
ATOM 5556 N N . ASP B 1 312 ? 11.565 -8.389 116.207 1.00 36.09 312 ASP B N 1
ATOM 5557 C CA . ASP B 1 312 ? 11.974 -8.582 117.588 1.00 35.93 312 ASP B CA 1
ATOM 5558 C C . ASP B 1 312 ? 13.371 -8.041 117.862 1.00 35.36 312 ASP B C 1
ATOM 5559 O O . ASP B 1 312 ? 13.635 -7.524 118.950 1.00 35.49 312 ASP B O 1
ATOM 5564 N N . ARG B 1 313 ? 14.264 -8.157 116.885 1.00 34.76 313 ARG B N 1
ATOM 5565 C CA . ARG B 1 313 ? 15.610 -7.625 117.056 1.00 34.53 313 ARG B CA 1
ATOM 5566 C C . ARG B 1 313 ? 15.505 -6.107 117.216 1.00 32.63 313 ARG B C 1
ATOM 5567 O O . ARG B 1 313 ? 16.143 -5.518 118.092 1.00 31.61 313 ARG B O 1
ATOM 5575 N N . LEU B 1 314 ? 14.685 -5.484 116.369 1.00 30.21 314 LEU B N 1
ATOM 5576 C CA . LEU B 1 314 ? 14.479 -4.040 116.413 1.00 28.92 314 LEU B CA 1
ATOM 5577 C C . LEU B 1 314 ? 13.789 -3.598 117.697 1.00 28.33 314 LEU B C 1
ATOM 5578 O O . LEU B 1 314 ? 14.092 -2.532 118.232 1.00 26.55 314 LEU B O 1
ATOM 5583 N N . ARG B 1 315 ? 12.858 -4.407 118.190 1.00 29.13 315 ARG B N 1
ATOM 5584 C CA . ARG B 1 315 ? 12.161 -4.069 119.424 1.00 32.93 315 ARG B CA 1
ATOM 5585 C C . ARG B 1 315 ? 13.090 -4.071 120.633 1.00 33.57 315 ARG B C 1
ATOM 5586 O O . ARG B 1 315 ? 12.940 -3.256 121.544 1.00 34.38 315 ARG B O 1
ATOM 5594 N N . GLU B 1 316 ? 14.050 -4.988 120.633 1.00 35.15 316 GLU B N 1
ATOM 5595 C CA . GLU B 1 316 ? 15.006 -5.100 121.728 1.00 36.71 316 GLU B CA 1
ATOM 5596 C C . GLU B 1 316 ? 15.883 -3.839 121.728 1.00 33.94 316 GLU B C 1
ATOM 5597 O O . GLU B 1 316 ? 16.185 -3.271 122.781 1.00 31.91 316 GLU B O 1
ATOM 5603 N N . ALA B 1 317 ? 16.269 -3.399 120.534 1.00 32.15 317 ALA B N 1
ATOM 5604 C CA . ALA B 1 317 ? 17.105 -2.217 120.378 1.00 30.10 317 ALA B CA 1
ATOM 5605 C C . ALA B 1 317 ? 16.383 -0.952 120.826 1.00 29.95 317 ALA B C 1
ATOM 5606 O O . ALA B 1 317 ? 16.942 -0.140 121.560 1.00 30.06 317 ALA B O 1
ATOM 5608 N N . ALA B 1 318 ? 15.143 -0.781 120.383 1.00 30.48 318 ALA B N 1
ATOM 5609 C CA . ALA B 1 318 ? 14.363 0.399 120.742 1.00 32.56 318 ALA B CA 1
ATOM 5610 C C . ALA B 1 318 ? 14.106 0.459 122.245 1.00 34.23 318 ALA B C 1
ATOM 5611 O O . ALA B 1 318 ? 13.943 1.534 122.821 1.00 34.10 318 ALA B O 1
ATOM 5613 N N . LYS B 1 319 ? 14.059 -0.711 122.869 1.00 36.00 319 LYS B N 1
ATOM 5614 C CA . LYS B 1 319 ? 13.833 -0.820 124.306 1.00 37.77 319 LYS B CA 1
ATOM 5615 C C . LYS B 1 319 ? 15.100 -0.357 125.047 1.00 36.21 319 LYS B C 1
ATOM 5616 O O . LYS B 1 319 ? 15.029 0.312 126.074 1.00 36.47 319 LYS B O 1
ATOM 5622 N N . THR B 1 320 ? 16.256 -0.708 124.493 1.00 35.38 320 THR B N 1
ATOM 5623 C CA . THR B 1 320 ? 17.551 -0.372 125.075 1.00 34.28 320 THR B CA 1
ATOM 5624 C C . THR B 1 320 ? 17.980 1.070 124.831 1.00 33.95 320 THR B C 1
ATOM 5625 O O . THR B 1 320 ? 18.407 1.767 125.757 1.00 32.94 320 THR B O 1
ATOM 5629 N N . TYR B 1 321 ? 17.876 1.513 123.582 1.00 32.24 321 TYR B N 1
ATOM 5630 C CA . TYR B 1 321 ? 18.280 2.866 123.231 1.00 31.06 321 TYR B CA 1
ATOM 5631 C C . TYR B 1 321 ? 17.156 3.889 123.253 1.00 30.96 321 TYR B C 1
ATOM 5632 O O . TYR B 1 321 ? 16.149 3.768 122.554 1.00 30.75 321 TYR B O 1
ATOM 5641 N N . GLU B 1 322 ? 17.377 4.911 124.066 1.00 31.79 322 GLU B N 1
ATOM 5642 C CA . GLU B 1 322 ? 16.458 6.012 124.283 1.00 33.65 322 GLU B CA 1
ATOM 5643 C C . GLU B 1 322 ? 16.323 6.877 123.030 1.00 32.49 322 GLU B C 1
ATOM 5644 O O . GLU B 1 322 ? 15.288 7.511 122.808 1.00 31.89 322 GLU B O 1
ATOM 5650 N N . ASN B 1 323 ? 17.372 6.877 122.209 1.00 30.24 323 ASN B N 1
ATOM 5651 C CA . ASN B 1 323 ? 17.421 7.662 120.980 1.00 27.69 323 ASN B CA 1
ATOM 5652 C C . ASN B 1 323 ? 16.896 6.925 119.749 1.00 27.68 323 ASN B C 1
ATOM 5653 O O . ASN B 1 323 ? 17.009 7.428 118.630 1.00 27.13 323 ASN B O 1
ATOM 5658 N N . LEU B 1 324 ? 16.316 5.744 119.957 1.00 26.12 324 LEU B N 1
ATOM 5659 C CA . LEU B 1 324 ? 15.781 4.950 118.853 1.00 26.02 324 LEU B CA 1
ATOM 5660 C C . LEU B 1 324 ? 14.289 4.634 118.959 1.00 27.01 324 LEU B C 1
ATOM 5661 O O . LEU B 1 324 ? 13.839 4.020 119.927 1.00 28.11 324 LEU B O 1
ATOM 5666 N N . ASP B 1 325 ? 13.527 5.051 117.952 1.00 27.09 325 ASP B N 1
ATOM 5667 C CA . ASP B 1 325 ? 12.093 4.785 117.908 1.00 26.02 325 ASP B CA 1
ATOM 5668 C C . ASP B 1 325 ? 11.815 3.872 116.725 1.00 24.89 325 ASP B C 1
ATOM 5669 O O . ASP B 1 325 ? 12.444 4.000 115.671 1.00 24.02 325 ASP B O 1
ATOM 5674 N N . LEU B 1 326 ? 10.868 2.957 116.904 1.00 23.33 326 LEU B N 1
ATOM 5675 C CA . LEU B 1 326 ? 10.514 1.986 115.873 1.00 23.34 326 LEU B CA 1
ATOM 5676 C C . LEU B 1 326 ? 9.048 2.026 115.455 1.00 22.75 326 LEU B C 1
ATOM 5677 O O . LEU B 1 326 ? 8.170 2.225 116.290 1.00 23.43 326 LEU B O 1
ATOM 5682 N N . PHE B 1 327 ? 8.793 1.841 114.162 1.00 21.74 327 PHE B N 1
ATOM 5683 C CA . PHE B 1 327 ? 7.430 1.781 113.634 1.00 21.87 327 PHE B CA 1
ATOM 5684 C C . PHE B 1 327 ? 7.342 0.565 112.736 1.00 22.09 327 PHE B C 1
ATOM 5685 O O . PHE B 1 327 ? 8.224 0.328 111.912 1.00 22.99 327 PHE B O 1
ATOM 5693 N N . VAL B 1 328 ? 6.280 -0.213 112.896 1.00 22.02 328 VAL B N 1
ATOM 5694 C CA . VAL B 1 328 ? 6.126 -1.420 112.107 1.00 21.87 328 VAL B CA 1
ATOM 5695 C C . VAL B 1 328 ? 4.848 -1.448 111.289 1.00 23.01 328 VAL B C 1
ATOM 5696 O O . VAL B 1 328 ? 3.756 -1.273 111.826 1.00 25.73 328 VAL B O 1
ATOM 5700 N N . PHE B 1 329 ? 4.994 -1.651 109.984 1.00 21.73 329 PHE B N 1
ATOM 5701 C CA . PHE B 1 329 ? 3.844 -1.748 109.094 1.00 23.12 329 PHE B CA 1
ATOM 5702 C C . PHE B 1 329 ? 3.751 -3.197 108.628 1.00 24.47 329 PHE B C 1
ATOM 5703 O O . PHE B 1 329 ? 4.768 -3.819 108.328 1.00 25.13 329 PHE B O 1
ATOM 5711 N N . TYR B 1 330 ? 2.531 -3.727 108.595 1.00 25.06 330 TYR B N 1
ATOM 5712 C CA . TYR B 1 330 ? 2.271 -5.082 108.111 1.00 25.91 330 TYR B CA 1
ATOM 5713 C C . TYR B 1 330 ? 1.331 -4.893 106.934 1.00 27.13 330 TYR B C 1
ATOM 5714 O O . TYR B 1 330 ? 0.219 -4.393 107.105 1.00 27.57 330 TYR B O 1
ATOM 5723 N N . ASP B 1 331 ? 1.767 -5.277 105.741 1.00 28.29 331 ASP B N 1
ATOM 5724 C CA . ASP B 1 331 ? 0.925 -5.105 104.566 1.00 31.93 331 ASP B CA 1
ATOM 5725 C C . ASP B 1 331 ? -0.019 -6.279 104.344 1.00 33.09 331 ASP B C 1
ATOM 5726 O O . ASP B 1 331 ? -0.878 -6.229 103.466 1.00 33.07 331 ASP B O 1
ATOM 5731 N N . GLN B 1 332 ? 0.134 -7.329 105.142 1.00 34.04 332 GLN B N 1
ATOM 5732 C CA . GLN B 1 332 ? -0.711 -8.506 105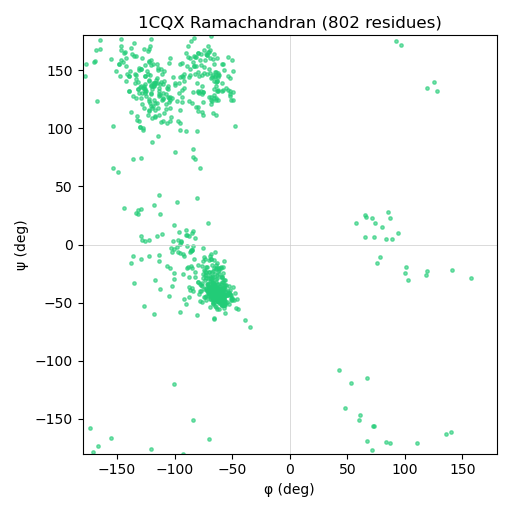.003 1.00 36.53 332 GLN B CA 1
ATOM 5733 C C . GLN B 1 332 ? -0.895 -9.165 106.373 1.00 36.27 332 GLN B C 1
ATOM 5734 O O . GLN B 1 332 ? -0.541 -10.332 106.567 1.00 36.77 332 GLN B O 1
ATOM 5740 N N . PRO B 1 333 ? -1.507 -8.436 107.326 1.00 35.63 333 PRO B N 1
ATOM 5741 C CA . PRO B 1 333 ? -1.764 -8.881 108.698 1.00 36.91 333 PRO B CA 1
ATOM 5742 C C . PRO B 1 333 ? -2.515 -10.200 108.835 1.00 38.86 333 PRO B C 1
ATOM 5743 O O . PRO B 1 333 ? -3.391 -10.512 108.034 1.00 39.00 333 PRO B O 1
ATOM 5747 N N . LEU B 1 334 ? -2.164 -10.962 109.866 1.00 40.58 334 LEU B N 1
ATOM 5748 C CA . LEU B 1 334 ? -2.809 -12.237 110.148 1.00 42.10 334 LEU B CA 1
ATOM 5749 C C . LEU B 1 334 ? -4.003 -11.940 111.045 1.00 43.55 334 LEU B C 1
ATOM 5750 O O . LEU B 1 334 ? -4.066 -10.873 111.667 1.00 44.54 334 LEU B O 1
ATOM 5755 N N . PRO B 1 335 ? -4.970 -12.873 111.127 1.00 44.21 335 PRO B N 1
ATOM 5756 C CA . PRO B 1 335 ? -6.155 -12.677 111.968 1.00 44.37 335 PRO B CA 1
ATOM 5757 C C . PRO B 1 335 ? -5.794 -12.488 113.445 1.00 45.15 335 PRO B C 1
ATOM 5758 O O . PRO B 1 335 ? -6.520 -11.828 114.188 1.00 45.29 335 PRO B O 1
ATOM 5762 N N . GLU B 1 336 ? -4.667 -13.060 113.866 1.00 46.75 336 GLU B N 1
ATOM 5763 C CA . GLU B 1 336 ? -4.244 -12.946 115.259 1.00 48.60 336 GLU B CA 1
ATOM 5764 C C . GLU B 1 336 ? -3.397 -11.698 115.502 1.00 48.87 336 GLU B C 1
ATOM 5765 O O . GLU B 1 336 ? -3.231 -11.274 116.649 1.00 49.58 336 GLU B O 1
ATOM 5771 N N . ASP B 1 337 ? -2.835 -11.126 114.437 1.00 48.04 337 ASP B N 1
ATOM 5772 C CA . ASP B 1 337 ? -2.022 -9.919 114.588 1.00 46.81 337 ASP B CA 1
ATOM 5773 C C . ASP B 1 337 ? -2.911 -8.753 115.000 1.00 46.03 337 ASP B C 1
ATOM 5774 O O . ASP B 1 337 ? -3.894 -8.437 114.329 1.00 45.92 337 ASP B O 1
ATOM 5779 N N . VAL B 1 338 ? -2.555 -8.122 116.114 1.00 45.47 338 VAL B N 1
ATOM 5780 C CA . VAL B 1 338 ? -3.326 -7.010 116.653 1.00 46.01 338 VAL B CA 1
ATOM 5781 C C . VAL B 1 338 ? -2.660 -5.658 116.483 1.00 45.49 338 VAL B C 1
ATOM 5782 O O . VAL B 1 338 ? -1.587 -5.415 117.036 1.00 45.12 338 VAL B O 1
ATOM 5786 N N . GLN B 1 339 ? -3.301 -4.776 115.725 1.00 45.00 339 GLN B N 1
ATOM 5787 C CA . GLN B 1 339 ? -2.754 -3.444 115.529 1.00 45.21 339 GLN B CA 1
ATOM 5788 C C . GLN B 1 339 ? -2.621 -2.804 116.907 1.00 45.39 339 GLN B C 1
ATOM 5789 O O . GLN B 1 339 ? -3.549 -2.851 117.714 1.00 46.24 339 GLN B O 1
ATOM 5795 N N . GLY B 1 340 ? -1.462 -2.213 117.172 1.00 45.36 340 GLY B N 1
ATOM 5796 C CA . GLY B 1 340 ? -1.228 -1.597 118.463 1.00 44.60 340 GLY B CA 1
ATOM 5797 C C . GLY B 1 340 ? -0.386 -2.506 119.343 1.00 44.61 340 GLY B C 1
ATOM 5798 O O . GLY B 1 340 ? 0.216 -2.046 120.311 1.00 44.95 340 GLY B O 1
ATOM 5799 N N . ARG B 1 341 ? -0.340 -3.795 119.003 1.00 45.08 341 ARG B N 1
ATOM 5800 C CA . ARG B 1 341 ? 0.434 -4.781 119.760 1.00 45.17 341 ARG B CA 1
ATOM 5801 C C . ARG B 1 341 ? 1.537 -5.431 118.920 1.00 43.30 341 ARG B C 1
ATOM 5802 O O . ARG B 1 341 ? 2.719 -5.336 119.248 1.00 42.67 341 ARG B O 1
ATOM 5810 N N . ASP B 1 342 ? 1.134 -6.089 117.837 1.00 42.01 342 ASP B N 1
ATOM 5811 C CA . ASP B 1 342 ? 2.061 -6.780 116.942 1.00 41.23 342 ASP B CA 1
ATOM 5812 C C . ASP B 1 342 ? 2.629 -5.874 115.851 1.00 39.69 342 ASP B C 1
ATOM 5813 O O . ASP B 1 342 ? 3.732 -6.106 115.352 1.00 38.77 342 ASP B O 1
ATOM 5818 N N . TYR B 1 343 ? 1.864 -4.852 115.477 1.00 37.50 343 TYR B N 1
ATOM 5819 C CA . TYR B 1 343 ? 2.289 -3.906 114.453 1.00 34.95 343 TYR B CA 1
ATOM 5820 C C . TYR B 1 343 ? 1.550 -2.592 114.673 1.00 33.86 343 TYR B C 1
ATOM 5821 O O . TYR B 1 343 ? 0.510 -2.560 115.329 1.00 33.06 343 TYR B O 1
ATOM 5830 N N . ASP B 1 344 ? 2.087 -1.511 114.124 1.00 32.44 344 ASP B N 1
ATOM 5831 C CA . ASP B 1 344 ? 1.487 -0.200 114.293 1.00 32.16 344 ASP B CA 1
ATOM 5832 C C . ASP B 1 344 ? 0.493 0.178 113.202 1.00 31.67 344 ASP B C 1
ATOM 5833 O O . ASP B 1 344 ? -0.598 0.658 113.501 1.00 31.92 344 ASP B O 1
ATOM 5838 N N . TYR B 1 345 ? 0.862 -0.032 111.941 1.00 31.18 345 TYR B N 1
ATOM 5839 C CA . TYR B 1 345 ? -0.030 0.307 110.840 1.00 30.72 345 TYR B CA 1
ATOM 5840 C C . TYR B 1 345 ? -0.125 -0.772 109.779 1.00 29.90 345 TYR B C 1
ATOM 5841 O O . TYR B 1 345 ? 0.830 -1.517 109.539 1.00 29.98 345 TYR B O 1
ATOM 5850 N N . PRO B 1 346 ? -1.308 -0.902 109.161 1.00 27.56 346 PRO B N 1
ATOM 5851 C CA . PRO B 1 346 ? -1.570 -1.877 108.104 1.00 27.11 346 PRO B CA 1
ATOM 5852 C C . PRO B 1 346 ? -1.089 -1.325 106.756 1.00 26.02 346 PRO B C 1
ATOM 5853 O O . PRO B 1 346 ? -1.018 -0.107 106.564 1.00 25.97 346 PRO B O 1
ATOM 5857 N N . GLY B 1 347 ? -0.754 -2.222 105.834 1.00 24.31 347 GLY B N 1
ATOM 5858 C CA . GLY B 1 347 ? -0.311 -1.811 104.513 1.00 23.95 347 GLY B CA 1
ATOM 5859 C C . GLY B 1 347 ? 1.170 -1.531 104.368 1.00 23.97 347 GLY B C 1
ATOM 5860 O O . GLY B 1 347 ? 1.961 -1.819 105.262 1.00 23.67 347 GLY B O 1
ATOM 5861 N N . LEU B 1 348 ? 1.539 -0.969 103.222 1.00 24.45 348 LEU B N 1
ATOM 5862 C CA . LEU B 1 348 ? 2.926 -0.629 102.935 1.00 24.96 348 LEU B CA 1
ATOM 5863 C C . LEU B 1 348 ? 3.330 0.644 103.676 1.00 24.39 348 LEU B C 1
ATOM 5864 O O . LEU B 1 348 ? 2.480 1.470 104.015 1.00 23.86 348 LEU B O 1
ATOM 5869 N N . VAL B 1 349 ? 4.625 0.797 103.943 1.00 22.90 349 VAL B N 1
ATOM 5870 C CA . VAL B 1 349 ? 5.121 1.979 104.634 1.00 22.14 349 VAL B CA 1
ATOM 5871 C C . VAL B 1 349 ? 4.576 3.245 103.981 1.00 22.97 349 VAL B C 1
ATOM 5872 O O . VAL B 1 349 ? 4.723 3.454 102.778 1.00 22.34 349 VAL B O 1
ATOM 5876 N N . ASP B 1 350 ? 3.930 4.078 104.787 1.00 24.29 350 ASP B N 1
ATOM 5877 C CA . ASP B 1 350 ? 3.371 5.338 104.310 1.00 25.96 350 ASP B CA 1
ATOM 5878 C C . ASP B 1 350 ? 3.816 6.442 105.251 1.00 25.62 350 ASP B C 1
ATOM 5879 O O . ASP B 1 350 ? 3.324 6.546 106.374 1.00 25.55 350 ASP B O 1
ATOM 5884 N N . VAL B 1 351 ? 4.753 7.267 104.795 1.00 25.61 351 VAL B N 1
ATOM 5885 C CA . VAL B 1 351 ? 5.279 8.335 105.632 1.00 27.84 351 VAL B CA 1
ATOM 5886 C C . VAL B 1 351 ? 4.268 9.404 106.023 1.00 28.39 351 VAL B C 1
ATOM 5887 O O . VAL B 1 351 ? 4.485 10.118 106.998 1.00 28.87 351 VAL B O 1
ATOM 5891 N N . LYS B 1 352 ? 3.172 9.534 105.278 1.00 30.37 352 LYS B N 1
ATOM 5892 C CA . LYS B 1 352 ? 2.163 10.528 105.642 1.00 33.68 352 LYS B CA 1
ATOM 5893 C C . LYS B 1 352 ? 1.560 10.190 107.001 1.00 33.95 352 LYS B C 1
ATOM 5894 O O . LYS B 1 352 ? 1.089 11.069 107.719 1.00 34.35 352 LYS B O 1
ATOM 5900 N N . GLN B 1 353 ? 1.585 8.910 107.355 1.00 34.78 353 GLN B N 1
ATOM 5901 C CA . GLN B 1 353 ? 1.019 8.463 108.618 1.00 35.41 353 GLN B CA 1
ATOM 5902 C C . GLN B 1 353 ? 1.868 8.735 109.848 1.00 35.08 353 GLN B C 1
ATOM 5903 O O . GLN B 1 353 ? 1.338 9.004 110.925 1.00 36.02 353 GLN B O 1
ATOM 5909 N N . ILE B 1 354 ? 3.181 8.650 109.691 1.00 33.67 354 ILE B N 1
ATOM 5910 C CA . ILE B 1 354 ? 4.102 8.875 110.798 1.00 32.14 354 ILE B CA 1
ATOM 5911 C C . ILE B 1 354 ? 4.894 10.144 110.538 1.00 32.21 354 ILE B C 1
ATOM 5912 O O . ILE B 1 354 ? 6.001 10.325 111.043 1.00 31.87 354 ILE B O 1
ATOM 5917 N N . GLU B 1 355 ? 4.286 11.024 109.757 1.00 31.47 355 GLU B N 1
ATOM 5918 C CA . GLU B 1 355 ? 4.879 12.287 109.354 1.00 32.79 355 GLU B CA 1
ATOM 5919 C C . GLU B 1 355 ? 5.499 13.072 110.502 1.00 32.84 355 GLU B C 1
ATOM 5920 O O . GLU B 1 355 ? 6.581 13.637 110.367 1.00 30.73 355 GLU B O 1
ATOM 5926 N N . LYS B 1 356 ? 4.814 13.096 111.638 1.00 35.02 356 LYS B N 1
ATOM 5927 C CA . LYS B 1 356 ? 5.295 13.831 112.805 1.00 36.77 356 LYS B CA 1
ATOM 5928 C C . LYS B 1 356 ? 6.620 13.269 113.318 1.00 35.95 356 LYS B C 1
ATOM 5929 O O . LYS B 1 356 ? 7.504 14.013 113.754 1.00 36.04 356 LYS B O 1
ATOM 5935 N N . SER B 1 357 ? 6.748 11.948 113.251 1.00 34.48 357 SER B N 1
ATOM 5936 C CA . SER B 1 357 ? 7.937 11.257 113.736 1.00 32.70 357 SER B CA 1
ATOM 5937 C C . SER B 1 357 ? 9.124 11.208 112.785 1.00 30.47 357 SER B C 1
ATOM 5938 O O . SER B 1 357 ? 10.260 11.044 113.230 1.00 30.40 357 SER B O 1
ATOM 5941 N N . ILE B 1 358 ? 8.876 11.345 111.485 1.00 27.96 358 ILE B N 1
ATOM 5942 C CA . ILE B 1 358 ? 9.976 11.277 110.534 1.00 26.38 358 ILE B CA 1
ATOM 5943 C C . ILE B 1 358 ? 10.390 12.607 109.915 1.00 26.65 358 ILE B C 1
ATOM 5944 O O . ILE B 1 358 ? 11.496 12.722 109.392 1.00 26.68 358 ILE B O 1
ATOM 5949 N N . LEU B 1 359 ? 9.526 13.618 109.978 1.00 26.18 359 LEU B N 1
ATOM 5950 C CA . LEU B 1 359 ? 9.889 14.927 109.443 1.00 26.41 359 LEU B CA 1
ATOM 5951 C C . LEU B 1 359 ? 10.705 15.658 110.494 1.00 27.59 359 LEU B C 1
ATOM 5952 O O . LEU B 1 359 ? 10.219 16.573 111.157 1.00 27.57 359 LEU B O 1
ATOM 5957 N N . LEU B 1 360 ? 11.949 15.229 110.656 1.00 27.66 360 LEU B N 1
ATOM 5958 C CA . LEU B 1 360 ? 12.848 15.836 111.620 1.00 28.72 360 LEU B CA 1
ATOM 5959 C C . LEU B 1 360 ? 13.767 16.801 110.889 1.00 29.33 360 LEU B C 1
ATOM 5960 O O . LEU B 1 360 ? 14.230 16.515 109.782 1.00 29.62 360 LEU B O 1
ATOM 5965 N N . PRO B 1 361 ? 14.001 17.986 111.469 1.00 29.69 361 PRO B N 1
ATOM 5966 C CA . PRO B 1 361 ? 14.889 18.953 110.823 1.00 29.08 361 PRO B CA 1
ATOM 5967 C C . PRO B 1 361 ? 16.304 18.400 110.586 1.00 28.27 361 PRO B C 1
ATOM 5968 O O . PRO B 1 361 ? 16.909 17.784 111.474 1.00 27.21 361 PRO B O 1
ATOM 5972 N N . ASP B 1 362 ? 16.812 18.603 109.374 1.00 27.16 362 ASP B N 1
ATOM 5973 C CA . ASP B 1 362 ? 18.154 18.158 109.033 1.00 27.94 362 ASP B CA 1
ATOM 5974 C C . ASP B 1 362 ? 18.377 16.650 109.007 1.00 25.63 362 ASP B C 1
ATOM 5975 O O . ASP B 1 362 ? 19.509 16.196 109.152 1.00 27.02 362 ASP B O 1
ATOM 5980 N N . ALA B 1 363 ? 17.319 15.875 108.816 1.00 21.43 363 ALA B N 1
ATOM 5981 C CA . ALA B 1 363 ? 17.461 14.426 108.792 1.00 19.57 363 ALA B CA 1
ATOM 5982 C C . ALA B 1 363 ? 17.891 13.891 107.428 1.00 19.11 363 ALA B C 1
ATOM 5983 O O . ALA B 1 363 ? 17.662 14.522 106.389 1.00 16.84 363 ALA B O 1
ATOM 5985 N N . ASP B 1 364 ? 18.550 12.733 107.457 1.00 17.74 364 ASP B N 1
ATOM 5986 C CA . ASP B 1 364 ? 18.969 12.030 106.247 1.00 16.30 364 ASP B CA 1
ATOM 5987 C C . ASP B 1 364 ? 18.113 10.776 106.223 1.00 15.45 364 ASP B C 1
ATOM 5988 O O . ASP B 1 364 ? 17.858 10.177 107.270 1.00 15.80 364 ASP B O 1
ATOM 5993 N N . TYR B 1 365 ? 17.650 10.396 105.038 1.00 15.05 365 TYR B N 1
ATOM 5994 C CA . TYR B 1 365 ? 16.812 9.214 104.898 1.00 14.75 365 TYR B CA 1
ATOM 5995 C C . TYR B 1 365 ? 17.523 8.118 104.112 1.00 14.27 365 TYR B C 1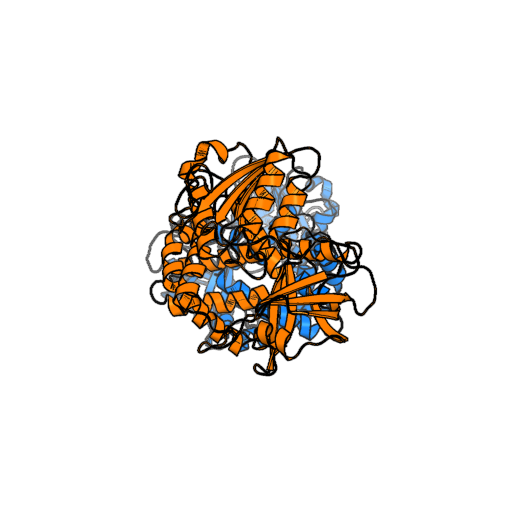
ATOM 5996 O O . TYR B 1 365 ? 18.102 8.373 103.058 1.00 14.40 365 TYR B O 1
ATOM 6005 N N . TYR B 1 366 ? 17.490 6.901 104.646 1.00 13.74 366 TYR B N 1
ATOM 6006 C CA . TYR B 1 366 ? 18.114 5.754 103.995 1.00 13.61 366 TYR B CA 1
ATOM 6007 C C . TYR B 1 366 ? 17.025 4.733 103.733 1.00 14.36 366 TYR B C 1
ATOM 6008 O O . TYR B 1 366 ? 16.386 4.238 104.660 1.00 15.42 366 TYR B O 1
ATOM 6017 N N . ILE B 1 367 ? 16.820 4.426 102.459 1.00 15.00 367 ILE B N 1
ATOM 6018 C CA . ILE B 1 367 ? 15.763 3.517 102.055 1.00 15.42 367 ILE B CA 1
ATOM 6019 C C . ILE B 1 367 ? 16.310 2.285 101.364 1.00 17.07 367 ILE B C 1
ATOM 6020 O O . ILE B 1 367 ? 17.207 2.381 100.535 1.00 17.30 367 ILE B O 1
ATOM 6025 N N . CYS B 1 368 ? 15.781 1.122 101.722 1.00 17.06 368 CYS B N 1
ATOM 6026 C CA . CYS B 1 368 ? 16.199 -0.105 101.076 1.00 19.44 368 CYS B CA 1
ATOM 6027 C C . CYS B 1 368 ? 14.991 -1.026 100.977 1.00 19.66 368 CYS B C 1
ATOM 6028 O O . CYS B 1 368 ? 14.020 -0.875 101.721 1.00 20.57 368 CYS B O 1
ATOM 6031 N N . GLY B 1 369 ? 15.057 -1.960 100.033 1.00 19.01 369 GLY B N 1
ATOM 6032 C CA . GLY B 1 369 ? 13.976 -2.900 99.803 1.00 18.09 369 GLY B CA 1
ATOM 6033 C C . GLY B 1 369 ? 13.850 -3.052 98.301 1.00 18.47 369 GLY B C 1
ATOM 6034 O O . GLY B 1 369 ? 14.805 -2.741 97.586 1.00 19.21 369 GLY B O 1
ATOM 6035 N N . PRO B 1 370 ? 12.710 -3.551 97.788 1.00 17.60 370 PRO B N 1
ATOM 6036 C CA . PRO B 1 370 ? 12.508 -3.720 96.345 1.00 17.06 370 PRO B CA 1
ATOM 6037 C C . PRO B 1 370 ? 12.690 -2.363 95.654 1.00 16.27 370 PRO B C 1
ATOM 6038 O O . PRO B 1 370 ? 12.417 -1.328 96.259 1.00 17.75 370 PRO B O 1
ATOM 6042 N N . ILE B 1 371 ? 13.145 -2.356 94.404 1.00 15.90 371 ILE B N 1
ATOM 6043 C CA . ILE B 1 371 ? 13.350 -1.100 93.689 1.00 17.36 371 ILE B CA 1
ATOM 6044 C C . ILE B 1 371 ? 12.085 -0.243 93.582 1.00 17.28 371 ILE B C 1
ATOM 6045 O O . ILE B 1 371 ? 12.139 0.970 93.774 1.00 17.52 371 ILE B O 1
ATOM 6050 N N . PRO B 1 372 ? 10.934 -0.855 93.263 1.00 17.30 372 PRO B N 1
ATOM 6051 C CA . PRO B 1 372 ? 9.696 -0.075 93.163 1.00 18.07 372 PRO B CA 1
ATOM 6052 C C . PRO B 1 372 ? 9.404 0.611 94.502 1.00 18.19 372 PRO B C 1
ATOM 6053 O O . PRO B 1 372 ? 8.954 1.761 94.550 1.00 19.03 372 PRO B O 1
ATOM 6057 N N . PHE B 1 373 ? 9.673 -0.112 95.586 1.00 18.39 373 PHE B N 1
ATOM 6058 C CA . PHE B 1 373 ? 9.465 0.387 96.945 1.00 17.99 373 PHE B CA 1
ATOM 6059 C C . PHE B 1 373 ? 10.352 1.603 97.223 1.00 18.65 373 PHE B C 1
ATOM 6060 O O . PHE B 1 373 ? 9.879 2.626 97.730 1.00 18.00 373 PHE B O 1
ATOM 6068 N N . MET B 1 374 ? 11.636 1.481 96.892 1.00 16.10 374 MET B N 1
ATOM 6069 C CA . MET B 1 374 ? 12.588 2.561 97.122 1.00 15.99 374 MET B CA 1
ATOM 6070 C C . MET B 1 374 ? 12.229 3.832 96.370 1.00 16.14 374 MET B C 1
ATOM 6071 O O . MET B 1 374 ? 12.366 4.938 96.909 1.00 16.20 374 MET B O 1
ATOM 6076 N N . ARG B 1 375 ? 11.766 3.669 95.131 1.00 16.80 375 ARG B N 1
ATOM 6077 C CA . ARG B 1 375 ? 11.358 4.796 94.294 1.00 17.38 375 ARG B CA 1
ATOM 6078 C C . ARG B 1 375 ? 10.115 5.461 94.874 1.00 17.72 375 ARG B C 1
ATOM 6079 O O . ARG B 1 375 ? 10.004 6.681 94.885 1.00 17.79 375 ARG B O 1
ATOM 6087 N N . MET B 1 376 ? 9.183 4.640 95.348 1.00 18.14 376 MET B N 1
ATOM 6088 C CA . MET B 1 376 ? 7.944 5.132 95.942 1.00 19.88 376 MET B CA 1
ATOM 6089 C C . MET B 1 376 ? 8.197 5.980 97.187 1.00 18.94 376 MET B C 1
ATOM 6090 O O . MET B 1 376 ? 7.606 7.052 97.349 1.00 17.70 376 MET B O 1
ATOM 6095 N N . GLN B 1 377 ? 9.085 5.506 98.059 1.00 16.34 377 GLN B N 1
ATOM 6096 C CA . GLN B 1 377 ? 9.415 6.231 99.278 1.00 15.45 377 GLN B CA 1
ATOM 6097 C C . GLN B 1 377 ? 10.215 7.482 98.933 1.00 14.31 377 GLN B C 1
ATOM 6098 O O . GLN B 1 377 ? 10.005 8.537 99.521 1.00 15.30 377 GLN B O 1
ATOM 6104 N N . HIS B 1 378 ? 11.133 7.369 97.984 1.00 13.15 378 HIS B N 1
ATOM 6105 C CA . HIS B 1 378 ? 11.901 8.533 97.567 1.00 13.78 378 HIS B CA 1
ATOM 6106 C C . HIS B 1 378 ? 10.956 9.646 97.100 1.00 16.17 378 HIS B C 1
ATOM 6107 O O . HIS B 1 378 ? 11.087 10.797 97.517 1.00 16.65 378 HIS B O 1
ATOM 6114 N N . ASP B 1 379 ? 10.002 9.302 96.238 1.00 16.06 379 ASP B N 1
ATOM 6115 C CA . ASP B 1 379 ? 9.065 10.298 95.734 1.00 17.29 379 ASP B CA 1
ATOM 6116 C C . ASP B 1 379 ? 8.156 10.857 96.829 1.00 17.51 379 ASP B C 1
ATOM 6117 O O . ASP B 1 379 ? 7.851 12.051 96.833 1.00 16.41 379 ASP B O 1
ATOM 6122 N N . ALA B 1 380 ? 7.728 9.996 97.750 1.00 16.70 380 ALA B N 1
ATOM 6123 C CA . ALA B 1 380 ? 6.863 10.432 98.841 1.00 17.61 380 ALA B CA 1
ATOM 6124 C C . ALA B 1 380 ? 7.589 11.460 99.708 1.00 18.92 380 ALA B C 1
ATOM 6125 O O . ALA B 1 380 ? 6.994 12.443 100.152 1.00 20.52 380 ALA B O 1
ATOM 6127 N N . LEU B 1 381 ? 8.881 11.236 99.939 1.00 17.64 381 LEU B N 1
ATOM 6128 C CA . LEU B 1 381 ? 9.678 12.155 100.743 1.00 17.09 381 LEU B CA 1
ATOM 6129 C C . LEU B 1 381 ? 9.877 13.480 100.027 1.00 16.20 381 LEU B C 1
ATOM 6130 O O . LEU B 1 381 ? 9.812 14.535 100.651 1.00 15.87 381 LEU B O 1
ATOM 6135 N N . LYS B 1 382 ? 10.121 13.425 98.719 1.00 16.86 382 LYS B N 1
ATOM 6136 C CA . LYS B 1 382 ? 10.297 14.639 97.929 1.00 17.72 382 LYS B CA 1
ATOM 6137 C C . LYS B 1 382 ? 9.023 15.481 97.991 1.00 18.36 382 LYS B C 1
ATOM 6138 O O . LYS B 1 382 ? 9.096 16.709 98.061 1.00 18.78 382 LYS B O 1
ATOM 6144 N N . ASN B 1 383 ? 7.859 14.832 97.969 1.00 19.97 383 ASN B N 1
ATOM 6145 C CA . ASN B 1 383 ? 6.595 15.564 98.040 1.00 23.32 383 ASN B CA 1
ATOM 6146 C C . ASN B 1 383 ? 6.394 16.269 99.381 1.00 24.32 383 ASN B C 1
ATOM 6147 O O . ASN B 1 383 ? 5.508 17.112 99.510 1.00 24.64 383 ASN B O 1
ATOM 6152 N N . LEU B 1 384 ? 7.203 15.920 100.377 1.00 23.29 384 LEU B N 1
ATOM 6153 C CA . LEU B 1 384 ? 7.104 16.556 101.685 1.00 22.33 384 LEU B CA 1
ATOM 6154 C C . LEU B 1 384 ? 8.108 17.704 101.784 1.00 22.02 384 LEU B C 1
ATOM 6155 O O . LEU B 1 384 ? 8.199 18.375 102.809 1.00 23.74 384 LEU B O 1
ATOM 6160 N N . GLY B 1 385 ? 8.859 17.928 100.710 1.00 19.92 385 GLY B N 1
ATOM 6161 C CA . GLY B 1 385 ? 9.819 19.015 100.711 1.00 19.42 385 GLY B CA 1
ATOM 6162 C C . GLY B 1 385 ? 11.233 18.644 101.110 1.00 18.67 385 GLY B C 1
ATOM 6163 O O . GLY B 1 385 ? 12.072 19.521 101.323 1.00 19.17 385 GLY B O 1
ATOM 6164 N N . ILE B 1 386 ? 11.500 17.347 101.221 1.00 18.27 386 ILE B N 1
ATOM 6165 C CA . ILE B 1 386 ? 12.834 16.878 101.584 1.00 17.71 386 ILE B CA 1
ATOM 6166 C C . ILE B 1 386 ? 13.733 16.996 100.355 1.00 18.38 386 ILE B C 1
ATOM 6167 O O . ILE B 1 386 ? 13.342 16.587 99.261 1.00 18.53 386 ILE B O 1
ATOM 6172 N N . HIS B 1 387 ? 14.926 17.565 100.538 1.00 18.70 387 HIS B N 1
ATOM 6173 C CA . HIS B 1 387 ? 15.870 17.748 99.438 1.00 19.76 387 HIS B CA 1
ATOM 6174 C C . HIS B 1 387 ? 16.462 16.441 98.933 1.00 18.45 387 HIS B C 1
ATOM 6175 O O . HIS B 1 387 ? 16.681 15.506 99.701 1.00 17.83 387 HIS B O 1
ATOM 6182 N N . GLU B 1 388 ? 16.740 16.400 97.636 1.00 17.09 388 GLU B N 1
ATOM 6183 C CA . GLU B 1 388 ? 17.319 15.222 97.005 1.00 17.25 388 GLU B CA 1
ATOM 6184 C C . GLU B 1 388 ? 18.583 14.722 97.721 1.00 17.35 388 GLU B C 1
ATOM 6185 O O . GLU B 1 388 ? 18.758 13.521 97.918 1.00 17.30 388 GLU B O 1
ATOM 6191 N N . ALA B 1 389 ? 19.451 15.649 98.114 1.00 15.82 389 ALA B N 1
ATOM 6192 C CA . ALA B 1 389 ? 20.705 15.315 98.781 1.00 16.87 389 ALA B CA 1
ATOM 6193 C C . ALA B 1 389 ? 20.561 14.621 100.129 1.00 17.18 389 ALA B C 1
ATOM 6194 O O . ALA B 1 389 ? 21.531 14.049 100.634 1.00 17.06 389 ALA B O 1
ATOM 6196 N N . ARG B 1 390 ? 19.367 14.674 100.720 1.00 16.69 390 ARG B N 1
ATOM 6197 C CA . ARG B 1 390 ? 19.141 14.055 102.023 1.00 16.99 390 ARG B CA 1
ATOM 6198 C C . ARG B 1 390 ? 18.425 12.713 101.912 1.00 16.73 390 ARG B C 1
ATOM 6199 O O . ARG B 1 390 ? 18.110 12.079 102.922 1.00 16.00 390 ARG B O 1
ATOM 6207 N N . ILE B 1 391 ? 18.177 12.282 100.680 1.00 16.39 391 ILE B N 1
ATOM 6208 C CA . ILE B 1 391 ? 17.502 11.004 100.434 1.00 16.46 391 ILE B CA 1
ATOM 6209 C C . ILE B 1 391 ? 18.543 10.054 99.846 1.00 15.90 391 ILE B C 1
ATOM 6210 O O . ILE B 1 391 ? 19.256 10.407 98.904 1.00 16.00 391 ILE B O 1
ATOM 6215 N N . HIS B 1 392 ? 18.627 8.853 100.407 1.00 14.17 392 HIS B N 1
ATOM 6216 C CA . HIS B 1 392 ? 19.613 7.874 99.970 1.00 14.41 392 HIS B CA 1
ATOM 6217 C C . HIS B 1 392 ? 18.999 6.490 99.840 1.00 13.44 392 HIS B C 1
ATOM 6218 O O . HIS B 1 392 ? 18.355 5.996 100.765 1.00 14.44 392 HIS B O 1
ATOM 6225 N N . TYR B 1 393 ? 19.178 5.862 98.686 1.00 14.34 393 TYR B N 1
ATOM 6226 C CA . TYR B 1 393 ? 18.677 4.505 98.534 1.00 15.08 393 TYR B CA 1
ATOM 6227 C C . TYR B 1 393 ? 19.573 3.719 97.595 1.00 16.21 393 TYR B C 1
ATOM 6228 O O . TYR B 1 393 ? 20.267 4.296 96.760 1.00 15.53 393 TYR B O 1
ATOM 6237 N N . GLU B 1 394 ? 19.563 2.400 97.757 1.00 16.56 394 GLU B N 1
ATOM 6238 C CA . GLU B 1 394 ? 20.400 1.520 96.952 1.00 16.82 394 GLU B CA 1
ATOM 6239 C C . GLU B 1 394 ? 19.990 0.068 97.171 1.00 17.13 394 GLU B C 1
ATOM 6240 O O . GLU B 1 394 ? 19.364 -0.265 98.183 1.00 17.40 394 GLU B O 1
ATOM 6246 N N . VAL B 1 395 ? 20.324 -0.791 96.211 1.00 16.98 395 VAL B N 1
ATOM 6247 C CA . VAL B 1 395 ? 20.037 -2.216 96.359 1.00 17.64 395 VAL B CA 1
ATOM 6248 C C . VAL B 1 395 ? 20.982 -2.613 97.487 1.00 18.23 395 VAL B C 1
ATOM 6249 O O . VAL B 1 395 ? 22.181 -2.332 97.428 1.00 16.15 395 VAL B O 1
ATOM 6253 N N . PHE B 1 396 ? 20.443 -3.243 98.524 1.00 19.21 396 PHE B N 1
ATOM 6254 C CA . PHE B 1 396 ? 21.250 -3.609 99.681 1.00 19.95 396 PHE B CA 1
ATOM 6255 C C . PHE B 1 396 ? 21.059 -5.077 100.057 1.00 21.16 396 PHE B C 1
ATOM 6256 O O . PHE B 1 396 ? 20.057 -5.442 100.680 1.00 20.64 396 PHE B O 1
ATOM 6264 N N . GLY B 1 397 ? 22.012 -5.919 99.671 1.00 20.76 397 GLY B N 1
ATOM 6265 C CA . GLY B 1 397 ? 21.922 -7.327 100.005 1.00 21.20 397 GLY B CA 1
ATOM 6266 C C . GLY B 1 397 ? 21.254 -8.206 98.970 1.00 23.95 397 GLY B C 1
ATOM 6267 O O . GLY B 1 397 ? 20.758 -7.726 97.946 1.00 21.61 397 GLY B O 1
ATOM 6268 N N . PRO B 1 398 ? 21.248 -9.523 99.214 1.00 26.72 398 PRO B N 1
ATOM 6269 C CA . PRO B 1 398 ? 20.665 -10.551 98.352 1.00 30.71 398 PRO B CA 1
ATOM 6270 C C . PRO B 1 398 ? 19.142 -10.682 98.340 1.00 34.70 398 PRO B C 1
ATOM 6271 O O . PRO B 1 398 ? 18.571 -11.089 97.331 1.00 38.34 398 PRO B O 1
ATOM 6275 N N . ASP B 1 399 ? 18.474 -10.332 99.434 1.00 37.33 399 ASP B N 1
ATOM 6276 C CA . ASP B 1 399 ? 17.024 -10.510 99.479 1.00 41.87 399 ASP B CA 1
ATOM 6277 C C . ASP B 1 399 ? 16.237 -9.261 99.882 1.00 43.60 399 ASP B C 1
ATOM 6278 O O . ASP B 1 399 ? 16.116 -8.945 101.069 1.00 44.02 399 ASP B O 1
ATOM 6283 N N . LEU B 1 400 ? 15.685 -8.570 98.887 1.00 45.08 400 LEU B N 1
ATOM 6284 C CA . LEU B 1 400 ? 14.906 -7.357 99.123 1.00 45.02 400 LEU B CA 1
ATOM 6285 C C . LEU B 1 400 ? 13.457 -7.720 99.469 1.00 46.36 400 LEU B C 1
ATOM 6286 O O . LEU B 1 400 ? 12.578 -6.856 99.509 1.00 46.08 400 LEU B O 1
ATOM 6291 N N . PHE B 1 401 ? 13.224 -9.004 99.727 1.00 47.67 401 PHE B N 1
ATOM 6292 C CA . PHE B 1 401 ? 11.894 -9.515 100.055 1.00 49.68 401 PHE B CA 1
ATOM 6293 C C . PHE B 1 401 ? 12.009 -10.437 101.263 1.00 50.38 401 PHE B C 1
ATOM 6294 O O . PHE B 1 401 ? 11.193 -11.341 101.436 1.00 50.77 401 PHE B O 1
ATOM 6302 N N . ALA B 1 402 ? 13.018 -10.205 102.095 1.00 51.54 402 ALA B N 1
ATOM 6303 C CA . ALA B 1 402 ? 13.265 -11.044 103.268 1.00 52.54 402 ALA B CA 1
ATOM 6304 C C . ALA B 1 402 ? 12.116 -11.211 104.269 1.00 53.47 402 ALA B C 1
ATOM 6305 O O . ALA B 1 402 ? 11.680 -12.334 104.532 1.00 54.14 402 ALA B O 1
ATOM 6307 N N . GLU B 1 403 ? 11.641 -10.105 104.835 1.00 53.34 403 GLU B N 1
ATOM 6308 C CA . GLU B 1 403 ? 10.560 -10.134 105.824 1.00 52.37 403 GLU B CA 1
ATOM 6309 C C . GLU B 1 403 ? 9.351 -9.289 105.428 1.00 52.23 403 GLU B C 1
ATOM 6310 O O . GLU B 1 403 ? 8.217 -9.712 105.741 1.00 51.52 403 GLU B O 1
#

B-factor: mean 28.49, std 12.85, range [9.16, 79.82]

CATH classification: 1.10.490.10 (+2 more: 2.40.30.10, 3.40.50.80)

InterPro domains:
  IPR000971 Globin [PF00042] (28-133)
  IPR000971 Globin [PS01033] (1-138)
  IPR001433 Oxidoreductase FAD/NAD(P)-binding [PF00175] (271-378)
  IPR009050 Globin-like superfamily [SSF46458] (1-153)
  IPR012292 Globin/Protoglobin [G3DSA:1.10.490.10] (1-150)
  IPR017927 FAD-binding domain, ferredoxin reductase-type [PS51384] (152-262)
  IPR017938 Riboflavin synthase-like beta-barrel [SSF63380] (151-260)
  IPR023950 Flavohemoprotein [MF_01252] (1-402)
  IPR039261 Ferredoxin-NADP reductase (FNR), nucleotide-binding domain [G3DSA:3.40.50.80] (262-403)
  IPR039261 Ferredoxin-NADP reductase (FNR), nucleotide-binding domain [SSF52343] (263-398)

Sequence (806 aa):
MLTQKTKDIVKATAPVLAEHGYDIIKCFYQRMFEAHPELKNVFNMAHQEQGQQQQALARAVYAYAENIEDPNSLMAVLKNIANKHASLGVKPEQYPIVGEHLLAAIKEVLGNAATDDIISAWAQAYGNLADVLMGMESELYERSAEQPGGWKGWRTFVIREKRPESDVITSFILEPADGGPVVNFEPGQYTSVAIDVPALGLQQIRQYSLSDMPNGRTYRISVKREGGGPQPPGYVSNLLHDHVNVGDQVKLAAPYGSFHIDVDAKTPIVLISGGVGLTPMVSMLKVALQAPPRQVVFVHGARNSAVHAMRDRLREAAKTYENLDLFVFYDQPLPEDVQGRDYDYPGLVDVKQIEKSILLPDADYYICGPIPFMRMQHDALKNLGIHEARIHYEVFGPDLFAEMLTQKTKDIVKATAPVLAEHGYDIIKCFYQRMFEAHPELKNVFNMAHQEQGQQQQALARAVYAYAENIEDPNSLMAVLKNIANKHASLGVKPEQYPIVGEHLLAAIKEVLGNAATDDIISAWAQAYGNLADVLMGMESELYERSAEQPGGWKGWRTFVIREKRPESDVITSFILEPADGGPVVNFEPGQYTSVAIDVPALGLQQIRQYSLSDMPNGRTYRISVKREGGGPQPPGYVSNLLHDHVNVGDQVKLAAPYGSFHIDVDAKTPIVLISGGVGLTPMVSMLKVALQAPPRQVVFVHGARNSAVHAMRDRLREAAKTYENLDLFVFYDQPLPEDVQGRDYDYPGLVDVKQIEKSILLPDADYYICGPIPFMRMQHDALKNLGIHEARIHYEVFGPDLFAE

Foldseek 3Di:
DDDVVLLVLLLVCLQVCLVCVLQLVVQLCVVLCVVPVQCPLLDAPDDDDSVVSSVVRSVVSVLCNVCVVPPVQVVLVLLQVLQVCQQSQPALVCLVSSLVSSLVSCCVRCPPVDDPSNSVSVSVVSVVSSVSSNVSNVVVQVVQCPAQQGHGDWFKWFFADWAADDPFKIKTKIFGPVQAWHGFDAFPWWKKWWAAFPVVRHIYIDIFTWADGDDGTITMGMAGFAADDVGDTDGPRVCCVPPRDGGDMIIMHHIGGPQADDLVDQEEEEEEAAADAVAVVVRRVDSQLDDDHHQYEYEAEAAEDPDCRRVVVQVVVCVPRPNYHYFYEHQHYDPPDDDPPRGPYYRGDDCVVVVVPPVGPPYAYEYEADPVNLVVVLVNVVVVVDRSSRYHYDHGGHDSNND/DADVVLLVLLLVCLQVCLQCVLQLVVQLVVVLCVVPVQCPQQDAPDDDPSVVRSVVRSCVSCQCNVCVPPVLLNVLVLQQVLQVCQLSQPALVCLVSSLVSSLVSCCVRCVVVCDPSNSVSVSVVSVVSSVVSNVSNVVVQVVQPPAQQGHGDWFKWFFADWAAPDPFKIKTKIFGPVQAWHGFDAQVWWKKWWAQFVVVNHIYIDIFTWWDGDDRTITMGMAGWAADDPGPTDGPSVCCVPPGDGGDMIIMHHIGGPAADDLVDQEEEEEEAAADAVPPVVSRVVSQCDPPHHQYEYEAEEAEDVDCPRVVVLVVVVVVDPRYYYAYEHQHYDPPDDQVPRHPYYRGDDCVVVVVVPVDPPYAYEYEADPVNLVVVLVNVVVVVDRSSRYHYDHHGHISRHD

Secondary structure (DSSP, 8-state):
---HHHHHHHHHHHHHHHHTHHHHHHHHHHHHHHH-GGGGGTS--S---HHHHHHHHHHHHHHHHHHTT-HHHHHHHHHHHHHHHHHHT--GGGHHHHHHHHHHHHHHHHGGG--HHHHHHHHHHHHHHHHHHHHHHHHHHHHHHTSTT--SS-EEEEEEEEEE-SSSEEEEEEEETT--------BTBEEEEEEEETTTTEEEEEEEEPPS---SS-EEEEEE---BTTBPPPHHHHHHHHH--TT-EEEEPPPB-S-S--TT--S-EEEEESS--HHHHHHHHHHHT-SS---EEEEEEES-SSS-HHHHHHHHHHHH-TTEEEEEEESS--TT--BTTTBSEESS--GGGSHHHH--TT-EEEEESSHHHHHHHHHHHHHTT--GGGEEE---SS-TT--/---HHHHHHHHHHHHHHHHTHHHHHHHHHHHHHHH-GGGGGTS--S---HHHHHHHHHHHHHHHHHHTT-HHHHHHHHHHHHHHHHHHT--GGGHHHHHHHHHHHHHHHHGGG--HHHHHHHHHHHHHHHHHHHHHHHHHHHHHHHSTT--SS-EEEEEEEEEE-SSSEEEEEEEETT--------BTBEEEEEEEETTTTEEEEEEEEPPS---SS-EEEEEEPPS-SSS---HHHHHHHHH--TT-EEEEPPPB-S-S--TT--S-EEEEESS--HHHHHHHHHHHTPSSP--EEEEEEE--TTS-HHHHHHHHHHHH-TTEEEEEEESS--TT--BTTTBSEESS--TTTSHHHH--TT-EEEEESSHHHHHHHHHHHHTTT--GGGEEE---SS-TT--

GO terms:
  GO:0008941 nitric oxide dioxygenase NAD(P)H activity (F, IDA)
  GO:0046210 nitric oxide catabolic process (P, IDA)
  GO:0098869 cellular oxidant detoxification (P, IC)